Protein AF-0000000083488133 (afdb_homodimer)

Secondary structure (DSSP, 8-state):
-HHHHH-HHHHHHHHHHHT-S--HHHHHHHHHHHHHHHHHHHHHHHHHHHHHHHHHHHHHHHHHS-HHHHTT-HHHHHHHHHHHHHHHHHHHHHHHHHHHHHHHHHHHTTPPPP--TTSPPSSGGGPEEEEEES-----SS----HHHHHHHTT-EE-TT-TTTT-TT--EEETHHHHHHHHHHHHHHHHHHHTT-EEEE--SEEEHHHHHHTT--TTSSS-SSPBB-TTTSTTEEE-SSHHHHHHHHHTTEEEEGGGPSEEEEEEEEEE------SS---SSSS-SEEEEEEEEEEE--SSS-HHHHHHHHHHHHHHHHHHHTT--EEEEE--GGGSTTT-SEEEEEEEEETTTTEEEEEEEEEE-TTHHHHHHTEEEE-TTS-EEEPEEEEEEEEEHHHHHHHHHHHTB-TTS-EEPPGGGHHHHS-SEE---SSPPPEE-SSS-----/-HHHHH-HHHHHHHHHHHT-S--HHHHHHHHHHHHHHHHHHHHHHHHHHHHHHHHHHHHHHHHHS-HHHHTT-HHHHHHHHHHHHHHHHHHHHHHHHHHHHHHHHHHHTTPPPP--TTSPPSSGGGPEEEEEES-----SS----HHHHHHHTT-EE-TT-TTTT-TT--EEETHHHHHHHHHHHHHHHHHHHTT-EEEE--SEEEHHHHHHTT--TTSSS-SSPBB-TTTSTTEEE-SSHHHHHHHHHTTEEEEGGGPSEEEEEEEEEE------SS---SSSS-SEEEEEEEEEEE--SSS-HHHHHHHHHHHHHHHHHHHTT--EEEEE--GGGSTTT-SEEEEEEEEETTTTEEEEEEEEEE-TTHHHHHHTEEEE-TTS-EEEPEEEEEEEEEHHHHHHHHHHHTB-TTS-EEPPGGGHHHHS-SEE---SSPPPEE-SSS-----

Foldseek 3Di:
DVVCVVPVPLLQVLCVQQVFPDHSVLVVVLVVLVVVLVVLVVVLVVLVVVLVVLVVVLVVLCVPDDPVCSVVDPVNVVSVVVNVVSVVVNVVSVVVNVVSCVVNVVSVLRAFDAADPVFATDAQVRWDFPDWDADFFDDPDDFAFLVVLCVQQVQKDQPPCCVPPRFLDMDGDDLNVLLLVLLVCLLVVVVVVVPAAEDEFDQKDAQLLCSLVQAHCPDVVGFWDDDDCVVPNRITGAQDCQSRVLLVLFQHADEQVCPWHKYKYKDKGATPQPPPDDDSDANQGGGIFIFIKIKIWGACPVPCRLVVVQVVQVVLLVVSCVLQNWTKTKIWGHSNPQRRQFNTKIWIWTDQVNVPDTDTFKMKGWRQQSSCVSRVRWYQDPVRDTDGITMMMMTSGGDRVVSRRQSRSQADPVSKGAGRPSSCVSSVDGIRHRDPDDDDDDDDPPDPDDD/DVVCVVPVPLLQVLCVQQVFPDHSVLVVVLVVLVVVLVVLVVVLVVLVVVLVVLVVVLVVLVVPDDPVCSVVDPVNVVSVVSNVVSVVVNVVSVVVNVVSCVVNVVSVLRAFDAADPVFATDAQVRWDFPDWDADFFDDPDDFAFLVVLCVQQVQKDQPPCCVPPRFLDMDGDDLNVLLLVLLVCLLVVVVVVVPAAEDEFDQKDAQLLCSLVQAHCPDVVGFWDDDDCVVPNRITGAQDCQSRVLLVLFQHADEQVCPWHKYKYKDKGATPQPPPDDDSDANQGGGIFIFIKIKIWGACPVPCRLVVVQVVQVVLLVVSCVLQNWTKTKIWGHSNPQRRQFNTKIWIWTDQVNVPDTDTFKMKGWRAQSSCVSRVRWYQDPVRDTDGITMMMMTSGGDRNVSRRQLRSQADPVSKGAGRPSSCVSSVDGIRHRDPDDDDDDDDPPDPPPD

Sequence (902 aa):
MAALNARPEQAERELETRKGPLGPRDLREILSTWKRLVNVQEEIGKLETEKEEVSIQVKYLVETQDQSTLQALPDYQMLRNRGREIRHQLNSLYQKELELDEKYYLKALKLPNWTHPDVPVGDESQARVVEVVGEKPAFDFKVKGHLEIGEDLDIVRQRRLSHISGHRSYYLRGAGAMLQHALVQFTVSKLVKQGFIPMAVPDLLRGAVFEGCGMQPNAVPSPVYNIDPSRFEDLCLAGTSEVGIAGYFMDHAVNLEDMPVRTVCSSTCYRTETDTGKEPWGLYRVHQFTKVEMFGVTAAESGEESTALLEEFLALQKEIFSELGLHYKVLDMPTQELGLPAYRKYDIEAWMPGRGKYGEISSTSNCTDYQSRRLNIMYYDRTGQLRYAHTVNGTACAIPRVLIALLESNQLQDGSVRVPAILQPFLGVETIVKPSYAPLKYIGPNQPKRRMAALNARPEQAERELETRKGPLGPRDLREILSTWKRLVNVQEEIGKLETEKEEVSIQVKYLVETQDQSTLQALPDYQMLRNRGREIRHQLNSLYQKELELDEKYYLKALKLPNWTHPDVPVGDESQARVVEVVGEKPAFDFKVKGHLEIGEDLDIVRQRRLSHISGHRSYYLRGAGAMLQHALVQFTVSKLVKQGFIPMAVPDLLRGAVFEGCGMQPNAVPSPVYNIDPSRFEDLCLAGTSEVGIAGYFMDHAVNLEDMPVRTVCSSTCYRTETDTGKEPWGLYRVHQFTKVEMFGVTAAESGEESTALLEEFLALQKEIFSELGLHYKVLDMPTQELGLPAYRKYDIEAWMPGRGKYGEISSTSNCTDYQSRRLNIMYYDRTGQLRYAHTVNGTACAIPRVLIALLESNQLQDGSVRVPAILQPFLGVETIVKPSYAPLKYIGPNQPKRR

Organism: NCBI:txid38772

Nearest PDB structures (foldseek):
  1wle-assembly1_A  TM=9.478E-01  e=4.848E-69  Bos taurus
  7tzb-assembly1_A  TM=9.470E-01  e=1.635E-64  Homo sapiens
  1ses-assembly1_A  TM=9.142E-01  e=2.016E-39  Thermus thermophilus
  3err-assembly1_A  TM=8.331E-01  e=5.695E-38  Mus musculus
  1ser-assembly1_A  TM=9.151E-01  e=4.543E-35  Thermus thermophilus

pLDDT: mean 94.2, std 8.42, range [34.88, 98.94]

Structure (mmCIF, N/CA/C/O backbone):
data_AF-0000000083488133-model_v1
#
loop_
_entity.id
_entity.type
_entity.pdbx_description
1 polymer 'Serine--tRNA ligase, mitochondrial'
#
loop_
_atom_site.group_PDB
_atom_site.id
_atom_site.type_symbol
_atom_site.label_atom_id
_atom_site.label_alt_id
_atom_site.label_comp_id
_atom_site.label_asym_id
_atom_site.label_entity_id
_atom_site.label_seq_id
_atom_site.pdbx_PDB_ins_code
_atom_site.Cartn_x
_atom_site.Cartn_y
_atom_site.Cartn_z
_atom_site.occupancy
_atom_site.B_iso_or_equiv
_atom_site.auth_seq_id
_atom_site.auth_comp_id
_atom_site.auth_asym_id
_atom_site.auth_atom_id
_atom_site.pdbx_PDB_model_num
ATOM 1 N N . MET A 1 1 ? -6.871 24.156 25.734 1 87.31 1 MET A N 1
ATOM 2 C CA . MET A 1 1 ? -7.066 23.938 27.156 1 87.31 1 MET A CA 1
ATOM 3 C C . MET A 1 1 ? -7.602 25.188 27.844 1 87.31 1 MET A C 1
ATOM 5 O O . MET A 1 1 ? -8.469 25.109 28.703 1 87.31 1 MET A O 1
ATOM 9 N N . ALA A 1 2 ? -7.07 26.297 27.359 1 85.12 2 ALA A N 1
ATOM 10 C CA . ALA A 1 2 ? -7.59 27.547 27.891 1 85.12 2 ALA A CA 1
ATOM 11 C C . ALA A 1 2 ? -9.078 27.688 27.594 1 85.12 2 ALA A C 1
ATOM 13 O O . ALA A 1 2 ? -9.844 28.141 28.453 1 85.12 2 ALA A O 1
ATOM 14 N N . ALA A 1 3 ? -9.391 27.328 26.438 1 84.88 3 ALA A N 1
ATOM 15 C CA . ALA A 1 3 ? -10.797 27.406 26.047 1 84.88 3 ALA A CA 1
ATOM 16 C C . ALA A 1 3 ? -11.656 26.453 26.891 1 84.88 3 ALA A C 1
ATOM 18 O O . ALA A 1 3 ? -12.781 26.797 27.266 1 84.88 3 ALA A O 1
ATOM 19 N N . LEU A 1 4 ? -11.164 25.297 27.172 1 87.69 4 LEU A N 1
ATOM 20 C CA . LEU A 1 4 ? -11.891 24.312 27.969 1 87.69 4 LEU A CA 1
ATOM 21 C C . LEU A 1 4 ? -12.031 24.797 29.406 1 87.69 4 LEU A C 1
ATOM 23 O O . LEU A 1 4 ? -13.078 24.594 30.031 1 87.69 4 LEU A O 1
ATOM 27 N N . ASN A 1 5 ? -11.016 25.391 29.797 1 87.88 5 ASN A N 1
ATOM 28 C CA . ASN A 1 5 ? -11.023 25.922 31.156 1 87.88 5 ASN A CA 1
ATOM 29 C C . ASN A 1 5 ? -12 27.078 31.297 1 87.88 5 ASN A C 1
ATOM 31 O O . ASN A 1 5 ? -12.594 27.281 32.375 1 87.88 5 ASN A O 1
ATOM 35 N N . ALA A 1 6 ? -12.164 27.812 30.234 1 87.06 6 ALA A N 1
ATOM 36 C CA . ALA A 1 6 ? -13.055 28.969 30.234 1 87.06 6 ALA A CA 1
ATOM 37 C C . ALA A 1 6 ? -14.516 28.547 30.203 1 87.06 6 ALA A C 1
ATOM 39 O O . ALA A 1 6 ? -15.398 29.281 30.656 1 87.06 6 ALA A O 1
ATOM 40 N N . ARG A 1 7 ? -14.82 27.359 29.672 1 90.31 7 ARG A N 1
ATOM 41 C CA . ARG A 1 7 ? -16.188 26.844 29.562 1 90.31 7 ARG A CA 1
ATOM 42 C C . ARG A 1 7 ? -16.281 25.406 30.047 1 90.31 7 ARG A C 1
ATOM 44 O O . ARG A 1 7 ? -16.703 24.516 29.312 1 90.31 7 ARG A O 1
ATOM 51 N N . PRO A 1 8 ? -16.016 25.234 31.281 1 89.12 8 PRO A N 1
ATOM 52 C CA . PRO A 1 8 ? -15.93 23.875 31.812 1 89.12 8 PRO A CA 1
ATOM 53 C C . PRO A 1 8 ? -17.266 23.125 31.703 1 89.12 8 PRO A C 1
ATOM 55 O O . PRO A 1 8 ? -17.281 21.922 31.422 1 89.12 8 PRO A O 1
ATOM 58 N N . GLU A 1 9 ? -18.312 23.828 31.906 1 90.69 9 GLU A N 1
ATOM 59 C CA . GLU A 1 9 ? -19.625 23.172 31.844 1 90.69 9 GLU A CA 1
ATOM 60 C C . GLU A 1 9 ? -19.938 22.672 30.438 1 90.69 9 GLU A C 1
ATOM 62 O O . GLU A 1 9 ? -20.438 21.578 30.266 1 90.69 9 GLU A O 1
ATOM 67 N N . GLN A 1 10 ? -19.688 23.531 29.578 1 91 10 GLN A N 1
ATOM 68 C CA . GLN A 1 10 ? -19.891 23.125 28.188 1 91 10 GLN A CA 1
ATOM 69 C C . GLN A 1 10 ? -18.984 21.953 27.812 1 91 10 GLN A C 1
ATOM 71 O O . GLN A 1 10 ? -19.422 21.047 27.094 1 91 10 GLN A O 1
ATOM 76 N N . ALA A 1 11 ? -17.781 21.969 28.281 1 92.5 11 ALA A N 1
ATOM 77 C CA . ALA A 1 11 ? -16.828 20.891 28.016 1 92.5 11 ALA A CA 1
ATOM 78 C C . ALA A 1 11 ? -17.312 19.578 28.594 1 92.5 11 ALA A C 1
ATOM 80 O O . ALA A 1 11 ? -17.172 18.516 27.984 1 92.5 11 ALA A O 1
ATOM 81 N N . GLU A 1 12 ? -17.828 19.656 29.75 1 93.62 12 GLU A N 1
ATOM 82 C CA . GLU A 1 12 ? -18.344 18.453 30.391 1 93.62 12 GLU A CA 1
ATOM 83 C C . GLU A 1 12 ? -19.547 17.891 29.625 1 93.62 12 GLU A C 1
ATOM 85 O O . GLU A 1 12 ? -19.672 16.688 29.453 1 93.62 12 GLU A O 1
ATOM 90 N N . ARG A 1 13 ? -20.391 18.766 29.188 1 91.19 13 ARG A N 1
ATOM 91 C CA . ARG A 1 13 ? -21.547 18.344 28.406 1 91.19 13 ARG A CA 1
ATOM 92 C C . ARG A 1 13 ? -21.125 17.672 27.109 1 91.19 13 ARG A C 1
ATOM 94 O O . ARG A 1 13 ? -21.766 16.719 26.656 1 91.19 13 ARG A O 1
ATOM 101 N N . GLU A 1 14 ? -20.094 18.234 26.5 1 91.56 14 GLU A N 1
ATOM 102 C CA . GLU A 1 14 ? -19.562 17.641 25.281 1 91.56 14 GLU A CA 1
ATOM 103 C C . GLU A 1 14 ? -19.141 16.188 25.516 1 91.56 14 GLU A C 1
ATOM 105 O O . GLU A 1 14 ? -19.438 15.32 24.688 1 91.56 14 GLU A O 1
ATOM 110 N N . LEU A 1 15 ? -18.438 15.914 26.594 1 94.19 15 LEU A N 1
ATOM 111 C CA . LEU A 1 15 ? -17.953 14.578 26.906 1 94.19 15 LEU A CA 1
ATOM 112 C C . LEU A 1 15 ? -19.109 13.625 27.172 1 94.19 15 LEU A C 1
ATOM 114 O O . LEU A 1 15 ? -19.062 12.453 26.781 1 94.19 15 LEU A O 1
ATOM 118 N N . GLU A 1 16 ? -20.125 14.148 27.703 1 93.62 16 GLU A N 1
ATOM 119 C CA . GLU A 1 16 ? -21.281 13.328 28.031 1 93.62 16 GLU A CA 1
ATOM 120 C C . GLU A 1 16 ? -22.078 12.969 26.766 1 93.62 16 GLU A C 1
ATOM 122 O O . GLU A 1 16 ? -22.547 11.836 26.641 1 93.62 16 GLU A O 1
ATOM 127 N N . THR A 1 17 ? -22.219 13.906 25.953 1 93.62 17 THR A N 1
ATOM 128 C CA . THR A 1 17 ? -23.031 13.695 24.75 1 93.62 17 THR A CA 1
ATOM 129 C C . THR A 1 17 ? -22.281 12.828 23.734 1 93.62 17 THR A C 1
ATOM 131 O O . THR A 1 17 ? -22.891 12.055 23.016 1 93.62 17 THR A O 1
ATOM 134 N N . ARG A 1 18 ? -21.016 12.914 23.656 1 95.12 18 ARG A N 1
ATOM 135 C CA . ARG A 1 18 ? -20.219 12.164 22.688 1 95.12 18 ARG A CA 1
ATOM 136 C C . ARG A 1 18 ? -19.938 10.75 23.172 1 95.12 18 ARG A C 1
ATOM 138 O O . ARG A 1 18 ? -19.641 9.852 22.391 1 95.12 18 ARG A O 1
ATOM 145 N N . LYS A 1 19 ? -20 10.594 24.516 1 91.94 19 LYS A N 1
ATOM 146 C CA . LYS A 1 19 ? -19.781 9.297 25.141 1 91.94 19 LYS A CA 1
ATOM 147 C C . LYS A 1 19 ? -18.469 8.688 24.703 1 91.94 19 LYS A C 1
ATOM 149 O O . LYS A 1 19 ? -18.422 7.52 24.297 1 91.94 19 LYS A O 1
ATOM 154 N N . GLY A 1 20 ? -17.453 9.438 24.75 1 86.75 20 GLY A N 1
ATOM 155 C CA . GLY A 1 20 ? -16.109 8.961 24.438 1 86.75 20 GLY A CA 1
ATOM 156 C C . GLY A 1 20 ? -15.422 8.305 25.609 1 86.75 20 GLY A C 1
ATOM 157 O O . GLY A 1 20 ? -16.078 7.902 26.578 1 86.75 20 GLY A O 1
ATOM 158 N N . PRO A 1 21 ? -14.164 8.172 25.484 1 85.75 21 PRO A N 1
ATOM 159 C CA . PRO A 1 21 ? -13.422 7.449 26.516 1 85.75 21 PRO A CA 1
ATOM 160 C C . PRO A 1 21 ? -13.289 8.234 27.828 1 85.75 21 PRO A C 1
ATOM 162 O O . PRO A 1 21 ? -13.023 7.656 28.875 1 85.75 21 PRO A O 1
ATOM 165 N N . LEU A 1 22 ? -13.523 9.539 27.75 1 91.06 22 LEU A N 1
ATOM 166 C CA . LEU A 1 22 ? -13.344 10.391 28.922 1 91.06 22 LEU A CA 1
ATOM 167 C C . LEU A 1 22 ? -14.688 10.906 29.422 1 91.06 22 LEU A C 1
ATOM 169 O O . LEU A 1 22 ? -15.617 11.102 28.641 1 91.06 22 LEU A O 1
ATOM 173 N N . GLY A 1 23 ? -14.711 11.07 30.75 1 91.94 23 GLY A N 1
ATOM 174 C CA . GLY A 1 23 ? -15.859 11.695 31.375 1 91.94 23 GLY A CA 1
ATOM 175 C C . GLY A 1 23 ? -15.523 13.008 32.062 1 91.94 23 GLY A C 1
ATOM 176 O O . GLY A 1 23 ? -14.391 13.484 31.969 1 91.94 23 GLY A O 1
ATOM 177 N N . PRO A 1 24 ? -16.5 13.578 32.688 1 91.81 24 PRO A N 1
ATOM 178 C CA . PRO A 1 24 ? -16.297 14.867 33.344 1 91.81 24 PRO A CA 1
ATOM 179 C C . PRO A 1 24 ? -15.203 14.82 34.406 1 91.81 24 PRO A C 1
ATOM 181 O O . PRO A 1 24 ? -14.453 15.789 34.562 1 91.81 24 PRO A O 1
ATOM 184 N N . ARG A 1 25 ? -15.117 13.766 35.094 1 92.5 25 ARG A N 1
ATOM 185 C CA . ARG A 1 25 ? -14.078 13.641 36.125 1 92.5 25 ARG A CA 1
ATOM 186 C C . ARG A 1 25 ? -12.688 13.68 35.5 1 92.5 25 ARG A C 1
ATOM 188 O O . ARG A 1 25 ? -11.773 14.297 36.031 1 92.5 25 ARG A O 1
ATOM 195 N N . ASP A 1 26 ? -12.57 12.984 34.438 1 94 26 ASP A N 1
ATOM 196 C CA . ASP A 1 26 ? -11.297 12.984 33.719 1 94 26 ASP A CA 1
ATOM 197 C C . ASP A 1 26 ? -10.93 14.398 33.25 1 94 26 ASP A C 1
ATOM 199 O O . ASP A 1 26 ? -9.766 14.789 33.344 1 94 26 ASP A O 1
ATOM 203 N N . LEU A 1 27 ? -11.914 15.125 32.781 1 94.44 27 LEU A N 1
ATOM 204 C CA . LEU A 1 27 ? -11.688 16.484 32.312 1 94.44 27 LEU A CA 1
ATOM 205 C C . LEU A 1 27 ? -11.148 17.375 33.438 1 94.44 27 LEU A C 1
ATOM 207 O O . LEU A 1 27 ? -10.203 18.141 33.25 1 94.44 27 LEU A O 1
ATOM 211 N N . ARG A 1 28 ? -11.719 17.25 34.562 1 93.44 28 ARG A N 1
ATOM 212 C CA . ARG A 1 28 ? -11.289 18.047 35.719 1 93.44 28 ARG A CA 1
ATOM 213 C C . ARG A 1 28 ? -9.844 17.719 36.094 1 93.44 28 ARG A C 1
ATOM 215 O O . ARG A 1 28 ? -9.07 18.609 36.438 1 93.44 28 ARG A O 1
ATOM 222 N N . GLU A 1 29 ? -9.602 16.484 36.031 1 94.19 29 GLU A N 1
ATOM 223 C CA . GLU A 1 29 ? -8.234 16.062 36.312 1 94.19 29 GLU A CA 1
ATOM 224 C C . GLU A 1 29 ? -7.25 16.625 35.312 1 94.19 29 GLU A C 1
ATOM 226 O O . GLU A 1 29 ? -6.156 17.062 35.656 1 94.19 29 GLU A O 1
ATOM 231 N N . ILE A 1 30 ? -7.598 16.547 34.062 1 94.94 30 ILE A N 1
ATOM 232 C CA . ILE A 1 30 ? -6.746 17.047 32.969 1 94.94 30 ILE A CA 1
ATOM 233 C C . ILE A 1 30 ? -6.52 18.547 33.156 1 94.94 30 ILE A C 1
ATOM 235 O O . ILE A 1 30 ? -5.387 19.031 33.062 1 94.94 30 ILE A O 1
ATOM 239 N N . LEU A 1 31 ? -7.555 19.281 33.469 1 94 31 LEU A N 1
ATOM 240 C CA . LEU A 1 31 ? -7.473 20.719 33.656 1 94 31 LEU A CA 1
ATOM 241 C C . LEU A 1 31 ? -6.621 21.078 34.875 1 94 31 LEU A C 1
ATOM 243 O O . LEU A 1 31 ? -5.848 22.047 34.812 1 94 31 LEU A O 1
ATOM 247 N N . SER A 1 32 ? -6.824 20.281 35.875 1 94.44 32 SER A N 1
ATOM 248 C CA . SER A 1 32 ? -6.023 20.5 37.062 1 94.44 32 SER A CA 1
ATOM 249 C C . SER A 1 32 ? -4.539 20.297 36.781 1 94.44 32 SER A C 1
ATOM 251 O O . SER A 1 32 ? -3.709 21.109 37.188 1 94.44 32 SER A O 1
ATOM 253 N N . THR A 1 33 ? -4.262 19.219 36.125 1 95.56 33 THR A N 1
ATOM 254 C CA . THR A 1 33 ? -2.877 18.922 35.781 1 95.56 33 THR A CA 1
ATOM 255 C C . THR A 1 33 ? -2.316 20.016 34.844 1 95.56 33 THR A C 1
ATOM 257 O O . THR A 1 33 ? -1.157 20.406 35 1 95.56 33 THR A O 1
ATOM 260 N N . TRP A 1 34 ? -3.088 20.438 33.969 1 94.69 34 TRP A N 1
ATOM 261 C CA . TRP A 1 34 ? -2.686 21.5 33.031 1 94.69 34 TRP A CA 1
ATOM 262 C C . TRP A 1 34 ? -2.381 22.781 33.781 1 94.69 34 TRP A C 1
ATOM 264 O O . TRP A 1 34 ? -1.385 23.453 33.5 1 94.69 34 TRP A O 1
ATOM 274 N N . LYS A 1 35 ? -3.152 23.141 34.75 1 94.88 35 LYS A N 1
ATOM 275 C CA . LYS A 1 35 ? -2.932 24.344 35.531 1 94.88 35 LYS A CA 1
ATOM 276 C C . LYS A 1 35 ? -1.621 24.266 36.312 1 94.88 35 LYS A C 1
ATOM 278 O O . LYS A 1 35 ? -0.88 25.234 36.406 1 94.88 35 LYS A O 1
ATOM 283 N N . ARG A 1 36 ? -1.424 23.078 36.844 1 95.69 36 ARG A N 1
ATOM 284 C CA . ARG A 1 36 ? -0.165 22.859 37.531 1 95.69 36 ARG A CA 1
ATOM 285 C C . ARG A 1 36 ? 1.023 23.016 36.594 1 95.69 36 ARG A C 1
ATOM 287 O O . ARG A 1 36 ? 2.043 23.609 36.969 1 95.69 36 ARG A O 1
ATOM 294 N N . LEU A 1 37 ? 0.876 22.422 35.406 1 95.88 37 LEU A N 1
ATOM 295 C CA . LEU A 1 37 ? 1.926 22.5 34.406 1 95.88 37 LEU A CA 1
ATOM 296 C C . LEU A 1 37 ? 2.205 23.953 34.031 1 95.88 37 LEU A C 1
ATOM 298 O O . LEU A 1 37 ? 3.365 24.375 33.938 1 95.88 37 LEU A O 1
ATOM 302 N N . VAL A 1 38 ? 1.186 24.719 33.875 1 94.75 38 VAL A N 1
ATOM 303 C CA . VAL A 1 38 ? 1.311 26.125 33.5 1 94.75 38 VAL A CA 1
ATOM 304 C C . VAL A 1 38 ? 2.027 26.891 34.594 1 94.75 38 VAL A C 1
ATOM 306 O O . VAL A 1 38 ? 2.885 27.734 34.344 1 94.75 38 VAL A O 1
ATOM 309 N N . ASN A 1 39 ? 1.691 26.578 35.781 1 96.06 39 ASN A N 1
ATOM 310 C CA . ASN A 1 39 ? 2.326 27.219 36.938 1 96.06 39 ASN A CA 1
ATOM 311 C C . ASN A 1 39 ? 3.82 26.922 36.969 1 96.06 39 ASN A C 1
ATOM 313 O O . ASN A 1 39 ? 4.629 27.812 37.25 1 96.06 39 ASN A O 1
ATOM 317 N N . VAL A 1 40 ? 4.059 25.672 36.75 1 97.19 40 VAL A N 1
ATOM 318 C CA . VAL A 1 40 ? 5.457 25.25 36.781 1 97.19 40 VAL A CA 1
ATOM 319 C C . VAL A 1 40 ? 6.215 25.938 35.656 1 97.19 40 VAL A C 1
ATOM 321 O O . VAL A 1 40 ? 7.34 26.406 35.844 1 97.19 40 VAL A O 1
ATOM 324 N N . GLN A 1 41 ? 5.629 26.031 34.5 1 96.19 41 GLN A N 1
ATOM 325 C CA . GLN A 1 41 ? 6.254 26.672 33.344 1 96.19 41 GLN A CA 1
ATOM 326 C C . GLN A 1 41 ? 6.461 28.172 33.594 1 96.19 41 GLN A C 1
ATOM 328 O O . GLN A 1 41 ? 7.473 28.734 33.188 1 96.19 41 GLN A O 1
ATOM 333 N N . GLU A 1 42 ? 5.551 28.781 34.281 1 96.06 42 GLU A N 1
ATOM 334 C CA . GLU A 1 42 ? 5.691 30.188 34.656 1 96.06 42 GLU A CA 1
ATOM 335 C C . GLU A 1 42 ? 6.848 30.391 35.625 1 96.06 42 GLU A C 1
ATOM 337 O O . GLU A 1 42 ? 7.609 31.344 35.5 1 96.06 42 GLU A O 1
ATOM 342 N N . GLU A 1 43 ? 6.902 29.547 36.562 1 97 43 GLU A N 1
ATOM 343 C CA . GLU A 1 43 ? 8 29.609 37.531 1 97 43 GLU A CA 1
ATOM 344 C C . GLU A 1 43 ? 9.344 29.422 36.844 1 97 43 GLU A C 1
ATOM 346 O O . GLU A 1 43 ? 10.32 30.109 37.156 1 97 43 GLU A O 1
ATOM 351 N N . ILE A 1 44 ? 9.414 28.469 35.969 1 97.25 44 ILE A N 1
ATOM 352 C CA . ILE A 1 44 ? 10.633 28.234 35.188 1 97.25 44 ILE A CA 1
ATOM 353 C C . ILE A 1 44 ? 11 29.484 34.406 1 97.25 44 ILE A C 1
ATOM 355 O O . ILE A 1 44 ? 12.156 29.891 34.375 1 97.25 44 ILE A O 1
ATOM 359 N N . GLY A 1 45 ? 10.008 30.094 33.812 1 96.31 45 GLY A N 1
ATOM 360 C CA . GLY A 1 45 ? 10.242 31.312 33.062 1 96.31 45 GLY A CA 1
ATOM 361 C C . GLY A 1 45 ? 10.836 32.438 33.906 1 96.31 45 GLY A C 1
ATOM 362 O O . GLY A 1 45 ? 11.766 33.125 33.5 1 96.31 45 GLY A O 1
ATOM 363 N N . LYS A 1 46 ? 10.367 32.625 35.062 1 96.75 46 LYS A N 1
ATOM 364 C CA . LYS A 1 46 ? 10.859 33.625 35.969 1 96.75 46 LYS A CA 1
ATOM 365 C C . LYS A 1 46 ? 12.297 33.344 36.406 1 96.75 46 LYS A C 1
ATOM 367 O O . LYS A 1 46 ? 13.133 34.25 36.406 1 96.75 46 LYS A O 1
ATOM 372 N N . LEU A 1 47 ? 12.492 32.094 36.688 1 97.19 47 LEU A N 1
ATOM 373 C CA . LEU A 1 47 ? 13.82 31.703 37.156 1 97.19 47 LEU A CA 1
ATOM 374 C C . LEU A 1 47 ? 14.844 31.781 36.031 1 97.19 47 LEU A C 1
ATOM 376 O O . LEU A 1 47 ? 16 32.125 36.25 1 97.19 47 LEU A O 1
ATOM 380 N N . GLU A 1 48 ? 14.469 31.438 34.812 1 96.94 48 GLU A N 1
ATOM 381 C CA . GLU A 1 48 ? 15.375 31.547 33.688 1 96.94 48 GLU A CA 1
ATOM 382 C C . GLU A 1 48 ? 15.742 33 33.406 1 96.94 48 GLU A C 1
ATOM 384 O O . GLU A 1 48 ? 16.891 33.312 33.094 1 96.94 48 GLU A O 1
ATOM 389 N N . THR A 1 49 ? 14.789 33.906 33.594 1 96.62 49 THR A N 1
ATOM 390 C CA . THR A 1 49 ? 15.047 35.344 33.438 1 96.62 49 THR A CA 1
ATOM 391 C C . THR A 1 49 ? 16.016 35.812 34.531 1 96.62 49 THR A C 1
ATOM 393 O O . THR A 1 49 ? 16.953 36.562 34.25 1 96.62 49 THR A O 1
ATOM 396 N N . GLU A 1 50 ? 15.766 35.406 35.75 1 96.62 50 GLU A N 1
ATOM 397 C CA . GLU A 1 50 ? 16.656 35.75 36.844 1 96.62 50 GLU A CA 1
ATOM 398 C C . GLU A 1 50 ? 18.062 35.188 36.625 1 96.62 50 GLU A C 1
ATOM 400 O O . GLU A 1 50 ? 19.047 35.844 36.938 1 96.62 50 GLU A O 1
ATOM 405 N N . LYS A 1 51 ? 18.156 33.969 36.156 1 96.44 51 LYS A N 1
ATOM 406 C CA . LYS A 1 51 ? 19.438 33.344 35.844 1 96.44 51 LYS A CA 1
ATOM 407 C C . LYS A 1 51 ? 20.25 34.156 34.844 1 96.44 51 LYS A C 1
ATOM 409 O O . LYS A 1 51 ? 21.453 34.344 35.031 1 96.44 51 LYS A O 1
ATOM 414 N N . GLU A 1 52 ? 19.547 34.625 33.875 1 95.88 52 GLU A N 1
ATOM 415 C CA . GLU A 1 52 ? 20.219 35.469 32.875 1 95.88 52 GLU A CA 1
ATOM 416 C C . GLU A 1 52 ? 20.703 36.781 33.469 1 95.88 52 GLU A C 1
ATOM 418 O O . GLU A 1 52 ? 21.781 37.25 33.156 1 95.88 52 GLU A O 1
ATOM 423 N N . GLU A 1 53 ? 19.875 37.344 34.344 1 96.12 53 GLU A N 1
ATOM 424 C CA . GLU A 1 53 ? 20.25 38.594 35 1 96.12 53 GLU A CA 1
ATOM 425 C C . GLU A 1 53 ? 21.469 38.375 35.906 1 96.12 53 GLU A C 1
ATOM 427 O O . GLU A 1 53 ? 22.391 39.219 35.906 1 96.12 53 GLU A O 1
ATOM 432 N N . VAL A 1 54 ? 21.406 37.281 36.656 1 96.31 54 VAL A N 1
ATOM 433 C CA . VAL A 1 54 ? 22.516 36.969 37.531 1 96.31 54 VAL A CA 1
ATOM 434 C C . VAL A 1 54 ? 23.797 36.719 36.719 1 96.31 54 VAL A C 1
ATOM 436 O O . VAL A 1 54 ? 24.875 37.156 37.094 1 96.31 54 VAL A O 1
ATOM 439 N N . SER A 1 55 ? 23.688 36.062 35.625 1 95.31 55 SER A N 1
ATOM 440 C CA . SER A 1 55 ? 24.828 35.781 34.75 1 95.31 55 SER A CA 1
ATOM 441 C C . SER A 1 55 ? 25.422 37.094 34.188 1 95.31 55 SER A C 1
ATOM 443 O O . SER A 1 55 ? 26.641 37.188 34.062 1 95.31 55 SER A O 1
ATOM 445 N N . ILE A 1 56 ? 24.609 38.062 33.875 1 95.19 56 ILE A N 1
ATOM 446 C CA . ILE A 1 56 ? 25.062 39.344 33.375 1 95.19 56 ILE A CA 1
ATOM 447 C C . ILE A 1 56 ? 25.812 40.094 34.469 1 95.19 56 ILE A C 1
ATOM 449 O O . ILE A 1 56 ? 26.859 40.719 34.219 1 95.19 56 ILE A O 1
ATOM 453 N N . GLN A 1 57 ? 25.297 40.062 35.688 1 94.5 57 GLN A N 1
ATOM 454 C CA . GLN A 1 57 ? 25.891 40.781 36.812 1 94.5 57 GLN A CA 1
ATOM 455 C C . GLN A 1 57 ? 27.234 40.156 37.219 1 94.5 57 GLN A C 1
ATOM 457 O O . GLN A 1 57 ? 28.188 40.875 37.531 1 94.5 57 GLN A O 1
ATOM 462 N N . VAL A 1 58 ? 27.25 38.875 37.156 1 93.38 58 VAL A N 1
ATOM 463 C CA . VAL A 1 58 ? 28.5 38.156 37.469 1 93.38 58 VAL A CA 1
ATOM 464 C C . VAL A 1 58 ? 29.562 38.5 36.438 1 93.38 58 VAL A C 1
ATOM 466 O O . VAL A 1 58 ? 30.719 38.75 36.75 1 93.38 58 VAL A O 1
ATOM 469 N N . LYS A 1 59 ? 29.172 38.469 35.188 1 93.31 59 LYS A N 1
ATOM 470 C CA . LYS A 1 59 ? 30.094 38.781 34.125 1 93.31 59 LYS A CA 1
ATOM 471 C C . LYS A 1 59 ? 30.609 40.219 34.25 1 93.31 59 LYS A C 1
ATOM 473 O O . LYS A 1 59 ? 31.781 40.5 34 1 93.31 59 LYS A O 1
ATOM 478 N N . TYR A 1 60 ? 29.703 41.156 34.594 1 92.5 60 TYR A N 1
ATOM 479 C CA . TYR A 1 60 ? 30.062 42.562 34.781 1 92.5 60 TYR A CA 1
ATOM 480 C C . TYR A 1 60 ? 31.109 42.688 35.875 1 92.5 60 TYR A C 1
ATOM 482 O O . TYR A 1 60 ? 32.094 43.438 35.719 1 92.5 60 TYR A O 1
ATOM 490 N N . LEU A 1 61 ? 30.984 41.938 37.031 1 91.81 61 LEU A N 1
ATOM 491 C CA . LEU A 1 61 ? 31.922 42 38.156 1 91.81 61 LEU A CA 1
ATOM 492 C C . LEU A 1 61 ? 33.281 41.375 37.781 1 91.81 61 LEU A C 1
ATOM 494 O O . LEU A 1 61 ? 34.312 41.875 38.156 1 91.81 61 LEU A O 1
ATOM 498 N N . VAL A 1 62 ? 33.188 40.375 36.938 1 90.75 62 VAL A N 1
ATOM 499 C CA . VAL A 1 62 ? 34.406 39.688 36.531 1 90.75 62 VAL A CA 1
ATOM 500 C C . VAL A 1 62 ? 35.219 40.594 35.594 1 90.75 62 VAL A C 1
ATOM 502 O O . VAL A 1 62 ? 36.438 40.625 35.625 1 90.75 62 VAL A O 1
ATOM 505 N N . GLU A 1 63 ? 34.531 41.375 34.844 1 90.75 63 GLU A N 1
ATOM 506 C CA . GLU A 1 63 ? 35.188 42.25 33.875 1 90.75 63 GLU A CA 1
ATOM 507 C C . GLU A 1 63 ? 35.688 43.531 34.5 1 90.75 63 GLU A C 1
ATOM 509 O O . GLU A 1 63 ? 36.656 44.125 34.031 1 90.75 63 GLU A O 1
ATOM 514 N N . THR A 1 64 ? 35.031 44.031 35.562 1 88.88 64 THR A N 1
ATOM 515 C CA . THR A 1 64 ? 35.344 45.344 36.094 1 88.88 64 THR A CA 1
ATOM 516 C C . THR A 1 64 ? 36.25 45.25 37.312 1 88.88 64 THR A C 1
ATOM 518 O O . THR A 1 64 ? 36.844 46.25 37.719 1 88.88 64 THR A O 1
ATOM 521 N N . GLN A 1 65 ? 36.188 44.094 37.969 1 84.25 65 GLN A N 1
ATOM 522 C CA . GLN A 1 65 ? 36.938 44 39.25 1 84.25 65 GLN A CA 1
ATOM 523 C C . GLN A 1 65 ? 38.219 43.188 39.062 1 84.25 65 GLN A C 1
ATOM 525 O O . GLN A 1 65 ? 38.312 42.406 38.094 1 84.25 65 GLN A O 1
ATOM 530 N N . ASP A 1 66 ? 39.188 43.438 39.875 1 83 66 ASP A N 1
ATOM 531 C CA . ASP A 1 66 ? 40.469 42.719 39.844 1 83 66 ASP A CA 1
ATOM 532 C C . ASP A 1 66 ? 40.281 41.25 40.219 1 83 66 ASP A C 1
ATOM 534 O O . ASP A 1 66 ? 39.625 40.938 41.188 1 83 66 ASP A O 1
ATOM 538 N N . GLN A 1 67 ? 40.812 40.375 39.438 1 78.62 67 GLN A N 1
ATOM 539 C CA . GLN A 1 67 ? 40.656 38.906 39.562 1 78.62 67 GLN A CA 1
ATOM 540 C C . GLN A 1 67 ? 41.125 38.469 40.969 1 78.62 67 GLN A C 1
ATOM 542 O O . GLN A 1 67 ? 40.562 37.531 41.531 1 78.62 67 GLN A O 1
ATOM 547 N N . SER A 1 68 ? 42.125 39.219 41.531 1 82.25 68 SER A N 1
ATOM 548 C CA . SER A 1 68 ? 42.719 38.812 42.812 1 82.25 68 SER A CA 1
ATOM 549 C C . SER A 1 68 ? 41.781 39.094 43.969 1 82.25 68 SER A C 1
ATOM 551 O O . SER A 1 68 ? 41.812 38.438 45 1 82.25 68 SER A O 1
ATOM 553 N N . THR A 1 69 ? 40.75 40.094 43.781 1 85.19 69 THR A N 1
ATOM 554 C CA . THR A 1 69 ? 39.875 40.5 44.875 1 85.19 69 THR A CA 1
ATOM 555 C C . THR A 1 69 ? 38.438 40.062 44.625 1 85.19 69 THR A C 1
ATOM 557 O O . THR A 1 69 ? 37.562 40.188 45.469 1 85.19 69 THR A O 1
ATOM 560 N N . LEU A 1 70 ? 38.219 39.531 43.469 1 85.88 70 LEU A N 1
ATOM 561 C CA . LEU A 1 70 ? 36.875 39.219 43 1 85.88 70 LEU A CA 1
ATOM 562 C C . LEU A 1 70 ? 36.188 38.25 43.969 1 85.88 70 LEU A C 1
ATOM 564 O O . LEU A 1 70 ? 35.031 38.438 44.344 1 85.88 70 LEU A O 1
ATOM 568 N N . GLN A 1 71 ? 36.969 37.25 44.375 1 84 71 GLN A N 1
ATOM 569 C CA . GLN A 1 71 ? 36.406 36.219 45.188 1 84 71 GLN A CA 1
ATOM 570 C C . GLN A 1 71 ? 36.062 36.719 46.594 1 84 71 GLN A C 1
ATOM 572 O O . GLN A 1 71 ? 35.219 36.156 47.281 1 84 71 GLN A O 1
ATOM 577 N N . ALA A 1 72 ? 36.75 37.844 46.875 1 85.69 72 ALA A N 1
ATOM 578 C CA . ALA A 1 72 ? 36.531 38.406 48.219 1 85.69 72 ALA A CA 1
ATOM 579 C C . ALA A 1 72 ? 35.375 39.406 48.219 1 85.69 72 ALA A C 1
ATOM 581 O O . ALA A 1 72 ? 34.906 39.812 49.281 1 85.69 72 ALA A O 1
ATOM 582 N N . LEU A 1 73 ? 34.844 39.75 47.031 1 88.31 73 LEU A N 1
ATOM 583 C CA . LEU A 1 73 ? 33.75 40.688 46.906 1 88.31 73 LEU A CA 1
ATOM 584 C C . LEU A 1 73 ? 32.406 40.031 47.344 1 88.31 73 LEU A C 1
ATOM 586 O O . LEU A 1 73 ? 32.031 39 46.781 1 88.31 73 LEU A O 1
ATOM 590 N N . PRO A 1 74 ? 31.734 40.625 48.312 1 90.5 74 PRO A N 1
ATOM 591 C CA . PRO A 1 74 ? 30.484 40.062 48.812 1 90.5 74 PRO A CA 1
ATOM 592 C C . PRO A 1 74 ? 29.406 39.969 47.75 1 90.5 74 PRO A C 1
ATOM 594 O O . PRO A 1 74 ? 28.656 38.969 47.719 1 90.5 74 PRO A O 1
ATOM 597 N N . ASP A 1 75 ? 29.391 40.969 46.844 1 90.62 75 ASP A N 1
ATOM 598 C CA . ASP A 1 75 ? 28.391 41 45.781 1 90.62 75 ASP A CA 1
ATOM 599 C C . ASP A 1 75 ? 28.609 39.844 44.812 1 90.62 75 ASP A C 1
ATOM 601 O O . ASP A 1 75 ? 27.641 39.219 44.344 1 90.62 75 ASP A O 1
ATOM 605 N N . TYR A 1 76 ? 29.797 39.5 44.562 1 92.56 76 TYR A N 1
ATOM 606 C CA . TYR A 1 76 ? 30.156 38.406 43.688 1 92.56 76 TYR A CA 1
ATOM 607 C C . TYR A 1 76 ? 29.75 37.062 44.281 1 92.56 76 TYR A C 1
ATOM 609 O O . TYR A 1 76 ? 29.172 36.219 43.594 1 92.56 76 TYR A O 1
ATOM 617 N N . GLN A 1 77 ? 30.031 36.938 45.594 1 91.75 77 GLN A N 1
ATOM 618 C CA . GLN A 1 77 ? 29.688 35.688 46.281 1 91.75 77 GLN A CA 1
ATOM 619 C C . GLN A 1 77 ? 28.172 35.5 46.375 1 91.75 77 GLN A C 1
ATOM 621 O O . GLN A 1 77 ? 27.672 34.406 46.188 1 91.75 77 GLN A O 1
ATOM 626 N N . MET A 1 78 ? 27.469 36.594 46.562 1 94.5 78 MET A N 1
ATOM 627 C CA . MET A 1 78 ? 26.016 36.562 46.656 1 94.5 78 MET A CA 1
ATOM 628 C C . MET A 1 78 ? 25.406 36.156 45.312 1 94.5 78 MET A C 1
ATOM 630 O O . MET A 1 78 ? 24.5 35.312 45.281 1 94.5 78 MET A O 1
ATOM 634 N N . LEU A 1 79 ? 25.906 36.688 44.219 1 95.5 79 LEU A N 1
ATOM 635 C CA . LEU A 1 79 ? 25.406 36.375 42.875 1 95.5 79 LEU A CA 1
ATOM 636 C C . LEU A 1 79 ? 25.719 34.938 42.469 1 95.5 79 LEU A C 1
ATOM 638 O O . LEU A 1 79 ? 24.875 34.281 41.875 1 95.5 79 LEU A O 1
ATOM 642 N N . ARG A 1 80 ? 26.812 34.469 42.875 1 93.69 80 ARG A N 1
ATOM 643 C CA . ARG A 1 80 ? 27.203 33.094 42.562 1 93.69 80 ARG A CA 1
ATOM 644 C C . ARG A 1 80 ? 26.328 32.094 43.312 1 93.69 80 ARG A C 1
ATOM 646 O O . ARG A 1 80 ? 25.938 31.062 42.75 1 93.69 80 ARG A O 1
ATOM 653 N N . ASN A 1 81 ? 26.172 32.469 44.562 1 94.81 81 ASN A N 1
ATOM 654 C CA . ASN A 1 81 ? 25.328 31.594 45.375 1 94.81 81 ASN A CA 1
ATOM 655 C C . ASN A 1 81 ? 23.891 31.578 44.875 1 94.81 81 ASN A C 1
ATOM 657 O O . ASN A 1 81 ? 23.25 30.516 44.812 1 94.81 81 ASN A O 1
ATOM 661 N N . ARG A 1 82 ? 23.438 32.719 44.438 1 95.88 82 ARG A N 1
ATOM 662 C CA . ARG A 1 82 ? 22.078 32.781 43.906 1 95.88 82 ARG A CA 1
ATOM 663 C C . ARG A 1 82 ? 21.984 32.031 42.594 1 95.88 82 ARG A C 1
ATOM 665 O O . ARG A 1 82 ? 20.984 31.344 42.312 1 95.88 82 ARG A O 1
ATOM 672 N N . GLY A 1 83 ? 23 32.156 41.781 1 95.81 83 GLY A N 1
ATOM 673 C CA . GLY A 1 83 ? 23.047 31.375 40.531 1 95.81 83 GLY A CA 1
ATOM 674 C C . GLY A 1 83 ? 22.969 29.875 40.75 1 95.81 83 GLY A C 1
ATOM 675 O O . GLY A 1 83 ? 22.266 29.172 40.031 1 95.81 83 GLY A O 1
ATOM 676 N N . ARG A 1 84 ? 23.703 29.453 41.781 1 95.44 84 ARG A N 1
ATOM 677 C CA . ARG A 1 84 ? 23.672 28.031 42.125 1 95.44 84 ARG A CA 1
ATOM 678 C C . ARG A 1 84 ? 22.297 27.609 42.594 1 95.44 84 ARG A C 1
ATOM 680 O O . ARG A 1 84 ? 21.828 26.516 42.25 1 95.44 84 ARG A O 1
ATOM 687 N N . GLU A 1 85 ? 21.672 28.422 43.344 1 96.31 85 GLU A N 1
ATOM 688 C CA . GLU A 1 85 ? 20.328 28.141 43.875 1 96.31 85 GLU A CA 1
ATOM 689 C C . GLU A 1 85 ? 19.312 28.062 42.719 1 96.31 85 GLU A C 1
ATOM 691 O O . GLU A 1 85 ? 18.453 27.172 42.719 1 96.31 85 GLU A O 1
ATOM 696 N N . ILE A 1 86 ? 19.406 28.953 41.75 1 97.44 86 ILE A N 1
ATOM 697 C CA . ILE A 1 86 ? 18.5 28.984 40.625 1 97.44 86 ILE A CA 1
ATOM 698 C C . ILE A 1 86 ? 18.656 27.703 39.781 1 97.44 86 ILE A C 1
ATOM 700 O O . ILE A 1 86 ? 17.656 27.109 39.375 1 97.44 86 ILE A O 1
ATOM 704 N N . ARG A 1 87 ? 19.922 27.281 39.625 1 96.31 87 ARG A N 1
ATOM 705 C CA . ARG A 1 87 ? 20.172 26.062 38.875 1 96.31 87 ARG A CA 1
ATOM 706 C C . ARG A 1 87 ? 19.547 24.844 39.531 1 96.31 87 ARG A C 1
ATOM 708 O O . ARG A 1 87 ? 18.984 23.984 38.844 1 96.31 87 ARG A O 1
ATOM 715 N N . HIS A 1 88 ? 19.656 24.891 40.812 1 96.44 88 HIS A N 1
ATOM 716 C CA . HIS A 1 88 ? 19.062 23.781 41.562 1 96.44 88 HIS A CA 1
ATOM 717 C C . HIS A 1 88 ? 17.547 23.797 41.469 1 96.44 88 HIS A C 1
ATOM 719 O O . HIS A 1 88 ? 16.922 22.734 41.281 1 96.44 88 HIS A O 1
ATOM 725 N N . GLN A 1 89 ? 16.969 24.922 41.594 1 97 89 GLN A N 1
ATOM 726 C CA . GLN A 1 89 ? 15.523 25.062 41.5 1 97 89 GLN A CA 1
ATOM 727 C C . GLN A 1 89 ? 15.023 24.703 40.094 1 97 89 GLN A C 1
ATOM 729 O O . GLN A 1 89 ? 14.016 24.016 39.938 1 97 89 GLN A O 1
ATOM 734 N N . LEU A 1 90 ? 15.758 25.141 39.094 1 97.38 90 LEU A N 1
ATOM 735 C CA . LEU A 1 90 ? 15.383 24.875 37.719 1 97.38 90 LEU A CA 1
ATOM 736 C C . LEU A 1 90 ? 15.438 23.375 37.406 1 97.38 90 LEU A C 1
ATOM 738 O O . LEU A 1 90 ? 14.562 22.844 36.719 1 97.38 90 LEU A O 1
ATOM 742 N N . ASN A 1 91 ? 16.453 22.719 37.906 1 96.75 91 ASN A N 1
ATOM 743 C CA . ASN A 1 91 ? 16.578 21.281 37.688 1 96.75 91 ASN A CA 1
ATOM 744 C C . ASN A 1 91 ? 15.367 20.531 38.25 1 96.75 91 ASN A C 1
ATOM 746 O O . ASN A 1 91 ? 14.844 19.625 37.594 1 96.75 91 ASN A O 1
ATOM 750 N N . SER A 1 92 ? 14.984 21 39.375 1 96.75 92 SER A N 1
ATOM 751 C CA . SER A 1 92 ? 13.82 20.375 40 1 96.75 92 SER A CA 1
ATOM 752 C C . SER A 1 92 ? 12.547 20.703 39.25 1 96.75 92 SER A C 1
ATOM 754 O O . SER A 1 92 ? 11.688 19.828 39.062 1 96.75 92 SER A O 1
ATOM 756 N N . LEU A 1 93 ? 12.453 21.891 38.75 1 97.44 93 LEU A N 1
ATOM 757 C CA . LEU A 1 93 ? 11.258 22.328 38.031 1 97.44 93 LEU A CA 1
ATOM 758 C C . LEU A 1 93 ? 11.195 21.672 36.656 1 97.44 93 LEU A C 1
ATOM 760 O O . LEU A 1 93 ? 10.109 21.344 36.188 1 97.44 93 LEU A O 1
ATOM 764 N N . TYR A 1 94 ? 12.328 21.453 36.062 1 96.5 94 TYR A N 1
ATOM 765 C CA . TYR A 1 94 ? 12.359 20.766 34.781 1 96.5 94 TYR A CA 1
ATOM 766 C C . TYR A 1 94 ? 11.852 19.328 34.906 1 96.5 94 TYR A C 1
ATOM 768 O O . TYR A 1 94 ? 11.109 18.844 34.062 1 96.5 94 TYR A O 1
ATOM 776 N N . GLN A 1 95 ? 12.258 18.703 35.906 1 96.12 95 GLN A N 1
ATOM 777 C CA . GLN A 1 95 ? 11.797 17.344 36.156 1 96.12 95 GLN A CA 1
ATOM 778 C C . GLN A 1 95 ? 10.289 17.297 36.406 1 96.12 95 GLN A C 1
ATOM 780 O O . GLN A 1 95 ? 9.594 16.422 35.875 1 96.12 95 GLN A O 1
ATOM 785 N N . LYS A 1 96 ? 9.875 18.234 37.156 1 96.19 96 LYS A N 1
ATOM 786 C CA . LYS A 1 96 ? 8.445 18.328 37.438 1 96.19 96 LYS A CA 1
ATOM 787 C C . LYS A 1 96 ? 7.66 18.625 36.188 1 96.19 96 LYS A C 1
ATOM 789 O O . LYS A 1 96 ? 6.574 18.078 35.969 1 96.19 96 LYS A O 1
ATOM 794 N N . GLU A 1 97 ? 8.141 19.516 35.375 1 96.19 97 GLU A N 1
ATOM 795 C CA . GLU A 1 97 ? 7.508 19.859 34.094 1 96.19 97 GLU A CA 1
ATOM 796 C C . GLU A 1 97 ? 7.371 18.625 33.188 1 96.19 97 GLU A C 1
ATOM 798 O O . GLU A 1 97 ? 6.316 18.391 32.594 1 96.19 97 GLU A O 1
ATOM 803 N N . LEU A 1 98 ? 8.422 17.875 33.188 1 94.5 98 LEU A N 1
ATOM 804 C CA . LEU A 1 98 ? 8.43 16.672 32.344 1 94.5 98 LEU A CA 1
ATOM 805 C C . LEU A 1 98 ? 7.383 15.672 32.844 1 94.5 98 LEU A C 1
ATOM 807 O O . LEU A 1 98 ? 6.66 15.086 32.031 1 94.5 98 LEU A O 1
ATOM 811 N N . GLU A 1 99 ? 7.328 15.445 34.031 1 94.75 99 GLU A N 1
ATOM 812 C CA . GLU A 1 99 ? 6.375 14.508 34.625 1 94.75 99 GLU A CA 1
ATOM 813 C C . GLU A 1 99 ? 4.938 14.961 34.406 1 94.75 99 GLU A C 1
ATOM 815 O O . GLU A 1 99 ? 4.078 14.156 34.031 1 94.75 99 GLU A O 1
ATOM 820 N N . LEU A 1 100 ? 4.734 16.266 34.688 1 94.56 100 LEU A N 1
ATOM 821 C CA . LEU A 1 100 ? 3.396 16.812 34.5 1 94.56 100 LEU A CA 1
ATOM 822 C C . LEU A 1 100 ? 2.996 16.797 33.031 1 94.56 100 LEU A C 1
ATOM 824 O O . LEU A 1 100 ? 1.842 16.516 32.688 1 94.56 100 LEU A O 1
ATOM 828 N N . ASP A 1 101 ? 3.914 17.078 32.219 1 93 101 ASP A N 1
ATOM 829 C CA . ASP A 1 101 ? 3.654 17.109 30.797 1 93 101 ASP A CA 1
ATOM 830 C C . ASP A 1 101 ? 3.248 15.719 30.281 1 93 101 ASP A C 1
ATOM 832 O O . ASP A 1 101 ? 2.314 15.594 29.5 1 93 101 ASP A O 1
ATOM 836 N N . GLU A 1 102 ? 3.934 14.758 30.703 1 91.12 102 GLU A N 1
ATOM 837 C CA . GLU A 1 102 ? 3.631 13.383 30.312 1 91.12 102 GLU A CA 1
ATOM 838 C C . GLU A 1 102 ? 2.238 12.969 30.781 1 91.12 102 GLU A C 1
ATOM 840 O O . GLU A 1 102 ? 1.473 12.383 30.016 1 91.12 102 GLU A O 1
ATOM 845 N N . LYS A 1 103 ? 1.97 13.266 31.984 1 90.38 103 LYS A N 1
ATOM 846 C CA . LYS A 1 103 ? 0.664 12.93 32.531 1 90.38 103 LYS A CA 1
ATOM 847 C C . LYS A 1 103 ? -0.453 13.688 31.828 1 90.38 103 LYS A C 1
ATOM 849 O O . LYS A 1 103 ? -1.514 13.125 31.547 1 90.38 103 LYS A O 1
ATOM 854 N N . TYR A 1 104 ? -0.216 14.922 31.578 1 91 104 TYR A N 1
ATOM 855 C CA . TYR A 1 104 ? -1.184 15.797 30.922 1 91 104 TYR A CA 1
ATOM 856 C C . TYR A 1 104 ? -1.401 15.375 29.469 1 91 104 TYR A C 1
ATOM 858 O O . TYR A 1 104 ? -2.539 15.18 29.047 1 91 104 TYR A O 1
ATOM 866 N N . TYR A 1 105 ? -0.358 15.156 28.812 1 87.88 105 TYR A N 1
ATOM 867 C CA . TYR A 1 105 ? -0.414 14.961 27.375 1 87.88 105 TYR A CA 1
ATOM 868 C C . TYR A 1 105 ? -1.142 13.672 27.031 1 87.88 105 TYR A C 1
ATOM 870 O O . TYR A 1 105 ? -1.968 13.641 26.109 1 87.88 105 TYR A O 1
ATOM 878 N N . LEU A 1 106 ? -0.88 12.594 27.672 1 84.25 106 LEU A N 1
ATOM 879 C CA . LEU A 1 106 ? -1.456 11.289 27.391 1 84.25 106 LEU A CA 1
ATOM 880 C C . LEU A 1 106 ? -2.973 11.312 27.547 1 84.25 106 LEU A C 1
ATOM 882 O O . LEU A 1 106 ? -3.691 10.688 26.766 1 84.25 106 LEU A O 1
ATOM 886 N N . LYS A 1 107 ? -3.404 12.094 28.469 1 88.56 107 LYS A N 1
ATOM 887 C CA . LYS A 1 107 ? -4.844 12.195 28.688 1 88.56 107 LYS A CA 1
ATOM 888 C C . LYS A 1 107 ? -5.477 13.211 27.75 1 88.56 107 LYS A C 1
ATOM 890 O O . LYS A 1 107 ? -6.586 13.008 27.266 1 88.56 107 LYS A O 1
ATOM 895 N N . ALA A 1 108 ? -4.773 14.289 27.516 1 90.94 108 ALA A N 1
ATOM 896 C CA . ALA A 1 108 ? -5.277 15.383 26.688 1 90.94 108 ALA A CA 1
ATOM 897 C C . ALA A 1 108 ? -5.516 14.906 25.25 1 90.94 108 ALA A C 1
ATOM 899 O O . ALA A 1 108 ? -6.41 15.406 24.578 1 90.94 108 ALA A O 1
ATOM 900 N N . LEU A 1 109 ? -4.773 13.898 24.844 1 88.88 109 LEU A N 1
ATOM 901 C CA . LEU A 1 109 ? -4.891 13.359 23.484 1 88.88 109 LEU A CA 1
ATOM 902 C C . LEU A 1 109 ? -6.254 12.703 23.281 1 88.88 109 LEU A C 1
ATOM 904 O O . LEU A 1 109 ? -6.711 12.562 22.141 1 88.88 109 LEU A O 1
ATOM 908 N N . LYS A 1 110 ? -6.914 12.391 24.344 1 90.69 110 LYS A N 1
ATOM 909 C CA . LYS A 1 110 ? -8.18 11.672 24.281 1 90.69 110 LYS A CA 1
ATOM 910 C C . LYS A 1 110 ? -9.367 12.633 24.312 1 90.69 110 LYS A C 1
ATOM 912 O O . LYS A 1 110 ? -10.516 12.211 24.219 1 90.69 110 LYS A O 1
ATOM 917 N N . LEU A 1 111 ? -9.055 13.906 24.453 1 93 111 LEU A N 1
ATOM 918 C CA . LEU A 1 111 ? -10.109 14.906 24.438 1 93 111 LEU A CA 1
ATOM 919 C C . LEU A 1 111 ? -10.633 15.109 23.016 1 93 111 LEU A C 1
ATOM 921 O O . LEU A 1 111 ? -9.852 15.25 22.078 1 93 111 LEU A O 1
ATOM 925 N N . PRO A 1 112 ? -11.898 15.102 22.891 1 95 112 PRO A N 1
ATOM 926 C CA . PRO A 1 112 ? -12.477 15.289 21.547 1 95 112 PRO A CA 1
ATOM 927 C C . PRO A 1 112 ? -12.562 16.766 21.156 1 95 112 PRO A C 1
ATOM 929 O O . PRO A 1 112 ? -12.344 17.641 21.984 1 95 112 PRO A O 1
ATOM 932 N N . ASN A 1 113 ? -12.82 17 19.906 1 95.62 113 ASN A N 1
ATOM 933 C CA . ASN A 1 113 ? -13.188 18.297 19.359 1 95.62 113 ASN A CA 1
ATOM 934 C C . ASN A 1 113 ? -14.531 18.766 19.906 1 95.62 113 ASN A C 1
ATOM 936 O O . ASN A 1 113 ? -15.25 18 20.547 1 95.62 113 ASN A O 1
ATOM 940 N N . TRP A 1 114 ? -14.844 20.047 19.688 1 95.31 114 TRP A N 1
ATOM 941 C CA . TRP A 1 114 ? -16.188 20.562 19.922 1 95.31 114 TRP A CA 1
ATOM 942 C C . TRP A 1 114 ? -17.172 19.953 18.938 1 95.31 114 TRP A C 1
ATOM 944 O O . TRP A 1 114 ? -16.781 19.406 17.906 1 95.31 114 TRP A O 1
ATOM 954 N N . THR A 1 115 ? -18.469 20.031 19.266 1 97 115 THR A N 1
ATOM 955 C CA . THR A 1 115 ? -19.516 19.547 18.406 1 97 115 THR A CA 1
ATOM 956 C C . THR A 1 115 ? -20.344 20.703 17.828 1 97 115 THR A C 1
ATOM 958 O O . THR A 1 115 ? -20.734 21.594 18.562 1 97 115 THR A O 1
ATOM 961 N N . HIS A 1 116 ? -20.516 20.703 16.547 1 97 116 HIS A N 1
ATOM 962 C CA . HIS A 1 116 ? -21.375 21.688 15.914 1 97 116 HIS A CA 1
ATOM 963 C C . HIS A 1 116 ? -22.766 21.672 16.531 1 97 116 HIS A C 1
ATOM 965 O O . HIS A 1 116 ? -23.312 20.609 16.828 1 97 116 HIS A O 1
ATOM 971 N N . PRO A 1 117 ? -23.375 22.797 16.656 1 95.44 117 PRO A N 1
ATOM 972 C CA . PRO A 1 117 ? -24.641 22.891 17.359 1 95.44 117 PRO A CA 1
ATOM 973 C C . PRO A 1 117 ? -25.766 22.141 16.656 1 95.44 117 PRO A C 1
ATOM 975 O O . PRO A 1 117 ? -26.719 21.672 17.297 1 95.44 117 PRO A O 1
ATOM 978 N N . ASP A 1 118 ? -25.672 21.938 15.359 1 96.75 118 ASP A N 1
ATOM 979 C CA . ASP A 1 118 ? -26.75 21.328 14.586 1 96.75 118 ASP A CA 1
ATOM 980 C C . ASP A 1 118 ? -26.641 19.812 14.586 1 96.75 118 ASP A C 1
ATOM 982 O O . ASP A 1 118 ? -27.547 19.125 14.109 1 96.75 118 ASP A O 1
ATOM 986 N N . VAL A 1 119 ? -25.625 19.266 15.109 1 98 119 VAL A N 1
ATOM 987 C CA . VAL A 1 119 ? -25.375 17.828 15.078 1 98 119 VAL A CA 1
ATOM 988 C C . VAL A 1 119 ? -26.422 17.109 15.938 1 98 119 VAL A C 1
ATOM 990 O O . VAL A 1 119 ? -26.656 17.484 17.078 1 98 119 VAL A O 1
ATOM 993 N N . PRO A 1 120 ? -27.047 16.094 15.359 1 98.19 120 PRO A N 1
ATOM 994 C CA . PRO A 1 120 ? -27.953 15.312 16.203 1 98.19 120 PRO A CA 1
ATOM 995 C C . PRO A 1 120 ? -27.25 14.68 17.406 1 98.19 120 PRO A C 1
ATOM 997 O O . PRO A 1 120 ? -26.078 14.281 17.312 1 98.19 120 PRO A O 1
ATOM 1000 N N . VAL A 1 121 ? -27.984 14.539 18.484 1 97.62 121 VAL A N 1
ATOM 1001 C CA . VAL A 1 121 ? -27.422 13.969 19.688 1 97.62 121 VAL A CA 1
ATOM 1002 C C . VAL A 1 121 ? -27.781 12.484 19.781 1 97.62 121 VAL A C 1
ATOM 1004 O O . VAL A 1 121 ? -28.953 12.117 19.641 1 97.62 121 VAL A O 1
ATOM 1007 N N . GLY A 1 122 ? -26.812 11.633 19.969 1 97.38 122 GLY A N 1
ATOM 1008 C CA . GLY A 1 122 ? -27.094 10.219 20.172 1 97.38 122 GLY A CA 1
ATOM 1009 C C . GLY A 1 122 ? -26.188 9.305 19.375 1 97.38 122 GLY A C 1
ATOM 1010 O O . GLY A 1 122 ? -25.062 9.68 19.031 1 97.38 122 GLY A O 1
ATOM 1011 N N . ASP A 1 123 ? -26.672 8.109 19.219 1 96.88 123 ASP A N 1
ATOM 1012 C CA . ASP A 1 123 ? -25.906 7.09 18.5 1 96.88 123 ASP A CA 1
ATOM 1013 C C . ASP A 1 123 ? -26.266 7.062 17.016 1 96.88 123 ASP A C 1
ATOM 1015 O O . ASP A 1 123 ? -26.938 7.973 16.516 1 96.88 123 ASP A O 1
ATOM 1019 N N . GLU A 1 124 ? -25.781 6.113 16.359 1 96.56 124 GLU A N 1
ATOM 1020 C CA . GLU A 1 124 ? -25.922 6.023 14.906 1 96.56 124 GLU A CA 1
ATOM 1021 C C . GLU A 1 124 ? -27.391 6.051 14.492 1 96.56 124 GLU A C 1
ATOM 1023 O O . GLU A 1 124 ? -27.734 6.574 13.43 1 96.56 124 GLU A O 1
ATOM 1028 N N . SER A 1 125 ? -28.281 5.555 15.312 1 96.94 125 SER A N 1
ATOM 1029 C CA . SER A 1 125 ? -29.719 5.512 15.008 1 96.94 125 SER A CA 1
ATOM 1030 C C . SER A 1 125 ? -30.312 6.918 14.953 1 96.94 125 SER A C 1
ATOM 1032 O O . SER A 1 125 ? -31.406 7.113 14.422 1 96.94 125 SER A O 1
ATOM 1034 N N . GLN A 1 126 ? -29.594 7.891 15.438 1 97.75 126 GLN A N 1
ATOM 1035 C CA . GLN A 1 126 ? -30.078 9.266 15.477 1 97.75 126 GLN A CA 1
ATOM 1036 C C . GLN A 1 126 ? -29.578 10.062 14.281 1 97.75 126 GLN A C 1
ATOM 1038 O O . GLN A 1 126 ? -29.812 11.273 14.188 1 97.75 126 GLN A O 1
ATOM 1043 N N . ALA A 1 127 ? -28.875 9.359 13.383 1 98.44 127 ALA A N 1
ATOM 1044 C CA . ALA A 1 127 ? -28.391 10.055 12.188 1 98.44 127 ALA A CA 1
ATOM 1045 C C . ALA A 1 127 ? -29.547 10.688 11.414 1 98.44 127 ALA A C 1
ATOM 1047 O O . ALA A 1 127 ? -30.578 10.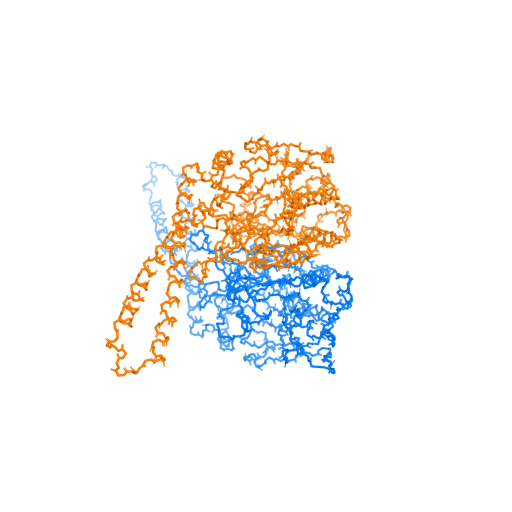055 11.211 1 98.44 127 ALA A O 1
ATOM 1048 N N . ARG A 1 128 ? -29.438 11.922 10.984 1 98.5 128 ARG A N 1
ATOM 1049 C CA . ARG A 1 128 ? -30.5 12.641 10.273 1 98.5 128 ARG A CA 1
ATOM 1050 C C . ARG A 1 128 ? -30.266 12.594 8.766 1 98.5 128 ARG A C 1
ATOM 1052 O O . ARG A 1 128 ? -29.203 12.984 8.281 1 98.5 128 ARG A O 1
ATOM 1059 N N . VAL A 1 129 ? -31.234 12.156 8.055 1 98.44 129 VAL A N 1
ATOM 1060 C CA . VAL A 1 129 ? -31.156 12.164 6.594 1 98.44 129 VAL A CA 1
ATOM 1061 C C . VAL A 1 129 ? -31.312 13.594 6.078 1 98.44 129 VAL A C 1
ATOM 1063 O O . VAL A 1 129 ? -32.344 14.234 6.285 1 98.44 129 VAL A O 1
ATOM 1066 N N . VAL A 1 130 ? -30.297 14.047 5.457 1 98 130 VAL A N 1
ATOM 1067 C CA . VAL A 1 130 ? -30.266 15.422 4.965 1 98 130 VAL A CA 1
ATOM 1068 C C . VAL A 1 130 ? -30.781 15.469 3.527 1 98 130 VAL A C 1
ATOM 1070 O O . VAL A 1 130 ? -31.344 16.469 3.094 1 98 130 VAL A O 1
ATOM 1073 N N . GLU A 1 131 ? -30.453 14.43 2.785 1 98.25 131 GLU A N 1
ATOM 1074 C CA . GLU A 1 131 ? -30.797 14.391 1.365 1 98.25 131 GLU A CA 1
ATOM 1075 C C . GLU A 1 131 ? -30.859 12.953 0.858 1 98.25 131 GLU A C 1
ATOM 1077 O O . GLU A 1 131 ? -30.125 12.086 1.344 1 98.25 131 GLU A O 1
ATOM 1082 N N . VAL A 1 132 ? -31.812 12.664 -0.009 1 98.56 132 VAL A N 1
ATOM 1083 C CA . VAL A 1 132 ? -31.891 11.414 -0.761 1 98.56 132 VAL A CA 1
ATOM 1084 C C . VAL A 1 132 ? -31.766 11.703 -2.256 1 98.56 132 VAL A C 1
ATOM 1086 O O . VAL A 1 132 ? -32.5 12.547 -2.791 1 98.56 132 VAL A O 1
ATOM 1089 N N . VAL A 1 133 ? -30.859 11.078 -2.895 1 98.5 133 VAL A N 1
ATOM 1090 C CA . VAL A 1 133 ? -30.562 11.422 -4.281 1 98.5 133 VAL A CA 1
ATOM 1091 C C . VAL A 1 133 ? -30.672 10.18 -5.16 1 98.5 133 VAL A C 1
ATOM 1093 O O . VAL A 1 133 ? -30.281 9.078 -4.75 1 98.5 133 VAL A O 1
ATOM 1096 N N . GLY A 1 134 ? -31.219 10.32 -6.34 1 97.19 134 GLY A N 1
ATOM 1097 C CA . GLY A 1 134 ? -31.328 9.227 -7.289 1 97.19 134 GLY A CA 1
ATOM 1098 C C . GLY A 1 134 ? -32.5 8.312 -7.023 1 97.19 134 GLY A C 1
ATOM 1099 O O . GLY A 1 134 ? -33.344 8.609 -6.168 1 97.19 134 GLY A O 1
ATOM 1100 N N . GLU A 1 135 ? -32.594 7.289 -7.848 1 95.88 135 GLU A N 1
ATOM 1101 C CA . GLU A 1 135 ? -33.656 6.305 -7.727 1 95.88 135 GLU A CA 1
ATOM 1102 C C . GLU A 1 135 ? -33.125 4.91 -7.469 1 95.88 135 GLU A C 1
ATOM 1104 O O . GLU A 1 135 ? -32.062 4.539 -8.016 1 95.88 135 GLU A O 1
ATOM 1109 N N . LYS A 1 136 ? -33.812 4.254 -6.598 1 96 136 LYS A N 1
ATOM 1110 C CA . LYS A 1 136 ? -33.438 2.857 -6.387 1 96 136 LYS A CA 1
ATOM 1111 C C . LYS A 1 136 ? -33.594 2.055 -7.68 1 96 136 LYS A C 1
ATOM 1113 O O . LYS A 1 136 ? -34.594 2.158 -8.375 1 96 136 LYS A O 1
ATOM 1118 N N . PRO A 1 137 ? -32.531 1.291 -7.941 1 96.06 137 PRO A N 1
ATOM 1119 C CA . PRO A 1 137 ? -32.656 0.459 -9.141 1 96.06 137 PRO A CA 1
ATOM 1120 C C . PRO A 1 137 ? -33.75 -0.602 -9 1 96.06 137 PRO A C 1
ATOM 1122 O O . PRO A 1 137 ? -33.938 -1.165 -7.918 1 96.06 137 PRO A O 1
ATOM 1125 N N . ALA A 1 138 ? -34.469 -0.849 -10.141 1 94.81 138 ALA A N 1
ATOM 1126 C CA . ALA A 1 138 ? -35.5 -1.866 -10.203 1 94.81 138 ALA A CA 1
ATOM 1127 C C . ALA A 1 138 ? -35.094 -3.035 -11.086 1 94.81 138 ALA A C 1
ATOM 1129 O O . ALA A 1 138 ? -34.469 -2.838 -12.133 1 94.81 138 ALA A O 1
ATOM 1130 N N . PHE A 1 139 ? -35.438 -4.234 -10.57 1 97 139 PHE A N 1
ATOM 1131 C CA . PHE A 1 139 ? -35.094 -5.434 -11.305 1 97 139 PHE A CA 1
ATOM 1132 C C . PHE A 1 139 ? -36.312 -6.328 -11.531 1 97 139 PHE A C 1
ATOM 1134 O O . PHE A 1 139 ? -37.188 -6.383 -10.688 1 97 139 PHE A O 1
ATOM 1141 N N . ASP A 1 140 ? -36.375 -6.984 -12.664 1 96.44 140 ASP A N 1
ATOM 1142 C CA . ASP A 1 140 ? -37.438 -7.957 -12.953 1 96.44 140 ASP A CA 1
ATOM 1143 C C . ASP A 1 140 ? -36.938 -9.383 -12.758 1 96.44 140 ASP A C 1
ATOM 1145 O O . ASP A 1 140 ? -37.5 -10.328 -13.312 1 96.44 140 ASP A O 1
ATOM 1149 N N . PHE A 1 141 ? -35.75 -9.477 -12.156 1 97.62 141 PHE A N 1
ATOM 1150 C CA . PHE A 1 141 ? -35.125 -10.758 -11.828 1 97.62 141 PHE A CA 1
ATOM 1151 C C . PHE A 1 141 ? -34.562 -10.734 -10.414 1 97.62 141 PHE A C 1
ATOM 1153 O O . PHE A 1 141 ? -34.562 -9.688 -9.758 1 97.62 141 PHE A O 1
ATOM 1160 N N . LYS A 1 142 ? -34.219 -11.898 -9.922 1 96.75 142 LYS A N 1
ATOM 1161 C CA . LYS A 1 142 ? -33.656 -11.977 -8.586 1 96.75 142 LYS A CA 1
ATOM 1162 C C . LYS A 1 142 ? -32.25 -11.359 -8.539 1 96.75 142 LYS A C 1
ATOM 1164 O O . LYS A 1 142 ? -31.359 -11.797 -9.25 1 96.75 142 LYS A O 1
ATOM 1169 N N . VAL A 1 143 ? -32.094 -10.43 -7.711 1 96.88 143 VAL A N 1
ATOM 1170 C CA . VAL A 1 143 ? -30.859 -9.672 -7.617 1 96.88 143 VAL A CA 1
ATOM 1171 C C . VAL A 1 143 ? -29.797 -10.508 -6.891 1 96.88 143 VAL A C 1
ATOM 1173 O O . VAL A 1 143 ? -30.109 -11.219 -5.941 1 96.88 143 VAL A O 1
ATOM 1176 N N . LYS A 1 144 ? -28.594 -10.445 -7.316 1 98 144 LYS A N 1
ATOM 1177 C CA . LYS A 1 144 ? -27.469 -11.156 -6.715 1 98 144 LYS A CA 1
ATOM 1178 C C . LYS A 1 144 ? -26.578 -10.203 -5.922 1 98 144 LYS A C 1
ATOM 1180 O O . LYS A 1 144 ? -26.594 -8.992 -6.168 1 98 144 LYS A O 1
ATOM 1185 N N . GLY A 1 145 ? -25.875 -10.75 -4.945 1 97.69 145 GLY A N 1
ATOM 1186 C CA . GLY A 1 145 ? -24.859 -9.992 -4.227 1 97.69 145 GLY A CA 1
ATOM 1187 C C . GLY A 1 145 ? -23.594 -9.805 -5.02 1 97.69 145 GLY A C 1
ATOM 1188 O O . GLY A 1 145 ? -23.328 -10.531 -5.98 1 97.69 145 GLY A O 1
ATOM 1189 N N . HIS A 1 146 ? -22.812 -8.852 -4.562 1 98.12 146 HIS A N 1
ATOM 1190 C CA . HIS A 1 146 ? -21.609 -8.477 -5.305 1 98.12 146 HIS A CA 1
ATOM 1191 C C . HIS A 1 146 ? -20.641 -9.648 -5.414 1 98.12 146 HIS A C 1
ATOM 1193 O O . HIS A 1 146 ? -19.953 -9.797 -6.426 1 98.12 146 HIS A O 1
ATOM 1199 N N . LEU A 1 147 ? -20.516 -10.5 -4.402 1 96.69 147 LEU A N 1
ATOM 1200 C CA . LEU A 1 147 ? -19.578 -11.609 -4.43 1 96.69 147 LEU A CA 1
ATOM 1201 C C . LEU A 1 147 ? -19.984 -12.641 -5.48 1 96.69 147 LEU A C 1
ATOM 1203 O O . LEU A 1 147 ? -19.141 -13.148 -6.215 1 96.69 147 LEU A O 1
ATOM 1207 N N . GLU A 1 148 ? -21.25 -12.945 -5.465 1 97.12 148 GLU A N 1
ATOM 1208 C CA . GLU A 1 148 ? -21.766 -13.867 -6.473 1 97.12 148 GLU A CA 1
ATOM 1209 C C . GLU A 1 148 ? -21.547 -13.328 -7.883 1 97.12 148 GLU A C 1
ATOM 1211 O O . GLU A 1 148 ? -21.094 -14.055 -8.773 1 97.12 148 GLU A O 1
ATOM 1216 N N . ILE A 1 149 ? -21.859 -12.055 -8.086 1 98.31 149 ILE A N 1
ATOM 1217 C CA . ILE A 1 149 ? -21.656 -11.398 -9.375 1 98.31 149 ILE A CA 1
ATOM 1218 C C . ILE A 1 149 ? -20.188 -11.453 -9.766 1 98.31 149 ILE A C 1
ATOM 1220 O O . ILE A 1 149 ? -19.844 -11.859 -10.875 1 98.31 149 ILE A O 1
ATOM 1224 N N . GLY A 1 150 ? -19.328 -11.008 -8.812 1 97.94 150 GLY A N 1
ATOM 1225 C CA . GLY A 1 150 ? -17.906 -10.938 -9.062 1 97.94 150 GLY A CA 1
ATOM 1226 C C . GLY A 1 150 ? -17.281 -12.281 -9.367 1 97.94 150 GLY A C 1
ATOM 1227 O O . GLY A 1 150 ? -16.422 -12.391 -10.242 1 97.94 150 GLY A O 1
ATOM 1228 N N . GLU A 1 151 ? -17.672 -13.344 -8.648 1 96.31 151 GLU A N 1
ATOM 1229 C CA . GLU A 1 151 ? -17.141 -14.688 -8.875 1 96.31 151 GLU A CA 1
ATOM 1230 C C . GLU A 1 151 ? -17.594 -15.234 -10.227 1 96.31 151 GLU A C 1
ATOM 1232 O O . GLU A 1 151 ? -16.812 -15.852 -10.945 1 96.31 151 GLU A O 1
ATOM 1237 N N . ASP A 1 152 ? -18.891 -14.984 -10.531 1 96.75 152 ASP A N 1
ATOM 1238 C CA . ASP A 1 152 ? -19.438 -15.453 -11.797 1 96.75 152 ASP A CA 1
ATOM 1239 C C . ASP A 1 152 ? -18.719 -14.82 -12.977 1 96.75 152 ASP A C 1
ATOM 1241 O O . ASP A 1 152 ? -18.531 -15.461 -14.016 1 96.75 152 ASP A O 1
ATOM 1245 N N . LEU A 1 153 ? -18.344 -13.57 -12.82 1 97.94 153 LEU A N 1
ATOM 1246 C CA . LEU A 1 153 ? -17.656 -12.828 -13.875 1 97.94 153 LEU A CA 1
ATOM 1247 C C . LEU A 1 153 ? -16.156 -13.039 -13.805 1 97.94 153 LEU A C 1
ATOM 1249 O O . LEU A 1 153 ? -15.406 -12.539 -14.648 1 97.94 153 LEU A O 1
ATOM 1253 N N . ASP A 1 154 ? -15.625 -13.75 -12.773 1 97 154 ASP A N 1
ATOM 1254 C CA . ASP A 1 154 ? -14.203 -14 -12.523 1 97 154 ASP A CA 1
ATOM 1255 C C . ASP A 1 154 ? -13.453 -12.688 -12.305 1 97 154 ASP A C 1
ATOM 1257 O O . ASP A 1 154 ? -12.336 -12.516 -12.805 1 97 154 ASP A O 1
ATOM 1261 N N . ILE A 1 155 ? -14.094 -11.734 -11.586 1 98.06 155 ILE A N 1
ATOM 1262 C CA . ILE A 1 155 ? -13.438 -10.445 -11.414 1 98.06 155 ILE A CA 1
ATOM 1263 C C . ILE A 1 155 ? -13.078 -10.234 -9.945 1 98.06 155 ILE A C 1
ATOM 1265 O O . ILE A 1 155 ? -12.328 -9.32 -9.609 1 98.06 155 ILE A O 1
ATOM 1269 N N . VAL A 1 156 ? -13.633 -11.086 -9.031 1 97.94 156 VAL A N 1
ATOM 1270 C CA . VAL A 1 156 ? -13.328 -11.031 -7.609 1 97.94 156 VAL A CA 1
ATOM 1271 C C . VAL A 1 156 ? -13.023 -12.43 -7.086 1 97.94 156 VAL A C 1
ATOM 1273 O O . VAL A 1 156 ? -13.727 -13.391 -7.418 1 97.94 156 VAL A O 1
ATOM 1276 N N . ARG A 1 157 ? -11.984 -12.531 -6.293 1 96.69 157 ARG A N 1
ATOM 1277 C CA . ARG A 1 157 ? -11.719 -13.789 -5.609 1 96.69 157 ARG A CA 1
ATOM 1278 C C . ARG A 1 157 ? -11.43 -13.562 -4.129 1 96.69 157 ARG A C 1
ATOM 1280 O O . ARG A 1 157 ? -10.539 -12.789 -3.775 1 96.69 157 ARG A O 1
ATOM 1287 N N . GLN A 1 158 ? -12.148 -14.289 -3.277 1 94.62 158 GLN A N 1
ATOM 1288 C CA . GLN A 1 158 ? -11.898 -14.305 -1.841 1 94.62 158 GLN A CA 1
ATOM 1289 C C . GLN A 1 158 ? -11.727 -15.734 -1.332 1 94.62 158 GLN A C 1
ATOM 1291 O O . GLN A 1 158 ? -11.273 -15.945 -0.203 1 94.62 158 GLN A O 1
ATOM 1296 N N . ARG A 1 159 ? -12.031 -16.656 -2.189 1 91.31 159 ARG A N 1
ATOM 1297 C CA . ARG A 1 159 ? -11.953 -18.062 -1.785 1 91.31 159 ARG A CA 1
ATOM 1298 C C . ARG A 1 159 ? -10.508 -18.547 -1.778 1 91.31 159 ARG A C 1
ATOM 1300 O O . ARG A 1 159 ? -9.695 -18.125 -2.605 1 91.31 159 ARG A O 1
ATOM 1307 N N . ARG A 1 160 ? -10.234 -19.453 -0.877 1 91.31 160 ARG A N 1
ATOM 1308 C CA . ARG A 1 160 ? -8.961 -20.172 -0.809 1 91.31 160 ARG A CA 1
ATOM 1309 C C . ARG A 1 160 ? -7.801 -19.203 -0.601 1 91.31 160 ARG A C 1
ATOM 1311 O O . ARG A 1 160 ? -6.77 -19.312 -1.268 1 91.31 160 ARG A O 1
ATOM 1318 N N . LEU A 1 161 ? -8.016 -18.188 0.231 1 93 161 LEU A N 1
ATOM 1319 C CA . LEU A 1 161 ? -6.965 -17.203 0.459 1 93 161 LEU A CA 1
ATOM 1320 C C . LEU A 1 161 ? -6.383 -17.344 1.862 1 93 161 LEU A C 1
ATOM 1322 O O . LEU A 1 161 ? -5.438 -16.641 2.221 1 93 161 LEU A O 1
ATOM 1326 N N . SER A 1 162 ? -6.887 -18.281 2.654 1 89.38 162 SER A N 1
ATOM 1327 C CA . SER A 1 162 ? -6.465 -18.422 4.047 1 89.38 162 SER A CA 1
ATOM 1328 C C . SER A 1 162 ? -4.957 -18.609 4.152 1 89.38 162 SER A C 1
ATOM 1330 O O . SER A 1 162 ? -4.312 -18 5.016 1 89.38 162 SER A O 1
ATOM 1332 N N . HIS A 1 163 ? -4.406 -19.391 3.266 1 91.12 163 HIS A N 1
ATOM 1333 C CA . HIS A 1 163 ? -2.986 -19.719 3.34 1 91.12 163 HIS A CA 1
ATOM 1334 C C . HIS A 1 163 ? -2.164 -18.766 2.463 1 91.12 163 HIS A C 1
ATOM 1336 O O . HIS A 1 163 ? -0.941 -18.906 2.373 1 91.12 163 HIS A O 1
ATOM 1342 N N . ILE A 1 164 ? -2.805 -17.875 1.798 1 95 164 ILE A N 1
ATOM 1343 C CA . ILE A 1 164 ? -2.121 -16.906 0.943 1 95 164 ILE A CA 1
ATOM 1344 C C . ILE A 1 164 ? -2.031 -15.562 1.654 1 95 164 ILE A C 1
ATOM 1346 O O . ILE A 1 164 ? -0.937 -15.094 1.976 1 95 164 ILE A O 1
ATOM 1350 N N . SER A 1 165 ? -3.197 -14.969 1.988 1 94.75 165 SER A N 1
ATOM 1351 C CA . SER A 1 165 ? -3.268 -13.641 2.576 1 94.75 165 SER A CA 1
ATOM 1352 C C . SER A 1 165 ? -4.195 -13.617 3.787 1 94.75 165 SER A C 1
ATOM 1354 O O . SER A 1 165 ? -4.211 -12.648 4.547 1 94.75 165 SER A O 1
ATOM 1356 N N . GLY A 1 166 ? -4.914 -14.688 4.027 1 90.12 166 GLY A N 1
ATOM 1357 C CA . GLY A 1 166 ? -5.855 -14.734 5.133 1 90.12 166 GLY A CA 1
ATOM 1358 C C . GLY A 1 166 ? -7.258 -14.305 4.742 1 90.12 166 GLY A C 1
ATOM 1359 O O . GLY A 1 166 ? -7.516 -14 3.574 1 90.12 166 GLY A O 1
ATOM 1360 N N . HIS A 1 167 ? -8.133 -14.258 5.695 1 88.25 167 HIS A N 1
ATOM 1361 C CA . HIS A 1 167 ? -9.516 -13.852 5.477 1 88.25 167 HIS A CA 1
ATOM 1362 C C . HIS A 1 167 ? -9.633 -12.344 5.305 1 88.25 167 HIS A C 1
ATOM 1364 O O . HIS A 1 167 ? -8.695 -11.609 5.602 1 88.25 167 HIS A O 1
ATOM 1370 N N . ARG A 1 168 ? -10.773 -11.883 4.715 1 92.56 168 ARG A N 1
ATOM 1371 C CA . ARG A 1 168 ? -11.062 -10.469 4.484 1 92.56 168 ARG A CA 1
ATOM 1372 C C . ARG A 1 168 ? -10.031 -9.844 3.553 1 92.56 168 ARG A C 1
ATOM 1374 O O . ARG A 1 168 ? -9.672 -8.672 3.721 1 92.56 168 ARG A O 1
ATOM 1381 N N . SER A 1 169 ? -9.414 -10.68 2.85 1 94.56 169 SER A N 1
ATOM 1382 C CA . SER A 1 169 ? -8.578 -10.273 1.728 1 94.56 169 SER A CA 1
ATOM 1383 C C . SER A 1 169 ? -9.227 -10.625 0.394 1 94.56 169 SER A C 1
ATOM 1385 O O . SER A 1 169 ? -10.164 -11.422 0.345 1 94.56 169 SER A O 1
ATOM 1387 N N . TYR A 1 170 ? -8.789 -9.984 -0.656 1 97.31 170 TYR A N 1
ATOM 1388 C CA . TYR A 1 170 ? -9.414 -10.258 -1.944 1 97.31 170 TYR A CA 1
ATOM 1389 C C . TYR A 1 170 ? -8.453 -9.953 -3.09 1 97.31 170 TYR A C 1
ATOM 1391 O O . TYR A 1 170 ? -7.48 -9.219 -2.912 1 97.31 170 TYR A O 1
ATOM 1399 N N . TYR A 1 171 ? -8.703 -10.609 -4.219 1 98.31 171 TYR A N 1
ATOM 1400 C CA . TYR A 1 171 ? -8.102 -10.289 -5.512 1 98.31 171 TYR A CA 1
ATOM 1401 C C . TYR A 1 171 ? -9.133 -9.672 -6.449 1 98.31 171 TYR A C 1
ATOM 1403 O O . TYR A 1 171 ? -10.312 -10.031 -6.41 1 98.31 171 TYR A O 1
ATOM 1411 N N . LEU A 1 172 ? -8.742 -8.703 -7.203 1 98.75 172 LEU A N 1
ATOM 1412 C CA . LEU A 1 172 ? -9.484 -8.305 -8.391 1 98.75 172 LEU A CA 1
ATOM 1413 C C . LEU A 1 172 ? -8.758 -8.742 -9.656 1 98.75 172 LEU A C 1
ATOM 1415 O O . LEU A 1 172 ? -7.523 -8.695 -9.719 1 98.75 172 LEU A O 1
ATOM 1419 N N . ARG A 1 173 ? -9.492 -9.148 -10.633 1 98.44 173 ARG A N 1
ATOM 1420 C CA . ARG A 1 173 ? -8.906 -9.672 -11.859 1 98.44 173 ARG A CA 1
ATOM 1421 C C . ARG A 1 173 ? -9.672 -9.188 -13.086 1 98.44 173 ARG A C 1
ATOM 1423 O O . ARG A 1 173 ? -10.891 -8.984 -13.016 1 98.44 173 ARG A O 1
ATOM 1430 N N . GLY A 1 174 ? -8.953 -8.953 -14.211 1 97.88 174 GLY A N 1
ATOM 1431 C CA . GLY A 1 174 ? -9.609 -8.555 -15.445 1 97.88 174 GLY A CA 1
ATOM 1432 C C . GLY A 1 174 ? -10.414 -7.273 -15.312 1 97.88 174 GLY A C 1
ATOM 1433 O O . GLY A 1 174 ? -9.883 -6.25 -14.875 1 97.88 174 GLY A O 1
ATOM 1434 N N . ALA A 1 175 ? -11.664 -7.375 -15.539 1 97.88 175 ALA A N 1
ATOM 1435 C CA . ALA A 1 175 ? -12.539 -6.203 -15.516 1 97.88 175 ALA A CA 1
ATOM 1436 C C . ALA A 1 175 ? -12.648 -5.625 -14.109 1 97.88 175 ALA A C 1
ATOM 1438 O O . ALA A 1 175 ? -12.836 -4.418 -13.938 1 97.88 175 ALA A O 1
ATOM 1439 N N . GLY A 1 176 ? -12.539 -6.527 -13.086 1 98.31 176 GLY A N 1
ATOM 1440 C CA . GLY A 1 176 ? -12.555 -6.031 -11.719 1 98.31 176 GLY A CA 1
ATOM 1441 C C . GLY A 1 176 ? -11.398 -5.102 -11.414 1 98.31 176 GLY A C 1
ATOM 1442 O O . GLY A 1 176 ? -11.594 -4.035 -10.82 1 98.31 176 GLY A O 1
ATOM 1443 N N . ALA A 1 177 ? -10.211 -5.523 -11.812 1 98.5 177 ALA A N 1
ATOM 1444 C CA . ALA A 1 177 ? -9.031 -4.684 -11.641 1 98.5 177 ALA A CA 1
ATOM 1445 C C . ALA A 1 177 ? -9.133 -3.406 -12.469 1 98.5 177 ALA A C 1
ATOM 1447 O O . ALA A 1 177 ? -8.75 -2.328 -12.008 1 98.5 177 ALA A O 1
ATOM 1448 N N . MET A 1 178 ? -9.656 -3.492 -13.633 1 98 178 MET A N 1
ATOM 1449 C CA . MET A 1 178 ? -9.812 -2.33 -14.508 1 98 178 MET A CA 1
ATOM 1450 C C . MET A 1 178 ? -10.812 -1.34 -13.922 1 98 178 MET A C 1
ATOM 1452 O O . MET A 1 178 ? -10.656 -0.128 -14.078 1 98 178 MET A O 1
ATOM 1456 N N . LEU A 1 179 ? -11.852 -1.871 -13.297 1 98.31 179 LEU A N 1
ATOM 1457 C CA . LEU A 1 179 ? -12.828 -1.013 -12.633 1 98.31 179 LEU A CA 1
ATOM 1458 C C . LEU A 1 179 ? -12.164 -0.199 -11.523 1 98.31 179 LEU A C 1
ATOM 1460 O O . LEU A 1 179 ? -12.469 0.983 -11.352 1 98.31 179 LEU A O 1
ATOM 1464 N N . GLN A 1 180 ? -11.336 -0.863 -10.773 1 98.38 180 GLN A N 1
ATOM 1465 C CA . GLN A 1 180 ? -10.609 -0.143 -9.734 1 98.38 180 GLN A CA 1
ATOM 1466 C C . GLN A 1 180 ? -9.773 0.985 -10.336 1 98.38 180 GLN A C 1
ATOM 1468 O O . GLN A 1 180 ? -9.805 2.115 -9.844 1 98.38 180 GLN A O 1
ATOM 1473 N N . HIS A 1 181 ? -9.023 0.705 -11.398 1 98 181 HIS A N 1
ATOM 1474 C CA . HIS A 1 181 ? -8.219 1.724 -12.055 1 98 181 HIS A CA 1
ATOM 1475 C C . HIS A 1 181 ? -9.086 2.867 -12.57 1 98 181 HIS A C 1
ATOM 1477 O O . HIS A 1 181 ? -8.727 4.039 -12.438 1 98 181 HIS A O 1
ATOM 1483 N N . ALA A 1 182 ? -10.188 2.518 -13.133 1 98.19 182 ALA A N 1
ATOM 1484 C CA . ALA A 1 182 ? -11.094 3.508 -13.719 1 98.19 182 ALA A CA 1
ATOM 1485 C C . ALA A 1 182 ? -11.656 4.438 -12.648 1 98.19 182 ALA A C 1
ATOM 1487 O O . ALA A 1 182 ? -11.711 5.656 -12.844 1 98.19 182 ALA A O 1
ATOM 1488 N N . LEU A 1 183 ? -12.086 3.838 -11.562 1 98.69 183 LEU A N 1
ATOM 1489 C CA . LEU A 1 183 ? -12.641 4.625 -10.469 1 98.69 183 LEU A CA 1
ATOM 1490 C C . LEU A 1 183 ? -11.602 5.598 -9.914 1 98.69 183 LEU A C 1
ATOM 1492 O O . LEU A 1 183 ? -11.914 6.758 -9.641 1 98.69 183 LEU A O 1
ATOM 1496 N N . VAL A 1 184 ? -10.391 5.129 -9.75 1 98.56 184 VAL A N 1
ATOM 1497 C CA . VAL A 1 184 ? -9.32 5.98 -9.25 1 98.56 184 VAL A CA 1
ATOM 1498 C C . VAL A 1 184 ? -9.055 7.113 -10.234 1 98.56 184 VAL A C 1
ATOM 1500 O O . VAL A 1 184 ? -9 8.281 -9.852 1 98.56 184 VAL A O 1
ATOM 1503 N N . GLN A 1 185 ? -8.922 6.793 -11.5 1 97.31 185 GLN A N 1
ATOM 1504 C CA . GLN A 1 185 ? -8.602 7.781 -12.523 1 97.31 185 GLN A CA 1
ATOM 1505 C C . GLN A 1 185 ? -9.711 8.82 -12.648 1 97.31 185 GLN A C 1
ATOM 1507 O O . GLN A 1 185 ? -9.445 10.016 -12.734 1 97.31 185 GLN A O 1
ATOM 1512 N N . PHE A 1 186 ? -10.906 8.336 -12.688 1 98.19 186 PHE A N 1
ATOM 1513 C CA . PHE A 1 186 ? -12.062 9.219 -12.781 1 98.19 186 PHE A CA 1
ATOM 1514 C C . PHE A 1 186 ? -12.078 10.211 -11.625 1 98.19 186 PHE A C 1
ATOM 1516 O O . PHE A 1 186 ? -12.188 11.422 -11.844 1 98.19 186 PHE A O 1
ATOM 1523 N N . THR A 1 187 ? -11.938 9.703 -10.414 1 98.75 187 THR A N 1
ATOM 1524 C CA . THR A 1 187 ? -12.07 10.516 -9.203 1 98.75 187 THR A CA 1
ATOM 1525 C C . THR A 1 187 ? -10.914 11.5 -9.086 1 98.75 187 THR A C 1
ATOM 1527 O O . THR A 1 187 ? -11.133 12.688 -8.844 1 98.75 187 THR A O 1
ATOM 1530 N N . VAL A 1 188 ? -9.688 11.062 -9.289 1 98.5 188 VAL A N 1
ATOM 1531 C CA . VAL A 1 188 ? -8.508 11.922 -9.18 1 98.5 188 VAL A CA 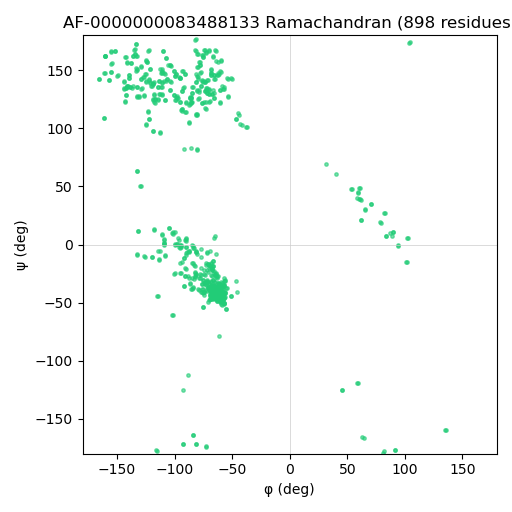1
ATOM 1532 C C . VAL A 1 188 ? -8.562 13.008 -10.242 1 98.5 188 VAL A C 1
ATOM 1534 O O . VAL A 1 188 ? -8.336 14.188 -9.953 1 98.5 188 VAL A O 1
ATOM 1537 N N . SER A 1 189 ? -8.883 12.617 -11.469 1 97.19 189 SER A N 1
ATOM 1538 C CA . SER A 1 189 ? -8.938 13.586 -12.555 1 97.19 189 SER A CA 1
ATOM 1539 C C . SER A 1 189 ? -9.984 14.664 -12.281 1 97.19 189 SER A C 1
ATOM 1541 O O . SER A 1 189 ? -9.742 15.852 -12.539 1 97.19 189 SER A O 1
ATOM 1543 N N . LYS A 1 190 ? -11.125 14.25 -11.797 1 98.12 190 LYS A N 1
ATOM 1544 C CA . LYS A 1 190 ? -12.18 15.203 -11.477 1 98.12 190 LYS A CA 1
ATOM 1545 C C . LYS A 1 190 ? -11.719 16.203 -10.422 1 98.12 190 LYS A C 1
ATOM 1547 O O . LYS A 1 190 ? -11.922 17.406 -10.57 1 98.12 190 LYS A O 1
ATOM 1552 N N . LEU A 1 191 ? -11.117 15.742 -9.398 1 98.81 191 LEU A N 1
ATOM 1553 C CA . LEU A 1 191 ? -10.711 16.594 -8.289 1 98.81 191 LEU A CA 1
ATOM 1554 C C . LEU A 1 191 ? -9.562 17.5 -8.703 1 98.81 191 LEU A C 1
ATOM 1556 O O . LEU A 1 191 ? -9.516 18.672 -8.297 1 98.81 191 LEU A O 1
ATOM 1560 N N . VAL A 1 192 ? -8.656 16.969 -9.5 1 98 192 VAL A N 1
ATOM 1561 C CA . VAL A 1 192 ? -7.559 17.797 -9.984 1 98 192 VAL A CA 1
ATOM 1562 C C . VAL A 1 192 ? -8.109 18.938 -10.828 1 98 192 VAL A C 1
ATOM 1564 O O . VAL A 1 192 ? -7.641 20.078 -10.719 1 98 192 VAL A O 1
ATOM 1567 N N . LYS A 1 193 ? -9.109 18.672 -11.633 1 97.19 193 LYS A N 1
ATOM 1568 C CA . LYS A 1 193 ? -9.75 19.703 -12.453 1 97.19 193 LYS A CA 1
ATOM 1569 C C . LYS A 1 193 ? -10.422 20.766 -11.586 1 97.19 193 LYS A C 1
ATOM 1571 O O . LYS A 1 193 ? -10.57 21.906 -12 1 97.19 193 LYS A O 1
ATOM 1576 N N . GLN A 1 194 ? -10.773 20.359 -10.367 1 97.69 194 GLN A N 1
ATOM 1577 C CA . GLN A 1 194 ? -11.422 21.266 -9.438 1 97.69 194 GLN A CA 1
ATOM 1578 C C . GLN A 1 194 ? -10.391 22 -8.578 1 97.69 194 GLN A C 1
ATOM 1580 O O . GLN A 1 194 ? -10.75 22.672 -7.609 1 97.69 194 GLN A O 1
ATOM 1585 N N . GLY A 1 195 ? -9.172 21.797 -8.867 1 97 195 GLY A N 1
ATOM 1586 C CA . GLY A 1 195 ? -8.148 22.578 -8.211 1 97 195 GLY A CA 1
ATOM 1587 C C . GLY A 1 195 ? -7.434 21.844 -7.098 1 97 195 GLY A C 1
ATOM 1588 O O . GLY A 1 195 ? -6.605 22.422 -6.387 1 97 195 GLY A O 1
ATOM 1589 N N . PHE A 1 196 ? -7.699 20.578 -6.895 1 98.75 196 PHE A N 1
ATOM 1590 C CA . PHE A 1 196 ? -6.996 19.797 -5.879 1 98.75 196 PHE A CA 1
ATOM 1591 C C . PHE A 1 196 ? -5.559 19.531 -6.301 1 98.75 196 PHE A C 1
ATOM 1593 O O . PHE A 1 196 ? -5.293 19.266 -7.473 1 98.75 196 PHE A O 1
ATOM 1600 N N . ILE A 1 197 ? -4.645 19.578 -5.395 1 98.5 197 ILE A N 1
ATOM 1601 C CA . ILE A 1 197 ? -3.246 19.234 -5.617 1 98.5 197 ILE A CA 1
ATOM 1602 C C . ILE A 1 197 ? -3.037 17.75 -5.324 1 98.5 197 ILE A C 1
ATOM 1604 O O . ILE A 1 197 ? -3.227 17.297 -4.191 1 98.5 197 ILE A O 1
ATOM 1608 N N . PRO A 1 198 ? -2.711 16.969 -6.348 1 98.56 198 PRO A N 1
ATOM 1609 C CA . PRO A 1 198 ? -2.488 15.531 -6.109 1 98.56 198 PRO A CA 1
ATOM 1610 C C . PRO A 1 198 ? -1.229 15.266 -5.289 1 98.56 198 PRO A C 1
ATOM 1612 O O . PRO A 1 198 ? -0.248 16 -5.395 1 98.56 198 PRO A O 1
ATOM 1615 N N . MET A 1 199 ? -1.246 14.227 -4.48 1 98.75 199 MET A N 1
ATOM 1616 C CA . MET A 1 199 ? -0.127 13.867 -3.615 1 98.75 199 MET A CA 1
ATOM 1617 C C . MET A 1 199 ? 0.009 12.359 -3.5 1 98.75 199 MET A C 1
ATOM 1619 O O . MET A 1 199 ? -0.989 11.633 -3.549 1 98.75 199 MET A O 1
ATOM 1623 N N . ALA A 1 200 ? 1.193 11.836 -3.498 1 98.69 200 ALA A N 1
ATOM 1624 C CA . ALA A 1 200 ? 1.506 10.484 -3.049 1 98.69 200 ALA A CA 1
ATOM 1625 C C . ALA A 1 200 ? 2.158 10.5 -1.668 1 98.69 200 ALA A C 1
ATOM 1627 O O . ALA A 1 200 ? 3.07 11.289 -1.416 1 98.69 200 ALA A O 1
ATOM 1628 N N . VAL A 1 201 ? 1.695 9.672 -0.798 1 98.62 201 VAL A N 1
ATOM 1629 C CA . VAL A 1 201 ? 2.115 9.75 0.598 1 98.62 201 VAL A CA 1
ATOM 1630 C C . VAL A 1 201 ? 2.688 8.406 1.042 1 98.62 201 VAL A C 1
ATOM 1632 O O . VAL A 1 201 ? 2.412 7.371 0.426 1 98.62 201 VAL A O 1
ATOM 1635 N N . PRO A 1 202 ? 3.52 8.383 2.072 1 97.81 202 PRO A N 1
ATOM 1636 C CA . PRO A 1 202 ? 3.902 7.117 2.701 1 97.81 202 PRO A CA 1
ATOM 1637 C C . PRO A 1 202 ? 2.73 6.422 3.387 1 97.81 202 PRO A C 1
ATOM 1639 O O . PRO A 1 202 ? 1.854 7.086 3.945 1 97.81 202 PRO A O 1
ATOM 1642 N N . ASP A 1 203 ? 2.781 5.113 3.32 1 97.5 203 ASP A N 1
ATOM 1643 C CA . ASP A 1 203 ? 1.788 4.312 4.031 1 97.5 203 ASP A CA 1
ATOM 1644 C C . ASP A 1 203 ? 2.268 3.969 5.441 1 97.5 203 ASP A C 1
ATOM 1646 O O . ASP A 1 203 ? 1.464 3.605 6.305 1 97.5 203 ASP A O 1
ATOM 1650 N N . LEU A 1 204 ? 3.549 3.914 5.629 1 97.31 204 LEU A N 1
ATOM 1651 C CA . LEU A 1 204 ? 4.176 3.646 6.918 1 97.31 204 LEU A CA 1
ATOM 1652 C C . LEU A 1 204 ? 4.516 4.949 7.637 1 97.31 204 LEU A C 1
ATOM 1654 O O . LEU A 1 204 ? 5.355 5.723 7.168 1 97.31 204 LEU A O 1
ATOM 1658 N N . LEU A 1 205 ? 3.91 5.184 8.789 1 97.81 205 LEU A N 1
ATOM 1659 C CA . LEU A 1 205 ? 4.086 6.449 9.492 1 97.81 205 LEU A CA 1
ATOM 1660 C C . LEU A 1 205 ? 4.305 6.215 10.984 1 97.81 205 LEU A C 1
ATOM 1662 O O . LEU A 1 205 ? 3.982 5.145 11.5 1 97.81 205 LEU A O 1
ATOM 1666 N N . ARG A 1 206 ? 4.82 7.227 11.602 1 96.5 206 ARG A N 1
ATOM 1667 C CA . ARG A 1 206 ? 5.047 7.199 13.047 1 96.5 206 ARG A CA 1
ATOM 1668 C C . ARG A 1 206 ? 3.748 7.434 13.805 1 96.5 206 ARG A C 1
ATOM 1670 O O . ARG A 1 206 ? 2.842 8.102 13.305 1 96.5 206 ARG A O 1
ATOM 1677 N N . GLY A 1 207 ? 3.73 6.934 15 1 94.12 207 GLY A N 1
ATOM 1678 C CA . GLY A 1 207 ? 2.541 6.977 15.836 1 94.12 207 GLY A CA 1
ATOM 1679 C C . GLY A 1 207 ? 2.043 8.383 16.094 1 94.12 207 GLY A C 1
ATOM 1680 O O . GLY A 1 207 ? 0.836 8.617 16.188 1 94.12 207 GLY A O 1
ATOM 1681 N N . ALA A 1 208 ? 2.908 9.297 16.172 1 93.38 208 ALA A N 1
ATOM 1682 C CA . ALA A 1 208 ? 2.561 10.68 16.5 1 93.38 208 ALA A CA 1
ATOM 1683 C C . ALA A 1 208 ? 1.622 11.273 15.453 1 93.38 208 ALA A C 1
ATOM 1685 O O . ALA A 1 208 ? 0.753 12.086 15.781 1 93.38 208 ALA A O 1
ATOM 1686 N N . VAL A 1 209 ? 1.792 10.875 14.203 1 97 209 VAL A N 1
ATOM 1687 C CA . VAL A 1 209 ? 0.945 11.406 13.141 1 97 209 VAL A CA 1
ATOM 1688 C C . VAL A 1 209 ? -0.476 10.867 13.289 1 97 209 VAL A C 1
ATOM 1690 O O . VAL A 1 209 ? -1.448 11.609 13.125 1 97 209 VAL A O 1
ATOM 1693 N N . PHE A 1 210 ? -0.562 9.602 13.672 1 96.25 210 PHE A N 1
ATOM 1694 C CA . PHE A 1 210 ? -1.862 8.992 13.922 1 96.25 210 PHE A CA 1
ATOM 1695 C C . PHE A 1 210 ? -2.576 9.688 15.078 1 96.25 210 PHE A C 1
ATOM 1697 O O . PHE A 1 210 ? -3.76 10.016 14.977 1 96.25 210 PHE A O 1
ATOM 1704 N N . GLU A 1 211 ? -1.851 9.898 16.094 1 93.81 211 GLU A N 1
ATOM 1705 C CA . GLU A 1 211 ? -2.408 10.547 17.281 1 93.81 211 GLU A CA 1
ATOM 1706 C C . GLU A 1 211 ? -2.902 11.953 16.953 1 93.81 211 GLU A C 1
ATOM 1708 O O . GLU A 1 211 ? -3.961 12.367 17.438 1 93.81 211 GLU A O 1
ATOM 1713 N N . GLY A 1 212 ? -2.102 12.602 16.125 1 95.56 212 GLY A N 1
ATOM 1714 C CA . GLY A 1 212 ? -2.506 13.93 15.719 1 95.56 212 GLY A CA 1
ATOM 1715 C C . GLY A 1 212 ? -3.799 13.945 14.922 1 95.56 212 GLY A C 1
ATOM 1716 O O . GLY A 1 212 ? -4.543 14.93 14.953 1 95.56 212 GLY A O 1
ATOM 1717 N N . CYS A 1 213 ? -4.062 12.883 14.258 1 96.56 213 CYS A N 1
ATOM 1718 C CA . CYS A 1 213 ? -5.273 12.773 13.453 1 96.56 213 CYS A CA 1
ATOM 1719 C C . CYS A 1 213 ? -6.418 12.172 14.266 1 96.56 213 CYS A C 1
ATOM 1721 O O . CYS A 1 213 ? -7.5 11.922 13.727 1 96.56 213 CYS A O 1
ATOM 1723 N N . GLY A 1 214 ? -6.172 11.945 15.523 1 94.06 214 GLY A N 1
ATOM 1724 C CA . GLY A 1 214 ? -7.219 11.453 16.406 1 94.06 214 GLY A CA 1
ATOM 1725 C C . GLY A 1 214 ? -7.305 9.945 16.453 1 94.06 214 GLY A C 1
ATOM 1726 O O . GLY A 1 214 ? -8.273 9.383 16.969 1 94.06 214 GLY A O 1
ATOM 1727 N N . MET A 1 215 ? -6.316 9.289 15.883 1 91.19 215 MET A N 1
ATOM 1728 C CA . MET A 1 215 ? -6.266 7.832 15.914 1 91.19 215 MET A CA 1
ATOM 1729 C C . MET A 1 215 ? -5.324 7.34 17 1 91.19 215 MET A C 1
ATOM 1731 O O . MET A 1 215 ? -4.352 8.016 17.344 1 91.19 215 MET A O 1
ATOM 1735 N N . GLN A 1 216 ? -5.691 6.246 17.578 1 84.75 216 GLN A N 1
ATOM 1736 C CA . GLN A 1 216 ? -4.879 5.664 18.641 1 84.75 216 GLN A CA 1
ATOM 1737 C C . GLN A 1 216 ? -4.266 4.336 18.203 1 84.75 216 GLN A C 1
ATOM 1739 O O . GLN A 1 216 ? -4.848 3.273 18.438 1 84.75 216 GLN A O 1
ATOM 1744 N N . PRO A 1 217 ? -3.064 4.367 17.766 1 81.38 217 PRO A N 1
ATOM 1745 C CA . PRO A 1 217 ? -2.463 3.137 17.25 1 81.38 217 PRO A CA 1
ATOM 1746 C C . PRO A 1 217 ? -2.225 2.096 18.344 1 81.38 217 PRO A C 1
ATOM 1748 O O . PRO A 1 217 ? -2.137 0.9 18.062 1 81.38 217 PRO A O 1
ATOM 1751 N N . ASN A 1 218 ? -2.189 2.562 19.562 1 79.25 218 ASN A N 1
ATOM 1752 C CA . ASN A 1 218 ? -1.881 1.641 20.656 1 79.25 218 ASN A CA 1
ATOM 1753 C C . ASN A 1 218 ? -3.141 1.222 21.406 1 79.25 218 ASN A C 1
ATOM 1755 O O . ASN A 1 218 ? -3.055 0.651 22.5 1 79.25 218 ASN A O 1
ATOM 1759 N N . ALA A 1 219 ? -4.215 1.591 20.844 1 79.25 219 ALA A N 1
ATOM 1760 C CA . ALA A 1 219 ? -5.461 1.115 21.438 1 79.25 219 ALA A CA 1
ATOM 1761 C C . ALA A 1 219 ? -5.52 -0.41 21.438 1 79.25 219 ALA A C 1
ATOM 1763 O O . ALA A 1 219 ? -4.781 -1.068 20.703 1 79.25 219 ALA A O 1
ATOM 1764 N N . VAL A 1 220 ? -6.387 -1.003 22.344 1 74.25 220 VAL A N 1
ATOM 1765 C CA . VAL A 1 220 ? -6.566 -2.449 22.438 1 74.25 220 VAL A CA 1
ATOM 1766 C C . VAL A 1 220 ? -8.031 -2.803 22.219 1 74.25 220 VAL A C 1
ATOM 1768 O O . VAL A 1 220 ? -8.891 -2.498 23.062 1 74.25 220 VAL A O 1
ATOM 1771 N N . PRO A 1 221 ? -8.406 -3.41 21.062 1 79.31 221 PRO A N 1
ATOM 1772 C CA . PRO A 1 221 ? -7.488 -3.791 19.984 1 79.31 221 PRO A CA 1
ATOM 1773 C C . PRO A 1 221 ? -7.117 -2.615 19.094 1 79.31 221 PRO A C 1
ATOM 1775 O O . PRO A 1 221 ? -7.914 -1.69 18.906 1 79.31 221 PRO A O 1
ATOM 1778 N N . SER A 1 222 ? -5.996 -2.725 18.531 1 81.25 222 SER A N 1
ATOM 1779 C CA . SER A 1 222 ? -5.52 -1.643 17.672 1 81.25 222 SER A CA 1
ATOM 1780 C C . SER A 1 222 ? -6.215 -1.67 16.312 1 81.25 222 SER A C 1
ATOM 1782 O O . SER A 1 222 ? -6.316 -2.725 15.688 1 81.25 222 SER A O 1
ATOM 1784 N N . PRO A 1 223 ? -6.609 -0.541 15.836 1 86.5 223 PRO A N 1
ATOM 1785 C CA . PRO A 1 223 ? -7.227 -0.475 14.516 1 86.5 223 PRO A CA 1
ATOM 1786 C C . PRO A 1 223 ? -6.203 -0.394 13.383 1 86.5 223 PRO A C 1
ATOM 1788 O O . PRO A 1 223 ? -6.57 -0.385 12.211 1 86.5 223 PRO A O 1
ATOM 1791 N N . VAL A 1 224 ? -4.934 -0.342 13.758 1 92.31 224 VAL A N 1
ATOM 1792 C CA . VAL A 1 224 ? -3.895 -0.191 12.742 1 92.31 224 VAL A CA 1
ATOM 1793 C C . VAL A 1 224 ? -2.92 -1.364 12.828 1 92.31 224 VAL A C 1
ATOM 1795 O O . VAL A 1 224 ? -2.795 -2.004 13.875 1 92.31 224 VAL A O 1
ATOM 1798 N N . TYR A 1 225 ? -2.309 -1.735 11.711 1 94.75 225 TYR A N 1
ATOM 1799 C CA . TYR A 1 225 ? -1.23 -2.717 11.672 1 94.75 225 TYR A CA 1
ATOM 1800 C C . TYR A 1 225 ? 0.079 -2.107 12.164 1 94.75 225 TYR A C 1
ATOM 1802 O O . TYR A 1 225 ? 0.551 -1.112 11.609 1 94.75 225 TYR A O 1
ATOM 1810 N N . ASN A 1 226 ? 0.633 -2.707 13.195 1 94.38 226 ASN A N 1
ATOM 1811 C CA . ASN A 1 226 ? 1.963 -2.314 13.648 1 94.38 226 ASN A CA 1
ATOM 1812 C C . ASN A 1 226 ? 3.049 -3.184 13.023 1 94.38 226 ASN A C 1
ATOM 1814 O O . ASN A 1 226 ? 2.902 -4.406 12.945 1 94.38 226 ASN A O 1
ATOM 1818 N N . ILE A 1 227 ? 4.043 -2.58 12.523 1 95.38 227 ILE A N 1
ATOM 1819 C CA . ILE A 1 227 ? 5.211 -3.33 12.07 1 95.38 227 ILE A CA 1
ATOM 1820 C C . ILE A 1 227 ? 5.934 -3.926 13.281 1 95.38 227 ILE A C 1
ATOM 1822 O O . ILE A 1 227 ? 5.84 -3.398 14.391 1 95.38 227 ILE A O 1
ATOM 1826 N N . ASP A 1 228 ? 6.598 -5.035 13.125 1 93.81 228 ASP A N 1
ATOM 1827 C CA . ASP A 1 228 ? 7.328 -5.695 14.211 1 93.81 228 ASP A CA 1
ATOM 1828 C C . ASP A 1 228 ? 8.172 -4.695 14.992 1 93.81 228 ASP A C 1
ATOM 1830 O O . ASP A 1 228 ? 9.195 -4.219 14.5 1 93.81 228 ASP A O 1
ATOM 1834 N N . PRO A 1 229 ? 7.75 -4.395 16.203 1 92.25 229 PRO A N 1
ATOM 1835 C CA . PRO A 1 229 ? 8.43 -3.354 16.969 1 92.25 229 PRO A CA 1
ATOM 1836 C C . PRO A 1 229 ? 9.844 -3.762 17.391 1 92.25 229 PRO A C 1
ATOM 1838 O O . PRO A 1 229 ? 10.641 -2.91 17.797 1 92.25 229 PRO A O 1
ATOM 1841 N N . SER A 1 230 ? 10.125 -4.996 17.328 1 90.56 230 SER A N 1
ATOM 1842 C CA . SER A 1 230 ? 11.469 -5.449 17.688 1 90.56 230 SER A CA 1
ATOM 1843 C C . SER A 1 230 ? 12.492 -4.996 16.641 1 90.56 230 SER A C 1
ATOM 1845 O O . SER A 1 230 ? 13.68 -4.891 16.938 1 90.56 230 SER A O 1
ATOM 1847 N N . ARG A 1 231 ? 12.023 -4.629 15.484 1 88.56 231 ARG A N 1
ATOM 1848 C CA . ARG A 1 231 ? 12.914 -4.227 14.406 1 88.56 231 ARG A CA 1
ATOM 1849 C C . ARG A 1 231 ? 12.719 -2.754 14.055 1 88.56 231 ARG A C 1
ATOM 1851 O O . ARG A 1 231 ? 13.688 -2.039 13.789 1 88.56 231 ARG A O 1
ATOM 1858 N N . PHE A 1 232 ? 11.453 -2.391 13.977 1 89.94 232 PHE A N 1
ATOM 1859 C CA . PHE A 1 232 ? 11.102 -1.013 13.648 1 89.94 232 PHE A CA 1
ATOM 1860 C C . PHE A 1 232 ? 10.219 -0.407 14.727 1 89.94 232 PHE A C 1
ATOM 1862 O O . PHE A 1 232 ? 9.039 -0.759 14.844 1 89.94 232 PHE A O 1
ATOM 1869 N N . GLU A 1 233 ? 10.797 0.563 15.359 1 89.81 233 GLU A N 1
ATOM 1870 C CA . GLU A 1 233 ? 10.055 1.168 16.453 1 89.81 233 GLU A CA 1
ATOM 1871 C C . GLU A 1 233 ? 9.023 2.168 15.945 1 89.81 233 GLU A C 1
ATOM 1873 O O . GLU A 1 233 ? 9.32 2.979 15.062 1 89.81 233 GLU A O 1
ATOM 1878 N N . ASP A 1 234 ? 7.801 2.096 16.438 1 92.69 234 ASP A N 1
ATOM 1879 C CA . ASP A 1 234 ? 6.738 3.086 16.266 1 92.69 234 ASP A CA 1
ATOM 1880 C C . ASP A 1 234 ? 6.414 3.303 14.797 1 92.69 234 ASP A C 1
ATOM 1882 O O . ASP A 1 234 ? 6.41 4.438 14.312 1 92.69 234 ASP A O 1
ATOM 1886 N N . LEU A 1 235 ? 6.301 2.248 14.055 1 95.25 235 LEU A N 1
ATOM 1887 C CA . LEU A 1 235 ? 5.941 2.305 12.641 1 95.25 235 LEU A CA 1
ATOM 1888 C C . LEU A 1 235 ? 4.637 1.558 12.383 1 95.25 235 LEU A C 1
ATOM 1890 O O . LEU A 1 235 ? 4.496 0.393 12.766 1 95.25 235 LEU A O 1
ATOM 1894 N N . CYS A 1 236 ? 3.658 2.271 11.773 1 96.19 236 CYS A N 1
ATOM 1895 C CA . CYS A 1 236 ? 2.33 1.702 11.57 1 96.19 236 CYS A CA 1
ATOM 1896 C C . CYS A 1 236 ? 1.847 1.939 10.141 1 96.19 236 CYS A C 1
ATOM 1898 O O . CYS A 1 236 ? 2.26 2.902 9.5 1 96.19 236 CYS A O 1
ATOM 1900 N N . LEU A 1 237 ? 1.004 1.007 9.688 1 97.5 237 LEU A N 1
ATOM 1901 C CA . LEU A 1 237 ? 0.367 1.165 8.383 1 97.5 237 LEU A CA 1
ATOM 1902 C C . LEU A 1 237 ? -0.886 2.029 8.492 1 97.5 237 LEU A C 1
ATOM 1904 O O . LEU A 1 237 ? -1.687 1.854 9.414 1 97.5 237 LEU A O 1
ATOM 1908 N N . ALA A 1 238 ? -1.036 2.936 7.582 1 97.62 238 ALA A N 1
ATOM 1909 C CA . ALA A 1 238 ? -2.15 3.879 7.645 1 97.62 238 ALA A CA 1
ATOM 1910 C C . ALA A 1 238 ? -3.428 3.256 7.09 1 97.62 238 ALA A C 1
ATOM 1912 O O . ALA A 1 238 ? -3.391 2.531 6.09 1 97.62 238 ALA A O 1
ATOM 1913 N N . GLY A 1 239 ? -4.555 3.516 7.742 1 96.81 239 GLY A N 1
ATOM 1914 C CA . GLY A 1 239 ? -5.859 3.078 7.273 1 96.81 239 GLY A CA 1
ATOM 1915 C C . GLY A 1 239 ? -6.539 4.086 6.367 1 96.81 239 GLY A C 1
ATOM 1916 O O . GLY A 1 239 ? -7.676 3.877 5.938 1 96.81 239 GLY A O 1
ATOM 1917 N N . THR A 1 240 ? -5.949 5.215 6.137 1 97.44 240 THR A N 1
ATOM 1918 C CA . THR A 1 240 ? -6.379 6.297 5.258 1 97.44 240 THR A CA 1
ATOM 1919 C C . THR A 1 240 ? -5.207 7.211 4.914 1 97.44 240 THR A C 1
ATOM 1921 O O . THR A 1 240 ? -4.305 7.406 5.727 1 97.44 240 THR A O 1
ATOM 1924 N N . SER A 1 241 ? -5.246 7.773 3.688 1 98.25 241 SER A N 1
ATOM 1925 C CA . SER A 1 241 ? -4.184 8.703 3.312 1 98.25 241 SER A CA 1
ATOM 1926 C C . SER A 1 241 ? -4.312 10.023 4.059 1 98.25 241 SER A C 1
ATOM 1928 O O . SER A 1 241 ? -3.404 10.859 4.02 1 98.25 241 SER A O 1
ATOM 1930 N N . GLU A 1 242 ? -5.398 10.258 4.82 1 98.5 242 GLU A N 1
ATOM 1931 C CA . GLU A 1 242 ? -5.543 11.414 5.695 1 98.5 242 GLU A CA 1
ATOM 1932 C C . GLU A 1 242 ? -4.328 11.578 6.602 1 98.5 242 GLU A C 1
ATOM 1934 O O . GLU A 1 242 ? -3.814 12.688 6.77 1 98.5 242 GLU A O 1
ATOM 1939 N N . VAL A 1 243 ? -3.867 10.492 7.16 1 98.38 243 VAL A N 1
ATOM 1940 C CA . VAL A 1 243 ? -2.742 10.508 8.086 1 98.38 243 VAL A CA 1
ATOM 1941 C C . VAL A 1 243 ? -1.476 10.953 7.359 1 98.38 243 VAL A C 1
ATOM 1943 O O . VAL A 1 243 ? -0.724 11.789 7.863 1 98.38 243 VAL A O 1
ATOM 1946 N N . GLY A 1 244 ? -1.273 10.352 6.172 1 98.56 244 GLY A N 1
ATOM 1947 C CA . GLY A 1 244 ? -0.116 10.734 5.379 1 98.56 244 GLY A CA 1
ATOM 1948 C C . GLY A 1 244 ? -0.137 12.188 4.949 1 98.56 244 GLY A C 1
ATOM 1949 O O . GLY A 1 244 ? 0.881 12.875 5.031 1 98.56 244 GLY A O 1
ATOM 1950 N N . ILE A 1 245 ? -1.261 12.672 4.492 1 98.81 245 ILE A N 1
ATOM 1951 C CA . ILE A 1 245 ? -1.383 14.055 4.039 1 98.81 245 ILE A CA 1
ATOM 1952 C C . ILE A 1 245 ? -1.188 15.008 5.219 1 98.81 245 ILE A C 1
ATOM 1954 O O . ILE A 1 245 ? -0.477 16 5.109 1 98.81 245 ILE A O 1
ATOM 1958 N N . ALA A 1 246 ? -1.847 14.688 6.336 1 98.69 246 ALA A N 1
ATOM 1959 C CA . ALA A 1 246 ? -1.661 15.5 7.531 1 98.69 246 ALA A CA 1
ATOM 1960 C C . ALA A 1 246 ? -0.189 15.57 7.926 1 98.69 246 ALA A C 1
ATOM 1962 O O . ALA A 1 246 ? 0.304 16.625 8.328 1 98.69 246 ALA A O 1
ATOM 1963 N N . GLY A 1 247 ? 0.48 14.438 7.832 1 98.38 247 GLY A N 1
ATOM 1964 C CA . GLY A 1 247 ? 1.908 14.398 8.102 1 98.38 247 GLY A CA 1
ATOM 1965 C C . GLY A 1 247 ? 2.709 15.344 7.223 1 98.38 247 GLY A C 1
ATOM 1966 O O . GLY A 1 247 ? 3.701 15.922 7.668 1 98.38 247 GLY A O 1
ATOM 1967 N N . TYR A 1 248 ? 2.309 15.531 5.988 1 98.44 248 TYR A N 1
ATOM 1968 C CA . TYR A 1 248 ? 2.98 16.453 5.07 1 98.44 248 TYR A CA 1
ATOM 1969 C C . TYR A 1 248 ? 2.951 17.875 5.605 1 98.44 248 TYR A C 1
ATOM 1971 O O . TYR A 1 248 ? 3.916 18.625 5.441 1 98.44 248 TYR A O 1
ATOM 1979 N N . PHE A 1 249 ? 1.881 18.281 6.27 1 98.31 249 PHE A N 1
ATOM 1980 C CA . PHE A 1 249 ? 1.684 19.641 6.742 1 98.31 249 PHE A CA 1
ATOM 1981 C C . PHE A 1 249 ? 2.203 19.812 8.164 1 98.31 249 PHE A C 1
ATOM 1983 O O . PHE A 1 249 ? 2.26 20.922 8.688 1 98.31 249 PHE A O 1
ATOM 1990 N N . MET A 1 250 ? 2.52 18.672 8.82 1 97.94 250 MET A N 1
ATOM 1991 C CA . MET A 1 250 ? 2.996 18.703 10.203 1 97.94 250 MET A CA 1
ATOM 1992 C C . MET A 1 250 ? 4.184 19.641 10.344 1 97.94 250 MET A C 1
ATOM 1994 O O . MET A 1 250 ? 5.113 19.609 9.539 1 97.94 250 MET A O 1
ATOM 1998 N N . ASP A 1 251 ? 4.102 20.547 11.258 1 97.12 251 ASP A N 1
ATOM 1999 C CA . ASP A 1 251 ? 5.141 21.516 11.602 1 97.12 251 ASP A CA 1
ATOM 2000 C C . ASP A 1 251 ? 5.391 22.484 10.445 1 97.12 251 ASP A C 1
ATOM 2002 O O . ASP A 1 251 ? 6.523 22.922 10.219 1 97.12 251 ASP A O 1
ATOM 2006 N N . HIS A 1 252 ? 4.387 22.766 9.656 1 97.56 252 HIS A N 1
ATOM 2007 C CA . HIS A 1 252 ? 4.512 23.734 8.562 1 97.56 252 HIS A CA 1
ATOM 2008 C C . HIS A 1 252 ? 3.402 24.766 8.609 1 97.56 252 HIS A C 1
ATOM 2010 O O . HIS A 1 252 ? 2.33 24.516 9.172 1 97.56 252 HIS A O 1
ATOM 2016 N N . ALA A 1 253 ? 3.693 25.906 8.078 1 97.75 253 ALA A N 1
ATOM 2017 C CA . ALA A 1 253 ? 2.719 26.984 7.91 1 97.75 253 ALA A CA 1
ATOM 2018 C C . ALA A 1 253 ? 2.395 27.219 6.434 1 97.75 253 ALA A C 1
ATOM 2020 O O . ALA A 1 253 ? 3.289 27.188 5.586 1 97.75 253 ALA A O 1
ATOM 2021 N N . VAL A 1 254 ? 1.158 27.375 6.129 1 97.25 254 VAL A N 1
ATOM 2022 C CA . VAL A 1 254 ? 0.679 27.625 4.773 1 97.25 254 VAL A CA 1
ATOM 2023 C C . VAL A 1 254 ? 0.497 29.125 4.566 1 97.25 254 VAL A C 1
ATOM 2025 O O . VAL A 1 254 ? 0.109 29.844 5.492 1 97.25 254 VAL A O 1
ATOM 2028 N N . ASN A 1 255 ? 0.801 29.547 3.357 1 95.5 255 ASN A N 1
ATOM 2029 C CA . ASN A 1 255 ? 0.546 30.953 3.004 1 95.5 255 ASN A CA 1
ATOM 2030 C C . ASN A 1 255 ? -0.949 31.234 2.887 1 95.5 255 ASN A C 1
ATOM 2032 O O . ASN A 1 255 ? -1.669 30.5 2.195 1 95.5 255 ASN A O 1
ATOM 2036 N N . LEU A 1 256 ? -1.358 32.344 3.51 1 96.81 256 LEU A N 1
ATOM 2037 C CA . LEU A 1 256 ? -2.773 32.688 3.557 1 96.81 256 LEU A CA 1
ATOM 2038 C C . LEU A 1 256 ? -3.352 32.812 2.15 1 96.81 256 LEU A C 1
ATOM 2040 O O . LEU A 1 256 ? -4.48 32.375 1.899 1 96.81 256 LEU A O 1
ATOM 2044 N N . GLU A 1 257 ? -2.627 33.281 1.164 1 95.5 257 GLU A N 1
ATOM 2045 C CA . GLU A 1 257 ? -3.08 33.531 -0.198 1 95.5 257 GLU A CA 1
ATOM 2046 C C . GLU A 1 257 ? -3.33 32.25 -0.957 1 95.5 257 GLU A C 1
ATOM 2048 O O . GLU A 1 257 ? -4.047 32.219 -1.959 1 95.5 257 GLU A O 1
ATOM 2053 N N . ASP A 1 258 ? -2.791 31.188 -0.434 1 96.31 258 ASP A N 1
ATOM 2054 C CA . ASP A 1 258 ? -2.898 29.906 -1.115 1 96.31 258 ASP A CA 1
ATOM 2055 C C . ASP A 1 258 ? -4.008 29.047 -0.504 1 96.31 258 ASP A C 1
ATOM 2057 O O . ASP A 1 258 ? -4.266 27.938 -0.968 1 96.31 258 ASP A O 1
ATOM 2061 N N . MET A 1 259 ? -4.676 29.578 0.502 1 97.19 259 MET A N 1
ATOM 2062 C CA . MET A 1 259 ? -5.699 28.812 1.207 1 97.19 259 MET A CA 1
ATOM 2063 C C . MET A 1 259 ? -7.078 29.062 0.609 1 97.19 259 MET A C 1
ATOM 2065 O O . MET A 1 259 ? -7.352 30.156 0.107 1 97.19 259 MET A O 1
ATOM 2069 N N . PRO A 1 260 ? -7.914 28.078 0.683 1 98.25 260 PRO A N 1
ATOM 2070 C CA . PRO A 1 260 ? -7.695 26.719 1.21 1 98.25 260 PRO A CA 1
ATOM 2071 C C . PRO A 1 260 ? -6.859 25.859 0.275 1 98.25 260 PRO A C 1
ATOM 2073 O O . PRO A 1 260 ? -6.988 25.953 -0.948 1 98.25 260 PRO A O 1
ATOM 2076 N N . VAL A 1 261 ? -5.992 25.094 0.84 1 98.56 261 VAL A N 1
ATOM 2077 C CA . VAL A 1 261 ? -5.262 24.078 0.089 1 98.56 261 VAL A CA 1
ATOM 2078 C C . VAL A 1 261 ? -6.082 22.781 0.031 1 98.56 261 VAL A C 1
ATOM 2080 O O . VAL A 1 261 ? -6.48 22.25 1.067 1 98.56 261 VAL A O 1
ATOM 2083 N N . ARG A 1 262 ? -6.371 22.328 -1.126 1 98.75 262 ARG A N 1
ATOM 2084 C CA . ARG A 1 262 ? -7.086 21.062 -1.351 1 98.75 262 ARG A CA 1
ATOM 2085 C C . ARG A 1 262 ? -6.152 20 -1.909 1 98.75 262 ARG A C 1
ATOM 2087 O O . ARG A 1 262 ? -5.523 20.203 -2.949 1 98.75 262 ARG A O 1
ATOM 2094 N N . THR A 1 263 ? -6.094 18.891 -1.234 1 98.88 263 THR A N 1
ATOM 2095 C CA . THR A 1 263 ? -5.203 17.797 -1.63 1 98.88 263 THR A CA 1
ATOM 2096 C C . THR A 1 263 ? -6 16.531 -1.922 1 98.88 263 THR A C 1
ATOM 2098 O O . THR A 1 263 ? -6.969 16.219 -1.229 1 98.88 263 THR A O 1
ATOM 2101 N N . VAL A 1 264 ? -5.652 15.844 -3.008 1 98.94 264 VAL A N 1
ATOM 2102 C CA . VAL A 1 264 ? -6.23 14.539 -3.32 1 98.94 264 VAL A CA 1
ATOM 2103 C C . VAL A 1 264 ? -5.133 13.477 -3.348 1 98.94 264 VAL A C 1
ATOM 2105 O O . VAL A 1 264 ? -4.02 13.742 -3.805 1 98.94 264 VAL A O 1
ATOM 2108 N N . CYS A 1 265 ? -5.398 12.312 -2.799 1 98.88 265 CYS A N 1
ATOM 2109 C CA . CYS A 1 265 ? -4.434 11.227 -2.748 1 98.88 265 CYS A CA 1
ATOM 2110 C C . CYS A 1 265 ? -5.121 9.875 -2.93 1 98.88 265 CYS A C 1
ATOM 2112 O O . CYS A 1 265 ? -6.105 9.578 -2.248 1 98.88 265 CYS A O 1
ATOM 2114 N N . SER A 1 266 ? -4.688 9.109 -3.939 1 98.62 266 SER A N 1
ATOM 2115 C CA . SER A 1 266 ? -5.035 7.699 -4.031 1 98.62 266 SER A CA 1
ATOM 2116 C C . SER A 1 266 ? -4.008 6.828 -3.311 1 98.62 266 SER A C 1
ATOM 2118 O O . SER A 1 266 ? -2.812 6.902 -3.598 1 98.62 266 SER A O 1
ATOM 2120 N N . SER A 1 267 ? -4.449 6.059 -2.367 1 98.25 267 SER A N 1
ATOM 2121 C CA . SER A 1 267 ? -3.508 5.246 -1.604 1 98.25 267 SER A CA 1
ATOM 2122 C C . SER A 1 267 ? -4.102 3.881 -1.268 1 98.25 267 SER A C 1
ATOM 2124 O O . SER A 1 267 ? -5.297 3.658 -1.451 1 98.25 267 SER A O 1
ATOM 2126 N N . THR A 1 268 ? -3.248 2.955 -0.932 1 97.88 268 THR A N 1
ATOM 2127 C CA . THR A 1 268 ? -3.682 1.703 -0.324 1 97.88 268 THR A CA 1
ATOM 2128 C C . THR A 1 268 ? -3.842 1.861 1.186 1 97.88 268 THR A C 1
ATOM 2130 O O . THR A 1 268 ? -2.957 2.396 1.856 1 97.88 268 THR A O 1
ATOM 2133 N N . CYS A 1 269 ? -4.941 1.45 1.675 1 98.12 269 CYS A N 1
ATOM 2134 C CA . CYS A 1 269 ? -5.277 1.594 3.086 1 98.12 269 CYS A CA 1
ATOM 2135 C C . CYS A 1 269 ? -5.305 0.237 3.781 1 98.12 269 CYS A C 1
ATOM 2137 O O . CYS A 1 269 ? -5.691 -0.766 3.18 1 98.12 269 CYS A O 1
ATOM 2139 N N . TYR A 1 270 ? -4.969 0.191 5.082 1 97.19 270 TYR A N 1
ATOM 2140 C CA . TYR A 1 270 ? -4.875 -1.042 5.855 1 97.19 270 TYR A CA 1
ATOM 2141 C C . TYR A 1 270 ? -5.637 -0.922 7.172 1 97.19 270 TYR A C 1
ATOM 2143 O O . TYR A 1 270 ? -5.41 0.013 7.941 1 97.19 270 TYR A O 1
ATOM 2151 N N . ARG A 1 271 ? -6.473 -1.816 7.445 1 94.69 271 ARG A N 1
ATOM 2152 C CA . ARG A 1 271 ? -7.242 -1.832 8.688 1 94.69 271 ARG A CA 1
ATOM 2153 C C . ARG A 1 271 ? -7.305 -3.238 9.273 1 94.69 271 ARG A C 1
ATOM 2155 O O . ARG A 1 271 ? -7.508 -4.211 8.547 1 94.69 271 ARG A O 1
ATOM 2162 N N . THR A 1 272 ? -7.109 -3.504 10.57 1 90.56 272 THR A N 1
ATOM 2163 C CA . THR A 1 272 ? -7.102 -4.82 11.195 1 90.56 272 THR A CA 1
ATOM 2164 C C . THR A 1 272 ? -8.523 -5.352 11.367 1 90.56 272 THR A C 1
ATOM 2166 O O . THR A 1 272 ? -8.719 -6.551 11.555 1 90.56 272 THR A O 1
ATOM 2169 N N . GLU A 1 273 ? -9.531 -4.734 11.094 1 77.81 273 GLU A N 1
ATOM 2170 C CA . GLU A 1 273 ? -10.938 -5.105 11.25 1 77.81 273 GLU A CA 1
ATOM 2171 C C . GLU A 1 273 ? -11.125 -6.023 12.453 1 77.81 273 GLU A C 1
ATOM 2173 O O . GLU A 1 273 ? -11.195 -7.246 12.305 1 77.81 273 GLU A O 1
ATOM 2178 N N . THR A 1 274 ? -11.031 -5.836 13.688 1 61.5 274 THR A N 1
ATOM 2179 C CA . THR A 1 274 ? -11.023 -6.598 14.938 1 61.5 274 THR A CA 1
ATOM 2180 C C . THR A 1 274 ? -12.398 -7.191 15.211 1 61.5 274 THR A C 1
ATOM 2182 O O . THR A 1 274 ? -12.562 -7.984 16.141 1 61.5 274 THR A O 1
ATOM 2185 N N . ASP A 1 275 ? -13.383 -6.945 14.516 1 56.22 275 ASP A N 1
ATOM 2186 C CA . ASP A 1 275 ? -14.695 -7.488 14.852 1 56.22 275 ASP A CA 1
ATOM 2187 C C . ASP A 1 275 ? -14.82 -8.938 14.383 1 56.22 275 ASP A C 1
ATOM 2189 O O . ASP A 1 275 ? -14.812 -9.211 13.18 1 56.22 275 ASP A O 1
ATOM 2193 N N . THR A 1 276 ? -14.25 -10.062 15.219 1 51.62 276 THR A N 1
ATOM 2194 C CA . THR A 1 276 ? -14.203 -11.508 15.039 1 51.62 276 THR A CA 1
ATOM 2195 C C . THR A 1 276 ? -15.562 -12.047 14.602 1 51.62 276 THR A C 1
ATOM 2197 O O . THR A 1 276 ? -15.672 -13.188 14.148 1 51.62 276 THR A O 1
ATOM 2200 N N . GLY A 1 277 ? -16.625 -11.625 15.094 1 46.28 277 GLY A N 1
ATOM 2201 C CA . GLY A 1 277 ? -17.844 -12.43 15.062 1 46.28 277 GLY A CA 1
ATOM 2202 C C . GLY A 1 277 ? -18.438 -12.547 13.672 1 46.28 277 GLY A C 1
ATOM 2203 O O . GLY A 1 277 ? -19.188 -13.484 13.391 1 46.28 277 GLY A O 1
ATOM 2204 N N . LYS A 1 278 ? -18.688 -11.508 12.789 1 53.62 278 LYS A N 1
ATOM 2205 C CA . LYS A 1 278 ? -19.781 -11.688 11.836 1 53.62 278 LYS A CA 1
ATOM 2206 C C . LYS A 1 278 ? -19.266 -12.266 10.516 1 53.62 278 LYS A C 1
ATOM 2208 O O . LYS A 1 278 ? -18.812 -13.414 10.469 1 53.62 278 LYS A O 1
ATOM 2213 N N . GLU A 1 279 ? -19.625 -11.453 9.273 1 54.59 279 GLU A N 1
ATOM 2214 C CA . GLU A 1 279 ? -19.656 -11.797 7.855 1 54.59 279 GLU A CA 1
ATOM 2215 C C . GLU A 1 279 ? -18.281 -11.617 7.211 1 54.59 279 GLU A C 1
ATOM 2217 O O . GLU A 1 279 ? -17.953 -10.531 6.742 1 54.59 279 GLU A O 1
ATOM 2222 N N . PRO A 1 280 ? -17.297 -12.695 7.328 1 66.19 280 PRO A N 1
ATOM 2223 C CA . PRO A 1 280 ? -15.945 -12.57 6.797 1 66.19 280 PRO A CA 1
ATOM 2224 C C . PRO A 1 280 ? -15.914 -12.469 5.273 1 66.19 280 PRO A C 1
ATOM 2226 O O . PRO A 1 280 ? -14.844 -12.281 4.684 1 66.19 280 PRO A O 1
ATOM 2229 N N . TRP A 1 281 ? -17.094 -12.391 4.754 1 83.31 281 TRP A N 1
ATOM 2230 C CA . TRP A 1 281 ? -17.094 -12.414 3.293 1 83.31 281 TRP A CA 1
ATOM 2231 C C . TRP A 1 281 ? -17.547 -11.07 2.73 1 83.31 281 TRP A C 1
ATOM 2233 O O . TRP A 1 281 ? -18.297 -10.336 3.381 1 83.31 281 TRP A O 1
ATOM 2243 N N . GLY A 1 282 ? -17.031 -10.812 1.588 1 91.81 282 GLY A N 1
ATOM 2244 C CA . GLY A 1 282 ? -17.422 -9.617 0.87 1 91.81 282 GLY A CA 1
ATOM 2245 C C . GLY A 1 282 ? -16.375 -8.523 0.918 1 91.81 282 GLY A C 1
ATOM 2246 O O . GLY A 1 282 ? -15.391 -8.625 1.657 1 91.81 282 GLY A O 1
ATOM 2247 N N . LEU A 1 283 ? -16.641 -7.52 0.208 1 95.94 283 LEU A N 1
ATOM 2248 C CA . LEU A 1 283 ? -15.664 -6.449 0.026 1 95.94 283 LEU A CA 1
ATOM 2249 C C . LEU A 1 283 ? -15.945 -5.289 0.974 1 95.94 283 LEU A C 1
ATOM 2251 O O . LEU A 1 283 ? -15.195 -4.309 1.004 1 95.94 283 LEU A O 1
ATOM 2255 N N . TYR A 1 284 ? -16.984 -5.363 1.834 1 95.06 284 TYR A N 1
ATOM 2256 C CA . TYR A 1 284 ? -17.422 -4.223 2.629 1 95.06 284 TYR A CA 1
ATOM 2257 C C . TYR A 1 284 ? -16.453 -3.947 3.77 1 95.06 284 TYR A C 1
ATOM 2259 O O . TYR A 1 284 ? -16.188 -2.789 4.105 1 95.06 284 TYR A O 1
ATOM 2267 N N . ARG A 1 285 ? -15.977 -5.004 4.402 1 93.31 285 ARG A N 1
ATOM 2268 C CA . ARG A 1 285 ? -14.984 -4.918 5.465 1 93.31 285 ARG A CA 1
ATOM 2269 C C . ARG A 1 285 ? -13.773 -5.789 5.145 1 93.31 285 ARG A C 1
ATOM 2271 O O . ARG A 1 285 ? -13.812 -7.008 5.316 1 93.31 285 ARG A O 1
ATOM 2278 N N . VAL A 1 286 ? -12.711 -5.148 4.719 1 95.25 286 VAL A N 1
ATOM 2279 C CA . VAL A 1 286 ? -11.523 -5.879 4.297 1 95.25 286 VAL A CA 1
ATOM 2280 C C . VAL A 1 286 ? -10.281 -5.246 4.926 1 95.25 286 VAL A C 1
ATOM 2282 O O . VAL A 1 286 ? -10.328 -4.105 5.391 1 95.25 286 VAL A O 1
ATOM 2285 N N . HIS A 1 287 ? -9.188 -5.938 4.961 1 94.88 287 HIS A N 1
ATOM 2286 C CA . HIS A 1 287 ? -7.965 -5.516 5.629 1 94.88 287 HIS A CA 1
ATOM 2287 C C . HIS A 1 287 ? -7.199 -4.5 4.793 1 94.88 287 HIS A C 1
ATOM 2289 O O . HIS A 1 287 ? -6.457 -3.676 5.332 1 94.88 287 HIS A O 1
ATOM 2295 N N . GLN A 1 288 ? -7.371 -4.613 3.529 1 96.88 288 GLN A N 1
ATOM 2296 C CA . GLN A 1 288 ? -6.641 -3.77 2.588 1 96.88 288 GLN A CA 1
ATOM 2297 C C . GLN A 1 288 ? -7.543 -3.307 1.449 1 96.88 288 GLN A C 1
ATOM 2299 O O . GLN A 1 288 ? -8.336 -4.09 0.916 1 96.88 288 GLN A O 1
ATOM 2304 N N . PHE A 1 289 ? -7.461 -2.041 1.104 1 97.94 289 PHE A N 1
ATOM 2305 C CA . PHE A 1 289 ? -8.25 -1.55 -0.018 1 97.94 289 PHE A CA 1
ATOM 2306 C C . PHE A 1 289 ? -7.68 -0.244 -0.554 1 97.94 289 PHE A C 1
ATOM 2308 O O . PHE A 1 289 ? -6.902 0.426 0.129 1 97.94 289 PHE A O 1
ATOM 2315 N N . THR A 1 290 ? -8.062 0.123 -1.762 1 98.5 290 THR A N 1
ATOM 2316 C CA . THR A 1 290 ? -7.684 1.386 -2.383 1 98.5 290 THR A CA 1
ATOM 2317 C C . THR A 1 290 ? -8.734 2.461 -2.107 1 98.5 290 THR A C 1
ATOM 2319 O O . THR A 1 290 ? -9.93 2.189 -2.148 1 98.5 290 THR A O 1
ATOM 2322 N N . LYS A 1 291 ? -8.25 3.631 -1.748 1 98.69 291 LYS A N 1
ATOM 2323 C CA . LYS A 1 291 ? -9.148 4.742 -1.441 1 98.69 291 LYS A CA 1
ATOM 2324 C C . LYS A 1 291 ? -8.586 6.059 -1.976 1 98.69 291 LYS A C 1
ATOM 2326 O O . LYS A 1 291 ? -7.383 6.305 -1.907 1 98.69 291 LYS A O 1
ATOM 2331 N N . VAL A 1 292 ? -9.461 6.879 -2.596 1 98.88 292 VAL A N 1
ATOM 2332 C CA . VAL A 1 292 ? -9.125 8.258 -2.939 1 98.88 292 VAL A CA 1
ATOM 2333 C C . VAL A 1 292 ? -9.625 9.203 -1.849 1 98.88 292 VAL A C 1
ATOM 2335 O O . VAL A 1 292 ? -10.828 9.25 -1.562 1 98.88 292 VAL A O 1
ATOM 2338 N N . GLU A 1 293 ? -8.703 9.945 -1.297 1 98.88 293 GLU A N 1
ATOM 2339 C CA . GLU A 1 293 ? -8.992 10.812 -0.154 1 98.88 293 GLU A CA 1
ATOM 2340 C C . GLU A 1 293 ? -8.859 12.281 -0.523 1 98.88 293 GLU A C 1
ATOM 2342 O O . GLU A 1 293 ? -8 12.648 -1.333 1 98.88 293 GLU A O 1
ATOM 2347 N N . MET A 1 294 ? -9.742 13.086 -0.005 1 98.94 294 MET A N 1
ATOM 2348 C CA . MET A 1 294 ? -9.617 14.539 -0.038 1 98.94 294 MET A CA 1
ATOM 2349 C C . MET A 1 294 ? -9.195 15.078 1.322 1 98.94 294 MET A C 1
ATOM 2351 O O . MET A 1 294 ? -9.633 14.586 2.359 1 98.94 294 MET A O 1
ATOM 2355 N N . PHE A 1 295 ? -8.359 16.031 1.355 1 98.94 295 PHE A N 1
ATOM 2356 C CA . PHE A 1 295 ? -7.906 16.688 2.57 1 98.94 295 PHE A CA 1
ATOM 2357 C C . PHE A 1 295 ? -7.727 18.188 2.334 1 98.94 295 PHE A C 1
ATOM 2359 O O . PHE A 1 295 ? -7.074 18.594 1.369 1 98.94 295 PHE A O 1
ATOM 2366 N N . GLY A 1 296 ? -8.312 18.969 3.193 1 98.88 296 GLY A N 1
ATOM 2367 C CA . GLY A 1 296 ? -8.227 20.406 3.068 1 98.88 296 GLY A CA 1
ATOM 2368 C C . GLY A 1 296 ? -7.617 21.078 4.285 1 98.88 296 GLY A C 1
ATOM 2369 O O . GLY A 1 296 ? -7.859 20.656 5.418 1 98.88 296 GLY A O 1
ATOM 2370 N N . VAL A 1 297 ? -6.797 22.062 4.066 1 98.88 297 VAL A N 1
ATOM 2371 C CA . VAL A 1 297 ? -6.277 22.969 5.086 1 98.88 297 VAL A CA 1
ATOM 2372 C C . VAL A 1 297 ? -6.734 24.391 4.789 1 98.88 297 VAL A C 1
ATOM 2374 O O . VAL A 1 297 ? -6.48 24.922 3.705 1 98.88 297 VAL A O 1
ATOM 2377 N N . THR A 1 298 ? -7.395 24.984 5.684 1 98.75 298 THR A N 1
ATOM 2378 C CA . THR A 1 298 ? -7.938 26.312 5.426 1 98.75 298 THR A CA 1
ATOM 2379 C C . THR A 1 298 ? -7.668 27.25 6.602 1 98.75 298 THR A C 1
ATOM 2381 O O . THR A 1 298 ? -7.277 26.797 7.684 1 98.75 298 THR A O 1
ATOM 2384 N N . ALA A 1 299 ? -7.828 28.531 6.316 1 98.25 299 ALA A N 1
ATOM 2385 C CA . ALA A 1 299 ? -7.703 29.547 7.363 1 98.25 299 ALA A CA 1
ATOM 2386 C C . ALA A 1 299 ? -8.922 29.531 8.281 1 98.25 299 ALA A C 1
ATOM 2388 O O . ALA A 1 299 ? -9.891 28.812 8.031 1 98.25 299 ALA A O 1
ATOM 2389 N N . ALA A 1 300 ? -8.773 30.203 9.352 1 97.25 300 ALA A N 1
ATOM 2390 C CA . ALA A 1 300 ? -9.867 30.422 10.281 1 97.25 300 ALA A CA 1
ATOM 2391 C C . ALA A 1 300 ? -10 31.906 10.641 1 97.25 300 ALA A C 1
ATOM 2393 O O . ALA A 1 300 ? -10.023 32.281 11.82 1 97.25 300 ALA A O 1
ATOM 2394 N N . GLU A 1 301 ? -10.039 32.719 9.617 1 95.81 301 GLU A N 1
ATOM 2395 C CA . GLU A 1 301 ? -10.078 34.156 9.82 1 95.81 301 GLU A CA 1
ATOM 2396 C C . GLU A 1 301 ? -11.469 34.594 10.273 1 95.81 301 GLU A C 1
ATOM 2398 O O . GLU A 1 301 ? -11.609 35.25 11.305 1 95.81 301 GLU A O 1
ATOM 2403 N N . SER A 1 302 ? -12.461 34.219 9.516 1 94.12 302 SER A N 1
ATOM 2404 C CA . SER A 1 302 ? -13.836 34.562 9.852 1 94.12 302 SER A CA 1
ATOM 2405 C C . SER A 1 302 ? -14.477 33.469 10.711 1 94.12 302 SER A C 1
ATOM 2407 O O . SER A 1 302 ? -15.508 33.688 11.359 1 94.12 302 SER A O 1
ATOM 2409 N N . GLY A 1 303 ? -13.922 32.312 10.664 1 92.88 303 GLY A N 1
ATOM 2410 C CA . GLY A 1 303 ? -14.484 31.188 11.391 1 92.88 303 GLY A CA 1
ATOM 2411 C C . GLY A 1 303 ? -15.422 30.344 10.547 1 92.88 303 GLY A C 1
ATOM 2412 O O . GLY A 1 303 ? -15.852 29.266 10.977 1 92.88 303 GLY A O 1
ATOM 2413 N N . GLU A 1 304 ? -15.648 30.672 9.344 1 96.75 304 GLU A N 1
ATOM 2414 C CA . GLU A 1 304 ? -16.609 29.969 8.5 1 96.75 304 GLU A CA 1
ATOM 2415 C C . GLU A 1 304 ? -15.906 29.141 7.43 1 96.75 304 GLU A C 1
ATOM 2417 O O . GLU A 1 304 ? -16.531 28.312 6.762 1 96.75 304 GLU A O 1
ATOM 2422 N N . GLU A 1 305 ? -14.602 29.328 7.281 1 98.19 305 GLU A N 1
ATOM 2423 C CA . GLU A 1 305 ? -13.852 28.766 6.164 1 98.19 305 GLU A CA 1
ATOM 2424 C C . GLU A 1 305 ? -13.93 27.25 6.164 1 98.19 305 GLU A C 1
ATOM 2426 O O . GLU A 1 305 ? -14.133 26.625 5.113 1 98.19 305 GLU A O 1
ATOM 2431 N N . SER A 1 306 ? -13.766 26.594 7.312 1 98.5 306 SER A N 1
ATOM 2432 C CA . SER A 1 306 ? -13.766 25.125 7.336 1 98.5 306 SER A CA 1
ATOM 2433 C C . SER A 1 306 ? -15.164 24.562 7.109 1 98.5 306 SER A C 1
ATOM 2435 O O . SER A 1 306 ? -15.32 23.484 6.539 1 98.5 306 SER A O 1
ATOM 2437 N N . THR A 1 307 ? -16.219 25.328 7.562 1 98.44 307 THR A N 1
ATOM 2438 C CA . THR A 1 307 ? -17.578 24.922 7.27 1 98.44 307 THR A CA 1
ATOM 2439 C C . THR A 1 307 ? -17.859 24.984 5.77 1 98.44 307 THR A C 1
ATOM 2441 O O . THR A 1 307 ? -18.469 24.078 5.211 1 98.44 307 THR A O 1
ATOM 2444 N N . ALA A 1 308 ? -17.406 26.047 5.129 1 98.62 308 ALA A N 1
ATOM 2445 C CA . ALA A 1 308 ? -17.562 26.188 3.686 1 98.62 308 ALA A CA 1
ATOM 2446 C C . ALA A 1 308 ? -16.828 25.078 2.945 1 98.62 308 ALA A C 1
ATOM 2448 O O . ALA A 1 308 ? -17.328 24.547 1.951 1 98.62 308 ALA A O 1
ATOM 2449 N N . LEU A 1 309 ? -15.648 24.75 3.398 1 98.81 309 LEU A N 1
ATOM 2450 C CA . LEU A 1 309 ? -14.859 23.688 2.775 1 98.81 309 LEU A CA 1
ATOM 2451 C C . LEU A 1 309 ? -15.539 22.344 2.939 1 98.81 309 LEU A C 1
ATOM 2453 O O . LEU A 1 309 ? -15.508 21.5 2.029 1 98.81 309 LEU A O 1
ATOM 2457 N N . LEU A 1 310 ? -16.125 22.078 4.109 1 98.88 310 LEU A N 1
ATOM 2458 C CA . LEU A 1 310 ? -16.891 20.859 4.328 1 98.88 310 LEU A CA 1
ATOM 2459 C C . LEU A 1 310 ? -18.031 20.75 3.318 1 98.88 310 LEU A C 1
ATOM 2461 O O . LEU A 1 310 ? -18.234 19.672 2.744 1 98.88 310 LEU A O 1
ATOM 2465 N N . GLU A 1 311 ? -18.719 21.828 3.154 1 98.69 311 GLU A N 1
ATOM 2466 C CA . GLU A 1 311 ? -19.812 21.828 2.199 1 98.69 311 GLU A CA 1
ATOM 2467 C C . GLU A 1 311 ? -19.312 21.578 0.778 1 98.69 311 GLU A C 1
ATOM 2469 O O . GLU A 1 311 ? -19.984 20.891 -0.005 1 98.69 311 GLU A O 1
ATOM 2474 N N . GLU A 1 312 ? -18.219 22.125 0.452 1 98.81 312 GLU A N 1
ATOM 2475 C CA . GLU A 1 312 ? -17.609 21.906 -0.856 1 98.81 312 GLU A CA 1
ATOM 2476 C C . GLU A 1 312 ? -17.281 20.422 -1.061 1 98.81 312 GLU A C 1
ATOM 2478 O O . GLU A 1 312 ? -17.562 19.859 -2.117 1 98.81 312 GLU A O 1
ATOM 2483 N N . PHE A 1 313 ? -16.625 19.797 -0.06 1 98.94 313 PHE A N 1
ATOM 2484 C CA . PHE A 1 313 ? -16.266 18.391 -0.149 1 98.94 313 PHE A CA 1
ATOM 2485 C C . PHE A 1 313 ? -17.516 17.516 -0.292 1 98.94 313 PHE A C 1
ATOM 2487 O O . PHE A 1 313 ? -17.562 16.609 -1.113 1 98.94 313 PHE A O 1
ATOM 2494 N N . LEU A 1 314 ? -18.516 17.859 0.498 1 98.88 314 LEU A N 1
ATOM 2495 C CA . LEU A 1 314 ? -19.766 17.109 0.42 1 98.88 314 LEU A CA 1
ATOM 2496 C C . LEU A 1 314 ? -20.375 17.234 -0.972 1 98.88 314 LEU A C 1
ATOM 2498 O O . LEU A 1 314 ? -20.859 16.234 -1.525 1 98.88 314 LEU A O 1
ATOM 2502 N N . ALA A 1 315 ? -20.391 18.406 -1.518 1 98.88 315 ALA A N 1
ATOM 2503 C CA . ALA A 1 315 ? -20.922 18.641 -2.854 1 98.88 315 ALA A CA 1
ATOM 2504 C C . ALA A 1 315 ? -20.188 17.812 -3.896 1 98.88 315 ALA A C 1
ATOM 2506 O O . ALA A 1 315 ? -20.797 17.25 -4.812 1 98.88 315 ALA A O 1
ATOM 2507 N N . LEU A 1 316 ? -18.891 17.75 -3.773 1 98.88 316 LEU A N 1
ATOM 2508 C CA . LEU A 1 316 ? -18.078 16.969 -4.699 1 98.88 316 LEU A CA 1
ATOM 2509 C C . LEU A 1 316 ? -18.375 15.484 -4.578 1 98.88 316 LEU A C 1
ATOM 2511 O O . LEU A 1 316 ? -18.438 14.773 -5.582 1 98.88 316 LEU A O 1
ATOM 2515 N N . GLN A 1 317 ? -18.531 15 -3.301 1 98.88 317 GLN A N 1
ATOM 2516 C CA . GLN A 1 317 ? -18.906 13.602 -3.094 1 98.88 317 GLN A CA 1
ATOM 2517 C C . GLN A 1 317 ? -20.234 13.273 -3.785 1 98.88 317 GLN A C 1
ATOM 2519 O O . GLN A 1 317 ? -20.344 12.266 -4.48 1 98.88 317 GLN A O 1
ATOM 2524 N N . LYS A 1 318 ? -21.188 14.156 -3.578 1 98.81 318 LYS A N 1
ATOM 2525 C CA . LYS A 1 318 ? -22.5 13.961 -4.195 1 98.81 318 LYS A CA 1
ATOM 2526 C C . LYS A 1 318 ? -22.391 13.938 -5.715 1 98.81 318 LYS A C 1
ATOM 2528 O O . LYS A 1 318 ? -23.031 13.117 -6.375 1 98.81 318 LYS A O 1
ATOM 2533 N N . GLU A 1 319 ? -21.594 14.828 -6.254 1 98.75 319 GLU A N 1
ATOM 2534 C CA . GLU A 1 319 ? -21.406 14.883 -7.699 1 98.75 319 GLU A CA 1
ATOM 2535 C C . GLU A 1 319 ? -20.797 13.586 -8.219 1 98.75 319 GLU A C 1
ATOM 2537 O O . GLU A 1 319 ? -21.234 13.039 -9.234 1 98.75 319 GLU A O 1
ATOM 2542 N N . ILE A 1 320 ? -19.797 13.078 -7.566 1 98.88 320 ILE A N 1
ATOM 2543 C CA . ILE A 1 320 ? -19.094 11.867 -7.969 1 98.88 320 ILE A CA 1
ATOM 2544 C C . ILE A 1 320 ? -20.062 10.688 -7.98 1 98.88 320 ILE A C 1
ATOM 2546 O O . ILE A 1 320 ? -20.156 9.961 -8.977 1 98.88 320 ILE A O 1
ATOM 2550 N N . PHE A 1 321 ? -20.844 10.523 -6.93 1 98.81 321 PHE A N 1
ATOM 2551 C CA . PHE A 1 321 ? -21.703 9.352 -6.812 1 98.81 321 PHE A CA 1
ATOM 2552 C C . PHE A 1 321 ? -22.906 9.469 -7.734 1 98.81 321 PHE A C 1
ATOM 2554 O O . PHE A 1 321 ? -23.406 8.469 -8.258 1 98.81 321 PHE A O 1
ATOM 2561 N N . SER A 1 322 ? -23.359 10.75 -7.977 1 98.75 322 SER A N 1
ATOM 2562 C CA . SER A 1 322 ? -24.422 10.961 -8.945 1 98.75 322 SER A CA 1
ATOM 2563 C C . SER A 1 322 ? -23.969 10.648 -10.359 1 98.75 322 SER A C 1
ATOM 2565 O O . SER A 1 322 ? -24.703 10.047 -11.141 1 98.75 322 SER A O 1
ATOM 2567 N N . GLU A 1 323 ? -22.734 11.023 -10.672 1 98.5 323 GLU A N 1
ATOM 2568 C CA . GLU A 1 323 ? -22.188 10.742 -11.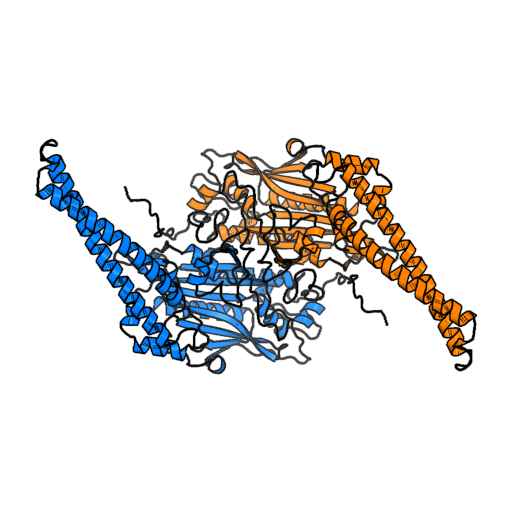992 1 98.5 323 GLU A CA 1
ATOM 2569 C C . GLU A 1 323 ? -21.984 9.242 -12.195 1 98.5 323 GLU A C 1
ATOM 2571 O O . GLU A 1 323 ? -22.062 8.742 -13.32 1 98.5 323 GLU A O 1
ATOM 2576 N N . LEU A 1 324 ? -21.781 8.508 -11.109 1 98.62 324 LEU A N 1
ATOM 2577 C CA . LEU A 1 324 ? -21.641 7.055 -11.188 1 98.62 324 LEU A CA 1
ATOM 2578 C C . LEU A 1 324 ? -23 6.379 -11.273 1 98.62 324 LEU A C 1
ATOM 2580 O O . LEU A 1 324 ? -23.078 5.156 -11.422 1 98.62 324 LEU A O 1
ATOM 2584 N N . GLY A 1 325 ? -24.078 7.16 -11.125 1 98.19 325 GLY A N 1
ATOM 2585 C CA . GLY A 1 325 ? -25.422 6.656 -11.273 1 98.19 325 GLY A CA 1
ATOM 2586 C C . GLY A 1 325 ? -25.953 5.965 -10.023 1 98.19 325 GLY A C 1
ATOM 2587 O O . GLY A 1 325 ? -26.844 5.117 -10.109 1 98.19 325 GLY A O 1
ATOM 2588 N N . LEU A 1 326 ? -25.484 6.324 -8.883 1 98.62 326 LEU A N 1
ATOM 2589 C CA . LEU A 1 326 ? -25.859 5.613 -7.66 1 98.62 326 LEU A CA 1
ATOM 2590 C C . LEU A 1 326 ? -27.016 6.312 -6.961 1 98.62 326 LEU A C 1
ATOM 2592 O O . LEU A 1 326 ? -27.125 7.543 -7.008 1 98.62 326 LEU A O 1
ATOM 2596 N N . HIS A 1 327 ? -27.922 5.574 -6.375 1 98.75 327 HIS A N 1
ATOM 2597 C CA . HIS A 1 327 ? -28.906 6.059 -5.41 1 98.75 327 HIS A CA 1
ATOM 2598 C C . HIS A 1 327 ? -28.328 6.062 -3.996 1 98.75 327 HIS A C 1
ATOM 2600 O O . HIS A 1 327 ? -27.844 5.031 -3.514 1 98.75 327 HIS A O 1
ATOM 2606 N N . TYR A 1 328 ? -28.438 7.242 -3.373 1 98.81 328 TYR A N 1
ATOM 2607 C CA . TYR A 1 328 ? -27.781 7.32 -2.068 1 98.81 328 TYR A CA 1
ATOM 2608 C C . TYR A 1 328 ? -28.484 8.336 -1.173 1 98.81 328 TYR A C 1
ATOM 2610 O O . TYR A 1 328 ? -29.328 9.102 -1.639 1 98.81 328 TYR A O 1
ATOM 2618 N N . LYS A 1 329 ? -28.172 8.297 0.092 1 98.69 329 LYS A N 1
ATOM 2619 C CA . LYS A 1 329 ? -28.625 9.289 1.06 1 98.69 329 LYS A CA 1
ATOM 2620 C C . LYS A 1 329 ? -27.453 9.914 1.804 1 98.69 329 LYS A C 1
ATOM 2622 O O . LYS A 1 329 ? -26.406 9.281 1.976 1 98.69 329 LYS A O 1
ATOM 2627 N N . VAL A 1 330 ? -27.609 11.133 2.133 1 98.88 330 VAL A N 1
ATOM 2628 C CA . VAL A 1 330 ? -26.641 11.891 2.924 1 98.88 330 VAL A CA 1
ATOM 2629 C C . VAL A 1 330 ? -27.109 11.977 4.371 1 98.88 330 VAL A C 1
ATOM 2631 O O . VAL A 1 330 ? -28.25 12.359 4.637 1 98.88 330 VAL A O 1
ATOM 2634 N N . LEU A 1 331 ? -26.234 11.625 5.285 1 98.88 331 LEU A N 1
ATOM 2635 C CA . LEU A 1 331 ? -26.594 11.594 6.699 1 98.88 331 LEU A CA 1
ATOM 2636 C C . LEU A 1 331 ? -25.75 12.57 7.5 1 98.88 331 LEU A C 1
ATOM 2638 O O . LEU A 1 331 ? -24.531 12.625 7.324 1 98.88 331 LEU A O 1
ATOM 2642 N N . ASP A 1 332 ? -26.391 13.367 8.266 1 98.81 332 ASP A N 1
ATOM 2643 C CA . ASP A 1 332 ? -25.719 14.117 9.312 1 98.81 332 ASP A CA 1
ATOM 2644 C C . ASP A 1 332 ? -25.484 13.25 10.547 1 98.81 332 ASP A C 1
ATOM 2646 O O . ASP A 1 332 ? -26.438 12.875 11.234 1 98.81 332 ASP A O 1
ATOM 2650 N N . MET A 1 333 ? -24.266 12.945 10.836 1 98.75 333 MET A N 1
ATOM 2651 C CA . MET A 1 333 ? -23.938 11.922 11.836 1 98.75 333 MET A CA 1
ATOM 2652 C C . MET A 1 333 ? -24.047 12.484 13.242 1 98.75 333 MET A C 1
ATOM 2654 O O . MET A 1 333 ? -23.672 13.633 13.492 1 98.75 333 MET A O 1
ATOM 2658 N N . PRO A 1 334 ? -24.516 11.719 14.188 1 98.5 334 PRO A N 1
ATOM 2659 C CA . PRO A 1 334 ? -24.75 12.195 15.555 1 98.5 334 PRO A CA 1
ATOM 2660 C C . PRO A 1 334 ? -23.484 12.227 16.406 1 98.5 334 PRO A C 1
ATOM 2662 O O . PRO A 1 334 ? -22.438 11.742 15.969 1 98.5 334 PRO A O 1
ATOM 2665 N N . THR A 1 335 ? -23.625 12.695 17.594 1 98.06 335 THR A N 1
ATOM 2666 C CA . THR A 1 335 ? -22.516 13.039 18.484 1 98.06 335 THR A CA 1
ATOM 2667 C C . THR A 1 335 ? -21.656 11.812 18.781 1 98.06 335 THR A C 1
ATOM 2669 O O . THR A 1 335 ? -20.438 11.914 18.828 1 98.06 335 THR A O 1
ATOM 2672 N N . GLN A 1 336 ? -22.25 10.664 18.875 1 97.56 336 GLN A N 1
ATOM 2673 C CA . GLN A 1 336 ? -21.516 9.469 19.281 1 97.56 336 GLN A CA 1
ATOM 2674 C C . GLN A 1 336 ? -20.75 8.859 18.125 1 97.56 336 GLN A C 1
ATOM 2676 O O . GLN A 1 336 ? -19.938 7.957 18.312 1 97.56 336 GLN A O 1
ATOM 2681 N N . GLU A 1 337 ? -20.969 9.43 16.891 1 97.12 337 GLU A N 1
ATOM 2682 C CA . GLU A 1 337 ? -20.328 8.898 15.695 1 97.12 337 GLU A CA 1
ATOM 2683 C C . GLU A 1 337 ? -19.281 9.859 15.148 1 97.12 337 GLU A C 1
ATOM 2685 O O . GLU A 1 337 ? -18.719 9.641 14.07 1 97.12 337 GLU A O 1
ATOM 2690 N N . LEU A 1 338 ? -18.984 10.859 15.859 1 97.62 338 LEU A N 1
ATOM 2691 C CA . LEU A 1 338 ? -18.078 11.891 15.359 1 97.62 338 LEU A CA 1
ATOM 2692 C C . LEU A 1 338 ? -16.625 11.5 15.586 1 97.62 338 LEU A C 1
ATOM 2694 O O . LEU A 1 338 ? -15.719 12.055 14.953 1 97.62 338 LEU A O 1
ATOM 2698 N N . GLY A 1 339 ? -16.375 10.539 16.422 1 94.19 339 GLY A N 1
ATOM 2699 C CA . GLY A 1 339 ? -15.008 10.305 16.844 1 94.19 339 GLY A CA 1
ATOM 2700 C C . GLY A 1 339 ? -14.398 11.469 17.594 1 94.19 339 GLY A C 1
ATOM 2701 O O . GLY A 1 339 ? -15.109 12.391 18 1 94.19 339 GLY A O 1
ATOM 2702 N N . LEU A 1 340 ? -13.133 11.469 17.75 1 94.88 340 LEU A N 1
ATOM 2703 C CA . LEU A 1 340 ? -12.469 12.516 18.516 1 94.88 340 LEU A CA 1
ATOM 2704 C C . LEU A 1 340 ? -12.305 13.781 17.688 1 94.88 340 LEU A C 1
ATOM 2706 O O . LEU A 1 340 ? -12.594 14.883 18.172 1 94.88 340 LEU A O 1
ATOM 2710 N N . PRO A 1 341 ? -12.008 13.617 16.406 1 97.5 341 PRO A N 1
ATOM 2711 C CA . PRO A 1 341 ? -11.57 14.828 15.703 1 97.5 341 PRO A CA 1
ATOM 2712 C C . PRO A 1 341 ? -12.742 15.617 15.109 1 97.5 341 PRO A C 1
ATOM 2714 O O . PRO A 1 341 ? -12.648 16.828 14.945 1 97.5 341 PRO A O 1
ATOM 2717 N N . ALA A 1 342 ? -13.867 15.023 14.758 1 98.38 342 ALA A N 1
ATOM 2718 C CA . ALA A 1 342 ? -14.867 15.656 13.906 1 98.38 342 ALA A CA 1
ATOM 2719 C C . ALA A 1 342 ? -15.727 16.641 14.695 1 98.38 342 ALA A C 1
ATOM 2721 O O . ALA A 1 342 ? -16.328 16.266 15.703 1 98.38 342 ALA A O 1
ATOM 2722 N N . TYR A 1 343 ? -15.781 17.875 14.203 1 98.44 343 TYR A N 1
ATOM 2723 C CA . TYR A 1 343 ? -16.719 18.906 14.648 1 98.44 343 TYR A CA 1
ATOM 2724 C C . TYR A 1 343 ? -18.109 18.656 14.078 1 98.44 343 TYR A C 1
ATOM 2726 O O . TYR A 1 343 ? -19.109 18.766 14.789 1 98.44 343 TYR A O 1
ATOM 2734 N N . ARG A 1 344 ? -18.125 18.281 12.891 1 98.75 344 ARG A N 1
ATOM 2735 C CA . ARG A 1 344 ? -19.297 17.844 12.148 1 98.75 344 ARG A CA 1
ATOM 2736 C C . ARG A 1 344 ? -18.906 16.828 11.078 1 98.75 344 ARG A C 1
ATOM 2738 O O . ARG A 1 344 ? -17.828 16.922 10.484 1 98.75 344 ARG A O 1
ATOM 2745 N N . LYS A 1 345 ? -19.812 15.852 10.836 1 98.81 345 LYS A N 1
ATOM 2746 C CA . LYS A 1 345 ? -19.516 14.758 9.922 1 98.81 345 LYS A CA 1
ATOM 2747 C C . LYS A 1 345 ? -20.75 14.344 9.133 1 98.81 345 LYS A C 1
ATOM 2749 O O . LYS A 1 345 ? -21.844 14.242 9.695 1 98.81 345 LYS A O 1
ATOM 2754 N N . TYR A 1 346 ? -20.578 14.172 7.859 1 98.94 346 TYR A N 1
ATOM 2755 C CA . TYR A 1 346 ? -21.609 13.609 6.992 1 98.94 346 TYR A CA 1
ATOM 2756 C C . TYR A 1 346 ? -21.172 12.258 6.43 1 98.94 346 TYR A C 1
ATOM 2758 O O . TYR A 1 346 ? -20.016 12.086 6.047 1 98.94 346 TYR A O 1
ATOM 2766 N N . ASP A 1 347 ? -22.047 11.32 6.449 1 98.81 347 ASP A N 1
ATOM 2767 C CA . ASP A 1 347 ? -21.859 10.055 5.758 1 98.81 347 ASP A CA 1
ATOM 2768 C C . ASP A 1 347 ? -22.766 9.945 4.539 1 98.81 347 ASP A C 1
ATOM 2770 O O . ASP A 1 347 ? -23.844 10.547 4.508 1 98.81 347 ASP A O 1
ATOM 2774 N N . ILE A 1 348 ? -22.281 9.297 3.561 1 98.88 348 ILE A N 1
ATOM 2775 C CA . ILE A 1 348 ? -23.109 8.961 2.404 1 98.88 348 ILE A CA 1
ATOM 2776 C C . ILE A 1 348 ? -23.281 7.445 2.324 1 98.88 348 ILE A C 1
ATOM 2778 O O . ILE A 1 348 ? -22.297 6.695 2.369 1 98.88 348 ILE A O 1
ATOM 2782 N N . GLU A 1 349 ? -24.5 7.008 2.289 1 98.75 349 GLU A N 1
ATOM 2783 C CA . GLU A 1 349 ? -24.812 5.594 2.141 1 98.75 349 GLU A CA 1
ATOM 2784 C C . GLU A 1 349 ? -25.5 5.32 0.8 1 98.75 349 GLU A C 1
ATOM 2786 O O . GLU A 1 349 ? -26.422 6.035 0.412 1 98.75 349 GLU A O 1
ATOM 2791 N N . ALA A 1 350 ? -25.016 4.387 0.082 1 98.81 350 ALA A N 1
ATOM 2792 C CA . ALA A 1 350 ? -25.625 3.979 -1.181 1 98.81 350 ALA A CA 1
ATOM 2793 C C . ALA A 1 350 ? -26.5 2.738 -0.993 1 98.81 350 ALA A C 1
ATOM 2795 O O . ALA A 1 350 ? -26.219 1.898 -0.136 1 98.81 350 ALA A O 1
ATOM 2796 N N . TRP A 1 351 ? -27.547 2.707 -1.776 1 98.5 351 TRP A N 1
ATOM 2797 C CA . TRP A 1 351 ? -28.375 1.505 -1.8 1 98.5 351 TRP A CA 1
ATOM 2798 C C . TRP A 1 351 ? -27.625 0.349 -2.467 1 98.5 351 TRP A C 1
ATOM 2800 O O . TRP A 1 351 ? -27.062 0.509 -3.549 1 98.5 351 TRP A O 1
ATOM 2810 N N . MET A 1 352 ? -27.594 -0.777 -1.822 1 98 352 MET A N 1
ATOM 2811 C CA . MET A 1 352 ? -27 -2.006 -2.332 1 98 352 MET A CA 1
ATOM 2812 C C . MET A 1 352 ? -28.047 -3.111 -2.459 1 98 352 MET A C 1
ATOM 2814 O O . MET A 1 352 ? -28.312 -3.834 -1.497 1 98 352 MET A O 1
ATOM 2818 N N . PRO A 1 353 ? -28.531 -3.248 -3.629 1 98.06 353 PRO A N 1
ATOM 2819 C CA . PRO A 1 353 ? -29.688 -4.137 -3.816 1 98.06 353 PRO A CA 1
ATOM 2820 C C . PRO A 1 353 ? -29.406 -5.57 -3.369 1 98.06 353 PRO A C 1
ATOM 2822 O O . PRO A 1 353 ? -30.266 -6.211 -2.762 1 98.06 353 PRO A O 1
ATOM 2825 N N . GLY A 1 354 ? -28.281 -6.074 -3.717 1 96.69 354 GLY A N 1
ATOM 2826 C CA . GLY A 1 354 ? -27.953 -7.434 -3.32 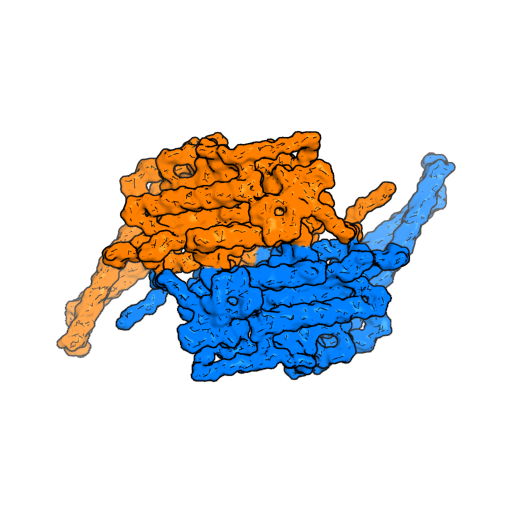1 96.69 354 GLY A CA 1
ATOM 2827 C C . GLY A 1 354 ? -27.891 -7.621 -1.816 1 96.69 354 GLY A C 1
ATOM 2828 O O . GLY A 1 354 ? -28.297 -8.664 -1.302 1 96.69 354 GLY A O 1
ATOM 2829 N N . ARG A 1 355 ? -27.406 -6.664 -1.135 1 94.44 355 ARG A N 1
ATOM 2830 C CA . ARG A 1 355 ? -27.344 -6.68 0.323 1 94.44 355 ARG A CA 1
ATOM 2831 C C . ARG A 1 355 ? -28.703 -6.359 0.933 1 94.44 355 ARG A C 1
ATOM 2833 O O . ARG A 1 355 ? -28.969 -6.711 2.084 1 94.44 355 ARG A O 1
ATOM 2840 N N . GLY A 1 356 ? -29.531 -5.645 0.217 1 95.56 356 GLY A N 1
ATOM 2841 C CA . GLY A 1 356 ? -30.875 -5.309 0.659 1 95.56 356 GLY A CA 1
ATOM 2842 C C . GLY A 1 356 ? -30.906 -4.176 1.666 1 95.56 356 GLY A C 1
ATOM 2843 O O . GLY A 1 356 ? -31.875 -4.039 2.428 1 95.56 356 GLY A O 1
ATOM 2844 N N . LYS A 1 357 ? -29.859 -3.395 1.741 1 96.88 357 LYS A N 1
ATOM 2845 C CA . LYS A 1 357 ? -29.797 -2.273 2.674 1 96.88 357 LYS A CA 1
ATOM 2846 C C . LYS A 1 357 ? -28.828 -1.202 2.176 1 96.88 357 LYS A C 1
ATOM 2848 O O . LYS A 1 357 ? -28.109 -1.416 1.202 1 96.88 357 LYS A O 1
ATOM 2853 N N . TYR A 1 358 ? -28.922 -0.035 2.783 1 97.81 358 TYR A N 1
ATOM 2854 C CA . TYR A 1 358 ? -27.953 1.025 2.535 1 97.81 358 TYR A CA 1
ATOM 2855 C C . TYR A 1 358 ? -26.625 0.719 3.211 1 97.81 358 TYR A C 1
ATOM 2857 O O . TYR A 1 358 ? -26.594 0.152 4.305 1 97.81 358 TYR A O 1
ATOM 2865 N N . GLY A 1 359 ? -25.547 1.02 2.529 1 97.81 359 GLY A N 1
ATOM 2866 C CA . GLY A 1 359 ? -24.203 0.904 3.086 1 97.81 359 GLY A CA 1
ATOM 2867 C C . GLY A 1 359 ? -23.375 2.162 2.908 1 97.81 359 GLY A C 1
ATOM 2868 O O . GLY A 1 359 ? -23.453 2.824 1.871 1 97.81 359 GLY A O 1
ATOM 2869 N N . GLU A 1 360 ? -22.578 2.471 3.926 1 98.25 360 GLU A N 1
ATOM 2870 C CA . GLU A 1 360 ? -21.719 3.656 3.881 1 98.25 360 GLU A CA 1
ATOM 2871 C C . GLU A 1 360 ? -20.641 3.52 2.809 1 98.25 360 GLU A C 1
ATOM 2873 O O . GLU A 1 360 ? -19.906 2.537 2.791 1 98.25 360 GLU A O 1
ATOM 2878 N N . ILE A 1 361 ? -20.547 4.516 1.892 1 98.5 361 ILE A N 1
ATOM 2879 C CA . ILE A 1 361 ? -19.547 4.457 0.835 1 98.5 361 ILE A CA 1
ATOM 2880 C C . ILE A 1 361 ? -18.609 5.66 0.943 1 98.5 361 ILE A C 1
ATOM 2882 O O . ILE A 1 361 ? -17.578 5.711 0.275 1 98.5 361 ILE A O 1
ATOM 2886 N N . SER A 1 362 ? -18.953 6.609 1.763 1 98.62 362 SER A N 1
ATOM 2887 C CA . SER A 1 362 ? -18.141 7.805 1.898 1 98.62 362 SER A CA 1
ATOM 2888 C C . SER A 1 362 ? -18.438 8.539 3.199 1 98.62 362 SER A C 1
ATOM 2890 O O . SER A 1 362 ? -19.453 8.281 3.844 1 98.62 362 SER A O 1
ATOM 2892 N N . SER A 1 363 ? -17.5 9.414 3.58 1 98.69 363 SER A N 1
ATOM 2893 C CA . SER A 1 363 ? -17.641 10.289 4.734 1 98.69 363 SER A CA 1
ATOM 2894 C C . SER A 1 363 ? -16.781 11.539 4.59 1 98.69 363 SER A C 1
ATOM 2896 O O . SER A 1 363 ? -15.789 11.539 3.869 1 98.69 363 SER A O 1
ATOM 2898 N N . THR A 1 364 ? -17.234 12.625 5.148 1 98.88 364 THR A N 1
ATOM 2899 C CA . THR A 1 364 ? -16.453 13.859 5.215 1 98.88 364 THR A CA 1
ATOM 2900 C C . THR A 1 364 ? -16.641 14.539 6.574 1 98.88 364 THR A C 1
ATOM 2902 O O . THR A 1 364 ? -17.703 14.453 7.18 1 98.88 364 THR A O 1
ATOM 2905 N N . SER A 1 365 ? -15.578 15.141 7.09 1 98.81 365 SER A N 1
ATOM 2906 C CA . SER A 1 365 ? -15.609 15.695 8.438 1 98.81 365 SER A CA 1
ATOM 2907 C C . SER A 1 365 ? -14.852 17.016 8.5 1 98.81 365 SER A C 1
ATOM 2909 O O . SER A 1 365 ? -13.805 17.172 7.871 1 98.81 365 SER A O 1
ATOM 2911 N N . ASN A 1 366 ? -15.469 17.953 9.172 1 98.88 366 ASN A N 1
ATOM 2912 C CA . ASN A 1 366 ? -14.789 19.172 9.602 1 98.88 366 ASN A CA 1
ATOM 2913 C C . ASN A 1 366 ? -14.102 18.984 10.953 1 98.88 366 ASN A C 1
ATOM 2915 O O . ASN A 1 366 ? -14.758 18.75 11.961 1 98.88 366 ASN A O 1
ATOM 2919 N N . CYS A 1 367 ? -12.781 19.172 11.016 1 98.75 367 CYS A N 1
ATOM 2920 C CA . CYS A 1 367 ? -12.047 18.906 12.25 1 98.75 367 CYS A CA 1
ATOM 2921 C C . CYS A 1 367 ? -11.57 20.203 12.891 1 98.75 367 CYS A C 1
ATOM 2923 O O . CYS A 1 367 ? -10.805 20.172 13.859 1 98.75 367 CYS A O 1
ATOM 2925 N N . THR A 1 368 ? -11.945 21.328 12.312 1 98.38 368 THR A N 1
ATOM 2926 C CA . THR A 1 368 ? -11.508 22.625 12.82 1 98.38 368 THR A CA 1
ATOM 2927 C C . THR A 1 368 ? -10.016 22.609 13.133 1 98.38 368 THR A C 1
ATOM 2929 O O . THR A 1 368 ? -9.195 22.375 12.242 1 98.38 368 THR A O 1
ATOM 2932 N N . ASP A 1 369 ? -9.656 22.953 14.344 1 97.94 369 ASP A N 1
ATOM 2933 C CA . ASP A 1 369 ? -8.227 23.031 14.625 1 97.94 369 ASP A CA 1
ATOM 2934 C C . ASP A 1 369 ? -7.758 21.828 15.445 1 97.94 369 ASP A C 1
ATOM 2936 O O . ASP A 1 369 ? -6.68 21.859 16.047 1 97.94 369 ASP A O 1
ATOM 2940 N N . TYR A 1 370 ? -8.57 20.75 15.562 1 97.5 370 TYR A N 1
ATOM 2941 C CA . TYR A 1 370 ? -8.227 19.562 16.344 1 97.5 370 TYR A CA 1
ATOM 2942 C C . TYR A 1 370 ? -6.891 18.984 15.883 1 97.5 370 TYR A C 1
ATOM 2944 O O . TYR A 1 370 ? -5.977 18.812 16.703 1 97.5 370 TYR A O 1
ATOM 2952 N N . GLN A 1 371 ? -6.77 18.672 14.555 1 98.31 371 GLN A N 1
ATOM 2953 C CA . GLN A 1 371 ? -5.551 18.078 14.023 1 98.31 371 GLN A CA 1
ATOM 2954 C C . GLN A 1 371 ? -4.41 19.094 13.977 1 98.31 371 GLN A C 1
ATOM 2956 O O . GLN A 1 371 ? -3.262 18.75 14.281 1 98.31 371 GLN A O 1
ATOM 2961 N N . SER A 1 372 ? -4.754 20.297 13.609 1 98.06 372 SER A N 1
ATOM 2962 C CA . SER A 1 372 ? -3.719 21.297 13.406 1 98.06 372 SER A CA 1
ATOM 2963 C C . SER A 1 372 ? -3.02 21.641 14.719 1 98.06 372 SER A C 1
ATOM 2965 O O . SER A 1 372 ? -1.81 21.875 14.734 1 98.06 372 SER A O 1
ATOM 2967 N N . ARG A 1 373 ? -3.695 21.672 15.82 1 95.62 373 ARG A N 1
ATOM 2968 C CA . ARG A 1 373 ? -3.092 21.938 17.125 1 95.62 373 ARG A CA 1
ATOM 2969 C C . ARG A 1 373 ? -2.164 20.812 17.531 1 95.62 373 ARG A C 1
ATOM 2971 O O . ARG A 1 373 ? -1.147 21.047 18.203 1 95.62 373 ARG A O 1
ATOM 2978 N N . ARG A 1 374 ? -2.521 19.672 17.203 1 95.31 374 ARG A N 1
ATOM 2979 C CA . ARG A 1 374 ? -1.76 18.5 17.625 1 95.31 374 ARG A CA 1
ATOM 2980 C C . ARG A 1 374 ? -0.573 18.266 16.703 1 95.31 374 ARG A C 1
ATOM 2982 O O . ARG A 1 374 ? 0.442 17.688 17.109 1 95.31 374 ARG A O 1
ATOM 2989 N N . LEU A 1 375 ? -0.683 18.703 15.414 1 97.12 375 LEU A N 1
ATOM 2990 C CA . LEU A 1 375 ? 0.364 18.453 14.43 1 97.12 375 LEU A CA 1
ATOM 2991 C C . LEU A 1 375 ? 1.096 19.734 14.07 1 97.12 375 LEU A C 1
ATOM 2993 O O . LEU A 1 375 ? 1.996 19.734 13.227 1 97.12 375 LEU A O 1
ATOM 2997 N N . ASN A 1 376 ? 0.705 20.828 14.688 1 97 376 ASN A N 1
ATOM 2998 C CA . ASN A 1 376 ? 1.345 22.125 14.453 1 97 376 ASN A CA 1
ATOM 2999 C C . ASN A 1 376 ? 1.223 22.547 12.992 1 97 376 ASN A C 1
ATOM 3001 O O . ASN A 1 376 ? 2.227 22.859 12.352 1 97 376 ASN A O 1
ATOM 3005 N N . ILE A 1 377 ? 0.043 22.453 12.477 1 98.5 377 ILE A N 1
ATOM 3006 C CA . ILE A 1 377 ? -0.284 22.953 11.141 1 98.5 377 ILE A CA 1
ATOM 3007 C C . ILE A 1 377 ? -0.833 24.375 11.234 1 98.5 377 ILE A C 1
ATOM 3009 O O . ILE A 1 377 ? -1.89 24.594 11.828 1 98.5 377 ILE A O 1
ATOM 3013 N N . MET A 1 378 ? -0.135 25.312 10.688 1 98.5 378 MET A N 1
ATOM 3014 C CA . MET A 1 378 ? -0.478 26.719 10.922 1 98.5 378 MET A CA 1
ATOM 3015 C C . MET A 1 378 ? -0.481 27.484 9.609 1 98.5 378 MET A C 1
ATOM 3017 O O . MET A 1 378 ? -0.344 26.906 8.531 1 98.5 378 MET A O 1
ATOM 3021 N N . TYR A 1 379 ? -0.922 28.75 9.633 1 98.06 379 TYR A N 1
ATOM 3022 C CA . TYR A 1 379 ? -0.811 29.719 8.555 1 98.06 379 TYR A CA 1
ATOM 3023 C C . TYR A 1 379 ? -0.496 31.109 9.094 1 98.06 379 TYR A C 1
ATOM 3025 O O . TYR A 1 379 ? -0.678 31.375 10.289 1 98.06 379 TYR A O 1
ATOM 3033 N N . TYR A 1 380 ? 0.079 31.906 8.219 1 94.38 380 TYR A N 1
ATOM 3034 C CA . TYR A 1 380 ? 0.279 33.312 8.578 1 94.38 380 TYR A CA 1
ATOM 3035 C C . TYR A 1 380 ? -0.952 34.125 8.242 1 94.38 380 TYR A C 1
ATOM 3037 O O . TYR A 1 380 ? -1.384 34.156 7.082 1 94.38 380 TYR A O 1
ATOM 3045 N N . ASP A 1 381 ? -1.419 34.812 9.219 1 94.06 381 ASP A N 1
ATOM 3046 C CA . ASP A 1 381 ? -2.588 35.625 8.953 1 94.06 381 ASP A CA 1
ATOM 3047 C C . ASP A 1 381 ? -2.188 36.969 8.289 1 94.06 381 ASP A C 1
ATOM 3049 O O . ASP A 1 381 ? -1.037 37.125 7.875 1 94.06 381 ASP A O 1
ATOM 3053 N N . ARG A 1 382 ? -3.131 37.844 8.164 1 92.69 382 ARG A N 1
ATOM 3054 C CA . ARG A 1 382 ? -2.9 39.094 7.426 1 92.69 382 ARG A CA 1
ATOM 3055 C C . ARG A 1 382 ? -1.907 39.969 8.164 1 92.69 382 ARG A C 1
ATOM 3057 O O . ARG A 1 382 ? -1.232 40.812 7.543 1 92.69 382 ARG A O 1
ATOM 3064 N N . THR A 1 383 ? -1.72 39.781 9.469 1 93.25 383 THR A N 1
ATOM 3065 C CA . THR A 1 383 ? -0.81 40.562 10.273 1 93.25 383 THR A CA 1
ATOM 3066 C C . THR A 1 383 ? 0.552 39.906 10.398 1 93.25 383 THR A C 1
ATOM 3068 O O . THR A 1 383 ? 1.442 40.406 11.086 1 93.25 383 THR A O 1
ATOM 3071 N N . GLY A 1 384 ? 0.65 38.75 9.805 1 90.75 384 GLY A N 1
ATOM 3072 C CA . GLY A 1 384 ? 1.918 38.062 9.852 1 90.75 384 GLY A CA 1
ATOM 3073 C C . GLY A 1 384 ? 2.061 37.156 11.07 1 90.75 384 GLY A C 1
ATOM 3074 O O . GLY A 1 384 ? 3.139 36.625 11.328 1 90.75 384 GLY A O 1
ATOM 3075 N N . GLN A 1 385 ? 1.024 37 11.789 1 94.31 385 GLN A N 1
ATOM 3076 C CA . GLN A 1 385 ? 1.043 36.156 12.977 1 94.31 385 GLN A CA 1
ATOM 3077 C C . GLN A 1 385 ? 0.641 34.719 12.625 1 94.31 385 GLN A C 1
ATOM 3079 O O . GLN A 1 385 ? -0.254 34.5 11.805 1 94.31 385 GLN A O 1
ATOM 3084 N N . LEU A 1 386 ? 1.196 33.781 13.305 1 96.5 386 LEU A N 1
ATOM 3085 C CA . LEU A 1 386 ? 0.883 32.375 13.109 1 96.5 386 LEU A CA 1
ATOM 3086 C C . LEU A 1 386 ? -0.424 32.031 13.805 1 96.5 386 LEU A C 1
ATOM 3088 O O . LEU A 1 386 ? -0.639 32.375 14.961 1 96.5 386 LEU A O 1
ATOM 3092 N N . ARG A 1 387 ? -1.252 31.344 13.07 1 97.25 387 ARG A N 1
ATOM 3093 C CA . ARG A 1 387 ? -2.518 30.828 13.578 1 97.25 387 ARG A CA 1
ATOM 3094 C C . ARG A 1 387 ? -2.711 29.359 13.172 1 97.25 387 ARG A C 1
ATOM 3096 O O . ARG A 1 387 ? -2.205 28.922 12.141 1 97.25 387 ARG A O 1
ATOM 3103 N N . TYR A 1 388 ? -3.406 28.672 14.039 1 97.75 388 TYR A N 1
ATOM 3104 C CA . TYR A 1 388 ? -3.688 27.281 13.695 1 97.75 388 TYR A CA 1
ATOM 3105 C C . TYR A 1 388 ? -4.711 27.188 12.57 1 97.75 388 TYR A C 1
ATOM 3107 O O . TYR A 1 388 ? -5.715 27.906 12.578 1 97.75 388 TYR A O 1
ATOM 3115 N N . ALA A 1 389 ? -4.426 26.344 11.609 1 98.75 389 ALA A N 1
ATOM 3116 C CA . ALA A 1 389 ? -5.336 26.125 10.484 1 98.75 389 ALA A CA 1
ATOM 3117 C C . ALA A 1 389 ? -6.469 25.188 10.875 1 98.75 389 ALA A C 1
ATOM 3119 O O . ALA A 1 389 ? -6.449 24.594 11.961 1 98.75 389 ALA A O 1
ATOM 3120 N N . HIS A 1 390 ? -7.488 25.172 10.086 1 98.81 390 HIS A N 1
ATOM 3121 C CA . HIS A 1 390 ? -8.516 24.141 10.18 1 98.81 390 HIS A CA 1
ATOM 3122 C C . HIS A 1 390 ? -8.312 23.062 9.102 1 98.81 390 HIS A C 1
ATOM 3124 O O . HIS A 1 390 ? -7.754 23.344 8.039 1 98.81 390 HIS A O 1
ATOM 3130 N N . THR A 1 391 ? -8.695 21.859 9.414 1 98.88 391 THR A N 1
ATOM 3131 C CA . THR A 1 391 ? -8.562 20.766 8.453 1 98.88 391 THR A CA 1
ATOM 3132 C C . THR A 1 391 ? -9.922 20.125 8.188 1 98.88 391 THR A C 1
ATOM 3134 O O . THR A 1 391 ? -10.781 20.078 9.07 1 98.88 391 THR A O 1
ATOM 3137 N N . VAL A 1 392 ? -10.141 19.75 6.977 1 98.94 392 VAL A N 1
ATOM 3138 C CA . VAL A 1 392 ? -11.32 19.016 6.516 1 98.94 392 VAL A CA 1
ATOM 3139 C C . VAL A 1 392 ? -10.883 17.797 5.711 1 98.94 392 VAL A C 1
ATOM 3141 O O . VAL A 1 392 ? -9.93 17.859 4.938 1 98.94 392 VAL A O 1
ATOM 3144 N N . ASN A 1 393 ? -11.461 16.672 5.973 1 98.81 393 ASN A N 1
ATOM 3145 C CA . ASN A 1 393 ? -11.172 15.469 5.207 1 98.81 393 ASN A CA 1
ATOM 3146 C C . ASN A 1 393 ? -12.438 14.852 4.621 1 98.81 393 ASN A C 1
ATOM 3148 O O . ASN A 1 393 ? -13.547 15.164 5.062 1 98.81 393 ASN A O 1
ATOM 3152 N N . GLY A 1 394 ? -12.25 14.07 3.596 1 98.88 394 GLY A N 1
ATOM 3153 C CA . GLY A 1 394 ? -13.375 13.383 2.967 1 98.88 394 GLY A CA 1
ATOM 3154 C C . GLY A 1 394 ? -12.945 12.266 2.039 1 98.88 394 GLY A C 1
ATOM 3155 O O . GLY A 1 394 ? -11.953 12.391 1.318 1 98.88 394 GLY A O 1
ATOM 3156 N N . THR A 1 395 ? -13.719 11.203 2.061 1 98.88 395 THR A N 1
ATOM 3157 C CA . THR A 1 395 ? -13.523 10.094 1.13 1 98.88 395 THR A CA 1
ATOM 3158 C C . THR A 1 395 ? -14.156 10.406 -0.225 1 98.88 395 THR A C 1
ATOM 3160 O O . THR A 1 395 ? -15.375 10.523 -0.335 1 98.88 395 THR A O 1
ATOM 3163 N N . ALA A 1 396 ? -13.305 10.578 -1.198 1 98.88 396 ALA A N 1
ATOM 3164 C CA . ALA A 1 396 ? -13.836 10.789 -2.539 1 98.88 396 ALA A CA 1
ATOM 3165 C C . ALA A 1 396 ? -14.352 9.484 -3.143 1 98.88 396 ALA A C 1
ATOM 3167 O O . ALA A 1 396 ? -15.383 9.469 -3.82 1 98.88 396 ALA A O 1
ATOM 3168 N N . CYS A 1 397 ? -13.594 8.406 -2.846 1 98.81 397 CYS A N 1
ATOM 3169 C CA . CYS A 1 397 ? -13.992 7.113 -3.393 1 98.81 397 CYS A CA 1
ATOM 3170 C C . CYS A 1 397 ? -13.336 5.973 -2.623 1 98.81 397 CYS A C 1
ATOM 3172 O O . CYS A 1 397 ? -12.117 5.785 -2.691 1 98.81 397 CYS A O 1
ATOM 3174 N N . ALA A 1 398 ? -14.086 5.258 -1.871 1 98.62 398 ALA A N 1
ATOM 3175 C CA . ALA A 1 398 ? -13.633 3.988 -1.304 1 98.62 398 ALA A CA 1
ATOM 3176 C C . ALA A 1 398 ? -13.906 2.834 -2.264 1 98.62 398 ALA A C 1
ATOM 3178 O O . ALA A 1 398 ? -15.023 2.32 -2.33 1 98.62 398 ALA A O 1
ATOM 3179 N N . ILE A 1 399 ? -12.945 2.328 -2.9 1 98.69 399 ILE A N 1
ATOM 3180 C CA . ILE A 1 399 ? -13.078 1.522 -4.109 1 98.69 399 ILE A CA 1
ATOM 3181 C C . ILE A 1 399 ? -13.906 0.278 -3.812 1 98.69 399 ILE A C 1
ATOM 3183 O O . ILE A 1 399 ? -14.883 -0.007 -4.516 1 98.69 399 ILE A O 1
ATOM 3187 N N . PRO A 1 400 ? -13.625 -0.507 -2.75 1 98.06 400 PRO A N 1
ATOM 3188 C CA . PRO A 1 400 ? -14.375 -1.758 -2.592 1 98.06 400 PRO A CA 1
ATOM 3189 C C . PRO A 1 400 ? -15.859 -1.529 -2.33 1 98.06 400 PRO A C 1
ATOM 3191 O O . PRO A 1 400 ? -16.703 -2.246 -2.875 1 98.06 400 PRO A O 1
ATOM 3194 N N . ARG A 1 401 ? -16.203 -0.552 -1.537 1 98.38 401 ARG A N 1
ATOM 3195 C CA . ARG A 1 401 ? -17.594 -0.305 -1.223 1 98.38 401 ARG A CA 1
ATOM 3196 C C . ARG A 1 401 ? -18.344 0.251 -2.432 1 98.38 401 ARG A C 1
ATOM 3198 O O . ARG A 1 401 ? -19.516 -0.074 -2.654 1 98.38 401 ARG A O 1
ATOM 3205 N N . VAL A 1 402 ? -17.672 1.087 -3.189 1 98.81 402 VAL A N 1
ATOM 3206 C CA . VAL A 1 402 ? -18.266 1.608 -4.41 1 98.81 402 VAL A CA 1
ATOM 3207 C C . VAL A 1 402 ? -18.438 0.48 -5.426 1 98.81 402 VAL A C 1
ATOM 3209 O O . VAL A 1 402 ? -19.422 0.444 -6.168 1 98.81 402 VAL A O 1
ATOM 3212 N N . LEU A 1 403 ? -17.5 -0.465 -5.465 1 98.69 403 LEU A N 1
ATOM 3213 C CA . LEU A 1 403 ? -17.625 -1.628 -6.34 1 98.69 403 LEU A CA 1
ATOM 3214 C C . LEU A 1 403 ? -18.875 -2.43 -6.008 1 98.69 403 LEU A C 1
ATOM 3216 O O . LEU A 1 403 ? -19.578 -2.885 -6.91 1 98.69 403 LEU A O 1
ATOM 3220 N N . ILE A 1 404 ? -19.125 -2.617 -4.699 1 98.5 404 ILE A N 1
ATOM 3221 C CA . ILE A 1 404 ? -20.328 -3.332 -4.281 1 98.5 404 ILE A CA 1
ATOM 3222 C C . ILE A 1 404 ? -21.562 -2.645 -4.852 1 98.5 404 ILE A C 1
ATOM 3224 O O . ILE A 1 404 ? -22.391 -3.287 -5.5 1 98.5 404 ILE A O 1
ATOM 3228 N N . ALA A 1 405 ? -21.625 -1.328 -4.625 1 98.69 405 ALA A N 1
ATOM 3229 C CA . ALA A 1 405 ? -22.781 -0.56 -5.062 1 98.69 405 ALA A CA 1
ATOM 3230 C C . ALA A 1 405 ? -22.953 -0.622 -6.578 1 98.69 405 ALA A C 1
ATOM 3232 O O . ALA A 1 405 ? -24.062 -0.811 -7.082 1 98.69 405 ALA A O 1
ATOM 3233 N N . LEU A 1 406 ? -21.891 -0.514 -7.34 1 98.69 406 LEU A N 1
ATOM 3234 C CA . LEU A 1 406 ? -21.938 -0.5 -8.797 1 98.69 406 LEU A CA 1
ATOM 3235 C C . LEU A 1 406 ? -22.328 -1.867 -9.344 1 98.69 406 LEU A C 1
ATOM 3237 O O . LEU A 1 406 ? -23.203 -1.964 -10.211 1 98.69 406 LEU A O 1
ATOM 3241 N N . LEU A 1 407 ? -21.688 -2.947 -8.836 1 98.75 407 LEU A N 1
ATOM 3242 C CA . LEU A 1 407 ? -21.938 -4.293 -9.336 1 98.75 407 LEU A CA 1
ATOM 3243 C C . LEU A 1 407 ? -23.391 -4.695 -9.086 1 98.75 407 LEU A C 1
ATOM 3245 O O . LEU A 1 407 ? -24.062 -5.238 -9.969 1 98.75 407 LEU A O 1
ATOM 3249 N N . GLU A 1 408 ? -23.891 -4.375 -7.902 1 98.62 408 GLU A N 1
ATOM 3250 C CA . GLU A 1 408 ? -25.234 -4.809 -7.539 1 98.62 408 GLU A CA 1
ATOM 3251 C C . GLU A 1 408 ? -26.297 -3.957 -8.227 1 98.62 408 GLU A C 1
ATOM 3253 O O . GLU A 1 408 ? -27.344 -4.465 -8.625 1 98.62 408 GLU A O 1
ATOM 3258 N N . SER A 1 409 ? -26.016 -2.658 -8.422 1 98.56 409 SER A N 1
ATOM 3259 C CA . SER A 1 409 ? -27.031 -1.741 -8.953 1 98.56 409 SER A CA 1
ATOM 3260 C C . SER A 1 409 ? -27.094 -1.823 -10.477 1 98.56 409 SER A C 1
ATOM 3262 O O . SER A 1 409 ? -28.078 -1.39 -11.078 1 98.56 409 SER A O 1
ATOM 3264 N N . ASN A 1 410 ? -26.047 -2.373 -11.133 1 98.56 410 ASN A N 1
ATOM 3265 C CA . ASN A 1 410 ? -25.984 -2.344 -12.594 1 98.56 410 ASN A CA 1
ATOM 3266 C C . ASN A 1 410 ? -25.984 -3.75 -13.18 1 98.56 410 ASN A C 1
ATOM 3268 O O . ASN A 1 410 ? -25.641 -3.936 -14.352 1 98.56 410 ASN A O 1
ATOM 3272 N N . GLN A 1 411 ? -26.312 -4.754 -12.32 1 98.56 411 GLN A N 1
ATOM 3273 C CA . GLN A 1 411 ? -26.328 -6.133 -12.805 1 98.56 411 GLN A CA 1
ATOM 3274 C C . GLN A 1 411 ? -27.469 -6.348 -13.805 1 98.56 411 GLN A C 1
ATOM 3276 O O . GLN A 1 411 ? -28.531 -5.738 -13.68 1 98.56 411 GLN A O 1
ATOM 3281 N N . LEU A 1 412 ? -27.25 -7.18 -14.773 1 98.06 412 LEU A N 1
ATOM 3282 C CA . LEU A 1 412 ? -28.25 -7.555 -15.766 1 98.06 412 LEU A CA 1
ATOM 3283 C C . LEU A 1 412 ? -28.688 -9 -15.57 1 98.06 412 LEU A C 1
ATOM 3285 O O . LEU A 1 412 ? -28.031 -9.766 -14.867 1 98.06 412 LEU A O 1
ATOM 3289 N N . GLN A 1 413 ? -29.734 -9.344 -16.203 1 97.25 413 GLN A N 1
ATOM 3290 C CA . GLN A 1 413 ? -30.344 -10.664 -16.031 1 97.25 413 GLN A CA 1
ATOM 3291 C C . GLN A 1 413 ? -29.391 -11.773 -16.453 1 97.25 413 GLN A C 1
ATOM 3293 O O . GLN A 1 413 ? -29.375 -12.852 -15.852 1 97.25 413 GLN A O 1
ATOM 3298 N N . ASP A 1 414 ? -28.594 -11.477 -17.438 1 97.31 414 ASP A N 1
ATOM 3299 C CA . ASP A 1 414 ? -27.719 -12.516 -17.984 1 97.31 414 ASP A CA 1
ATOM 3300 C C . ASP A 1 414 ? -26.422 -12.625 -17.172 1 97.31 414 ASP A C 1
ATOM 3302 O O . ASP A 1 414 ? -25.531 -13.398 -17.516 1 97.31 414 ASP A O 1
ATOM 3306 N N . GLY A 1 415 ? -26.281 -11.82 -16.172 1 96.88 415 GLY A N 1
ATOM 3307 C CA . GLY A 1 415 ? -25.125 -11.906 -15.289 1 96.88 415 GLY A CA 1
ATOM 3308 C C . GLY A 1 415 ? -24.078 -10.852 -15.586 1 96.88 415 GLY A C 1
ATOM 3309 O O . GLY A 1 415 ? -23.172 -10.617 -14.773 1 96.88 415 GLY A O 1
ATOM 3310 N N . SER A 1 416 ? -24.156 -10.227 -16.719 1 98.31 416 SER A N 1
ATOM 3311 C CA . SER A 1 416 ? -23.25 -9.133 -17.047 1 98.31 416 SER A CA 1
ATOM 3312 C C . SER A 1 416 ? -23.594 -7.879 -16.25 1 98.31 416 SER A C 1
ATOM 3314 O O . SER A 1 416 ? -24.594 -7.84 -15.547 1 98.31 416 SER A O 1
ATOM 3316 N N . VAL A 1 417 ? -22.672 -6.938 -16.234 1 98.75 417 VAL A N 1
ATOM 3317 C CA . VAL A 1 417 ? -22.875 -5.707 -15.477 1 98.75 417 VAL A CA 1
ATOM 3318 C C . VAL A 1 417 ? -22.656 -4.5 -16.391 1 98.75 417 VAL A C 1
ATOM 3320 O O . VAL A 1 417 ? -21.625 -4.387 -17.047 1 98.75 417 VAL A O 1
ATOM 3323 N N . ARG A 1 418 ? -23.594 -3.605 -16.406 1 98.5 418 ARG A N 1
ATOM 3324 C CA . ARG A 1 418 ? -23.469 -2.375 -17.188 1 98.5 418 ARG A CA 1
ATOM 3325 C C . ARG A 1 418 ? -22.453 -1.428 -16.531 1 98.5 418 ARG A C 1
ATOM 3327 O O . ARG A 1 418 ? -22.484 -1.228 -15.32 1 98.5 418 ARG A O 1
ATOM 3334 N N . VAL A 1 419 ? -21.578 -0.905 -17.312 1 98.56 419 VAL A N 1
ATOM 3335 C CA . VAL A 1 419 ? -20.609 0.073 -16.844 1 98.56 419 VAL A CA 1
ATOM 3336 C C . VAL A 1 419 ? -21.219 1.474 -16.891 1 98.56 419 VAL A C 1
ATOM 3338 O O . VAL A 1 419 ? -21.75 1.888 -17.922 1 98.56 419 VAL A O 1
ATOM 3341 N N . PRO A 1 420 ? -21.188 2.221 -15.742 1 98.19 420 PRO A N 1
ATOM 3342 C CA . PRO A 1 420 ? -21.656 3.605 -15.805 1 98.19 420 PRO A CA 1
ATOM 3343 C C . PRO A 1 420 ? -21.016 4.402 -16.938 1 98.19 420 PRO A C 1
ATOM 3345 O O . PRO A 1 420 ? -19.828 4.246 -17.203 1 98.19 420 PRO A O 1
ATOM 3348 N N . ALA A 1 421 ? -21.797 5.293 -17.578 1 97.94 421 ALA A N 1
ATOM 3349 C CA . ALA A 1 421 ? -21.359 6.043 -18.766 1 97.94 421 ALA A CA 1
ATOM 3350 C C . ALA A 1 421 ? -20.062 6.793 -18.484 1 97.94 421 ALA A C 1
ATOM 3352 O O . ALA A 1 421 ? -19.156 6.836 -19.328 1 97.94 421 ALA A O 1
ATOM 3353 N N . ILE A 1 422 ? -19.922 7.312 -17.328 1 98.25 422 ILE A N 1
ATOM 3354 C CA . ILE A 1 422 ? -18.797 8.18 -16.984 1 98.25 422 ILE A CA 1
ATOM 3355 C C . ILE A 1 422 ? -17.516 7.352 -16.891 1 98.25 422 ILE A C 1
ATOM 3357 O O . ILE A 1 422 ? -16.422 7.887 -17.016 1 98.25 422 ILE A O 1
ATOM 3361 N N . LEU A 1 423 ? -17.625 5.996 -16.625 1 98.25 423 LEU A N 1
ATOM 3362 C CA . LEU A 1 423 ? -16.453 5.145 -16.469 1 98.25 423 LEU A CA 1
ATOM 3363 C C . LEU A 1 423 ? -16.078 4.477 -17.797 1 98.25 423 LEU A C 1
ATOM 3365 O O . LEU A 1 423 ? -14.984 3.924 -17.922 1 98.25 423 LEU A O 1
ATOM 3369 N N . GLN A 1 424 ? -16.938 4.469 -18.766 1 97.88 424 GLN A N 1
ATOM 3370 C CA . GLN A 1 424 ? -16.766 3.729 -20.016 1 97.88 424 GLN A CA 1
ATOM 3371 C C . GLN A 1 424 ? -15.516 4.18 -20.75 1 97.88 424 GLN A C 1
ATOM 3373 O O . GLN A 1 424 ? -14.781 3.354 -21.297 1 97.88 424 GLN A O 1
ATOM 3378 N N . PRO A 1 425 ? -15.18 5.516 -20.75 1 94.88 425 PRO A N 1
ATOM 3379 C CA . PRO A 1 425 ? -13.938 5.914 -21.422 1 94.88 425 PRO A CA 1
ATOM 3380 C C . PRO A 1 425 ? -12.695 5.34 -20.75 1 94.88 425 PRO A C 1
ATOM 3382 O O . PRO A 1 425 ? -11.672 5.148 -21.406 1 94.88 425 PRO A O 1
ATOM 3385 N N . PHE A 1 426 ? -12.789 5.074 -19.5 1 93 426 PHE A N 1
ATOM 3386 C CA . PHE A 1 426 ? -11.641 4.566 -18.75 1 93 426 PHE A CA 1
ATOM 3387 C C . PHE A 1 426 ? -11.523 3.055 -18.906 1 93 426 PHE A C 1
ATOM 3389 O O . PHE A 1 426 ? -10.414 2.523 -18.984 1 93 426 PHE A O 1
ATOM 3396 N N . LEU A 1 427 ? -12.664 2.359 -18.953 1 94.31 427 LEU A N 1
ATOM 3397 C CA . LEU A 1 427 ? -12.68 0.902 -19.031 1 94.31 427 LEU A CA 1
ATOM 3398 C C . LEU A 1 427 ? -12.594 0.436 -20.484 1 94.31 427 LEU A C 1
ATOM 3400 O O . LEU A 1 427 ? -12.109 -0.662 -20.75 1 94.31 427 LEU A O 1
ATOM 3404 N N . GLY A 1 428 ? -13.164 1.174 -21.391 1 92.94 428 GLY A N 1
ATOM 3405 C CA . GLY A 1 428 ? -13.172 0.832 -22.797 1 92.94 428 GLY A CA 1
ATOM 3406 C C . GLY A 1 428 ? -14.281 -0.133 -23.172 1 92.94 428 GLY A C 1
ATOM 3407 O O . GLY A 1 428 ? -14.258 -0.723 -24.266 1 92.94 428 GLY A O 1
ATOM 3408 N N . VAL A 1 429 ? -15.219 -0.441 -22.203 1 95.44 429 VAL A N 1
ATOM 3409 C CA . VAL A 1 429 ? -16.328 -1.345 -22.484 1 95.44 429 VAL A CA 1
ATOM 3410 C C . VAL A 1 429 ? -17.609 -0.788 -21.875 1 95.44 429 VAL A C 1
ATOM 3412 O O . VAL A 1 429 ? -17.578 -0.023 -20.906 1 95.44 429 VAL A O 1
ATOM 3415 N N . GLU A 1 430 ? -18.719 -1.201 -22.422 1 97.62 430 GLU A N 1
ATOM 3416 C CA . GLU A 1 430 ? -20.016 -0.756 -21.953 1 97.62 430 GLU A CA 1
ATOM 3417 C C . GLU A 1 430 ? -20.609 -1.747 -20.953 1 97.62 430 GLU A C 1
ATOM 3419 O O . GLU A 1 430 ? -21.484 -1.392 -20.156 1 97.62 430 GLU A O 1
ATOM 3424 N N . THR A 1 431 ? -20.109 -2.98 -21.125 1 98.38 431 THR A N 1
ATOM 3425 C CA . THR A 1 431 ? -20.641 -4.051 -20.281 1 98.38 431 THR A CA 1
ATOM 3426 C C . THR A 1 431 ? -19.516 -5.016 -19.891 1 98.38 431 THR A C 1
ATOM 3428 O O . THR A 1 431 ? -18.672 -5.363 -20.719 1 98.38 431 THR A O 1
ATOM 3431 N N . ILE A 1 432 ? -19.5 -5.344 -18.641 1 98.44 432 ILE A N 1
ATOM 3432 C CA . ILE A 1 432 ? -18.562 -6.363 -18.156 1 98.44 432 ILE A CA 1
ATOM 3433 C C . ILE A 1 432 ? -19.188 -7.75 -18.359 1 98.44 432 ILE A C 1
ATOM 3435 O O . ILE A 1 432 ? -20.281 -8.023 -17.859 1 98.44 432 ILE A O 1
ATOM 3439 N N . VAL A 1 433 ? -18.516 -8.586 -19.078 1 97.88 433 VAL A N 1
ATOM 3440 C CA . VAL A 1 433 ? -19 -9.938 -19.359 1 97.88 433 VAL A CA 1
ATOM 3441 C C . VAL A 1 433 ? -17.969 -10.961 -18.875 1 97.88 433 VAL A C 1
ATOM 3443 O O . VAL A 1 433 ? -16.844 -10.594 -18.516 1 97.88 433 VAL A O 1
ATOM 3446 N N . LYS A 1 434 ? -18.406 -12.172 -18.844 1 96.12 434 LYS A N 1
ATOM 3447 C CA . LYS A 1 434 ? -17.484 -13.25 -18.5 1 96.12 434 LYS A CA 1
ATOM 3448 C C . LYS A 1 434 ? -16.312 -13.289 -19.484 1 96.12 434 LYS A C 1
ATOM 3450 O O . LYS A 1 434 ? -16.5 -13.125 -20.688 1 96.12 434 LYS A O 1
ATOM 3455 N N . PRO A 1 435 ? -15.133 -13.461 -18.938 1 94.81 435 PRO A N 1
ATOM 3456 C CA . PRO A 1 435 ? -13.984 -13.492 -19.844 1 94.81 435 PRO A CA 1
ATOM 3457 C C . PRO A 1 435 ? -13.945 -14.75 -20.703 1 94.81 435 PRO A C 1
ATOM 3459 O O . PRO A 1 435 ? -14.656 -15.719 -20.422 1 94.81 435 PRO A O 1
ATOM 3462 N N . SER A 1 436 ? -13.094 -14.672 -21.703 1 92.88 436 SER A N 1
ATOM 3463 C CA . SER A 1 436 ? -13.008 -15.773 -22.656 1 92.88 436 SER A CA 1
ATOM 3464 C C . SER A 1 436 ? -12.141 -16.906 -22.109 1 92.88 436 SER A C 1
ATOM 3466 O O . SER A 1 436 ? -12.266 -18.047 -22.562 1 92.88 436 SER A O 1
ATOM 3468 N N . TYR A 1 437 ? -11.234 -16.609 -21.234 1 92.75 437 TYR A N 1
ATOM 3469 C CA . TYR A 1 437 ? -10.383 -17.656 -20.688 1 92.75 437 TYR A CA 1
ATOM 3470 C C . TYR A 1 437 ? -11.117 -18.453 -19.609 1 92.75 437 TYR A C 1
ATOM 3472 O O . TYR A 1 437 ? -12.047 -17.953 -18.984 1 92.75 437 TYR A O 1
ATOM 3480 N N . ALA A 1 438 ? -10.688 -19.656 -19.359 1 91.31 438 ALA A N 1
ATOM 3481 C CA . ALA A 1 438 ? -11.305 -20.547 -18.375 1 91.31 438 ALA A CA 1
ATOM 3482 C C . ALA A 1 438 ? -10.844 -20.203 -16.953 1 91.31 438 ALA A C 1
ATOM 3484 O O . ALA A 1 438 ? -9.688 -19.828 -16.75 1 91.31 438 ALA A O 1
ATOM 3485 N N . PRO A 1 439 ? -11.742 -20.359 -16 1 90.06 439 PRO A N 1
ATOM 3486 C CA . PRO A 1 439 ? -11.32 -20.188 -14.609 1 90.06 439 PRO A CA 1
ATOM 3487 C C . PRO A 1 439 ? -10.242 -21.188 -14.195 1 90.06 439 PRO A C 1
ATOM 3489 O O . PRO A 1 439 ? -10.219 -22.312 -14.68 1 90.06 439 PRO A O 1
ATOM 3492 N N . LEU A 1 440 ? -9.398 -20.734 -13.344 1 93.69 440 LEU A N 1
ATOM 3493 C CA . LEU A 1 440 ? -8.375 -21.641 -12.812 1 93.69 440 LEU A CA 1
ATOM 3494 C C . LEU A 1 440 ? -9.016 -22.781 -12.039 1 93.69 440 LEU A C 1
ATOM 3496 O O . LEU A 1 440 ? -10.031 -22.594 -11.367 1 93.69 440 LEU A O 1
ATOM 3500 N N . LYS A 1 441 ? -8.406 -23.891 -12.125 1 93.94 441 LYS A N 1
ATOM 3501 C CA . LYS A 1 441 ? -8.898 -25.047 -11.383 1 93.94 441 LYS A CA 1
ATOM 3502 C C . LYS A 1 441 ? -8.109 -25.266 -10.094 1 93.94 441 LYS A C 1
ATOM 3504 O O . LYS A 1 441 ? -6.883 -25.406 -10.133 1 93.94 441 LYS A O 1
ATOM 3509 N N . TYR A 1 442 ? -8.766 -25.312 -9.023 1 94.19 442 TYR A N 1
ATOM 3510 C CA . TYR A 1 442 ? -8.117 -25.547 -7.738 1 94.19 442 TYR A CA 1
ATOM 3511 C C . TYR A 1 442 ? -7.641 -26.984 -7.621 1 94.19 442 TYR A C 1
ATOM 3513 O O . TYR A 1 442 ? -8.406 -27.922 -7.875 1 94.19 442 TYR A O 1
ATOM 3521 N N . ILE A 1 443 ? -6.438 -27.172 -7.246 1 93.31 443 ILE A N 1
ATOM 3522 C CA . ILE A 1 443 ? -5.871 -28.516 -7.145 1 93.31 443 ILE A CA 1
ATOM 3523 C C . ILE A 1 443 ? -5.156 -28.672 -5.805 1 93.31 443 ILE A C 1
ATOM 3525 O O . ILE A 1 443 ? -4.27 -29.516 -5.66 1 93.31 443 ILE A O 1
ATOM 3529 N N . GLY A 1 444 ? -5.367 -27.719 -4.902 1 87.38 444 GLY A N 1
ATOM 3530 C CA . GLY A 1 444 ? -4.746 -27.766 -3.588 1 87.38 444 GLY A CA 1
ATOM 3531 C C . GLY A 1 444 ? -5.348 -28.828 -2.682 1 87.38 444 GLY A C 1
ATOM 3532 O O . GLY A 1 444 ? -6.078 -29.703 -3.145 1 87.38 444 GLY A O 1
ATOM 3533 N N . PRO A 1 445 ? -4.793 -28.719 -1.408 1 76.19 445 PRO A N 1
ATOM 3534 C CA . PRO A 1 445 ? -5.344 -29.672 -0.455 1 76.19 445 PRO A CA 1
ATOM 3535 C C . PRO A 1 445 ? -6.84 -29.484 -0.214 1 76.19 445 PRO A C 1
ATOM 3537 O O . PRO A 1 445 ? -7.383 -28.422 -0.517 1 76.19 445 PRO A O 1
ATOM 3540 N N . ASN A 1 446 ? -7.609 -30.516 0.249 1 64.56 446 ASN A N 1
ATOM 3541 C CA . ASN A 1 446 ? -9.023 -30.5 0.618 1 64.56 446 ASN A CA 1
ATOM 3542 C C . ASN A 1 446 ? -9.922 -30.359 -0.608 1 64.56 446 ASN A C 1
ATOM 3544 O O . ASN A 1 446 ? -10.898 -29.609 -0.586 1 64.56 446 ASN A O 1
ATOM 3548 N N . GLN A 1 447 ? -9.422 -30.969 -1.573 1 58.62 447 GLN A N 1
ATOM 3549 C CA . GLN A 1 447 ? -10.281 -31.031 -2.746 1 58.62 447 GLN A CA 1
ATOM 3550 C C . GLN A 1 447 ? -11.586 -31.766 -2.426 1 58.62 447 GLN A C 1
ATOM 3552 O O . GLN A 1 447 ? -11.594 -32.688 -1.605 1 58.62 447 GLN A O 1
ATOM 3557 N N . PRO A 1 448 ? -12.719 -31 -2.672 1 46.91 448 PRO A N 1
ATOM 3558 C CA . PRO A 1 448 ? -13.945 -31.75 -2.406 1 46.91 448 PRO A CA 1
ATOM 3559 C C . PRO A 1 448 ? -13.906 -33.156 -2.963 1 46.91 448 PRO A C 1
ATOM 3561 O O . PRO A 1 448 ? -13.305 -33.406 -4.012 1 46.91 448 PRO A O 1
ATOM 3564 N N . LYS A 1 449 ? -13.867 -34.219 -2.076 1 46.62 449 LYS A N 1
ATOM 3565 C CA . LYS A 1 449 ? -14.055 -35.594 -2.48 1 46.62 449 LYS A CA 1
ATOM 3566 C C . LYS A 1 449 ? -15.102 -35.719 -3.584 1 46.62 449 LYS A C 1
ATOM 3568 O O . LYS A 1 449 ? -16.203 -35.156 -3.469 1 46.62 449 LYS A O 1
ATOM 3573 N N . ARG A 1 450 ? -14.695 -35.875 -4.859 1 43.34 450 ARG A N 1
ATOM 3574 C CA . ARG A 1 450 ? -15.695 -36.25 -5.855 1 43.34 450 ARG A CA 1
ATOM 3575 C C . ARG A 1 450 ? -16.625 -37.344 -5.312 1 43.34 450 ARG A C 1
ATOM 3577 O O . ARG A 1 450 ? -16.172 -38.375 -4.816 1 43.34 450 ARG A O 1
ATOM 3584 N N . ARG A 1 451 ? -17.844 -36.906 -4.945 1 35.62 451 ARG A N 1
ATOM 3585 C CA . ARG A 1 451 ? -18.844 -37.969 -4.828 1 35.62 451 ARG A CA 1
ATOM 3586 C C . ARG A 1 451 ? -18.969 -38.75 -6.129 1 35.62 451 ARG A C 1
ATOM 3588 O O . ARG A 1 451 ? -18.984 -38.156 -7.215 1 35.62 451 ARG A O 1
ATOM 3595 N N . MET B 1 1 ? 14.273 -32.812 -7.039 1 87.25 1 MET B N 1
ATOM 3596 C CA . MET B 1 1 ? 15.273 -33.562 -6.273 1 87.25 1 MET B CA 1
ATOM 3597 C C . MET B 1 1 ? 15.781 -34.781 -7.051 1 87.25 1 MET B C 1
ATOM 3599 O O . MET B 1 1 ? 16.969 -35.062 -7.039 1 87.25 1 MET B O 1
ATOM 3603 N N . ALA B 1 2 ? 14.82 -35.375 -7.723 1 84.94 2 ALA B N 1
ATOM 3604 C CA . ALA B 1 2 ? 15.219 -36.5 -8.578 1 84.94 2 ALA B CA 1
ATOM 3605 C C . ALA B 1 2 ? 16.219 -36.031 -9.641 1 84.94 2 ALA B C 1
ATOM 3607 O O . ALA B 1 2 ? 17.188 -36.719 -9.922 1 84.94 2 ALA B O 1
ATOM 3608 N N . ALA B 1 3 ? 15.922 -34.938 -10.156 1 84.69 3 ALA B N 1
ATOM 3609 C CA . ALA B 1 3 ? 16.797 -34.406 -11.195 1 84.69 3 ALA B CA 1
ATOM 3610 C C . ALA B 1 3 ? 18.172 -34.062 -10.617 1 84.69 3 ALA B C 1
ATOM 3612 O O . ALA B 1 3 ? 19.203 -34.281 -11.281 1 84.69 3 ALA B O 1
ATOM 3613 N N . LEU B 1 4 ? 18.234 -33.531 -9.43 1 87.5 4 LEU B N 1
ATOM 3614 C CA . LEU B 1 4 ? 19.484 -33.188 -8.781 1 87.5 4 LEU B CA 1
ATOM 3615 C C . LEU B 1 4 ? 20.281 -34.438 -8.445 1 87.5 4 LEU B C 1
ATOM 3617 O O . LEU B 1 4 ? 21.516 -34.469 -8.57 1 87.5 4 LEU B O 1
ATOM 3621 N N . ASN B 1 5 ? 19.547 -35.375 -8.07 1 87.69 5 ASN B N 1
ATOM 3622 C CA . ASN B 1 5 ? 20.172 -36.656 -7.738 1 87.69 5 ASN B CA 1
ATOM 3623 C C . ASN B 1 5 ? 20.75 -37.344 -8.977 1 87.69 5 ASN B C 1
ATOM 3625 O O . ASN B 1 5 ? 21.766 -38.031 -8.891 1 87.69 5 ASN B O 1
ATOM 3629 N N . ALA B 1 6 ? 20.094 -37.125 -10.094 1 86.81 6 ALA B N 1
ATOM 3630 C CA . ALA B 1 6 ? 20.531 -37.719 -11.352 1 86.81 6 ALA B CA 1
ATOM 3631 C C . ALA B 1 6 ? 21.781 -37.031 -11.891 1 86.81 6 ALA B C 1
ATOM 3633 O O . ALA B 1 6 ? 22.547 -37.656 -12.641 1 86.81 6 ALA B O 1
ATOM 3634 N N . ARG B 1 7 ? 22.016 -35.781 -11.555 1 90.06 7 ARG B N 1
ATOM 3635 C CA . ARG B 1 7 ? 23.172 -35 -12.031 1 90.06 7 ARG B CA 1
ATOM 3636 C C . ARG B 1 7 ? 23.859 -34.281 -10.883 1 90.06 7 ARG B C 1
ATOM 3638 O O . ARG B 1 7 ? 24 -33.062 -10.914 1 90.06 7 ARG B O 1
ATOM 3645 N N . PRO B 1 8 ? 24.375 -35.031 -9.984 1 88.69 8 PRO B N 1
ATOM 3646 C CA . PRO B 1 8 ? 24.938 -34.438 -8.773 1 88.69 8 PRO B CA 1
ATOM 3647 C C . PRO B 1 8 ? 26.109 -33.5 -9.07 1 88.69 8 PRO B C 1
ATOM 3649 O O . PRO B 1 8 ? 26.266 -32.469 -8.43 1 88.69 8 PRO B O 1
ATOM 3652 N N . GLU B 1 9 ? 26.891 -33.875 -10.016 1 90.44 9 GLU B N 1
ATOM 3653 C CA . GLU B 1 9 ? 28.062 -33.062 -10.336 1 90.44 9 GLU B CA 1
ATOM 3654 C C . GLU B 1 9 ? 27.641 -31.703 -10.898 1 90.44 9 GLU B C 1
ATOM 3656 O O . GLU B 1 9 ? 28.234 -30.688 -10.539 1 90.44 9 GLU B O 1
ATOM 3661 N N . GLN B 1 10 ? 26.766 -31.797 -11.766 1 90.75 10 GLN B N 1
ATOM 3662 C CA . GLN B 1 10 ? 26.25 -30.562 -12.32 1 90.75 10 GLN B CA 1
ATOM 3663 C C . GLN B 1 10 ? 25.609 -29.688 -11.227 1 90.75 10 GLN B C 1
ATOM 3665 O O . GLN B 1 10 ? 25.781 -28.469 -11.234 1 90.75 10 GLN B O 1
ATOM 3670 N N . ALA B 1 11 ? 24.891 -30.312 -10.344 1 92.25 11 ALA B N 1
ATOM 3671 C CA . ALA B 1 11 ? 24.25 -29.594 -9.25 1 92.25 11 ALA B CA 1
ATOM 3672 C C . ALA B 1 11 ? 25.281 -28.922 -8.344 1 92.25 11 ALA B C 1
ATOM 3674 O O . ALA B 1 11 ? 25.078 -27.797 -7.887 1 92.25 11 ALA B O 1
ATOM 3675 N N . GLU B 1 12 ? 26.312 -29.609 -8.102 1 93.31 12 GLU B N 1
ATOM 3676 C CA . GLU B 1 12 ? 27.375 -29.047 -7.273 1 93.31 12 GLU B CA 1
ATOM 3677 C C . GLU B 1 12 ? 28.031 -27.844 -7.961 1 93.31 12 GLU B C 1
ATOM 3679 O O . GLU B 1 12 ? 28.328 -26.844 -7.312 1 93.31 12 GLU B O 1
ATOM 3684 N N . ARG B 1 13 ? 28.266 -27.969 -9.219 1 90.81 13 ARG B N 1
ATOM 3685 C CA . ARG B 1 13 ? 28.859 -26.891 -9.984 1 90.81 13 ARG B CA 1
ATOM 3686 C C . ARG B 1 13 ? 27.953 -25.656 -9.961 1 90.81 13 ARG B C 1
ATOM 3688 O O . ARG B 1 13 ? 28.453 -24.516 -9.922 1 90.81 13 ARG B O 1
ATOM 3695 N N . GLU B 1 14 ? 26.656 -25.906 -10.078 1 91.38 14 GLU B N 1
ATOM 3696 C CA . GLU B 1 14 ? 25.703 -24.797 -10.008 1 91.38 14 GLU B CA 1
ATOM 3697 C C . GLU B 1 14 ? 25.844 -24.016 -8.703 1 91.38 14 GLU B C 1
ATOM 3699 O O . GLU B 1 14 ? 25.828 -22.797 -8.711 1 91.38 14 GLU B O 1
ATOM 3704 N N . LEU B 1 15 ? 25.953 -24.719 -7.582 1 94 15 LEU B N 1
ATOM 3705 C CA . LEU B 1 15 ? 26.062 -24.094 -6.27 1 94 15 LEU B CA 1
ATOM 3706 C C . LEU B 1 15 ? 27.375 -23.312 -6.148 1 94 15 LEU B C 1
ATOM 3708 O O . LEU B 1 15 ? 27.406 -22.234 -5.547 1 94 15 LEU B O 1
ATOM 3712 N N . GLU B 1 16 ? 28.344 -23.781 -6.777 1 93.5 16 GLU B N 1
ATOM 3713 C CA . GLU B 1 16 ? 29.656 -23.125 -6.723 1 93.5 16 GLU B CA 1
ATOM 3714 C C . GLU B 1 16 ? 29.656 -21.844 -7.555 1 93.5 16 GLU B C 1
ATOM 3716 O O . GLU B 1 16 ? 30.25 -20.844 -7.148 1 93.5 16 GLU B O 1
ATOM 3721 N N . THR B 1 17 ? 29.094 -21.938 -8.68 1 93.5 17 THR B N 1
ATOM 3722 C CA . THR B 1 17 ? 29.109 -20.812 -9.594 1 93.5 17 THR B CA 1
ATOM 3723 C C . THR B 1 17 ? 28.172 -19.703 -9.109 1 93.5 17 THR B C 1
ATOM 3725 O O . THR B 1 17 ? 28.438 -18.516 -9.312 1 93.5 17 THR B O 1
ATOM 3728 N N . ARG B 1 18 ? 27.094 -20.016 -8.508 1 95.12 18 ARG B N 1
ATOM 3729 C CA . ARG B 1 18 ? 26.094 -19.047 -8.062 1 95.12 18 ARG B CA 1
ATOM 3730 C C . ARG B 1 18 ? 26.5 -18.438 -6.723 1 95.12 18 ARG B C 1
ATOM 3732 O O . ARG B 1 18 ? 26.031 -17.344 -6.371 1 95.12 18 ARG B O 1
ATOM 3739 N N . LYS B 1 19 ? 27.312 -19.188 -5.984 1 91.88 19 LYS B N 1
ATOM 3740 C CA . LYS B 1 19 ? 27.812 -18.734 -4.691 1 91.88 19 LYS B CA 1
ATOM 3741 C C . LYS B 1 19 ? 26.672 -18.328 -3.768 1 91.88 19 LYS B C 1
ATOM 3743 O O . LYS B 1 19 ? 26.688 -17.25 -3.176 1 91.88 19 LYS B O 1
ATOM 3748 N N . GLY B 1 20 ? 25.703 -19.141 -3.686 1 86.75 20 GLY B N 1
ATOM 3749 C CA . GLY B 1 20 ? 24.578 -18.922 -2.789 1 86.75 20 GLY B CA 1
ATOM 3750 C C . GLY B 1 20 ? 24.844 -19.406 -1.374 1 86.75 20 GLY B C 1
ATOM 3751 O O . GLY B 1 20 ? 26 -19.594 -0.985 1 86.75 20 GLY B O 1
ATOM 3752 N N . PRO B 1 21 ? 23.797 -19.531 -0.66 1 85.69 21 PRO B N 1
ATOM 3753 C CA . PRO B 1 21 ? 23.953 -19.875 0.756 1 85.69 21 PRO B CA 1
ATOM 3754 C C . PRO B 1 21 ? 24.375 -21.328 0.968 1 85.69 21 PRO B C 1
ATOM 3756 O O . PRO B 1 21 ? 24.906 -21.672 2.033 1 85.69 21 PRO B O 1
ATOM 3759 N N . LEU B 1 22 ? 24.219 -22.141 -0.06 1 91.06 22 LEU B N 1
ATOM 3760 C CA . LEU B 1 22 ? 24.531 -23.562 0.08 1 91.06 22 LEU B CA 1
ATOM 3761 C C . LEU B 1 22 ? 25.75 -23.938 -0.752 1 91.06 22 LEU B C 1
ATOM 3763 O O . LEU B 1 22 ? 26 -23.328 -1.795 1 91.06 22 LEU B O 1
ATOM 3767 N N . GLY B 1 23 ? 26.469 -24.906 -0.2 1 91.88 23 GLY B N 1
ATOM 3768 C CA . GLY B 1 23 ? 27.578 -25.5 -0.936 1 91.88 23 GLY B CA 1
ATOM 3769 C C . GLY B 1 23 ? 27.375 -26.969 -1.262 1 91.88 23 GLY B C 1
ATOM 3770 O O . GLY B 1 23 ? 26.312 -27.516 -0.993 1 91.88 23 GLY B O 1
ATOM 3771 N N . PRO B 1 24 ? 28.359 -27.547 -1.868 1 91.69 24 PRO B N 1
ATOM 3772 C CA . PRO B 1 24 ? 28.266 -28.938 -2.27 1 91.69 24 PRO B CA 1
ATOM 3773 C C . PRO B 1 24 ? 27.984 -29.875 -1.092 1 91.69 24 PRO B C 1
ATOM 3775 O O . PRO B 1 24 ? 27.234 -30.844 -1.235 1 91.69 24 PRO B O 1
ATOM 3778 N N . ARG B 1 25 ? 28.562 -29.609 0.014 1 92.38 25 ARG B N 1
ATOM 3779 C CA . ARG B 1 25 ? 28.328 -30.438 1.188 1 92.38 25 ARG B CA 1
ATOM 3780 C C . ARG B 1 25 ? 26.859 -30.391 1.61 1 92.38 25 ARG B C 1
ATOM 3782 O O . ARG B 1 25 ? 26.281 -31.406 1.993 1 92.38 25 ARG B O 1
ATOM 3789 N N . ASP B 1 26 ? 26.344 -29.219 1.588 1 93.94 26 ASP B N 1
ATOM 3790 C CA . ASP B 1 26 ? 24.938 -29.062 1.926 1 93.94 26 ASP B CA 1
ATOM 3791 C C . ASP B 1 26 ? 24.047 -29.859 0.975 1 93.94 26 ASP B C 1
ATOM 3793 O O . ASP B 1 26 ? 23.062 -30.469 1.4 1 93.94 26 ASP B O 1
ATOM 3797 N N . LEU B 1 27 ? 24.391 -29.828 -0.281 1 94.38 27 LEU B N 1
ATOM 3798 C CA . LEU B 1 27 ? 23.625 -30.531 -1.288 1 94.38 27 LEU B CA 1
ATOM 3799 C C . LEU B 1 27 ? 23.609 -32.031 -0.999 1 94.38 27 LEU B C 1
ATOM 3801 O O . LEU B 1 27 ? 22.547 -32.688 -1.088 1 94.38 27 LEU B O 1
ATOM 3805 N N . ARG B 1 28 ? 24.719 -32.562 -0.679 1 93.31 28 ARG B N 1
ATOM 3806 C CA . ARG B 1 28 ? 24.812 -33.969 -0.382 1 93.31 28 ARG B CA 1
ATOM 3807 C C . ARG B 1 28 ? 23.953 -34.344 0.824 1 93.31 28 ARG B C 1
ATOM 3809 O O . ARG B 1 28 ? 23.312 -35.406 0.836 1 93.31 28 ARG B O 1
ATOM 3816 N N . GLU B 1 29 ? 24.016 -33.469 1.745 1 94.12 29 GLU B N 1
ATOM 3817 C CA . GLU B 1 29 ? 23.203 -33.719 2.932 1 94.12 29 GLU B CA 1
ATOM 3818 C C . GLU B 1 29 ? 21.719 -33.688 2.592 1 94.12 29 GLU B C 1
ATOM 3820 O O . GLU B 1 29 ? 20.938 -34.5 3.09 1 94.12 29 GLU B O 1
ATOM 3825 N N . ILE B 1 30 ? 21.312 -32.719 1.814 1 94.88 30 ILE B N 1
ATOM 3826 C CA . ILE B 1 30 ? 19.922 -32.562 1.407 1 94.88 30 ILE B CA 1
ATOM 3827 C C . ILE B 1 30 ? 19.469 -33.812 0.639 1 94.88 30 ILE B C 1
ATOM 3829 O O . ILE B 1 30 ? 18.406 -34.344 0.897 1 94.88 30 ILE B O 1
ATOM 3833 N N . LEU B 1 31 ? 20.297 -34.281 -0.256 1 93.88 31 LEU B N 1
ATOM 3834 C CA . LEU B 1 31 ? 19.984 -35.438 -1.078 1 93.88 31 LEU B CA 1
ATOM 3835 C C . LEU B 1 31 ? 19.891 -36.719 -0.227 1 93.88 31 LEU B C 1
ATOM 3837 O O . LEU B 1 31 ? 19.031 -37.562 -0.451 1 93.88 31 LEU B O 1
ATOM 3841 N N . SER B 1 32 ? 20.812 -36.75 0.704 1 94.38 32 SER B N 1
ATOM 3842 C CA . SER B 1 32 ? 20.781 -37.906 1.608 1 94.38 32 SER B CA 1
ATOM 3843 C C . SER B 1 32 ? 19.5 -37.938 2.424 1 94.38 32 SER B C 1
ATOM 3845 O O . SER B 1 32 ? 18.875 -39 2.553 1 94.38 32 SER B O 1
ATOM 3847 N N . THR B 1 33 ? 19.156 -36.781 2.949 1 95.56 33 THR B N 1
ATOM 3848 C CA . THR B 1 33 ? 17.938 -36.688 3.729 1 95.56 33 THR B CA 1
ATOM 3849 C C . THR B 1 33 ? 16.719 -37 2.857 1 95.56 33 THR B C 1
ATOM 3851 O O . THR B 1 33 ? 15.773 -37.656 3.303 1 95.56 33 THR B O 1
ATOM 3854 N N . TRP B 1 34 ? 16.734 -36.531 1.698 1 94.62 34 TRP B N 1
ATOM 3855 C CA . TRP B 1 34 ? 15.648 -36.75 0.755 1 94.62 34 TRP B CA 1
ATOM 3856 C C . TRP B 1 34 ? 15.516 -38.25 0.446 1 94.62 34 TRP B C 1
ATOM 3858 O O . TRP B 1 34 ? 14.398 -38.781 0.41 1 94.62 34 TRP B O 1
ATOM 3868 N N . LYS B 1 35 ? 16.578 -38.938 0.266 1 94.81 35 LYS B N 1
ATOM 3869 C CA . LYS B 1 35 ? 16.547 -40.375 -0.004 1 94.81 35 LYS B CA 1
ATOM 3870 C C . LYS B 1 35 ? 15.953 -41.156 1.173 1 94.81 35 LYS B C 1
ATOM 3872 O O . LYS B 1 35 ? 15.18 -42.094 0.98 1 94.81 35 LYS B O 1
ATOM 3877 N N . ARG B 1 36 ? 16.375 -40.719 2.324 1 95.69 36 ARG B N 1
ATOM 3878 C CA . ARG B 1 36 ? 15.812 -41.312 3.521 1 95.69 36 ARG B CA 1
ATOM 3879 C C . ARG B 1 36 ? 14.305 -41.094 3.605 1 95.69 36 ARG B C 1
ATOM 3881 O O . ARG B 1 36 ? 13.547 -42 3.959 1 95.69 36 ARG B O 1
ATOM 3888 N N . LEU B 1 37 ? 13.906 -39.875 3.312 1 95.88 37 LEU B N 1
ATOM 3889 C CA . LEU B 1 37 ? 12.492 -39.5 3.328 1 95.88 37 LEU B CA 1
ATOM 3890 C C . LEU B 1 37 ? 11.711 -40.375 2.334 1 95.88 37 LEU B C 1
ATOM 3892 O O . LE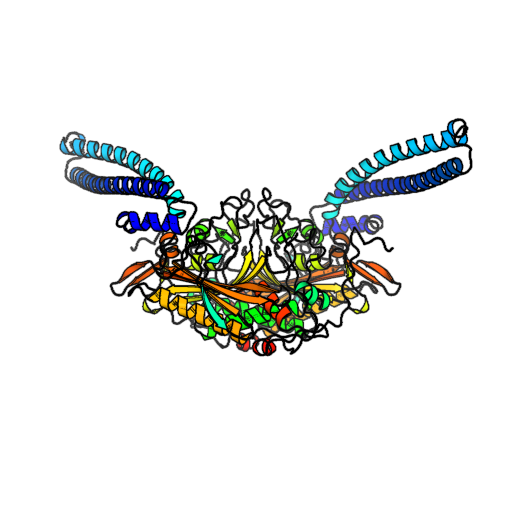U B 1 37 ? 10.641 -40.875 2.662 1 95.88 37 LEU B O 1
ATOM 3896 N N . VAL B 1 38 ? 12.242 -40.562 1.183 1 94.75 38 VAL B N 1
ATOM 3897 C CA . VAL B 1 38 ? 11.594 -41.344 0.136 1 94.75 38 VAL B CA 1
ATOM 3898 C C . VAL B 1 38 ? 11.453 -42.781 0.589 1 94.75 38 VAL B C 1
ATOM 3900 O O . VAL B 1 38 ? 10.414 -43.406 0.369 1 94.75 38 VAL B O 1
ATOM 3903 N N . ASN B 1 39 ? 12.461 -43.25 1.205 1 96.06 39 ASN B N 1
ATOM 3904 C CA . ASN B 1 39 ? 12.43 -44.625 1.715 1 96.06 39 ASN B CA 1
ATOM 3905 C C . ASN B 1 39 ? 11.344 -44.812 2.77 1 96.06 39 ASN B C 1
ATOM 3907 O O . ASN B 1 39 ? 10.633 -45.812 2.762 1 96.06 39 ASN B O 1
ATOM 3911 N N . VAL B 1 40 ? 11.328 -43.844 3.619 1 97.19 40 VAL B N 1
ATOM 3912 C CA . VAL B 1 40 ? 10.32 -43.875 4.676 1 97.19 40 VAL B CA 1
ATOM 3913 C C . VAL B 1 40 ? 8.93 -43.812 4.062 1 97.19 40 VAL B C 1
ATOM 3915 O O . VAL B 1 40 ? 8.023 -44.531 4.477 1 97.19 40 VAL B O 1
ATOM 3918 N N . GLN B 1 41 ? 8.734 -43 3.104 1 96.25 41 GLN B N 1
ATOM 3919 C CA . GLN B 1 41 ? 7.445 -42.844 2.441 1 96.25 41 GLN B CA 1
ATOM 3920 C C . GLN B 1 41 ? 7.055 -44.094 1.694 1 96.25 41 GLN B C 1
ATOM 3922 O O . GLN B 1 41 ? 5.879 -44.469 1.666 1 96.25 41 GLN B O 1
ATOM 3927 N N . GLU B 1 42 ? 8.016 -44.75 1.131 1 96.12 42 GLU B N 1
ATOM 3928 C CA . GLU B 1 42 ? 7.762 -46.031 0.461 1 96.12 42 GLU B CA 1
ATOM 3929 C C . GLU B 1 42 ? 7.332 -47.094 1.457 1 96.12 42 GLU B C 1
ATOM 3931 O O . GLU B 1 42 ? 6.422 -47.875 1.182 1 96.12 42 GLU B O 1
ATOM 3936 N N . GLU B 1 43 ? 8.023 -47.156 2.531 1 96.94 43 GLU B N 1
ATOM 3937 C CA . GLU B 1 43 ? 7.66 -48.094 3.582 1 96.94 43 GLU B CA 1
ATOM 3938 C C . GLU B 1 43 ? 6.254 -47.812 4.105 1 96.94 43 GLU B C 1
ATOM 3940 O O . GLU B 1 43 ? 5.488 -48.75 4.344 1 96.94 43 GLU B O 1
ATOM 3945 N N . ILE B 1 44 ? 5.945 -46.594 4.32 1 97.31 44 ILE B N 1
ATOM 3946 C CA . ILE B 1 44 ? 4.605 -46.219 4.758 1 97.31 44 ILE B CA 1
ATOM 3947 C C . ILE B 1 44 ? 3.574 -46.656 3.734 1 97.31 44 ILE B C 1
ATOM 3949 O O . ILE B 1 44 ? 2.541 -47.25 4.098 1 97.31 44 ILE B O 1
ATOM 3953 N N . GLY B 1 45 ? 3.883 -46.469 2.492 1 96.38 45 GLY B N 1
ATOM 3954 C CA . GLY B 1 45 ? 2.977 -46.906 1.439 1 96.38 45 GLY B CA 1
ATOM 3955 C C . GLY B 1 45 ? 2.711 -48.406 1.455 1 96.38 45 GLY B C 1
ATOM 3956 O O . GLY B 1 45 ? 1.566 -48.844 1.302 1 96.38 45 GLY B O 1
ATOM 3957 N N . LYS B 1 46 ? 3.67 -49.188 1.65 1 96.75 46 LYS B N 1
ATOM 3958 C CA . LYS B 1 46 ? 3.551 -50.625 1.721 1 96.75 46 LYS B CA 1
ATOM 3959 C C . LYS B 1 46 ? 2.707 -51.062 2.918 1 96.75 46 LYS B C 1
ATOM 3961 O O . LYS B 1 46 ? 1.831 -51.906 2.795 1 96.75 46 LYS B O 1
ATOM 3966 N N . LEU B 1 47 ? 3.021 -50.406 4.004 1 97.19 47 LEU B N 1
ATOM 3967 C CA . LEU B 1 47 ? 2.32 -50.75 5.234 1 97.19 47 LEU B CA 1
ATOM 3968 C C . LEU B 1 47 ? 0.859 -50.312 5.168 1 97.19 47 LEU B C 1
ATOM 3970 O O . LEU B 1 47 ? -0.02 -51 5.703 1 97.19 47 LEU B O 1
ATOM 3974 N N . GLU B 1 48 ? 0.573 -49.188 4.586 1 96.94 48 GLU B N 1
ATOM 3975 C CA . GLU B 1 48 ? -0.805 -48.719 4.434 1 96.94 48 GLU B CA 1
ATOM 3976 C C . GLU B 1 48 ? -1.602 -49.688 3.539 1 96.94 48 GLU B C 1
ATOM 3978 O O . GLU B 1 48 ? -2.773 -49.938 3.807 1 96.94 48 GLU B O 1
ATOM 3983 N N . THR B 1 49 ? -0.966 -50.188 2.506 1 96.62 49 THR B N 1
ATOM 3984 C CA . THR B 1 49 ? -1.594 -51.188 1.633 1 96.62 49 THR B CA 1
ATOM 3985 C C . THR B 1 49 ? -1.88 -52.469 2.395 1 96.62 49 THR B C 1
ATOM 3987 O O . THR B 1 49 ? -2.965 -53.031 2.271 1 96.62 49 THR B O 1
ATOM 3990 N N . GLU B 1 50 ? -0.908 -52.906 3.152 1 96.56 50 GLU B N 1
ATOM 3991 C CA . GLU B 1 50 ? -1.086 -54.094 3.965 1 96.56 50 GLU B CA 1
ATOM 3992 C C . GLU B 1 50 ? -2.182 -53.906 5.008 1 96.56 50 GLU B C 1
ATOM 3994 O O . GLU B 1 50 ? -2.949 -54.812 5.293 1 96.56 50 GLU B O 1
ATOM 3999 N N . LYS B 1 51 ? -2.23 -52.75 5.621 1 96.38 51 LYS B N 1
ATOM 4000 C CA . LYS B 1 51 ? -3.26 -52.406 6.602 1 96.38 51 LYS B CA 1
ATOM 4001 C C . LYS B 1 51 ? -4.656 -52.562 6.004 1 96.38 51 LYS B C 1
ATOM 4003 O O . LYS B 1 51 ? -5.562 -53.094 6.641 1 96.38 51 LYS B O 1
ATOM 4008 N N . GLU B 1 52 ? -4.777 -52.062 4.816 1 95.88 52 GLU B N 1
ATOM 4009 C CA . GLU B 1 52 ? -6.059 -52.156 4.125 1 95.88 52 GLU B CA 1
ATOM 4010 C C . GLU B 1 52 ? -6.422 -53.625 3.84 1 95.88 52 GLU B C 1
ATOM 4012 O O . GLU B 1 52 ? -7.586 -54 3.961 1 95.88 52 GLU B O 1
ATOM 4017 N N . GLU B 1 53 ? -5.434 -54.375 3.424 1 96.06 53 GLU B N 1
ATOM 4018 C CA . GLU B 1 53 ? -5.656 -55.812 3.156 1 96.06 53 GLU B CA 1
ATOM 4019 C C . GLU B 1 53 ? -6.07 -56.531 4.422 1 96.06 53 GLU B C 1
ATOM 4021 O O . GLU B 1 53 ? -6.992 -57.375 4.395 1 96.06 53 GLU B O 1
ATOM 4026 N N . VAL B 1 54 ? -5.344 -56.25 5.492 1 96.25 54 VAL B N 1
ATOM 4027 C CA . VAL B 1 54 ? -5.652 -56.875 6.777 1 96.25 54 VAL B CA 1
ATOM 4028 C C . VAL B 1 54 ? -7.059 -56.469 7.215 1 96.25 54 VAL B C 1
ATOM 4030 O O . VAL B 1 54 ? -7.812 -57.312 7.723 1 96.25 54 VAL B O 1
ATOM 4033 N N . SER B 1 55 ? -7.438 -55.25 7.043 1 95.25 55 SER B N 1
ATOM 4034 C CA . SER B 1 55 ? -8.766 -54.75 7.406 1 95.25 55 SER B CA 1
ATOM 4035 C C . SER B 1 55 ? -9.859 -55.469 6.617 1 95.25 55 SER B C 1
ATOM 4037 O O . SER B 1 55 ? -10.922 -55.75 7.156 1 95.25 55 SER B O 1
ATOM 4039 N N . ILE B 1 56 ? -9.633 -55.75 5.363 1 95.06 56 ILE B N 1
ATOM 4040 C CA . ILE B 1 56 ? -10.594 -56.438 4.504 1 95.06 56 ILE B CA 1
ATOM 4041 C C . ILE B 1 56 ? -10.75 -57.875 4.961 1 95.06 56 ILE B C 1
ATOM 4043 O O . ILE B 1 56 ? -11.867 -58.406 5.02 1 95.06 56 ILE B O 1
ATOM 4047 N N . GLN B 1 57 ? -9.648 -58.531 5.328 1 94.44 57 GLN B N 1
ATOM 4048 C CA . GLN B 1 57 ? -9.664 -59.938 5.754 1 94.44 57 GLN B CA 1
ATOM 4049 C C . GLN B 1 57 ? -10.359 -60.094 7.105 1 94.44 57 GLN B C 1
ATOM 4051 O O . GLN B 1 57 ? -11.117 -61.031 7.316 1 94.44 57 GLN B O 1
ATOM 4056 N N . VAL B 1 58 ? -10.086 -59.156 7.957 1 93.25 58 VAL B N 1
ATOM 4057 C CA . VAL B 1 58 ? -10.727 -59.156 9.266 1 93.25 58 VAL B CA 1
ATOM 4058 C C . VAL B 1 58 ? -12.234 -58.969 9.102 1 93.25 58 VAL B C 1
ATOM 4060 O O . VAL B 1 58 ? -13.031 -59.656 9.734 1 93.25 58 VAL B O 1
ATOM 4063 N N . LYS B 1 59 ? -12.625 -58.031 8.297 1 93.31 59 LYS B N 1
ATOM 4064 C CA . LYS B 1 59 ? -14.039 -57.781 8.047 1 93.31 59 LYS B CA 1
ATOM 4065 C C . LYS B 1 59 ? -14.719 -59 7.438 1 93.31 59 LYS B C 1
ATOM 4067 O O . LYS B 1 59 ? -15.859 -59.312 7.793 1 93.31 59 LYS B O 1
ATOM 4072 N N . TYR B 1 60 ? -14.016 -59.688 6.496 1 92.44 60 TYR B N 1
ATOM 4073 C CA . TYR B 1 60 ? -14.531 -60.875 5.875 1 92.44 60 TYR B CA 1
ATOM 4074 C C . TYR B 1 60 ? -14.781 -61.969 6.914 1 92.44 60 TYR B C 1
ATOM 4076 O O . TYR B 1 60 ? -15.82 -62.625 6.891 1 92.44 60 TYR B O 1
ATOM 4084 N N . LEU B 1 61 ? -13.875 -62.156 7.945 1 91.88 61 LEU B N 1
ATOM 4085 C CA . LEU B 1 61 ? -14.008 -63.188 8.984 1 91.88 61 LEU B CA 1
ATOM 4086 C C . LEU B 1 61 ? -15.133 -62.812 9.953 1 91.88 61 LEU B C 1
ATOM 4088 O O . LEU B 1 61 ? -15.875 -63.688 10.398 1 91.88 61 LEU B O 1
ATOM 4092 N N . VAL B 1 62 ? -15.289 -61.531 10.156 1 90.75 62 VAL B N 1
ATOM 4093 C CA . VAL B 1 62 ? -16.328 -61.062 11.062 1 90.75 62 VAL B CA 1
ATOM 4094 C C . VAL B 1 62 ? -17.703 -61.281 10.438 1 90.75 62 VAL B C 1
ATOM 4096 O O . VAL B 1 62 ? -18.656 -61.656 11.133 1 90.75 62 VAL B O 1
ATOM 4099 N N . GLU B 1 63 ? -17.75 -61.188 9.156 1 90.69 63 GLU B N 1
ATOM 4100 C CA . GLU B 1 63 ? -19.031 -61.312 8.461 1 90.69 63 GLU B CA 1
ATOM 4101 C C . GLU B 1 63 ? -19.375 -62.781 8.203 1 90.69 63 GLU B C 1
ATOM 4103 O O . GLU B 1 63 ? -20.547 -63.125 8.117 1 90.69 63 GLU B O 1
ATOM 4108 N N . THR B 1 64 ? -18.438 -63.656 8.055 1 88.94 64 THR B N 1
ATOM 4109 C CA . THR B 1 64 ? -18.688 -65 7.605 1 88.94 64 THR B CA 1
ATOM 4110 C C . THR B 1 64 ? -18.703 -66 8.781 1 88.94 64 THR B C 1
ATOM 4112 O O . THR B 1 64 ? -19.219 -67.125 8.672 1 88.94 64 THR B O 1
ATOM 4115 N N . GLN B 1 65 ? -17.984 -65.625 9.875 1 84.19 65 GLN B N 1
ATOM 4116 C CA . GLN B 1 65 ? -17.859 -66.562 10.984 1 84.19 65 GLN B CA 1
ATOM 4117 C C . GLN B 1 65 ? -18.781 -66.188 12.141 1 84.19 65 GLN B C 1
ATOM 4119 O O . GLN B 1 65 ? -19.203 -65 12.242 1 84.19 65 GLN B O 1
ATOM 4124 N N . ASP B 1 66 ? -19.188 -67.125 12.938 1 82.75 66 ASP B N 1
ATOM 4125 C CA . ASP B 1 66 ? -20.047 -66.875 14.102 1 82.75 66 ASP B CA 1
ATOM 4126 C C . ASP B 1 66 ? -19.328 -66.062 15.164 1 82.75 66 ASP B C 1
ATOM 4128 O O . ASP B 1 66 ? -18.172 -66.312 15.492 1 82.75 66 ASP B O 1
ATOM 4132 N N . GLN B 1 67 ? -19.969 -65.062 15.656 1 78.94 67 GLN B N 1
ATOM 4133 C CA . GLN B 1 67 ? -19.422 -64.062 16.609 1 78.94 67 GLN B CA 1
ATOM 4134 C C . GLN B 1 67 ? -18.906 -64.75 17.859 1 78.94 67 GLN B C 1
ATOM 4136 O O . GLN B 1 67 ? -17.906 -64.375 18.453 1 78.94 67 GLN B O 1
ATOM 4141 N N . SER B 1 68 ? -19.547 -65.938 18.188 1 82.44 68 SER B N 1
ATOM 4142 C CA . SER B 1 68 ? -19.203 -66.625 19.422 1 82.44 68 SER B CA 1
ATOM 4143 C C . SER B 1 68 ? -17.891 -67.375 19.297 1 82.44 68 SER B C 1
ATOM 4145 O O . SER B 1 68 ? -17.188 -67.562 20.297 1 82.44 68 SER B O 1
ATOM 4147 N N . THR B 1 69 ? -17.406 -67.688 17.984 1 85.19 69 THR B N 1
ATOM 4148 C CA . THR B 1 69 ? -16.203 -68.5 17.766 1 85.19 69 THR B CA 1
ATOM 4149 C C . THR B 1 69 ? -15.109 -67.688 17.125 1 85.19 69 THR B C 1
ATOM 4151 O O . THR B 1 69 ? -13.969 -68.125 16.984 1 85.19 69 THR B O 1
ATOM 4154 N N . LEU B 1 70 ? -15.445 -66.5 16.781 1 85.75 70 LEU B N 1
ATOM 4155 C CA . LEU B 1 70 ? -14.555 -65.625 16.031 1 85.75 70 LEU B CA 1
ATOM 4156 C C . LEU B 1 70 ? -13.25 -65.375 16.766 1 85.75 70 LEU B C 1
ATOM 4158 O O . LEU B 1 70 ? -12.164 -65.5 16.188 1 85.75 70 LEU B O 1
ATOM 4162 N N . GLN B 1 71 ? -13.383 -65.125 18.047 1 84.12 71 GLN B N 1
ATOM 4163 C CA . GLN B 1 71 ? -12.219 -64.812 18.859 1 84.12 71 GLN B CA 1
ATOM 4164 C C . GLN B 1 71 ? -11.297 -66 19.016 1 84.12 71 GLN B C 1
ATOM 4166 O O . GLN B 1 71 ? -10.102 -65.875 19.297 1 84.12 71 GLN B O 1
ATOM 4171 N N . ALA B 1 72 ? -11.961 -67.188 18.797 1 85.62 72 ALA B N 1
ATOM 4172 C CA . ALA B 1 72 ? -11.188 -68.375 18.969 1 85.62 72 ALA B CA 1
ATOM 4173 C C . ALA B 1 72 ? -10.5 -68.812 17.672 1 85.62 72 ALA B C 1
ATOM 4175 O O . ALA B 1 72 ? -9.641 -69.688 17.672 1 85.62 72 ALA B O 1
ATOM 4176 N N . LEU B 1 73 ? -10.828 -68.188 16.562 1 88.19 73 LEU B N 1
ATOM 4177 C CA . LEU B 1 73 ? -10.242 -68.5 15.258 1 88.19 73 LEU B CA 1
ATOM 4178 C C . LEU B 1 73 ? -8.805 -68 15.164 1 88.19 73 LEU B C 1
ATOM 4180 O O . LEU B 1 73 ? -8.547 -66.812 15.359 1 88.19 73 LEU B O 1
ATOM 4184 N N . PRO B 1 74 ? -7.859 -68.875 14.898 1 90.5 74 PRO B N 1
ATOM 4185 C CA . PRO B 1 74 ? -6.445 -68.5 14.828 1 90.5 74 PRO B CA 1
ATOM 4186 C C . PRO B 1 74 ? -6.164 -67.438 13.758 1 90.5 74 PRO B C 1
ATOM 4188 O O . PRO B 1 74 ? -5.359 -66.5 13.977 1 90.5 74 PRO B O 1
ATOM 4191 N N . ASP B 1 75 ? -6.898 -67.562 12.625 1 90.56 75 ASP B N 1
ATOM 4192 C CA . ASP B 1 75 ? -6.691 -66.625 11.523 1 90.56 75 ASP B CA 1
ATOM 4193 C C . ASP B 1 75 ? -7.129 -65.188 11.922 1 90.56 75 ASP B C 1
ATOM 4195 O O . ASP B 1 75 ? -6.484 -64.25 11.547 1 90.56 75 ASP B O 1
ATOM 4199 N N . TYR B 1 76 ? -8.133 -65.125 12.688 1 92.5 76 TYR B N 1
ATOM 4200 C CA . TYR B 1 76 ? -8.648 -63.844 13.148 1 92.5 76 TYR B CA 1
ATOM 4201 C C . TYR B 1 76 ? -7.672 -63.188 14.125 1 92.5 76 TYR B C 1
ATOM 4203 O O . TYR B 1 76 ? -7.379 -62 14.008 1 92.5 76 TYR B O 1
ATOM 4211 N N . GLN B 1 77 ? -7.121 -64 15.023 1 91.75 77 GLN B N 1
ATOM 4212 C CA . GLN B 1 77 ? -6.172 -63.5 16 1 91.75 77 GLN B CA 1
ATOM 4213 C C . GLN B 1 77 ? -4.875 -63.062 15.336 1 91.75 77 GLN B C 1
ATOM 4215 O O . GLN B 1 77 ? -4.297 -62.031 15.703 1 91.75 77 GLN B O 1
ATOM 4220 N N . MET B 1 78 ? -4.48 -63.812 14.32 1 94.44 78 MET B N 1
ATOM 4221 C CA . MET B 1 78 ? -3.264 -63.469 13.586 1 94.44 78 MET B CA 1
ATOM 4222 C C . MET B 1 78 ? -3.424 -62.156 12.844 1 94.44 78 MET B C 1
ATOM 4224 O O . MET B 1 78 ? -2.525 -61.312 12.867 1 94.44 78 MET B O 1
ATOM 4228 N N . LEU B 1 79 ? -4.555 -61.906 12.227 1 95.56 79 LEU B N 1
ATOM 4229 C CA . LEU B 1 79 ? -4.828 -60.719 11.461 1 95.56 79 LEU B CA 1
ATOM 4230 C C . LEU B 1 79 ? -4.953 -59.5 12.383 1 95.56 79 LEU B C 1
ATOM 4232 O O . LEU B 1 79 ? -4.453 -58.406 12.07 1 95.56 79 LEU B O 1
ATOM 4236 N N . ARG B 1 80 ? -5.504 -59.688 13.508 1 93.62 80 ARG B N 1
ATOM 4237 C CA . ARG B 1 80 ? -5.656 -58.594 14.469 1 93.62 80 ARG B CA 1
ATOM 4238 C C . ARG B 1 80 ? -4.305 -58.188 15.031 1 93.62 80 ARG B C 1
ATOM 4240 O O . ARG B 1 80 ? -4.047 -56.969 15.203 1 93.62 80 ARG B O 1
ATOM 4247 N N . ASN B 1 81 ? -3.564 -59.219 15.336 1 94.75 81 ASN B N 1
ATOM 4248 C CA . ASN B 1 81 ? -2.229 -58.938 15.852 1 94.75 81 ASN B CA 1
ATOM 4249 C C . ASN B 1 81 ? -1.371 -58.219 14.805 1 94.75 81 ASN B C 1
ATOM 4251 O O . ASN B 1 81 ? -0.633 -57.281 15.125 1 94.75 81 ASN B O 1
ATOM 4255 N N . ARG B 1 82 ? -1.511 -58.656 13.578 1 95.81 82 ARG B N 1
ATOM 4256 C CA . ARG B 1 82 ? -0.759 -58 12.508 1 95.81 82 ARG B CA 1
ATOM 4257 C C . ARG B 1 82 ? -1.227 -56.562 12.297 1 95.81 82 ARG B C 1
ATOM 4259 O O . ARG B 1 82 ? -0.413 -55.688 12.055 1 95.81 82 ARG B O 1
ATOM 4266 N N . GLY B 1 83 ? -2.514 -56.344 12.375 1 95.81 83 GLY B N 1
ATOM 4267 C CA . GLY B 1 83 ? -3.053 -55 12.281 1 95.81 83 GLY B CA 1
ATOM 4268 C C . GLY B 1 83 ? -2.508 -54.062 13.344 1 95.81 83 GLY B C 1
ATOM 4269 O O . GLY B 1 83 ? -2.189 -52.906 13.055 1 95.81 83 GLY B O 1
ATOM 4270 N N . ARG B 1 84 ? -2.428 -54.625 14.547 1 95.38 84 ARG B N 1
ATOM 4271 C CA . ARG B 1 84 ? -1.879 -53.844 15.641 1 95.38 84 ARG B CA 1
ATOM 4272 C C . ARG B 1 84 ? -0.41 -53.5 15.398 1 95.38 84 ARG B C 1
ATOM 4274 O O . ARG B 1 84 ? 0.039 -52.375 15.688 1 95.38 84 ARG B O 1
ATOM 4281 N N . GLU B 1 85 ? 0.302 -54.438 14.906 1 96.25 85 GLU B N 1
ATOM 4282 C CA . GLU B 1 85 ? 1.72 -54.219 14.609 1 96.25 85 GLU B CA 1
ATOM 4283 C C . GLU B 1 85 ? 1.92 -53.188 13.523 1 96.25 85 GLU B C 1
ATOM 4285 O O . GLU B 1 85 ? 2.811 -52.344 13.625 1 96.25 85 GLU B O 1
ATOM 4290 N N . ILE B 1 86 ? 1.093 -53.188 12.484 1 97.44 86 ILE B N 1
ATOM 4291 C CA . ILE B 1 86 ? 1.169 -52.25 11.383 1 97.44 86 ILE B CA 1
ATOM 4292 C C . ILE B 1 86 ? 0.9 -50.844 11.898 1 97.44 86 ILE B C 1
ATOM 4294 O O . ILE B 1 86 ? 1.592 -49.875 11.516 1 97.44 86 ILE B O 1
ATOM 4298 N N . ARG B 1 87 ? -0.091 -50.75 12.797 1 96.31 87 ARG B N 1
ATOM 4299 C CA . ARG B 1 87 ? -0.435 -49.438 13.352 1 96.31 87 ARG B CA 1
ATOM 4300 C C . ARG B 1 87 ? 0.728 -48.844 14.148 1 96.31 87 ARG B C 1
ATOM 4302 O O . ARG B 1 87 ? 1.01 -47.656 14.062 1 96.31 87 ARG B O 1
ATOM 4309 N N . HIS B 1 88 ? 1.35 -49.75 14.82 1 96.44 88 HIS B N 1
ATOM 4310 C CA . HIS B 1 88 ? 2.494 -49.312 15.609 1 96.44 88 HIS B CA 1
ATOM 4311 C C . HIS B 1 88 ? 3.65 -48.875 14.711 1 96.44 88 HIS B C 1
ATOM 4313 O O . HIS B 1 88 ? 4.301 -47.844 14.969 1 96.44 88 HIS B O 1
ATOM 4319 N N . GLN B 1 89 ? 3.906 -49.625 13.703 1 96.94 89 GLN B N 1
ATOM 4320 C CA . GLN B 1 89 ? 4.977 -49.312 12.766 1 96.94 89 GLN B CA 1
ATOM 4321 C C . GLN B 1 89 ? 4.676 -48 12.023 1 96.94 89 GLN B C 1
ATOM 4323 O O . GLN B 1 89 ? 5.566 -47.156 11.836 1 96.94 89 GLN B O 1
ATOM 4328 N N . LEU B 1 90 ? 3.426 -47.844 11.633 1 97.38 90 LEU B N 1
ATOM 4329 C CA . LEU B 1 90 ? 3.016 -46.656 10.891 1 97.38 90 LEU B CA 1
ATOM 4330 C C . LEU B 1 90 ? 3.164 -45.406 11.758 1 97.38 90 LEU B C 1
ATOM 4332 O O . LEU B 1 90 ? 3.604 -44.344 11.273 1 97.38 90 LEU B O 1
ATOM 4336 N N . ASN B 1 91 ? 2.791 -45.531 13.016 1 96.75 91 ASN B N 1
ATOM 4337 C CA . ASN B 1 91 ? 2.924 -44.375 13.922 1 96.75 91 ASN B CA 1
ATOM 4338 C C . ASN B 1 91 ? 4.375 -43.906 14.031 1 96.75 91 ASN B C 1
ATOM 4340 O O . ASN B 1 91 ? 4.648 -42.719 14.016 1 96.75 91 ASN B O 1
ATOM 4344 N N . SER B 1 92 ? 5.199 -44.906 14.086 1 96.69 92 SER B N 1
ATOM 4345 C CA . SER B 1 92 ? 6.621 -44.594 14.164 1 96.69 92 SER B CA 1
ATOM 4346 C C . SER B 1 92 ? 7.133 -44 12.859 1 96.69 92 SER B C 1
ATOM 4348 O O . SER B 1 92 ? 7.926 -43.062 12.867 1 96.69 92 SER B O 1
ATOM 4350 N N . LEU B 1 93 ? 6.645 -44.531 11.766 1 97.38 93 LEU B N 1
ATOM 4351 C CA . LEU B 1 93 ? 7.094 -44.062 10.461 1 97.38 93 LEU B CA 1
ATOM 4352 C C . LEU B 1 93 ? 6.539 -42.688 10.148 1 97.38 93 LEU B C 1
ATOM 4354 O O . LEU B 1 93 ? 7.211 -41.875 9.523 1 97.38 93 LEU B O 1
ATOM 4358 N N . TYR B 1 94 ? 5.363 -42.406 10.633 1 96.56 94 TYR B N 1
ATOM 4359 C CA . TYR B 1 94 ? 4.785 -41.062 10.445 1 96.56 94 TYR B CA 1
ATOM 4360 C C . TYR B 1 94 ? 5.609 -40 11.172 1 96.56 94 TYR B C 1
ATOM 4362 O O . TYR B 1 94 ? 5.836 -38.906 10.641 1 96.56 94 TYR B O 1
ATOM 4370 N N . GLN B 1 95 ? 5.988 -40.312 12.32 1 96.12 95 GLN B N 1
ATOM 4371 C CA . GLN B 1 95 ? 6.816 -39.406 13.086 1 96.12 95 GLN B CA 1
ATOM 4372 C C . GLN B 1 95 ? 8.164 -39.156 12.406 1 96.12 95 GLN B C 1
ATOM 4374 O O . GLN B 1 95 ? 8.648 -38.031 12.344 1 96.12 95 GLN B O 1
ATOM 4379 N N . LYS B 1 96 ? 8.703 -40.25 11.945 1 96.19 96 LYS B N 1
ATOM 4380 C CA . LYS B 1 96 ? 9.977 -40.156 11.242 1 96.19 96 LYS B CA 1
ATOM 4381 C C . LYS B 1 96 ? 9.828 -39.312 9.961 1 96.19 96 LYS B C 1
ATOM 4383 O O . LYS B 1 96 ? 10.703 -38.531 9.617 1 96.19 96 LYS B O 1
ATOM 4388 N N . GLU B 1 97 ? 8.781 -39.531 9.227 1 96.19 97 GLU B N 1
ATOM 4389 C CA . GLU B 1 97 ? 8.5 -38.781 8.008 1 96.19 97 GLU B CA 1
ATOM 4390 C C . GLU B 1 97 ? 8.414 -37.281 8.297 1 96.19 97 GLU B C 1
ATOM 4392 O O . GLU B 1 97 ? 8.977 -36.469 7.555 1 96.19 97 GLU B O 1
ATOM 4397 N N . LEU B 1 98 ? 7.738 -37 9.367 1 94.5 98 LEU B N 1
ATOM 4398 C CA . LEU B 1 98 ? 7.566 -35.594 9.75 1 94.5 98 LEU B CA 1
ATOM 4399 C C . LEU B 1 98 ? 8.914 -34.938 10.07 1 94.5 98 LEU B C 1
ATOM 4401 O O . LEU B 1 98 ? 9.18 -33.812 9.648 1 94.5 98 LEU B O 1
ATOM 4405 N N . GLU B 1 99 ? 9.68 -35.594 10.805 1 94.75 99 GLU B N 1
ATOM 4406 C CA . GLU B 1 99 ? 10.992 -35.062 11.195 1 94.75 99 GLU B CA 1
ATOM 4407 C C . GLU B 1 99 ? 11.906 -34.906 9.984 1 94.75 99 GLU B C 1
ATOM 4409 O O . GLU B 1 99 ? 12.578 -33.875 9.852 1 94.75 99 GLU B O 1
ATOM 4414 N N . LEU B 1 100 ? 11.906 -35.938 9.156 1 94.56 100 LEU B N 1
ATOM 4415 C CA . LEU B 1 100 ? 12.742 -35.906 7.961 1 94.56 100 LEU B CA 1
ATOM 4416 C C . LEU B 1 100 ? 12.25 -34.812 7.004 1 94.56 100 LEU B C 1
ATOM 4418 O O . LEU B 1 100 ? 13.055 -34.125 6.379 1 94.56 100 LEU B O 1
ATOM 4422 N N . ASP B 1 101 ? 10.992 -34.719 6.91 1 93 101 ASP B N 1
ATOM 4423 C CA . ASP B 1 101 ? 10.398 -33.719 6.023 1 93 101 ASP B CA 1
ATOM 4424 C C . ASP B 1 101 ? 10.781 -32.312 6.457 1 93 101 ASP B C 1
ATOM 4426 O O . ASP B 1 101 ? 11.117 -31.453 5.621 1 93 101 ASP B O 1
ATOM 4430 N N . GLU B 1 102 ? 10.703 -32.062 7.688 1 91.12 102 GLU B N 1
ATOM 4431 C CA . GLU B 1 102 ? 11.062 -30.75 8.227 1 91.12 102 GLU B CA 1
ATOM 4432 C C . GLU B 1 102 ? 12.523 -30.422 7.961 1 91.12 102 GLU B C 1
ATOM 4434 O O . GLU B 1 102 ? 12.852 -29.312 7.543 1 91.12 102 GLU B O 1
ATOM 4439 N N . LYS B 1 103 ? 13.336 -31.359 8.227 1 90.38 103 LYS B N 1
ATOM 4440 C CA . LYS B 1 103 ? 14.766 -31.172 8.016 1 90.38 103 LYS B CA 1
ATOM 4441 C C . LYS B 1 103 ? 15.078 -30.969 6.535 1 90.38 103 LYS B C 1
ATOM 4443 O O . LYS B 1 103 ? 15.906 -30.125 6.18 1 90.38 103 LYS B O 1
ATOM 4448 N N . TYR B 1 104 ? 14.445 -31.734 5.723 1 90.94 104 TYR B N 1
ATOM 4449 C CA . TYR B 1 104 ? 14.641 -31.688 4.277 1 90.94 104 TYR B CA 1
ATOM 4450 C C . TYR B 1 104 ? 14.117 -30.391 3.699 1 90.94 104 TYR B C 1
ATOM 4452 O O . TYR B 1 104 ? 14.828 -29.688 2.973 1 90.94 104 TYR B O 1
ATOM 4460 N N . TYR B 1 105 ? 12.977 -30.047 4.09 1 87.88 105 TYR B N 1
ATOM 4461 C CA . TYR B 1 105 ? 12.273 -28.953 3.455 1 87.88 105 TYR B CA 1
ATOM 4462 C C . TYR B 1 105 ? 12.969 -27.625 3.734 1 87.88 105 TYR B C 1
ATOM 4464 O O . TYR B 1 105 ? 13.133 -26.797 2.832 1 87.88 105 TYR B O 1
ATOM 4472 N N . LEU B 1 106 ? 13.383 -27.344 4.914 1 84.31 106 LEU B N 1
ATOM 4473 C CA . LEU B 1 106 ? 14.008 -26.094 5.328 1 84.31 106 LEU B CA 1
ATOM 4474 C C . LEU B 1 106 ? 15.297 -25.844 4.543 1 84.31 106 LEU B C 1
ATOM 4476 O O . LEU B 1 106 ? 15.586 -24.703 4.176 1 84.31 106 LEU B O 1
ATOM 4480 N N . LYS B 1 107 ? 15.961 -26.906 4.25 1 88.56 107 LYS B N 1
ATOM 4481 C CA . LYS B 1 107 ? 17.203 -26.766 3.502 1 88.56 107 LYS B CA 1
ATOM 4482 C C . LYS B 1 107 ? 16.953 -26.719 2 1 88.56 107 LYS B C 1
ATOM 4484 O O . LYS B 1 107 ? 17.609 -25.969 1.272 1 88.56 107 LYS B O 1
ATOM 4489 N N . ALA B 1 108 ? 16 -27.516 1.567 1 91 108 ALA B N 1
ATOM 4490 C CA . ALA B 1 108 ? 15.672 -27.609 0.146 1 91 108 ALA B CA 1
ATOM 4491 C C . ALA B 1 108 ? 15.18 -26.266 -0.398 1 91 108 ALA B C 1
ATOM 4493 O O . ALA B 1 108 ? 15.383 -25.953 -1.572 1 91 108 ALA B O 1
ATOM 4494 N N . LEU B 1 109 ? 14.602 -25.453 0.469 1 88.94 109 LEU B N 1
ATOM 4495 C CA . LEU B 1 109 ? 14.07 -24.156 0.074 1 88.94 109 LEU B CA 1
ATOM 4496 C C . LEU B 1 109 ? 15.203 -23.219 -0.357 1 88.94 109 LEU B C 1
ATOM 4498 O O . LEU B 1 109 ? 14.969 -22.25 -1.09 1 88.94 109 LEU B O 1
ATOM 4502 N N . LYS B 1 110 ? 16.406 -23.547 0.028 1 90.81 110 LYS B N 1
ATOM 4503 C CA . LYS B 1 110 ? 17.531 -22.672 -0.24 1 90.81 110 LYS B CA 1
ATOM 4504 C C . LYS B 1 110 ? 18.266 -23.094 -1.512 1 90.81 110 LYS B C 1
ATOM 4506 O O . LYS B 1 110 ? 19.234 -22.453 -1.925 1 90.81 110 LYS B O 1
ATOM 4511 N N . LEU B 1 111 ? 17.797 -24.172 -2.107 1 93 111 LEU B N 1
ATOM 4512 C CA . LEU B 1 111 ? 18.375 -24.594 -3.371 1 93 111 LEU B CA 1
ATOM 4513 C C . LEU B 1 111 ? 17.953 -23.688 -4.512 1 93 111 LEU B C 1
ATOM 4515 O O . LEU B 1 111 ? 16.766 -23.359 -4.648 1 93 111 LEU B O 1
ATOM 4519 N N . PRO B 1 112 ? 18.891 -23.281 -5.27 1 94.88 112 PRO B N 1
ATOM 4520 C CA . PRO B 1 112 ? 18.562 -22.406 -6.391 1 94.88 112 PRO B CA 1
ATOM 4521 C C . PRO B 1 112 ? 18.047 -23.156 -7.609 1 94.88 112 PRO B C 1
ATOM 4523 O O . PRO B 1 112 ? 18.125 -24.391 -7.648 1 94.88 112 PRO B O 1
ATOM 4526 N N . ASN B 1 113 ? 17.484 -22.453 -8.539 1 95.56 113 ASN B N 1
ATOM 4527 C CA . ASN B 1 113 ? 17.172 -22.938 -9.875 1 95.56 113 ASN B CA 1
ATOM 4528 C C . ASN B 1 113 ? 18.422 -23.297 -10.656 1 95.56 113 ASN B C 1
ATOM 4530 O O . ASN B 1 113 ? 19.531 -23.016 -10.219 1 95.56 113 ASN B O 1
ATOM 4534 N N . TRP B 1 114 ? 18.25 -24 -11.781 1 95.31 114 TRP B N 1
ATOM 4535 C CA . TRP B 1 114 ? 19.328 -24.188 -12.75 1 95.31 114 TRP B CA 1
ATOM 4536 C C . TRP B 1 114 ? 19.703 -22.859 -13.398 1 95.31 114 TRP B C 1
ATOM 4538 O O . TRP B 1 114 ? 18.953 -21.891 -13.328 1 95.31 114 TRP B O 1
ATOM 4548 N N . THR B 1 115 ? 20.891 -22.828 -14.008 1 97 115 THR B N 1
ATOM 4549 C CA . THR B 1 115 ? 21.375 -21.641 -14.703 1 97 115 THR B CA 1
ATOM 4550 C C . THR B 1 115 ? 21.422 -21.891 -16.219 1 97 115 THR B C 1
ATOM 4552 O O . THR B 1 115 ? 21.938 -22.922 -16.656 1 97 115 THR B O 1
ATOM 4555 N N . HIS B 1 116 ? 20.844 -21.016 -16.969 1 96.94 116 HIS B N 1
ATOM 4556 C CA . HIS B 1 116 ? 20.953 -21.078 -18.422 1 96.94 116 HIS B CA 1
ATOM 4557 C C . HIS B 1 116 ? 22.406 -21.141 -18.875 1 96.94 116 HIS B C 1
ATOM 4559 O O . HIS B 1 116 ? 23.25 -20.453 -18.312 1 96.94 116 HIS B O 1
ATOM 4565 N N . PRO B 1 117 ? 22.672 -21.875 -19.875 1 95.38 117 PRO B N 1
ATOM 4566 C CA . PRO B 1 117 ? 24.062 -22.094 -20.281 1 95.38 117 PRO B CA 1
ATOM 4567 C C . PRO B 1 117 ? 24.734 -20.812 -20.781 1 95.38 117 PRO B C 1
ATOM 4569 O O . PRO B 1 117 ? 25.953 -20.672 -20.672 1 95.38 117 PRO B O 1
ATOM 4572 N N . ASP B 1 118 ? 23.984 -19.828 -21.234 1 96.75 118 ASP B N 1
ATOM 4573 C CA . ASP B 1 118 ? 24.562 -18.625 -21.844 1 96.75 118 ASP B CA 1
ATOM 4574 C C . ASP B 1 118 ? 24.844 -17.578 -20.781 1 96.75 118 ASP B C 1
ATOM 4576 O O . ASP B 1 118 ? 25.453 -16.547 -21.062 1 96.75 118 ASP B O 1
ATOM 4580 N N . VAL B 1 119 ? 24.453 -17.781 -19.562 1 98.06 119 VAL B N 1
ATOM 4581 C CA . VAL B 1 119 ? 24.594 -16.797 -18.5 1 98.06 119 VAL B CA 1
ATOM 4582 C C . VAL B 1 119 ? 26.078 -16.594 -18.172 1 98.06 119 VAL B C 1
ATOM 4584 O O . VAL B 1 119 ? 26.812 -17.562 -17.984 1 98.06 119 VAL B O 1
ATOM 4587 N N . PRO B 1 120 ? 26.5 -15.344 -18.141 1 98.19 120 PRO B N 1
ATOM 4588 C CA . PRO B 1 120 ? 27.891 -15.125 -17.719 1 98.19 120 PRO B CA 1
ATOM 4589 C C . PRO B 1 120 ? 28.141 -15.633 -16.297 1 98.19 120 PRO B C 1
ATOM 4591 O O . PRO B 1 120 ? 27.266 -15.57 -15.445 1 98.19 120 PRO B O 1
ATOM 4594 N N . VAL B 1 121 ? 29.359 -16.062 -16.062 1 97.56 121 VAL B N 1
ATOM 4595 C CA . VAL B 1 121 ? 29.719 -16.594 -14.758 1 97.56 121 VAL B CA 1
ATOM 4596 C C . VAL B 1 121 ? 30.422 -15.516 -13.938 1 97.56 121 VAL B C 1
ATOM 4598 O O . VAL B 1 121 ? 31.359 -14.867 -14.414 1 97.56 121 VAL B O 1
ATOM 4601 N N . GLY B 1 122 ? 29.953 -15.258 -12.742 1 97.31 122 GLY B N 1
ATOM 4602 C CA . GLY B 1 122 ? 30.641 -14.328 -11.859 1 97.31 122 GLY B CA 1
ATOM 4603 C C . GLY B 1 122 ? 29.703 -13.367 -11.156 1 97.31 122 GLY B C 1
ATOM 4604 O O . GLY B 1 122 ? 28.531 -13.68 -10.953 1 97.31 122 GLY B O 1
ATOM 4605 N N . ASP B 1 123 ? 30.297 -12.297 -10.719 1 96.88 123 ASP B N 1
ATOM 4606 C CA . ASP B 1 123 ? 29.531 -11.289 -9.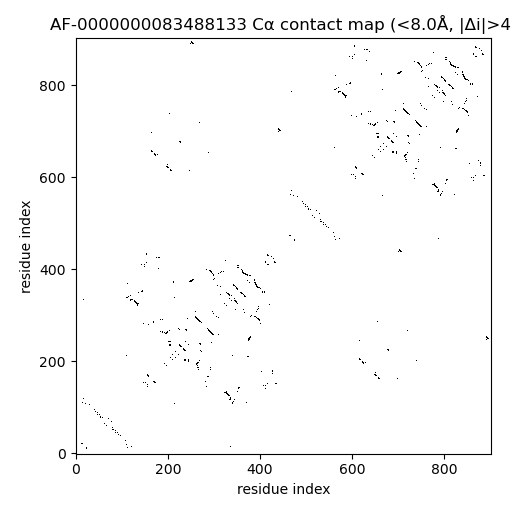977 1 96.88 123 ASP B CA 1
ATOM 4607 C C . ASP B 1 123 ? 29 -10.211 -10.914 1 96.88 123 ASP B C 1
ATOM 4609 O O . ASP B 1 123 ? 29.047 -10.359 -12.141 1 96.88 123 ASP B O 1
ATOM 4613 N N . GLU B 1 124 ? 28.469 -9.219 -10.352 1 96.56 124 GLU B N 1
ATOM 4614 C CA . GLU B 1 124 ? 27.797 -8.164 -11.102 1 96.56 124 GLU B CA 1
ATOM 4615 C C . GLU B 1 124 ? 28.734 -7.551 -12.148 1 96.56 124 GLU B C 1
ATOM 4617 O O . GLU B 1 124 ? 28.281 -7.145 -13.219 1 96.56 124 GLU B O 1
ATOM 4622 N N . SER B 1 125 ? 30.031 -7.504 -11.906 1 96.88 125 SER B N 1
ATOM 4623 C CA . SER B 1 125 ? 31 -6.93 -12.828 1 96.88 125 SER B CA 1
ATOM 4624 C C . SER B 1 125 ? 31.094 -7.746 -14.109 1 96.88 125 SER B C 1
ATOM 4626 O O . SER B 1 125 ? 31.625 -7.27 -15.117 1 96.88 125 SER B O 1
ATOM 4628 N N . GLN B 1 126 ? 30.562 -8.938 -14.109 1 97.75 126 GLN B N 1
ATOM 4629 C CA . GLN B 1 126 ? 30.641 -9.812 -15.273 1 97.75 126 GLN B CA 1
ATOM 4630 C C . GLN B 1 126 ? 29.375 -9.727 -16.125 1 97.75 126 GLN B C 1
ATOM 4632 O O . GLN B 1 126 ? 29.219 -10.469 -17.094 1 97.75 126 GLN B O 1
ATOM 4637 N N . ALA B 1 127 ? 28.484 -8.797 -15.719 1 98.44 127 ALA B N 1
ATOM 4638 C CA . ALA B 1 127 ? 27.266 -8.625 -16.516 1 98.44 127 ALA B CA 1
ATOM 4639 C C . ALA B 1 127 ? 27.609 -8.281 -17.953 1 98.44 127 ALA B C 1
ATOM 4641 O O . ALA B 1 127 ? 28.469 -7.441 -18.219 1 98.44 127 ALA B O 1
ATOM 4642 N N . ARG B 1 128 ? 26.984 -8.906 -18.938 1 98.5 128 ARG B N 1
ATOM 4643 C CA . ARG B 1 128 ? 27.25 -8.688 -20.359 1 98.5 128 ARG B CA 1
ATOM 4644 C C . ARG B 1 128 ? 26.25 -7.715 -20.969 1 98.5 128 ARG B C 1
ATOM 4646 O O . ARG B 1 128 ? 25.031 -7.93 -20.875 1 98.5 128 ARG B O 1
ATOM 4653 N N . VAL B 1 129 ? 26.719 -6.703 -21.578 1 98.5 129 VAL B N 1
ATOM 4654 C CA . VAL B 1 129 ? 25.859 -5.766 -22.281 1 98.5 129 VAL B CA 1
ATOM 4655 C C . VAL B 1 129 ? 25.344 -6.406 -23.562 1 98.5 129 VAL B C 1
ATOM 4657 O O . VAL B 1 129 ? 26.125 -6.734 -24.453 1 98.5 129 VAL B O 1
ATOM 4660 N N . VAL B 1 130 ? 24.078 -6.57 -23.609 1 98 130 VAL B N 1
ATOM 4661 C CA . VAL B 1 130 ? 23.453 -7.23 -24.75 1 98 130 VAL B CA 1
ATOM 4662 C C . VAL B 1 130 ? 23.047 -6.191 -25.797 1 98 130 VAL B C 1
ATOM 4664 O O . VAL B 1 130 ? 23.031 -6.48 -26.984 1 98 130 VAL B O 1
ATOM 4667 N N . GLU B 1 131 ? 22.625 -5.039 -25.312 1 98.25 131 GLU B N 1
ATOM 4668 C CA . GLU B 1 131 ? 22.125 -3.99 -26.188 1 98.25 131 GLU B CA 1
ATOM 4669 C C . GLU B 1 131 ? 22.234 -2.617 -25.531 1 98.25 131 GLU B C 1
ATOM 4671 O O . GLU B 1 131 ? 22.141 -2.5 -24.312 1 98.25 131 GLU B O 1
ATOM 4676 N N . VAL B 1 132 ? 22.578 -1.606 -26.312 1 98.62 132 VAL B N 1
ATOM 4677 C CA . VAL B 1 132 ? 22.531 -0.205 -25.922 1 98.62 132 VAL B CA 1
ATOM 4678 C C . VAL B 1 132 ? 21.531 0.547 -26.797 1 98.62 132 VAL B C 1
ATOM 4680 O O . VAL B 1 132 ? 21.609 0.48 -28.031 1 98.62 132 VAL B O 1
ATOM 4683 N N . VAL B 1 133 ? 20.609 1.188 -26.203 1 98.5 133 VAL B N 1
ATOM 4684 C CA . VAL B 1 133 ? 19.516 1.785 -26.969 1 98.5 133 VAL B CA 1
ATOM 4685 C C . VAL B 1 133 ? 19.422 3.277 -26.641 1 98.5 133 VAL B C 1
ATOM 4687 O O . VAL B 1 133 ? 19.594 3.688 -25.5 1 98.5 133 VAL B O 1
ATOM 4690 N N . GLY B 1 134 ? 19.156 4.09 -27.641 1 97.25 134 GLY B N 1
ATOM 4691 C CA . GLY B 1 134 ? 18.984 5.52 -27.453 1 97.25 134 GLY B CA 1
ATOM 4692 C C . GLY B 1 134 ? 20.297 6.277 -27.359 1 97.25 134 GLY B C 1
ATOM 4693 O O . GLY B 1 134 ? 21.359 5.703 -27.578 1 97.25 134 GLY B O 1
ATOM 4694 N N . GLU B 1 135 ? 20.156 7.574 -27.172 1 95.94 135 GLU B N 1
ATOM 4695 C CA . GLU B 1 135 ? 21.312 8.453 -27.062 1 95.94 135 GLU B CA 1
ATOM 4696 C C . GLU B 1 135 ? 21.359 9.141 -25.688 1 95.94 135 GLU B C 1
ATOM 4698 O O . GLU B 1 135 ? 20.312 9.508 -25.141 1 95.94 135 GLU B O 1
ATOM 4703 N N . LYS B 1 136 ? 22.562 9.203 -25.219 1 96 136 LYS B N 1
ATOM 4704 C CA . LYS B 1 136 ? 22.719 9.969 -23.984 1 96 136 LYS B CA 1
ATOM 4705 C C . LYS B 1 136 ? 22.312 11.422 -24.172 1 96 136 LYS B C 1
ATOM 4707 O O . LYS B 1 136 ? 22.688 12.062 -25.156 1 96 136 LYS B O 1
ATOM 4712 N N . PRO B 1 137 ? 21.516 11.883 -23.219 1 96.12 137 PRO B N 1
ATOM 4713 C CA . PRO B 1 137 ? 21.156 13.297 -23.344 1 96.12 137 PRO B CA 1
ATOM 4714 C C . PRO B 1 137 ? 22.359 14.227 -23.188 1 96.12 137 PRO B C 1
ATOM 4716 O O . PRO B 1 137 ? 23.234 13.953 -22.359 1 96.12 137 PRO B O 1
ATOM 4719 N N . ALA B 1 138 ? 22.359 15.328 -24 1 94.81 138 ALA B N 1
ATOM 4720 C CA . ALA B 1 138 ? 23.406 16.344 -23.938 1 94.81 138 ALA B CA 1
ATOM 4721 C C . ALA B 1 138 ? 22.859 17.656 -23.375 1 94.81 138 ALA B C 1
ATOM 4723 O O . ALA B 1 138 ? 21.734 18.047 -23.703 1 94.81 138 ALA B O 1
ATOM 4724 N N . PHE B 1 139 ? 23.719 18.25 -22.531 1 96.94 139 PHE B N 1
ATOM 4725 C CA . PHE B 1 139 ? 23.312 19.516 -21.906 1 96.94 139 PHE B CA 1
ATOM 4726 C C . PHE B 1 139 ? 24.375 20.594 -22.109 1 96.94 139 PHE B C 1
ATOM 4728 O O . PHE B 1 139 ? 25.562 20.281 -22.141 1 96.94 139 PHE B O 1
ATOM 4735 N N . ASP B 1 140 ? 23.969 21.812 -22.297 1 96.5 140 ASP B N 1
ATOM 4736 C CA . ASP B 1 140 ? 24.875 22.953 -22.375 1 96.5 140 ASP B CA 1
ATOM 4737 C C . ASP B 1 140 ? 24.938 23.719 -21.062 1 96.5 140 ASP B C 1
ATOM 4739 O O . ASP B 1 140 ? 25.312 24.891 -21.031 1 96.5 140 ASP B O 1
ATOM 4743 N N . PHE B 1 141 ? 24.359 23.109 -20.047 1 97.62 141 PHE B N 1
ATOM 4744 C CA . PHE B 1 141 ? 24.359 23.641 -18.688 1 97.62 141 PHE B CA 1
ATOM 4745 C C . PHE B 1 141 ? 24.703 22.547 -17.672 1 97.62 141 PHE B C 1
ATOM 4747 O O . PHE B 1 141 ? 24.797 21.375 -18.031 1 97.62 141 PHE B O 1
ATOM 4754 N N . LYS B 1 142 ? 24.969 22.969 -16.469 1 96.75 142 LYS B N 1
ATOM 4755 C CA . LYS B 1 142 ? 25.281 22 -15.422 1 96.75 142 LYS B CA 1
ATOM 4756 C C . LYS B 1 142 ? 24.047 21.188 -15.031 1 96.75 142 LYS B C 1
ATOM 4758 O O . LYS B 1 142 ? 23.031 21.75 -14.594 1 96.75 142 LYS B O 1
ATOM 4763 N N . VAL B 1 143 ? 24.141 19.938 -15.141 1 96.88 143 VAL B N 1
ATOM 4764 C CA . VAL B 1 143 ? 23.016 19.031 -14.898 1 96.88 143 VAL B CA 1
ATOM 4765 C C . VAL B 1 143 ? 22.781 18.891 -13.391 1 96.88 143 VAL B C 1
ATOM 4767 O O . VAL B 1 143 ? 23.734 18.844 -12.609 1 96.88 143 VAL B O 1
ATOM 4770 N N . LYS B 1 144 ? 21.594 18.844 -12.984 1 98 144 LYS B N 1
ATOM 4771 C CA . LYS B 1 144 ? 21.188 18.672 -11.586 1 98 144 LYS B CA 1
ATOM 4772 C C . LYS B 1 144 ? 20.703 17.266 -11.32 1 98 144 LYS B C 1
ATOM 4774 O O . LYS B 1 144 ? 20.266 16.562 -12.242 1 98 144 LYS B O 1
ATOM 4779 N N . GLY B 1 145 ? 20.812 16.828 -10.07 1 97.69 145 GLY B N 1
ATOM 4780 C CA . GLY B 1 145 ? 20.234 15.57 -9.648 1 97.69 145 GLY B CA 1
ATOM 4781 C C . GLY B 1 145 ? 18.719 15.656 -9.461 1 97.69 145 GLY B C 1
ATOM 4782 O O . GLY B 1 145 ? 18.172 16.75 -9.32 1 97.69 145 GLY B O 1
ATOM 4783 N N . HIS B 1 146 ? 18.125 14.477 -9.43 1 98.12 146 HIS B N 1
ATOM 4784 C CA . HIS B 1 146 ? 16.672 14.414 -9.391 1 98.12 146 HIS B CA 1
ATOM 4785 C C . HIS B 1 146 ? 16.125 15.086 -8.133 1 98.12 146 HIS B C 1
ATOM 4787 O O . HIS B 1 146 ? 15.055 15.688 -8.156 1 98.12 146 HIS B O 1
ATOM 4793 N N . LEU B 1 147 ? 16.797 15 -6.992 1 96.69 147 LEU B N 1
ATOM 4794 C CA . LEU B 1 147 ? 16.312 15.578 -5.75 1 96.69 147 LEU B CA 1
ATOM 4795 C C . LEU B 1 147 ? 16.297 17.094 -5.824 1 96.69 147 LEU B C 1
ATOM 4797 O O . LEU B 1 147 ? 15.336 17.734 -5.391 1 96.69 147 LEU B O 1
ATOM 4801 N N . GLU B 1 148 ? 17.391 17.609 -6.316 1 97.19 148 GLU B N 1
ATOM 4802 C CA . GLU B 1 148 ? 17.453 19.062 -6.496 1 97.19 148 GLU B CA 1
ATOM 4803 C C . GLU B 1 148 ? 16.375 19.547 -7.445 1 97.19 148 GLU B C 1
ATOM 4805 O O . GLU B 1 148 ? 15.695 20.547 -7.164 1 97.19 148 GLU B O 1
ATOM 4810 N N . ILE B 1 149 ? 16.188 18.859 -8.57 1 98.31 149 ILE B N 1
ATOM 4811 C CA . ILE B 1 149 ? 15.164 19.203 -9.547 1 98.31 149 ILE B CA 1
ATOM 4812 C C . ILE B 1 149 ? 13.789 19.141 -8.891 1 98.31 149 ILE B C 1
ATOM 4814 O O . ILE B 1 149 ? 12.992 20.062 -8.992 1 98.31 149 ILE B O 1
ATOM 4818 N N . GLY B 1 150 ? 13.531 17.984 -8.219 1 97.94 150 GLY B N 1
ATOM 4819 C CA . GLY B 1 150 ? 12.234 17.75 -7.602 1 97.94 150 GLY B CA 1
ATOM 4820 C C . GLY B 1 150 ? 11.898 18.75 -6.523 1 97.94 150 GLY B C 1
ATOM 4821 O O . GLY B 1 150 ? 10.75 19.203 -6.414 1 97.94 150 GLY B O 1
ATOM 4822 N N . GLU B 1 151 ? 12.867 19.125 -5.676 1 96.38 151 GLU B N 1
ATOM 4823 C CA . GLU B 1 151 ? 12.648 20.109 -4.613 1 96.38 151 GLU B CA 1
ATOM 4824 C C . GLU B 1 151 ? 12.398 21.5 -5.191 1 96.38 151 GLU B C 1
ATOM 4826 O O . GLU B 1 151 ? 11.523 22.219 -4.715 1 96.38 151 GLU B O 1
ATOM 4831 N N . ASP B 1 152 ? 13.188 21.828 -6.219 1 96.75 152 ASP B N 1
ATOM 4832 C CA . ASP B 1 152 ? 13.039 23.141 -6.852 1 96.75 152 ASP B CA 1
ATOM 4833 C C . ASP B 1 152 ? 11.648 23.281 -7.473 1 96.75 152 ASP B C 1
ATOM 4835 O O . ASP B 1 152 ? 11.078 24.375 -7.469 1 96.75 152 ASP B O 1
ATOM 4839 N N . LEU B 1 153 ? 11.141 22.203 -8.008 1 97.94 153 LEU B N 1
ATOM 4840 C CA . LEU B 1 153 ? 9.836 22.203 -8.656 1 97.94 153 LEU B CA 1
ATOM 4841 C C . LEU B 1 153 ? 8.719 21.938 -7.648 1 97.94 153 LEU B C 1
ATOM 4843 O O . LEU B 1 153 ? 7.539 21.969 -7.996 1 97.94 153 LEU B O 1
ATOM 4847 N N . ASP B 1 154 ? 9.047 21.625 -6.363 1 97.06 154 ASP B N 1
ATOM 4848 C CA . ASP B 1 154 ? 8.109 21.297 -5.293 1 97.06 154 ASP B CA 1
ATOM 4849 C C . ASP B 1 154 ? 7.32 20.031 -5.633 1 97.06 154 ASP B C 1
ATOM 4851 O O . ASP B 1 154 ? 6.113 19.969 -5.387 1 97.06 154 ASP B O 1
ATOM 4855 N N . ILE B 1 155 ? 7.996 19.047 -6.246 1 98.06 155 ILE B N 1
ATOM 4856 C CA . ILE B 1 155 ? 7.262 17.859 -6.652 1 98.06 155 ILE B CA 1
ATOM 4857 C C . ILE B 1 155 ? 7.742 16.656 -5.84 1 98.06 155 ILE B C 1
ATOM 4859 O O . ILE B 1 155 ? 7.109 15.594 -5.852 1 98.06 155 ILE B O 1
ATOM 4863 N N . VAL B 1 156 ? 8.898 16.781 -5.117 1 97.94 156 VAL B N 1
ATOM 4864 C CA . VAL B 1 156 ? 9.43 15.734 -4.266 1 97.94 156 VAL B CA 1
ATOM 4865 C C . VAL B 1 156 ? 9.82 16.312 -2.906 1 97.94 156 VAL B C 1
ATOM 4867 O O . VAL B 1 156 ? 10.43 17.375 -2.832 1 97.94 156 VAL B O 1
ATOM 4870 N N . ARG B 1 157 ? 9.461 15.602 -1.865 1 96.75 157 ARG B N 1
ATOM 4871 C CA . ARG B 1 157 ? 9.93 15.984 -0.538 1 96.75 157 ARG B CA 1
ATOM 4872 C C . ARG B 1 157 ? 10.469 14.773 0.219 1 96.75 157 ARG B C 1
ATOM 4874 O O . ARG B 1 157 ? 9.766 13.773 0.384 1 96.75 157 ARG B O 1
ATOM 4881 N N . GLN B 1 158 ? 11.688 14.898 0.721 1 94.69 158 GLN B N 1
ATOM 4882 C CA . GLN B 1 158 ? 12.289 13.906 1.6 1 94.69 158 GLN B CA 1
ATOM 4883 C C . GLN B 1 158 ? 12.781 14.539 2.9 1 94.69 158 GLN B C 1
ATOM 4885 O O . GLN B 1 158 ? 13.094 13.836 3.859 1 94.69 158 GLN B O 1
ATOM 4890 N N . ARG B 1 159 ? 12.781 15.844 2.91 1 91.38 159 ARG B N 1
ATOM 4891 C CA . ARG B 1 159 ? 13.281 16.547 4.082 1 91.38 159 ARG B CA 1
ATOM 4892 C C . ARG B 1 159 ? 12.258 16.531 5.211 1 91.38 159 ARG B C 1
ATOM 4894 O O . ARG B 1 159 ? 11.047 16.578 4.957 1 91.38 159 ARG B O 1
ATOM 4901 N N . ARG B 1 160 ? 12.758 16.531 6.418 1 91.56 160 ARG B N 1
ATOM 4902 C CA . ARG B 1 160 ? 11.961 16.672 7.633 1 91.56 160 ARG B CA 1
ATOM 4903 C C . ARG B 1 160 ? 10.914 15.57 7.738 1 91.56 160 ARG B C 1
ATOM 4905 O O . ARG B 1 160 ? 9.758 15.836 8.047 1 91.56 160 ARG B O 1
ATOM 4912 N N . LEU B 1 161 ? 11.297 14.359 7.371 1 93.19 161 LEU B N 1
ATOM 4913 C CA . LEU B 1 161 ? 10.344 13.25 7.418 1 93.19 161 LEU B CA 1
ATOM 4914 C C . LEU B 1 161 ? 10.703 12.281 8.539 1 93.19 161 LEU B C 1
ATOM 4916 O O . LEU B 1 161 ? 9.977 11.305 8.781 1 93.19 161 LEU B O 1
ATOM 4920 N N . SER B 1 162 ? 11.766 12.555 9.281 1 89.62 162 SER B N 1
ATOM 4921 C CA . SER B 1 162 ? 12.242 11.633 10.312 1 89.62 162 SER B CA 1
ATOM 4922 C C . SER B 1 162 ? 11.141 11.328 11.328 1 89.62 162 SER B C 1
ATOM 4924 O O . SER B 1 162 ? 10.969 10.18 11.734 1 89.62 162 SER B O 1
ATOM 4926 N N . HIS B 1 163 ? 10.406 12.336 11.695 1 91.19 163 HIS B N 1
ATOM 4927 C CA . HIS B 1 163 ? 9.391 12.172 12.734 1 91.19 163 HIS B CA 1
ATOM 4928 C C . HIS B 1 163 ? 8.023 11.883 12.125 1 91.19 163 HIS B C 1
ATOM 4930 O O . HIS B 1 163 ? 7.035 11.742 12.852 1 91.19 163 HIS B O 1
ATOM 4936 N N . ILE B 1 164 ? 7.945 11.836 10.844 1 95.12 164 ILE B N 1
ATOM 4937 C CA . ILE B 1 164 ? 6.691 11.555 10.156 1 95.12 164 ILE B CA 1
ATOM 4938 C C . ILE B 1 164 ? 6.684 10.102 9.672 1 95.12 164 ILE B C 1
ATOM 4940 O O . ILE B 1 164 ? 5.883 9.289 10.141 1 95.12 164 ILE B O 1
ATOM 4944 N N . SER B 1 165 ? 7.656 9.742 8.797 1 94.88 165 SER B N 1
ATOM 4945 C CA . SER B 1 165 ? 7.711 8.422 8.18 1 94.88 165 SER B CA 1
ATOM 4946 C C . SER B 1 165 ? 9.117 7.836 8.258 1 94.88 165 SER B C 1
ATOM 4948 O O . SER B 1 165 ? 9.312 6.648 7.984 1 94.88 165 SER B O 1
ATOM 4950 N N . GLY B 1 166 ? 10.086 8.625 8.688 1 90.38 166 GLY B N 1
ATOM 4951 C CA . GLY B 1 166 ? 11.461 8.156 8.758 1 90.38 166 GLY B CA 1
ATOM 4952 C C . GLY B 1 166 ? 12.258 8.445 7.496 1 90.38 166 GLY B C 1
ATOM 4953 O O . GLY B 1 166 ? 11.742 9.055 6.555 1 90.38 166 GLY B O 1
ATOM 4954 N N . HIS B 1 167 ? 13.469 8 7.461 1 88.5 167 HIS B N 1
ATOM 4955 C CA . HIS B 1 167 ? 14.352 8.188 6.316 1 88.5 167 HIS B CA 1
ATOM 4956 C C . HIS B 1 167 ? 13.977 7.258 5.172 1 88.5 167 HIS B C 1
ATOM 4958 O O . HIS B 1 167 ? 13.219 6.305 5.363 1 88.5 167 HIS B O 1
ATOM 4964 N N . ARG B 1 168 ? 14.438 7.59 3.932 1 92.62 168 ARG B N 1
ATOM 4965 C CA . ARG B 1 168 ? 14.203 6.809 2.723 1 92.62 168 ARG B CA 1
ATOM 4966 C C . ARG B 1 168 ? 12.711 6.727 2.41 1 92.62 168 ARG B C 1
ATOM 4968 O O . ARG B 1 168 ? 12.227 5.703 1.922 1 92.62 168 ARG B O 1
ATOM 4975 N N . SER B 1 169 ? 12.039 7.641 2.961 1 94.69 169 SER B N 1
ATOM 4976 C CA . SER B 1 169 ? 10.648 7.895 2.596 1 94.69 169 SER B CA 1
ATOM 4977 C C . SER B 1 169 ? 10.516 9.18 1.784 1 94.69 169 SER B C 1
ATOM 4979 O O . SER B 1 169 ? 11.422 10.008 1.769 1 94.69 169 SER B O 1
ATOM 4981 N N . TYR B 1 170 ? 9.422 9.312 1.081 1 97.38 170 TYR B N 1
ATOM 4982 C CA . TYR B 1 170 ? 9.273 10.508 0.262 1 97.38 170 TYR B CA 1
ATOM 4983 C C . TYR B 1 170 ? 7.801 10.812 0.008 1 97.38 170 TYR B C 1
ATOM 4985 O O . TYR B 1 170 ? 6.945 9.93 0.152 1 97.38 170 TYR B O 1
ATOM 4993 N N . TYR B 1 171 ? 7.531 12.078 -0.256 1 98.31 171 TYR B N 1
ATOM 4994 C CA . TYR B 1 171 ? 6.262 12.562 -0.792 1 98.31 171 TYR B CA 1
ATOM 4995 C C . TYR B 1 171 ? 6.41 12.984 -2.248 1 98.31 171 TYR B C 1
ATOM 4997 O O . TYR B 1 171 ? 7.453 13.5 -2.646 1 98.31 171 TYR B O 1
ATOM 5005 N N . LEU B 1 172 ? 5.445 12.703 -3.053 1 98.75 172 LEU B N 1
ATOM 5006 C CA . LEU B 1 172 ? 5.273 13.383 -4.332 1 98.75 172 LEU B CA 1
ATOM 5007 C C . LEU B 1 172 ? 4.102 14.352 -4.281 1 98.75 172 LEU B C 1
ATOM 5009 O O . LEU B 1 172 ? 3.074 14.062 -3.662 1 98.75 172 LEU B O 1
ATOM 5013 N N . ARG B 1 173 ? 4.238 15.453 -4.914 1 98.44 173 ARG B N 1
ATOM 5014 C CA . ARG B 1 173 ? 3.217 16.5 -4.867 1 98.44 173 ARG B CA 1
ATOM 5015 C C . ARG B 1 173 ? 3.031 17.141 -6.234 1 98.44 173 ARG B C 1
ATOM 5017 O O . ARG B 1 173 ? 3.98 17.234 -7.016 1 98.44 173 ARG B O 1
ATOM 5024 N N . GLY B 1 174 ? 1.782 17.547 -6.559 1 97.88 174 GLY B N 1
ATOM 5025 C CA . GLY B 1 174 ? 1.519 18.25 -7.809 1 97.88 174 GLY B CA 1
ATOM 5026 C C . GLY B 1 174 ? 1.918 17.438 -9.031 1 97.88 174 GLY B C 1
ATOM 5027 O O . GLY B 1 174 ? 1.493 16.297 -9.195 1 97.88 174 GLY B O 1
ATOM 5028 N N . ALA B 1 175 ? 2.82 17.969 -9.781 1 97.88 175 ALA B N 1
ATOM 5029 C CA . ALA B 1 175 ? 3.24 17.328 -11.023 1 97.88 175 ALA B CA 1
ATOM 5030 C C . ALA B 1 175 ? 3.971 16.016 -10.75 1 97.88 175 ALA B C 1
ATOM 5032 O O . ALA B 1 175 ? 3.926 15.094 -11.562 1 97.88 175 ALA B O 1
ATOM 5033 N N . GLY B 1 176 ? 4.664 15.969 -9.578 1 98.31 176 GLY B N 1
ATOM 5034 C CA . GLY B 1 176 ? 5.316 14.719 -9.227 1 98.31 176 GLY B CA 1
ATOM 5035 C C . GLY B 1 176 ? 4.344 13.57 -9.039 1 98.31 176 GLY B C 1
ATOM 5036 O O . GLY B 1 176 ? 4.562 12.469 -9.547 1 98.31 176 GLY B O 1
ATOM 5037 N N . ALA B 1 177 ? 3.279 13.836 -8.305 1 98.5 177 ALA B N 1
ATOM 5038 C CA . ALA B 1 177 ? 2.232 12.836 -8.109 1 98.5 177 ALA B CA 1
ATOM 5039 C C . ALA B 1 177 ? 1.546 12.5 -9.43 1 98.5 177 ALA B C 1
ATOM 5041 O O . ALA B 1 177 ? 1.231 11.336 -9.695 1 98.5 177 ALA B O 1
ATOM 5042 N N . MET B 1 178 ? 1.33 13.461 -10.258 1 98 178 MET B N 1
ATOM 5043 C CA . MET B 1 178 ? 0.687 13.242 -11.547 1 98 178 MET B CA 1
ATOM 5044 C C . MET B 1 178 ? 1.57 12.398 -12.461 1 98 178 MET B C 1
ATOM 5046 O O . MET B 1 178 ? 1.068 11.602 -13.25 1 98 178 MET B O 1
ATOM 5050 N N . LEU B 1 179 ? 2.875 12.625 -12.375 1 98.31 179 LEU B N 1
ATOM 5051 C CA . LEU B 1 179 ? 3.811 11.812 -13.141 1 98.31 179 LEU B CA 1
ATOM 5052 C C . LEU B 1 179 ? 3.705 10.344 -12.75 1 98.31 179 LEU B C 1
ATOM 5054 O O . LEU B 1 179 ? 3.756 9.461 -13.617 1 98.31 179 LEU B O 1
ATOM 5058 N N . GLN B 1 180 ? 3.625 10.109 -11.477 1 98.44 180 GLN B N 1
ATOM 5059 C CA . GLN B 1 180 ? 3.441 8.742 -11.016 1 98.44 180 GLN B CA 1
ATOM 5060 C C . GLN B 1 180 ? 2.172 8.133 -11.602 1 98.44 180 GLN B C 1
ATOM 5062 O O . GLN B 1 180 ? 2.193 7.008 -12.117 1 98.44 180 GLN B O 1
ATOM 5067 N N . HIS B 1 181 ? 1.063 8.852 -11.547 1 98.06 181 HIS B N 1
ATOM 5068 C CA . HIS B 1 181 ? -0.193 8.367 -12.102 1 98.06 181 HIS B CA 1
ATOM 5069 C C . HIS B 1 181 ? -0.063 8.102 -13.602 1 98.06 181 HIS B C 1
ATOM 5071 O O . HIS B 1 181 ? -0.562 7.094 -14.102 1 98.06 181 HIS B O 1
ATOM 5077 N N . ALA B 1 182 ? 0.58 9.008 -14.266 1 98.19 182 ALA B N 1
ATOM 5078 C CA . ALA B 1 182 ? 0.73 8.906 -15.719 1 98.19 182 ALA B CA 1
ATOM 5079 C C . ALA B 1 182 ? 1.545 7.676 -16.094 1 98.19 182 ALA B C 1
ATOM 5081 O O . ALA B 1 182 ? 1.186 6.949 -17.031 1 98.19 182 ALA B O 1
ATOM 5082 N N . LEU B 1 183 ? 2.637 7.48 -15.398 1 98.69 183 LEU B N 1
ATOM 5083 C CA . LEU B 1 183 ? 3.496 6.332 -15.672 1 98.69 183 LEU B CA 1
ATOM 5084 C C . LEU B 1 183 ? 2.742 5.023 -15.453 1 98.69 183 LEU B C 1
ATOM 5086 O O . LEU B 1 183 ? 2.863 4.094 -16.25 1 98.69 183 LEU B O 1
ATOM 5090 N N . VAL B 1 184 ? 1.983 4.949 -14.391 1 98.56 184 VAL B N 1
ATOM 5091 C CA . VAL B 1 184 ? 1.2 3.752 -14.102 1 98.56 184 VAL B CA 1
ATOM 5092 C C . VAL B 1 184 ? 0.166 3.533 -15.203 1 98.56 184 VAL B C 1
ATOM 5094 O O . VAL B 1 184 ? 0.055 2.436 -15.75 1 98.56 184 VAL B O 1
ATOM 5097 N N . GLN B 1 185 ? -0.566 4.566 -15.555 1 97.31 185 GLN B N 1
ATOM 5098 C CA . GLN B 1 185 ? -1.627 4.465 -16.547 1 97.31 185 GLN B CA 1
ATOM 5099 C C . GLN B 1 185 ? -1.065 4.078 -17.922 1 97.31 185 GLN B C 1
ATOM 5101 O O . GLN B 1 185 ? -1.615 3.213 -18.594 1 97.31 185 GLN B O 1
ATOM 5106 N N . PHE B 1 186 ? -0.013 4.742 -18.281 1 98.19 186 PHE B N 1
ATOM 5107 C CA . PHE B 1 186 ? 0.641 4.461 -19.547 1 98.19 186 PHE B CA 1
ATOM 5108 C C . PHE B 1 186 ? 1.056 2.996 -19.625 1 98.19 186 PHE B C 1
ATOM 5110 O O . PHE B 1 186 ? 0.724 2.307 -20.594 1 98.19 186 PHE B O 1
ATOM 5117 N N . THR B 1 187 ? 1.731 2.518 -18.594 1 98.75 187 THR B N 1
ATOM 5118 C CA . THR B 1 187 ? 2.311 1.178 -18.594 1 98.75 187 THR B CA 1
ATOM 5119 C C . THR B 1 187 ? 1.216 0.116 -18.547 1 98.75 187 THR B C 1
ATOM 5121 O O . THR B 1 187 ? 1.237 -0.842 -19.328 1 98.75 187 THR B O 1
ATOM 5124 N N . VAL B 1 188 ? 0.237 0.258 -17.672 1 98.5 188 VAL B N 1
ATOM 5125 C CA . VAL B 1 188 ? -0.845 -0.711 -17.531 1 98.5 188 VAL B CA 1
ATOM 5126 C C . VAL B 1 188 ? -1.658 -0.77 -18.828 1 98.5 188 VAL B C 1
ATOM 5128 O O . VAL B 1 188 ? -1.965 -1.854 -19.328 1 98.5 188 VAL B O 1
ATOM 5131 N N . SER B 1 189 ? -1.989 0.4 -19.359 1 97.19 189 SER B N 1
ATOM 5132 C CA . SER B 1 189 ? -2.787 0.44 -20.578 1 97.19 189 SER B CA 1
ATOM 5133 C C . SER B 1 189 ? -2.068 -0.254 -21.734 1 97.19 189 SER B C 1
ATOM 5135 O O . SER B 1 189 ? -2.688 -0.985 -22.516 1 97.19 189 SER B O 1
ATOM 5137 N N . LYS B 1 190 ? -0.786 0 -21.844 1 98.12 190 LYS B N 1
ATOM 5138 C CA . LYS B 1 190 ? 0.001 -0.633 -22.906 1 98.12 190 LYS B CA 1
ATOM 5139 C C . LYS B 1 190 ? -0.024 -2.152 -22.766 1 98.12 190 LYS B C 1
ATOM 5141 O O . LYS B 1 190 ? -0.241 -2.863 -23.75 1 98.12 190 LYS B O 1
ATOM 5146 N N . LEU B 1 191 ? 0.185 -2.646 -21.609 1 98.81 191 LEU B N 1
ATOM 5147 C CA . LEU B 1 191 ? 0.267 -4.086 -21.375 1 98.81 191 LEU B CA 1
ATOM 5148 C C . LEU B 1 191 ? -1.098 -4.742 -21.562 1 98.81 191 LEU B C 1
ATOM 5150 O O . LEU B 1 191 ? -1.193 -5.848 -22.094 1 98.81 191 LEU B O 1
ATOM 5154 N N . VAL B 1 192 ? -2.139 -4.047 -21.094 1 98.06 192 VAL B N 1
ATOM 5155 C CA . VAL B 1 192 ? -3.484 -4.582 -21.281 1 98.06 192 VAL B CA 1
ATOM 5156 C C . VAL B 1 192 ? -3.795 -4.707 -22.766 1 98.06 192 VAL B C 1
ATOM 5158 O O . VAL B 1 192 ? -4.379 -5.703 -23.203 1 98.06 192 VAL B O 1
ATOM 5161 N N . LYS B 1 193 ? -3.375 -3.744 -23.562 1 97.19 193 LYS B N 1
ATOM 5162 C CA . LYS B 1 193 ? -3.57 -3.777 -25.016 1 97.19 193 LYS B CA 1
ATOM 5163 C C . LYS B 1 193 ? -2.811 -4.941 -25.641 1 97.19 193 LYS B C 1
ATOM 5165 O O . LYS B 1 193 ? -3.205 -5.449 -26.688 1 97.19 193 LYS B O 1
ATOM 5170 N N . GLN B 1 194 ? -1.764 -5.367 -24.953 1 97.69 194 GLN B N 1
ATOM 5171 C CA . GLN B 1 194 ? -0.947 -6.473 -25.438 1 97.69 194 GLN B CA 1
ATOM 5172 C C . GLN B 1 194 ? -1.462 -7.809 -24.922 1 97.69 194 GLN B C 1
ATOM 5174 O O . GLN B 1 194 ? -0.799 -8.836 -25.062 1 97.69 194 GLN B O 1
ATOM 5179 N N . GLY B 1 195 ? -2.547 -7.77 -24.25 1 97 195 GLY B N 1
ATOM 5180 C CA . GLY B 1 195 ? -3.189 -9.016 -23.875 1 97 195 GLY B CA 1
ATOM 5181 C C . GLY B 1 195 ? -2.955 -9.398 -22.422 1 97 195 GLY B C 1
ATOM 5182 O O . GLY B 1 195 ? -3.357 -10.477 -21.984 1 97 195 GLY B O 1
ATOM 5183 N N . PHE B 1 196 ? -2.328 -8.578 -21.641 1 98.75 196 PHE B N 1
ATOM 5184 C CA . PHE B 1 196 ? -2.135 -8.859 -20.219 1 98.75 196 PHE B CA 1
ATOM 5185 C C . PHE B 1 196 ? -3.449 -8.742 -19.469 1 98.75 196 PHE B C 1
ATOM 5187 O O . PHE B 1 196 ? -4.246 -7.84 -19.734 1 98.75 196 PHE B O 1
ATOM 5194 N N . ILE B 1 197 ? -3.686 -9.594 -18.531 1 98.5 197 ILE B N 1
ATOM 5195 C CA . ILE B 1 197 ? -4.836 -9.531 -17.625 1 98.5 197 ILE B CA 1
ATOM 5196 C C . ILE B 1 197 ? -4.48 -8.719 -16.391 1 98.5 197 ILE B C 1
ATOM 5198 O O . ILE B 1 197 ? -3.592 -9.102 -15.617 1 98.5 197 ILE B O 1
ATOM 5202 N N . PRO B 1 198 ? -5.117 -7.57 -16.219 1 98.56 198 PRO B N 1
ATOM 5203 C CA . PRO B 1 198 ? -4.816 -6.77 -15.023 1 98.56 198 PRO B CA 1
ATOM 5204 C C . PRO B 1 198 ? -5.297 -7.422 -13.734 1 98.56 198 PRO B C 1
ATOM 5206 O O . PRO B 1 198 ? -6.316 -8.117 -13.727 1 98.56 198 PRO B O 1
ATOM 5209 N N . MET B 1 199 ? -4.586 -7.219 -12.648 1 98.75 199 MET B N 1
ATOM 5210 C CA . MET B 1 199 ? -4.906 -7.812 -11.352 1 98.75 199 MET B CA 1
ATOM 5211 C C . MET B 1 199 ? -4.582 -6.844 -10.219 1 98.75 199 MET B C 1
ATOM 5213 O O . MET B 1 199 ? -3.639 -6.059 -10.32 1 98.75 199 MET B O 1
ATOM 5217 N N . ALA B 1 200 ? -5.398 -6.762 -9.219 1 98.69 200 ALA B N 1
ATOM 5218 C CA . ALA B 1 200 ? -5.07 -6.176 -7.926 1 98.69 200 ALA B CA 1
ATOM 5219 C C . ALA B 1 200 ? -4.832 -7.254 -6.875 1 98.69 200 ALA B C 1
ATOM 5221 O O . ALA B 1 200 ? -5.613 -8.203 -6.762 1 98.69 200 ALA B O 1
ATOM 5222 N N . VAL B 1 201 ? -3.777 -7.129 -6.145 1 98.62 201 VAL B N 1
ATOM 5223 C CA . VAL B 1 201 ? -3.357 -8.211 -5.254 1 98.62 201 VAL B CA 1
ATOM 5224 C C . VAL B 1 201 ? -3.238 -7.684 -3.826 1 98.62 201 VAL B C 1
ATOM 5226 O O . VAL B 1 201 ? -3.107 -6.477 -3.609 1 98.62 201 VAL B O 1
ATOM 5229 N N . PRO B 1 202 ? -3.324 -8.555 -2.832 1 97.81 202 PRO B N 1
ATOM 5230 C CA . PRO B 1 202 ? -2.971 -8.156 -1.465 1 97.81 202 PRO B CA 1
ATOM 5231 C C . PRO B 1 202 ? -1.486 -7.832 -1.311 1 97.81 202 PRO B C 1
ATOM 5233 O O . PRO B 1 202 ? -0.643 -8.461 -1.957 1 97.81 202 PRO B O 1
ATOM 5236 N N . ASP B 1 203 ? -1.241 -6.871 -0.445 1 97.56 203 ASP B N 1
ATOM 5237 C CA . ASP B 1 203 ? 0.139 -6.535 -0.111 1 97.56 203 ASP B CA 1
ATOM 5238 C C . ASP B 1 203 ? 0.624 -7.336 1.095 1 97.56 203 ASP B C 1
ATOM 5240 O O . ASP B 1 203 ? 1.829 -7.457 1.322 1 97.56 203 ASP B O 1
ATOM 5244 N N . LEU B 1 204 ? -0.284 -7.723 1.937 1 97.25 204 LEU B N 1
ATOM 5245 C CA . LEU B 1 204 ? -0.004 -8.539 3.115 1 97.25 204 LEU B CA 1
ATOM 5246 C C . LEU B 1 204 ? -0.19 -10.016 2.811 1 97.25 204 LEU B C 1
ATOM 5248 O O . LEU B 1 204 ? -1.305 -10.461 2.525 1 97.25 204 LEU B O 1
ATOM 5252 N N . LEU B 1 205 ? 0.876 -10.805 2.902 1 97.81 205 LEU B N 1
ATOM 5253 C CA . LEU B 1 205 ? 0.822 -12.211 2.523 1 97.81 205 LEU B CA 1
ATOM 5254 C C . LEU B 1 205 ? 1.535 -13.078 3.557 1 97.81 205 LEU B C 1
ATOM 5256 O O . LEU B 1 205 ? 2.336 -12.578 4.348 1 97.81 205 LEU B O 1
ATOM 5260 N N . ARG B 1 206 ? 1.228 -14.328 3.486 1 96.44 206 ARG B N 1
ATOM 5261 C CA . ARG B 1 206 ? 1.856 -15.312 4.359 1 96.44 206 ARG B CA 1
ATOM 5262 C C . ARG B 1 206 ? 3.258 -15.664 3.871 1 96.44 206 ARG B C 1
ATOM 5264 O O . ARG B 1 206 ? 3.541 -15.586 2.674 1 96.44 206 ARG B O 1
ATOM 5271 N N . GLY B 1 207 ? 4.051 -16.094 4.797 1 94.06 207 GLY B N 1
ATOM 5272 C CA . GLY B 1 207 ? 5.453 -16.375 4.531 1 94.06 207 GLY B CA 1
ATOM 5273 C C . GLY B 1 207 ? 5.652 -17.438 3.459 1 94.06 207 GLY B C 1
ATOM 5274 O O . GLY B 1 207 ? 6.609 -17.359 2.684 1 94.06 207 GLY B O 1
ATOM 5275 N N . ALA B 1 208 ? 4.789 -18.344 3.381 1 93.38 208 ALA B N 1
ATOM 5276 C CA . ALA B 1 208 ? 4.918 -19.469 2.443 1 93.38 208 ALA B CA 1
ATOM 5277 C C . ALA B 1 208 ? 4.938 -18.969 1.001 1 93.38 208 ALA B C 1
ATOM 5279 O O . ALA B 1 208 ? 5.617 -19.547 0.148 1 93.38 208 ALA B O 1
ATOM 5280 N N . VAL B 1 209 ? 4.199 -17.906 0.715 1 97 209 VAL B N 1
ATOM 5281 C CA . VAL B 1 209 ? 4.152 -17.375 -0.643 1 97 209 VAL B CA 1
ATOM 5282 C C . VAL B 1 209 ? 5.496 -16.75 -0.999 1 97 209 VAL B C 1
ATOM 5284 O O . VAL B 1 209 ? 6 -16.922 -2.109 1 97 209 VAL B O 1
ATOM 5287 N N . PHE B 1 210 ? 6.074 -16.078 -0.022 1 96.31 210 PHE B N 1
ATOM 5288 C CA . PHE B 1 210 ? 7.395 -15.484 -0.215 1 96.31 210 PHE B CA 1
ATOM 5289 C C . PHE B 1 210 ? 8.438 -16.562 -0.487 1 96.31 210 PHE B C 1
ATOM 5291 O O . PHE B 1 210 ? 9.234 -16.438 -1.413 1 96.31 210 PHE B O 1
ATOM 5298 N N . GLU B 1 211 ? 8.383 -17.547 0.295 1 93.94 211 GLU B N 1
ATOM 5299 C CA . GLU B 1 211 ? 9.328 -18.656 0.158 1 93.94 211 GLU B CA 1
ATOM 5300 C C . GLU B 1 211 ? 9.203 -19.328 -1.207 1 93.94 211 GLU B C 1
ATOM 5302 O O . GLU B 1 211 ? 10.211 -19.672 -1.828 1 93.94 211 GLU B O 1
ATOM 5307 N N . GLY B 1 212 ? 7.949 -19.438 -1.604 1 95.69 212 GLY B N 1
ATOM 5308 C CA . GLY B 1 212 ? 7.719 -20.016 -2.918 1 95.69 212 GLY B CA 1
ATOM 5309 C C . GLY B 1 212 ? 8.305 -19.188 -4.047 1 95.69 212 GLY B C 1
ATOM 5310 O O . GLY B 1 212 ? 8.672 -19.734 -5.09 1 95.69 212 GLY B O 1
ATOM 5311 N N . CYS B 1 213 ? 8.391 -17.922 -3.832 1 96.62 213 CYS B N 1
ATOM 5312 C CA . CYS B 1 213 ? 8.93 -17.016 -4.84 1 96.62 213 CYS B CA 1
ATOM 5313 C C . CYS B 1 213 ? 10.438 -16.859 -4.672 1 96.62 213 CYS B C 1
ATOM 5315 O O . CYS B 1 213 ? 11.062 -16.062 -5.379 1 96.62 213 CYS B O 1
ATOM 5317 N N . GLY B 1 214 ? 10.992 -17.578 -3.746 1 94.12 214 GLY B N 1
ATOM 5318 C CA . GLY B 1 214 ? 12.438 -17.562 -3.559 1 94.12 214 GLY B CA 1
ATOM 5319 C C . GLY B 1 214 ? 12.898 -16.484 -2.586 1 94.12 214 GLY B C 1
ATOM 5320 O O . GLY B 1 214 ? 14.094 -16.203 -2.5 1 94.12 214 GLY B O 1
ATOM 5321 N N . MET B 1 215 ? 11.953 -15.891 -1.899 1 91.12 215 MET B N 1
ATOM 5322 C CA . MET B 1 215 ? 12.289 -14.883 -0.898 1 91.12 215 MET B CA 1
ATOM 5323 C C . MET B 1 215 ? 12.266 -15.484 0.504 1 91.12 215 MET B C 1
ATOM 5325 O O . MET B 1 215 ? 11.523 -16.422 0.773 1 91.12 215 MET B O 1
ATOM 5329 N N . GLN B 1 216 ? 13.156 -14.992 1.313 1 84.62 216 GLN B N 1
ATOM 5330 C CA . GLN B 1 216 ? 13.25 -15.477 2.686 1 84.62 216 GLN B CA 1
ATOM 5331 C C . GLN B 1 216 ? 12.836 -14.398 3.682 1 84.62 216 GLN B C 1
ATOM 5333 O O . GLN B 1 216 ? 13.68 -13.648 4.176 1 84.62 216 GLN B O 1
ATOM 5338 N N . PRO B 1 217 ? 11.617 -14.43 4.098 1 81.25 217 PRO B N 1
ATOM 5339 C CA . PRO B 1 217 ? 11.148 -13.359 4.984 1 81.25 217 PRO B CA 1
ATOM 5340 C C . PRO B 1 217 ? 11.82 -13.398 6.359 1 81.25 217 PRO B C 1
ATOM 5342 O O . PRO B 1 217 ? 11.875 -12.375 7.047 1 81.25 217 PRO B O 1
ATOM 5345 N N . ASN B 1 218 ? 12.367 -14.539 6.691 1 79.19 218 ASN B N 1
ATOM 5346 C CA . ASN B 1 218 ? 12.945 -14.672 8.023 1 79.19 218 ASN B CA 1
ATOM 5347 C C . ASN B 1 218 ? 14.469 -14.562 7.984 1 79.19 218 ASN B C 1
ATOM 5349 O O . ASN B 1 218 ? 15.141 -14.891 8.961 1 79.19 218 ASN B O 1
ATOM 5353 N N . ALA B 1 219 ? 14.914 -14.18 6.852 1 79.19 219 ALA B N 1
ATOM 5354 C CA . ALA B 1 219 ? 16.344 -13.922 6.781 1 79.19 219 ALA B CA 1
ATOM 5355 C C . ALA B 1 219 ? 16.766 -12.828 7.758 1 79.19 219 ALA B C 1
ATOM 5357 O O . ALA B 1 219 ? 15.922 -12.07 8.242 1 79.19 219 ALA B O 1
ATOM 5358 N N . VAL B 1 220 ? 18.109 -12.789 8.141 1 74.25 220 VAL B N 1
ATOM 5359 C CA . VAL B 1 220 ? 18.641 -11.773 9.047 1 74.25 220 VAL B CA 1
ATOM 5360 C C . VAL B 1 220 ? 19.781 -11.023 8.352 1 74.25 220 VAL B C 1
ATOM 5362 O O . VAL B 1 220 ? 20.844 -11.578 8.117 1 74.25 220 VAL B O 1
ATOM 5365 N N . PRO B 1 221 ? 19.578 -9.742 7.949 1 79.31 221 PRO B N 1
ATOM 5366 C CA . PRO B 1 221 ? 18.344 -8.984 8.156 1 79.31 221 PRO B CA 1
ATOM 5367 C C . PRO B 1 221 ? 17.266 -9.32 7.133 1 79.31 221 PRO B C 1
ATOM 5369 O O . PRO B 1 221 ? 17.578 -9.664 5.992 1 79.31 221 PRO B O 1
ATOM 5372 N N . SER B 1 222 ? 16.094 -9.148 7.543 1 81.88 222 SER B N 1
ATOM 5373 C CA . SER B 1 222 ? 14.977 -9.477 6.66 1 81.88 222 SER B CA 1
ATOM 5374 C C . SER B 1 222 ? 14.773 -8.398 5.605 1 81.88 222 SER B C 1
ATOM 5376 O O . SER B 1 222 ? 14.742 -7.203 5.926 1 81.88 222 SER B O 1
ATOM 5378 N N . PRO B 1 223 ? 14.555 -8.789 4.398 1 87.06 223 PRO B N 1
ATOM 5379 C CA . PRO B 1 223 ? 14.289 -7.812 3.338 1 87.06 223 PRO B CA 1
ATOM 5380 C C . PRO B 1 223 ? 12.828 -7.379 3.287 1 87.06 223 PRO B C 1
ATOM 5382 O O . PRO B 1 223 ? 12.469 -6.508 2.49 1 87.06 223 PRO B O 1
ATOM 5385 N N . VAL B 1 224 ? 12.008 -7.973 4.148 1 92.5 224 VAL B N 1
ATOM 5386 C CA . VAL B 1 224 ? 10.578 -7.668 4.117 1 92.5 224 VAL B CA 1
ATOM 5387 C C . VAL B 1 224 ? 10.141 -7.129 5.477 1 92.5 224 VAL B C 1
ATOM 5389 O O . VAL B 1 224 ? 10.773 -7.402 6.496 1 92.5 224 VAL B O 1
ATOM 5392 N N . TYR B 1 225 ? 9.125 -6.277 5.504 1 94.94 225 TYR B N 1
ATOM 5393 C CA . TYR B 1 225 ? 8.484 -5.824 6.734 1 94.94 225 TYR B CA 1
ATOM 5394 C C . TYR B 1 225 ? 7.566 -6.898 7.301 1 94.94 225 TYR B C 1
ATOM 5396 O O . TYR B 1 225 ? 6.641 -7.352 6.625 1 94.94 225 TYR B O 1
ATOM 5404 N N . ASN B 1 226 ? 7.848 -7.289 8.531 1 94.44 226 ASN B N 1
ATOM 5405 C CA . ASN B 1 226 ? 6.941 -8.195 9.242 1 94.44 226 ASN B CA 1
ATOM 5406 C C . ASN B 1 226 ? 5.938 -7.422 10.094 1 94.44 226 ASN B C 1
ATOM 5408 O O . ASN B 1 226 ? 6.301 -6.461 10.773 1 94.44 226 ASN B O 1
ATOM 5412 N N . ILE B 1 227 ? 4.719 -7.773 9.992 1 95.31 227 ILE B N 1
ATOM 5413 C CA . ILE B 1 227 ? 3.721 -7.234 10.906 1 95.31 227 ILE B CA 1
ATOM 5414 C C . ILE B 1 227 ? 3.961 -7.781 12.312 1 95.31 227 ILE B C 1
ATOM 5416 O O . ILE B 1 227 ? 4.523 -8.867 12.477 1 95.31 227 ILE B O 1
ATOM 5420 N N . ASP B 1 228 ? 3.617 -7.047 13.344 1 93.75 228 ASP B N 1
ATOM 5421 C CA . ASP B 1 228 ? 3.797 -7.469 14.727 1 93.75 228 ASP B CA 1
ATOM 5422 C C . ASP B 1 228 ? 3.318 -8.906 14.93 1 93.75 228 ASP B C 1
ATOM 5424 O O . ASP B 1 228 ? 2.113 -9.164 14.938 1 93.75 228 ASP B O 1
ATOM 5428 N N . PRO B 1 229 ? 4.254 -9.82 15.109 1 92.25 229 PRO B N 1
ATOM 5429 C CA . PRO B 1 229 ? 3.889 -11.234 15.188 1 92.25 229 PRO B CA 1
ATOM 5430 C C . PRO B 1 229 ? 3.104 -11.57 16.453 1 92.25 229 PRO B C 1
ATOM 5432 O O . PRO B 1 229 ? 2.484 -12.633 16.547 1 92.25 229 PRO B O 1
ATOM 5435 N N . SER B 1 230 ? 3.133 -10.719 17.406 1 90.5 230 SER B N 1
ATOM 5436 C CA . SER B 1 230 ? 2.365 -10.953 18.625 1 90.5 230 SER B CA 1
ATOM 5437 C C . SER B 1 230 ? 0.867 -10.844 18.359 1 90.5 230 SER B C 1
ATOM 5439 O O . SER B 1 230 ? 0.059 -11.414 19.094 1 90.5 230 SER B O 1
ATOM 5441 N N . ARG B 1 231 ? 0.519 -10.227 17.281 1 88.5 231 ARG B N 1
ATOM 5442 C CA . ARG B 1 231 ? -0.89 -10.023 16.969 1 88.5 231 ARG B CA 1
ATOM 5443 C C . ARG B 1 231 ? -1.281 -10.797 15.711 1 88.5 231 ARG B C 1
ATOM 5445 O O . ARG B 1 231 ? -2.367 -11.375 15.641 1 88.5 231 ARG B O 1
ATOM 5452 N N . PHE B 1 232 ? -0.404 -10.688 14.719 1 89.94 232 PHE B N 1
ATOM 5453 C CA . PHE B 1 232 ? -0.642 -11.367 13.453 1 89.94 232 PHE B CA 1
ATOM 5454 C C . PHE B 1 232 ? 0.517 -12.297 13.109 1 89.94 232 PHE B C 1
ATOM 5456 O O . PHE B 1 232 ? 1.605 -11.836 12.766 1 89.94 232 PHE B O 1
ATOM 5463 N N . GLU B 1 233 ? 0.158 -13.539 13.102 1 89.62 233 GLU B N 1
ATOM 5464 C CA . GLU B 1 233 ? 1.212 -14.523 12.844 1 89.62 233 GLU B CA 1
ATOM 5465 C C . GLU B 1 233 ? 1.512 -14.633 11.352 1 89.62 233 GLU B C 1
ATOM 5467 O O . GLU B 1 233 ? 0.594 -14.703 10.531 1 89.62 233 GLU B O 1
ATOM 5472 N N . ASP B 1 234 ? 2.775 -14.602 10.969 1 92.62 234 ASP B N 1
ATOM 5473 C CA . ASP B 1 234 ? 3.293 -14.938 9.648 1 92.62 234 ASP B CA 1
ATOM 5474 C C . ASP B 1 234 ? 2.68 -14.039 8.578 1 92.62 234 ASP B C 1
ATOM 5476 O O . ASP B 1 234 ? 2.145 -14.531 7.582 1 92.62 234 ASP B O 1
ATOM 5480 N N . LEU B 1 235 ? 2.607 -12.773 8.836 1 95.19 235 LEU B N 1
ATOM 5481 C CA . LEU B 1 235 ? 2.098 -11.797 7.887 1 95.19 235 LEU B CA 1
ATOM 5482 C C . LEU B 1 235 ? 3.174 -10.773 7.527 1 95.19 235 LEU B C 1
ATOM 5484 O O . LEU B 1 235 ? 3.777 -10.164 8.414 1 95.19 235 LEU B O 1
ATOM 5488 N N . CYS B 1 236 ? 3.436 -10.641 6.191 1 96.19 236 CYS B N 1
ATOM 5489 C CA . CYS B 1 236 ? 4.516 -9.773 5.73 1 96.19 236 CYS B CA 1
ATOM 5490 C C . CYS B 1 236 ? 4.051 -8.883 4.586 1 96.19 236 CYS B C 1
ATOM 5492 O O . CYS B 1 236 ? 3.131 -9.242 3.85 1 96.19 236 CYS B O 1
ATOM 5494 N N . LEU B 1 237 ? 4.699 -7.723 4.504 1 97.5 237 LEU B N 1
ATOM 5495 C CA . LEU B 1 237 ? 4.441 -6.82 3.387 1 97.5 237 LEU B CA 1
ATOM 5496 C C . LEU B 1 237 ? 5.293 -7.199 2.178 1 97.5 237 LEU B C 1
ATOM 5498 O O . LEU B 1 237 ? 6.484 -7.48 2.314 1 97.5 237 LEU B O 1
ATOM 5502 N N . ALA B 1 238 ? 4.684 -7.203 1.031 1 97.69 238 ALA B N 1
ATOM 5503 C CA . ALA B 1 238 ? 5.375 -7.645 -0.178 1 97.69 238 ALA B CA 1
ATOM 5504 C C . ALA B 1 238 ? 6.238 -6.527 -0.756 1 97.69 238 ALA B C 1
ATOM 5506 O O . ALA B 1 238 ? 5.832 -5.359 -0.76 1 97.69 238 ALA B O 1
ATOM 5507 N N . GLY B 1 239 ? 7.434 -6.871 -1.224 1 96.94 239 GLY B N 1
ATOM 5508 C CA . GLY B 1 239 ? 8.32 -5.934 -1.896 1 96.94 239 GLY B CA 1
ATOM 5509 C C . GLY B 1 239 ? 8.109 -5.891 -3.396 1 96.94 239 GLY B C 1
ATOM 5510 O O . GLY B 1 239 ? 8.828 -5.18 -4.105 1 96.94 239 GLY B O 1
ATOM 5511 N N . THR B 1 240 ? 7.238 -6.676 -3.928 1 97.44 240 THR B N 1
ATOM 5512 C CA . THR B 1 240 ? 6.832 -6.762 -5.324 1 97.44 240 THR B CA 1
ATOM 5513 C C . THR B 1 240 ? 5.488 -7.469 -5.457 1 97.44 240 THR B C 1
ATOM 5515 O O . THR B 1 240 ? 5.172 -8.367 -4.676 1 97.44 240 THR B O 1
ATOM 5518 N N . SER B 1 241 ? 4.703 -7.047 -6.469 1 98.25 241 SER B N 1
ATOM 5519 C CA . SER B 1 241 ? 3.424 -7.719 -6.684 1 98.25 241 SER B CA 1
ATOM 5520 C C . SER B 1 241 ? 3.623 -9.117 -7.25 1 98.25 241 SER B C 1
ATOM 5522 O O . SER B 1 241 ? 2.678 -9.906 -7.316 1 98.25 241 SER B O 1
ATOM 5524 N N . GLU B 1 242 ? 4.852 -9.523 -7.613 1 98.5 242 GLU B N 1
ATOM 5525 C CA . GLU B 1 242 ? 5.172 -10.891 -8.016 1 98.5 242 GLU B CA 1
ATOM 5526 C C . GLU B 1 242 ? 4.668 -11.898 -6.988 1 98.5 242 GLU B C 1
ATOM 5528 O O . GLU B 1 242 ? 4.086 -12.922 -7.348 1 98.5 242 GLU B O 1
ATOM 5533 N N . VAL B 1 243 ? 4.875 -11.609 -5.738 1 98.38 243 VAL B N 1
ATOM 5534 C CA . VAL B 1 243 ? 4.492 -12.508 -4.652 1 98.38 243 VAL B CA 1
ATOM 5535 C C . VAL B 1 243 ? 2.971 -12.648 -4.609 1 98.38 243 VAL B C 1
ATOM 5537 O O . VAL B 1 243 ? 2.449 -13.766 -4.496 1 98.38 243 VAL B O 1
ATOM 5540 N N . GLY B 1 244 ? 2.297 -11.492 -4.703 1 98.56 244 GLY B N 1
ATOM 5541 C CA . GLY B 1 244 ? 0.842 -11.516 -4.715 1 98.56 244 GLY B CA 1
ATOM 5542 C C . GLY B 1 244 ? 0.27 -12.266 -5.906 1 98.56 244 GLY B C 1
ATOM 5543 O O . GLY B 1 244 ? -0.663 -13.055 -5.762 1 98.56 244 GLY B O 1
ATOM 5544 N N . ILE B 1 245 ? 0.79 -12.039 -7.086 1 98.81 245 ILE B N 1
ATOM 5545 C CA . ILE B 1 245 ? 0.301 -12.688 -8.297 1 98.81 245 ILE B CA 1
ATOM 5546 C C . ILE B 1 245 ? 0.571 -14.188 -8.219 1 98.81 245 ILE B C 1
ATOM 5548 O O . ILE B 1 245 ? -0.299 -15 -8.539 1 98.81 245 ILE B O 1
ATOM 5552 N N . ALA B 1 246 ? 1.796 -14.531 -7.809 1 98.69 246 ALA B N 1
ATOM 5553 C CA . ALA B 1 246 ? 2.115 -15.945 -7.633 1 98.69 246 ALA B CA 1
ATOM 5554 C C . ALA B 1 246 ? 1.146 -16.609 -6.664 1 98.69 246 ALA B C 1
ATOM 5556 O O . ALA B 1 246 ? 0.72 -17.75 -6.883 1 98.69 246 ALA B O 1
ATOM 5557 N N . GLY B 1 247 ? 0.831 -15.914 -5.59 1 98.38 247 GLY B N 1
ATOM 5558 C CA . GLY B 1 247 ? -0.146 -16.406 -4.637 1 98.38 247 GLY B CA 1
ATOM 5559 C C . GLY B 1 247 ? -1.499 -16.703 -5.262 1 98.38 247 GLY B C 1
ATOM 5560 O O . GLY B 1 247 ? -2.184 -17.641 -4.867 1 98.38 247 GLY B O 1
ATOM 5561 N N . TYR B 1 248 ? -1.912 -15.922 -6.234 1 98.44 248 TYR B N 1
ATOM 5562 C CA . TYR B 1 248 ? -3.176 -16.125 -6.93 1 98.44 248 TYR B CA 1
ATOM 5563 C C . TYR B 1 248 ? -3.201 -17.484 -7.617 1 98.44 248 TYR B C 1
ATOM 5565 O O . TYR B 1 248 ? -4.242 -18.156 -7.66 1 98.44 248 TYR B O 1
ATOM 5573 N N . PHE B 1 249 ? -2.082 -17.953 -8.148 1 98.31 249 PHE B N 1
ATOM 5574 C CA . PHE B 1 249 ? -1.994 -19.188 -8.922 1 98.31 249 PHE B CA 1
ATOM 5575 C C . PHE B 1 249 ? -1.655 -20.375 -8.016 1 98.31 249 PHE B C 1
ATOM 5577 O O . PHE B 1 249 ? -1.679 -21.531 -8.453 1 98.31 249 PHE B O 1
ATOM 5584 N N . MET B 1 250 ? -1.271 -20.078 -6.758 1 97.94 250 MET B N 1
ATOM 5585 C CA . MET B 1 250 ? -0.891 -21.125 -5.812 1 97.94 250 MET B CA 1
ATOM 5586 C C . MET B 1 250 ? -1.984 -22.172 -5.707 1 97.94 250 MET B C 1
ATOM 5588 O O . MET B 1 250 ? -3.164 -21.844 -5.57 1 97.94 250 MET B O 1
ATOM 5592 N N . ASP B 1 251 ? -1.63 -23.406 -5.879 1 97.12 251 ASP B N 1
ATOM 5593 C CA . ASP B 1 251 ? -2.5 -24.562 -5.77 1 97.12 251 ASP B CA 1
ATOM 5594 C C . ASP B 1 251 ? -3.572 -24.562 -6.855 1 97.12 251 ASP B C 1
ATOM 5596 O O . ASP B 1 251 ? -4.707 -24.984 -6.621 1 97.12 251 ASP B O 1
ATOM 5600 N N . HIS B 1 252 ? -3.285 -24 -8 1 97.5 252 HIS B N 1
ATOM 5601 C CA . HIS B 1 252 ? -4.227 -23.984 -9.117 1 97.5 252 HIS B CA 1
ATOM 5602 C C . HIS B 1 252 ? -3.568 -24.484 -10.398 1 97.5 252 HIS B C 1
ATOM 5604 O O . HIS B 1 252 ? -2.346 -24.422 -10.5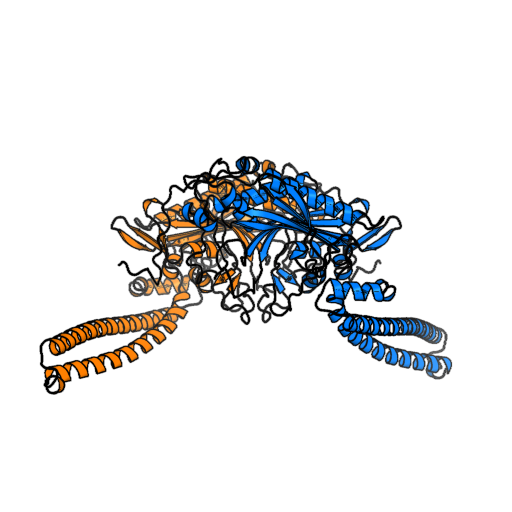39 1 97.5 252 HIS B O 1
ATOM 5610 N N . ALA B 1 253 ? -4.375 -25.016 -11.258 1 97.75 253 ALA B N 1
ATOM 5611 C CA . ALA B 1 253 ? -3.949 -25.438 -12.594 1 97.75 253 ALA B CA 1
ATOM 5612 C C . ALA B 1 253 ? -4.566 -24.547 -13.664 1 97.75 253 ALA B C 1
ATOM 5614 O O . ALA B 1 253 ? -5.742 -24.188 -13.586 1 97.75 253 ALA B O 1
ATOM 5615 N N . VAL B 1 254 ? -3.791 -24.141 -14.609 1 97.25 254 VAL B N 1
ATOM 5616 C CA . VAL B 1 254 ? -4.223 -23.312 -15.734 1 97.25 254 VAL B CA 1
ATOM 5617 C C . VAL B 1 254 ? -4.559 -24.203 -16.938 1 97.25 254 VAL B C 1
ATOM 5619 O O . VAL B 1 254 ? -3.904 -25.219 -17.156 1 97.25 254 VAL B O 1
ATOM 5622 N N . ASN B 1 255 ? -5.582 -23.781 -17.656 1 95.5 255 ASN B N 1
ATOM 5623 C CA . ASN B 1 255 ? -5.918 -24.484 -18.891 1 95.5 255 ASN B CA 1
ATOM 5624 C C . ASN B 1 255 ? -4.863 -24.234 -19.969 1 95.5 255 ASN B C 1
ATOM 5626 O O . ASN B 1 255 ? -4.5 -23.094 -20.25 1 95.5 255 ASN B O 1
ATOM 5630 N N . LEU B 1 256 ? -4.453 -25.344 -20.609 1 96.75 256 LEU B N 1
ATOM 5631 C CA . LEU B 1 256 ? -3.385 -25.281 -21.594 1 96.75 256 LEU B CA 1
ATOM 5632 C C . LEU B 1 256 ? -3.738 -24.297 -22.719 1 96.75 256 LEU B C 1
ATOM 5634 O O . LEU B 1 256 ? -2.877 -23.547 -23.188 1 96.75 256 LEU B O 1
ATOM 5638 N N . GLU B 1 257 ? -4.977 -24.172 -23.125 1 95.44 257 GLU B N 1
ATOM 5639 C CA . GLU B 1 257 ? -5.438 -23.344 -24.25 1 95.44 257 GLU B CA 1
ATOM 5640 C C . GLU B 1 257 ? -5.348 -21.859 -23.906 1 95.44 257 GLU B C 1
ATOM 5642 O O . GLU B 1 257 ? -5.332 -21.016 -24.812 1 95.44 257 GLU B O 1
ATOM 5647 N N . ASP B 1 258 ? -5.23 -21.594 -22.656 1 96.25 258 ASP B N 1
ATOM 5648 C CA . ASP B 1 258 ? -5.211 -20.203 -22.203 1 96.25 258 ASP B CA 1
ATOM 5649 C C . ASP B 1 258 ? -3.785 -19.734 -21.953 1 96.25 258 ASP B C 1
ATOM 5651 O O . ASP B 1 258 ? -3.564 -18.578 -21.594 1 96.25 258 ASP B O 1
ATOM 5655 N N . MET B 1 259 ? -2.811 -20.594 -22.156 1 97.19 259 MET B N 1
ATOM 5656 C CA . MET B 1 259 ? -1.421 -20.266 -21.859 1 97.19 259 MET B CA 1
ATOM 5657 C C . MET B 1 259 ? -0.715 -19.719 -23.109 1 97.19 259 MET B C 1
ATOM 5659 O O . MET B 1 259 ? -1.041 -20.109 -24.234 1 97.19 259 MET B O 1
ATOM 5663 N N . PRO B 1 260 ? 0.223 -18.859 -22.875 1 98.25 260 PRO B N 1
ATOM 5664 C CA . PRO B 1 260 ? 0.674 -18.297 -21.594 1 98.25 260 PRO B CA 1
ATOM 5665 C C . PRO B 1 260 ? -0.296 -17.25 -21.031 1 98.25 260 PRO B C 1
ATOM 5667 O O . PRO B 1 260 ? -0.897 -16.484 -21.797 1 98.25 260 PRO B O 1
ATOM 5670 N N . VAL B 1 261 ? -0.488 -17.297 -19.766 1 98.56 261 VAL B N 1
ATOM 5671 C CA . VAL B 1 261 ? -1.239 -16.25 -19.062 1 98.56 261 VAL B CA 1
ATOM 5672 C C . VAL B 1 261 ? -0.307 -15.102 -18.703 1 98.56 261 VAL B C 1
ATOM 5674 O O . VAL B 1 261 ? 0.721 -15.312 -18.047 1 98.56 261 VAL B O 1
ATOM 5677 N N . ARG B 1 262 ? -0.611 -13.938 -19.141 1 98.75 262 ARG B N 1
ATOM 5678 C CA . ARG B 1 262 ? 0.138 -12.727 -18.812 1 98.75 262 ARG B CA 1
ATOM 5679 C C . ARG B 1 262 ? -0.653 -11.828 -17.875 1 98.75 262 ARG B C 1
ATOM 5681 O O . ARG B 1 262 ? -1.779 -11.43 -18.188 1 98.75 262 ARG B O 1
ATOM 5688 N N . THR B 1 263 ? -0.061 -11.5 -16.766 1 98.88 263 THR B N 1
ATOM 5689 C CA . THR B 1 263 ? -0.723 -10.68 -15.758 1 98.88 263 THR B CA 1
ATOM 5690 C C . THR B 1 263 ? 0.055 -9.391 -15.508 1 98.88 263 THR B C 1
ATOM 5692 O O . THR B 1 263 ? 1.287 -9.398 -15.492 1 98.88 263 THR B O 1
ATOM 5695 N N . VAL B 1 264 ? -0.662 -8.273 -15.414 1 98.94 264 VAL B N 1
ATOM 5696 C CA . VAL B 1 264 ? -0.057 -7 -15.031 1 98.94 264 VAL B CA 1
ATOM 5697 C C . VAL B 1 264 ? -0.686 -6.492 -13.734 1 98.94 264 VAL B C 1
ATOM 5699 O O . VAL B 1 264 ? -1.891 -6.648 -13.523 1 98.94 264 VAL B O 1
ATOM 5702 N N . CYS B 1 265 ? 0.118 -5.965 -12.836 1 98.88 265 CYS B N 1
ATOM 5703 C CA . CYS B 1 265 ? -0.357 -5.453 -11.555 1 98.88 265 CYS B CA 1
ATOM 5704 C C . CYS B 1 265 ? 0.418 -4.207 -11.141 1 98.88 265 CYS B C 1
ATOM 5706 O O . CYS B 1 265 ? 1.65 -4.207 -11.141 1 98.88 265 CYS B O 1
ATOM 5708 N N . SER B 1 266 ? -0.304 -3.102 -10.906 1 98.69 266 SER B N 1
ATOM 5709 C CA . SER B 1 266 ? 0.266 -1.95 -10.211 1 98.69 266 SER B CA 1
ATOM 5710 C C . SER B 1 266 ? 0.062 -2.055 -8.703 1 98.69 266 SER B C 1
ATOM 5712 O O . SER B 1 266 ? -1.068 -2.201 -8.234 1 98.69 266 SER B O 1
ATOM 5714 N N . SER B 1 267 ? 1.122 -2.033 -7.961 1 98.25 267 SER B N 1
ATOM 5715 C CA . SER B 1 267 ? 0.995 -2.188 -6.516 1 98.25 267 SER B CA 1
ATOM 5716 C C . SER B 1 267 ? 1.982 -1.294 -5.773 1 98.25 267 SER B C 1
ATOM 5718 O O . SER B 1 267 ? 2.885 -0.718 -6.387 1 98.25 267 SER B O 1
ATOM 5720 N N . THR B 1 268 ? 1.717 -1.064 -4.531 1 97.94 268 THR B N 1
ATOM 5721 C CA . THR B 1 268 ? 2.703 -0.468 -3.635 1 97.94 268 THR B CA 1
ATOM 5722 C C . THR B 1 268 ? 3.631 -1.535 -3.064 1 97.94 268 THR B C 1
ATOM 5724 O O . THR B 1 268 ? 3.17 -2.572 -2.582 1 97.94 268 THR B O 1
ATOM 5727 N N . CYS B 1 269 ? 4.879 -1.301 -3.15 1 98.19 269 CYS B N 1
ATOM 5728 C CA . CYS B 1 269 ? 5.898 -2.252 -2.719 1 98.19 269 CYS B CA 1
ATOM 5729 C C . CYS B 1 269 ? 6.633 -1.741 -1.484 1 98.19 269 CYS B C 1
ATOM 5731 O O . CYS B 1 269 ? 6.855 -0.537 -1.342 1 98.19 269 CYS B O 1
ATOM 5733 N N . TYR B 1 270 ? 7.094 -2.65 -0.613 1 97.31 270 TYR B N 1
ATOM 5734 C CA . TYR B 1 270 ? 7.742 -2.305 0.646 1 97.31 270 TYR B CA 1
ATOM 5735 C C . TYR B 1 270 ? 9.047 -3.072 0.813 1 97.31 270 TYR B C 1
ATOM 5737 O O . TYR B 1 270 ? 9.07 -4.301 0.726 1 97.31 270 TYR B O 1
ATOM 5745 N N . ARG B 1 271 ? 10.094 -2.42 1.058 1 94.81 271 ARG B N 1
ATOM 5746 C CA . ARG B 1 271 ? 11.398 -3.037 1.276 1 94.81 271 ARG B CA 1
ATOM 5747 C C . ARG B 1 271 ? 12.109 -2.402 2.467 1 94.81 271 ARG B C 1
ATOM 5749 O O . ARG B 1 271 ? 12.102 -1.181 2.623 1 94.81 271 ARG B O 1
ATOM 5756 N N . THR B 1 272 ? 12.742 -3.148 3.365 1 91 272 THR B N 1
ATOM 5757 C CA . THR B 1 272 ? 13.391 -2.635 4.566 1 91 272 THR B CA 1
ATOM 5758 C C . THR B 1 272 ? 14.727 -1.99 4.223 1 91 272 THR B C 1
ATOM 5760 O O . THR B 1 272 ? 15.273 -1.22 5.016 1 91 272 THR B O 1
ATOM 5763 N N . GLU B 1 273 ? 15.281 -2.082 3.121 1 78.44 273 GLU B N 1
ATOM 5764 C CA . GLU B 1 273 ? 16.562 -1.548 2.674 1 78.44 273 GLU B CA 1
ATOM 5765 C C . GLU B 1 273 ? 17.625 -1.684 3.76 1 78.44 273 GLU B C 1
ATOM 5767 O O . GLU B 1 273 ? 18.109 -0.682 4.293 1 78.44 273 GLU B O 1
ATOM 5772 N N . THR B 1 274 ? 18.094 -2.684 4.332 1 62.38 274 THR B N 1
ATOM 5773 C CA . THR B 1 274 ? 18.969 -2.996 5.461 1 62.38 274 THR B CA 1
ATOM 5774 C C . THR B 1 274 ? 20.375 -2.471 5.227 1 62.38 274 THR B C 1
ATOM 5776 O O . THR B 1 274 ? 21.219 -2.482 6.133 1 62.38 274 THR B O 1
ATOM 5779 N N . ASP B 1 275 ? 20.734 -2.002 4.16 1 57.06 275 ASP B N 1
ATOM 5780 C CA . ASP B 1 275 ? 22.109 -1.526 3.955 1 57.06 275 ASP B CA 1
ATOM 5781 C C . ASP B 1 275 ? 22.297 -0.129 4.539 1 57.06 275 ASP B C 1
ATOM 5783 O O . ASP B 1 275 ? 21.688 0.836 4.066 1 57.06 275 ASP B O 1
ATOM 5787 N N . THR B 1 276 ? 22.562 0.018 6.039 1 52.47 276 THR B N 1
ATOM 5788 C CA . THR B 1 276 ? 22.766 1.187 6.887 1 52.47 276 THR B CA 1
ATOM 5789 C C . THR B 1 276 ? 23.766 2.154 6.258 1 52.47 276 THR B C 1
ATOM 5791 O O . THR B 1 276 ? 23.953 3.27 6.75 1 52.47 276 THR B O 1
ATOM 5794 N N . GLY B 1 277 ? 24.688 1.716 5.539 1 46.12 277 GLY B N 1
ATOM 5795 C CA . GLY B 1 277 ? 25.812 2.605 5.336 1 46.12 277 GLY B CA 1
ATOM 5796 C C . GLY B 1 277 ? 25.438 3.9 4.637 1 46.12 277 GLY B C 1
ATOM 5797 O O . GLY B 1 277 ? 25.922 4.973 5.012 1 46.12 277 GLY B O 1
ATOM 5798 N N . LYS B 1 278 ? 25.219 4.043 3.219 1 53.34 278 LYS B N 1
ATOM 5799 C CA . LYS B 1 278 ? 25.656 5.215 2.471 1 53.34 278 LYS B CA 1
ATOM 5800 C C . LYS B 1 278 ? 24.594 6.305 2.475 1 53.34 278 LYS B C 1
ATOM 5802 O O . LYS B 1 278 ? 24.719 7.301 3.189 1 53.34 278 LYS B O 1
ATOM 5807 N N . GLU B 1 279 ? 23.953 6.59 1.146 1 54.38 279 GLU B N 1
ATOM 5808 C CA . GLU B 1 279 ? 23.266 7.777 0.64 1 54.38 279 GLU B CA 1
ATOM 5809 C C . GLU B 1 279 ? 21.766 7.703 0.892 1 54.38 279 GLU B C 1
ATOM 5811 O O . GLU B 1 279 ? 21.016 7.16 0.073 1 54.38 279 GLU B O 1
ATOM 5816 N N . PRO B 1 280 ? 21.25 8.094 2.219 1 66.5 280 PRO B N 1
ATOM 5817 C CA . PRO B 1 280 ? 19.828 7.977 2.566 1 66.5 280 PRO B CA 1
ATOM 5818 C C . PRO B 1 280 ? 18.938 8.906 1.736 1 66.5 280 PRO B C 1
ATOM 5820 O O . PRO B 1 280 ? 17.719 8.891 1.886 1 66.5 280 PRO B O 1
ATOM 5823 N N . TRP B 1 281 ? 19.594 9.484 0.8 1 83.31 281 TRP B N 1
ATOM 5824 C CA . TRP B 1 281 ? 18.797 10.461 0.065 1 83.31 281 TRP B CA 1
ATOM 5825 C C . TRP B 1 281 ? 18.531 9.977 -1.355 1 83.31 281 TRP B C 1
ATOM 5827 O O . TRP B 1 281 ? 19.297 9.203 -1.917 1 83.31 281 TRP B O 1
ATOM 5837 N N . GLY B 1 282 ? 17.422 10.438 -1.82 1 91.88 282 GLY B N 1
ATOM 5838 C CA . GLY B 1 282 ? 17.047 10.148 -3.193 1 91.88 282 GLY B CA 1
ATOM 5839 C C . GLY B 1 282 ? 15.977 9.078 -3.307 1 91.88 282 GLY B C 1
ATOM 5840 O O . GLY B 1 282 ? 15.633 8.43 -2.316 1 91.88 282 GLY B O 1
ATOM 5841 N N . LEU B 1 283 ? 15.547 8.898 -4.469 1 96 283 LEU B N 1
ATOM 5842 C CA . LEU B 1 283 ? 14.414 8.016 -4.723 1 96 283 LEU B CA 1
ATOM 5843 C C . LEU B 1 283 ? 14.883 6.641 -5.168 1 96 283 LEU B C 1
ATOM 5845 O O . LEU B 1 283 ? 14.07 5.738 -5.379 1 96 283 LEU B O 1
ATOM 5849 N N . TYR B 1 284 ? 16.203 6.383 -5.262 1 95.19 284 TYR B N 1
ATOM 5850 C CA . TYR B 1 284 ? 16.719 5.156 -5.859 1 95.19 284 TYR B CA 1
ATOM 5851 C C . TYR B 1 284 ? 16.516 3.967 -4.922 1 95.19 284 TYR B C 1
ATOM 5853 O O . TYR B 1 284 ? 16.219 2.857 -5.371 1 95.19 284 TYR B O 1
ATOM 5861 N N . ARG B 1 285 ? 16.75 4.18 -3.645 1 93.5 285 ARG B N 1
ATOM 5862 C CA . ARG B 1 285 ? 16.516 3.176 -2.609 1 93.5 285 ARG B CA 1
ATOM 5863 C C . ARG B 1 285 ? 15.594 3.707 -1.521 1 93.5 285 ARG B C 1
ATOM 5865 O O . ARG B 1 285 ? 16.031 4.473 -0.654 1 93.5 285 ARG B O 1
ATOM 5872 N N . VAL B 1 286 ? 14.367 3.277 -1.571 1 95.31 286 VAL B N 1
ATOM 5873 C CA . VAL B 1 286 ? 13.359 3.783 -0.64 1 95.31 286 VAL B CA 1
ATOM 5874 C C . VAL B 1 286 ? 12.57 2.619 -0.051 1 95.31 286 VAL B C 1
ATOM 5876 O O . VAL B 1 286 ? 12.586 1.512 -0.592 1 95.31 286 VAL B O 1
ATOM 5879 N N . HIS B 1 287 ? 11.891 2.822 1.034 1 95 287 HIS B N 1
ATOM 5880 C CA . HIS B 1 287 ? 11.18 1.782 1.773 1 95 287 HIS B CA 1
ATOM 5881 C C . HIS B 1 287 ? 9.867 1.424 1.098 1 95 287 HIS B C 1
ATOM 5883 O O . HIS B 1 287 ? 9.375 0.302 1.242 1 95 287 HIS B O 1
ATOM 5889 N N . GLN B 1 288 ? 9.32 2.373 0.433 1 96.94 288 GLN B N 1
ATOM 5890 C CA . GLN B 1 288 ? 8.016 2.217 -0.194 1 96.94 288 GLN B CA 1
ATOM 5891 C C . GLN B 1 288 ? 7.988 2.857 -1.578 1 96.94 288 GLN B C 1
ATOM 5893 O O . GLN B 1 288 ? 8.508 3.959 -1.768 1 96.94 288 GLN B O 1
ATOM 5898 N N . PHE B 1 289 ? 7.43 2.172 -2.533 1 97.94 289 PHE B N 1
ATOM 5899 C CA . PHE B 1 289 ? 7.316 2.758 -3.863 1 97.94 289 PHE B CA 1
ATOM 5900 C C . PHE B 1 289 ? 6.246 2.043 -4.68 1 97.94 289 PHE B C 1
ATOM 5902 O O . PHE B 1 289 ? 5.844 0.926 -4.344 1 97.94 289 PHE B O 1
ATOM 5909 N N . THR B 1 290 ? 5.777 2.668 -5.742 1 98.5 290 THR B N 1
ATOM 5910 C CA . THR B 1 290 ? 4.824 2.088 -6.68 1 98.5 290 THR B CA 1
ATOM 5911 C C . THR B 1 290 ? 5.551 1.394 -7.832 1 98.5 290 THR B C 1
ATOM 5913 O O . THR B 1 290 ? 6.551 1.905 -8.336 1 98.5 290 THR B O 1
ATOM 5916 N N . LYS B 1 291 ? 5.09 0.217 -8.164 1 98.75 291 LYS B N 1
ATOM 5917 C CA . LYS B 1 291 ? 5.703 -0.556 -9.242 1 98.75 291 LYS B CA 1
ATOM 5918 C C . LYS B 1 291 ? 4.641 -1.274 -10.07 1 98.75 291 LYS B C 1
ATOM 5920 O O . LYS B 1 291 ? 3.662 -1.79 -9.531 1 98.75 291 LYS B O 1
ATOM 5925 N N . VAL B 1 292 ? 4.789 -1.238 -11.406 1 98.88 292 VAL B N 1
ATOM 5926 C CA . VAL B 1 292 ? 3.994 -2.074 -12.305 1 98.88 292 VAL B CA 1
ATOM 5927 C C . VAL B 1 292 ? 4.77 -3.344 -12.648 1 98.88 292 VAL B C 1
ATOM 5929 O O . VAL B 1 292 ? 5.867 -3.275 -13.203 1 98.88 292 VAL B O 1
ATOM 5932 N N . GLU B 1 293 ? 4.152 -4.465 -12.344 1 98.88 293 GLU B N 1
ATOM 5933 C CA . GLU B 1 293 ? 4.812 -5.758 -12.492 1 98.88 293 GLU B CA 1
ATOM 5934 C C . GLU B 1 293 ? 4.141 -6.598 -13.578 1 98.88 293 GLU B C 1
ATOM 5936 O O . GLU B 1 293 ? 2.92 -6.535 -13.75 1 98.88 293 GLU B O 1
ATOM 5941 N N . MET B 1 294 ? 4.941 -7.285 -14.336 1 98.94 294 MET B N 1
ATOM 5942 C CA . MET B 1 294 ? 4.477 -8.328 -15.25 1 98.94 294 MET B CA 1
ATOM 5943 C C . MET B 1 294 ? 4.762 -9.711 -14.68 1 98.94 294 MET B C 1
ATOM 5945 O O . MET B 1 294 ? 5.809 -9.938 -14.07 1 98.94 294 MET B O 1
ATOM 5949 N N . PHE B 1 295 ? 3.883 -10.617 -14.828 1 98.94 295 PHE B N 1
ATOM 5950 C CA . PHE B 1 295 ? 4.035 -12 -14.398 1 98.94 295 PHE B CA 1
ATOM 5951 C C . PHE B 1 295 ? 3.395 -12.953 -15.398 1 98.94 295 PHE B C 1
ATOM 5953 O O . PHE B 1 295 ? 2.24 -12.773 -15.789 1 98.94 295 PHE B O 1
ATOM 5960 N N . GLY B 1 296 ? 4.148 -13.93 -15.805 1 98.88 296 GLY B N 1
ATOM 5961 C CA . GLY B 1 296 ? 3.664 -14.898 -16.781 1 98.88 296 GLY B CA 1
ATOM 5962 C C . GLY B 1 296 ? 3.691 -16.328 -16.266 1 98.88 296 GLY B C 1
ATOM 5963 O O . GLY B 1 296 ? 4.613 -16.703 -15.539 1 98.88 296 GLY B O 1
ATOM 5964 N N . VAL B 1 297 ? 2.672 -17.078 -16.562 1 98.88 297 VAL B N 1
ATOM 5965 C CA . VAL B 1 297 ? 2.604 -18.516 -16.344 1 98.88 297 VAL B CA 1
ATOM 5966 C C . VAL B 1 297 ? 2.457 -19.234 -17.703 1 98.88 297 VAL B C 1
ATOM 5968 O O . VAL B 1 297 ? 1.523 -18.953 -18.453 1 98.88 297 VAL B O 1
ATOM 5971 N N . THR B 1 298 ? 3.34 -20.078 -18 1 98.75 298 THR B N 1
ATOM 5972 C CA . THR B 1 298 ? 3.305 -20.719 -19.312 1 98.75 298 THR B CA 1
ATOM 5973 C C . THR B 1 298 ? 3.521 -22.219 -19.172 1 98.75 298 THR B C 1
ATOM 5975 O O . THR B 1 298 ? 3.926 -22.703 -18.125 1 98.75 298 THR B O 1
ATOM 5978 N N . ALA B 1 299 ? 3.164 -22.906 -20.266 1 98.25 299 ALA B N 1
ATOM 5979 C CA . ALA B 1 299 ? 3.4 -24.359 -20.328 1 98.25 299 ALA B CA 1
ATOM 5980 C C . ALA B 1 299 ? 4.879 -24.656 -20.547 1 98.25 299 ALA B C 1
ATOM 5982 O O . ALA B 1 299 ? 5.688 -23.75 -20.734 1 98.25 299 ALA B O 1
ATOM 5983 N N . ALA B 1 300 ? 5.195 -25.859 -20.359 1 97.25 300 ALA B N 1
ATOM 5984 C CA . ALA B 1 300 ? 6.535 -26.375 -20.641 1 97.25 300 ALA B CA 1
ATOM 5985 C C . ALA B 1 300 ? 6.477 -27.625 -21.5 1 97.25 300 ALA B C 1
ATOM 5987 O O . ALA B 1 300 ? 7.066 -28.656 -21.156 1 97.25 300 ALA B O 1
ATOM 5988 N N . GLU B 1 301 ? 5.746 -27.516 -22.562 1 95.81 301 GLU B N 1
ATOM 5989 C CA . GLU B 1 301 ? 5.547 -28.672 -23.438 1 95.81 301 GLU B CA 1
ATOM 5990 C C . GLU B 1 301 ? 6.789 -28.938 -24.281 1 95.81 301 GLU B C 1
ATOM 5992 O O . GLU B 1 301 ? 7.32 -30.062 -24.266 1 95.81 301 GLU B O 1
ATOM 5997 N N . SER B 1 302 ? 7.246 -27.938 -24.969 1 94.12 302 SER B N 1
ATOM 5998 C CA . SER B 1 302 ? 8.445 -28.062 -25.781 1 94.12 302 SER B CA 1
ATOM 5999 C C . SER B 1 302 ? 9.703 -27.703 -24.984 1 94.12 302 SER B C 1
ATOM 6001 O O . SER B 1 302 ? 10.812 -28.047 -25.391 1 94.12 302 SER B O 1
ATOM 6003 N N . GLY B 1 303 ? 9.516 -26.984 -23.953 1 92.81 303 GLY B N 1
ATOM 6004 C CA . GLY B 1 303 ? 10.641 -26.516 -23.141 1 92.81 303 GLY B CA 1
ATOM 6005 C C . GLY B 1 303 ? 11.125 -25.141 -23.531 1 92.81 303 GLY B C 1
ATOM 6006 O O . GLY B 1 303 ? 11.969 -24.547 -22.844 1 92.81 303 GLY B O 1
ATOM 6007 N N . GLU B 1 304 ? 10.555 -24.531 -24.484 1 96.75 304 GLU B N 1
ATOM 6008 C CA . GLU B 1 304 ? 11.023 -23.234 -24.984 1 96.75 304 GLU B CA 1
ATOM 6009 C C . GLU B 1 304 ? 10.062 -22.125 -24.594 1 96.75 304 GLU B C 1
ATOM 6011 O O . GLU B 1 304 ? 10.391 -20.938 -24.734 1 96.75 304 GLU B O 1
ATOM 6016 N N . GLU B 1 305 ? 8.898 -22.484 -24.062 1 98.12 305 GLU B N 1
ATOM 6017 C CA . GLU B 1 305 ? 7.824 -21.516 -23.844 1 98.12 305 GLU B CA 1
ATOM 6018 C C . GLU B 1 305 ? 8.258 -20.422 -22.891 1 98.12 305 GLU B C 1
ATOM 6020 O O . GLU B 1 305 ? 7.98 -19.234 -23.125 1 98.12 305 GLU B O 1
ATOM 6025 N N . SER B 1 306 ? 8.922 -20.75 -21.781 1 98.5 306 SER B N 1
ATOM 6026 C CA . SER B 1 306 ? 9.289 -19.719 -20.797 1 98.5 306 SER B CA 1
ATOM 6027 C C . SER B 1 306 ? 10.414 -18.828 -21.328 1 98.5 306 SER B C 1
ATOM 6029 O O . SER B 1 306 ? 10.484 -17.656 -20.984 1 98.5 306 SER B O 1
ATOM 6031 N N . THR B 1 307 ? 11.305 -19.422 -22.172 1 98.44 307 THR B N 1
ATOM 6032 C CA . THR B 1 307 ? 12.328 -18.609 -22.828 1 98.44 307 THR B CA 1
ATOM 6033 C C . THR B 1 307 ? 11.695 -17.594 -23.766 1 98.44 307 THR B C 1
ATOM 6035 O O . THR B 1 307 ? 12.094 -16.422 -23.797 1 98.44 307 THR B O 1
ATOM 6038 N N . ALA B 1 308 ? 10.727 -18.031 -24.562 1 98.62 308 ALA B N 1
ATOM 6039 C CA . ALA B 1 308 ? 10.008 -17.141 -25.469 1 98.62 308 ALA B CA 1
ATOM 6040 C C . ALA B 1 308 ? 9.289 -16.047 -24.688 1 98.62 308 ALA B C 1
ATOM 6042 O O . ALA B 1 308 ? 9.266 -14.891 -25.125 1 98.62 308 ALA B O 1
ATOM 6043 N N . LEU B 1 309 ? 8.688 -16.406 -23.594 1 98.81 309 LEU B N 1
ATOM 6044 C CA . LEU B 1 309 ? 7.973 -15.43 -22.766 1 98.81 309 LEU B CA 1
ATOM 6045 C C . LEU B 1 309 ? 8.938 -14.406 -22.172 1 98.81 309 LEU B C 1
ATOM 6047 O O . LEU B 1 309 ? 8.609 -13.227 -22.062 1 98.81 309 LEU B O 1
ATOM 6051 N N . LEU B 1 310 ? 10.117 -14.859 -21.734 1 98.88 310 LEU B N 1
ATOM 6052 C CA . LEU B 1 310 ? 11.148 -13.945 -21.25 1 98.88 310 LEU B CA 1
ATOM 6053 C C . LEU B 1 310 ? 11.516 -12.922 -22.312 1 98.88 310 LEU B C 1
ATOM 6055 O O . LEU B 1 310 ? 11.625 -11.727 -22.016 1 98.88 310 LEU B O 1
ATOM 6059 N N . GLU B 1 311 ? 11.711 -13.406 -23.484 1 98.69 311 GLU B N 1
ATOM 6060 C CA . GLU B 1 311 ? 12.055 -12.516 -24.578 1 98.69 311 GLU B CA 1
ATOM 6061 C C . GLU B 1 311 ? 10.93 -11.516 -24.859 1 98.69 311 GLU B C 1
ATOM 6063 O O . GLU B 1 311 ? 11.195 -10.352 -25.172 1 98.69 311 GLU B O 1
ATOM 6068 N N . GLU B 1 312 ? 9.742 -11.961 -24.766 1 98.81 312 GLU B N 1
ATOM 6069 C CA . GLU B 1 312 ? 8.586 -11.086 -24.953 1 98.81 312 GLU B CA 1
ATOM 6070 C C . GLU B 1 312 ? 8.57 -9.984 -23.891 1 98.81 312 GLU B C 1
ATOM 6072 O O . GLU B 1 312 ? 8.352 -8.812 -24.219 1 98.81 312 GLU B O 1
ATOM 6077 N N . PHE B 1 313 ? 8.758 -10.352 -22.609 1 98.94 313 PHE B N 1
ATOM 6078 C CA . PHE B 1 313 ? 8.766 -9.383 -21.516 1 98.94 313 PHE B CA 1
ATOM 6079 C C . PHE B 1 313 ? 9.891 -8.367 -21.719 1 98.94 313 PHE B C 1
ATOM 6081 O O . PHE B 1 313 ? 9.688 -7.164 -21.547 1 98.94 313 PHE B O 1
ATOM 6088 N N . LEU B 1 314 ? 11.039 -8.883 -22.094 1 98.88 314 LEU B N 1
ATOM 6089 C CA . LEU B 1 314 ? 12.172 -7.996 -22.344 1 98.88 314 LEU B CA 1
ATOM 6090 C C . LEU B 1 314 ? 11.859 -7.008 -23.469 1 98.88 314 LEU B C 1
ATOM 6092 O O . LEU B 1 314 ? 12.172 -5.82 -23.359 1 98.88 314 LEU B O 1
ATOM 6096 N N . ALA B 1 315 ? 11.266 -7.488 -24.531 1 98.88 315 ALA B N 1
ATOM 6097 C CA . ALA B 1 315 ? 10.898 -6.637 -25.656 1 98.88 315 ALA B CA 1
ATOM 6098 C C . ALA B 1 315 ? 9.93 -5.543 -25.219 1 98.88 315 ALA B C 1
ATOM 6100 O O . ALA B 1 315 ? 10.039 -4.395 -25.656 1 98.88 315 ALA B O 1
ATOM 6101 N N . LEU B 1 316 ? 8.992 -5.898 -24.406 1 98.88 316 LEU B N 1
ATOM 6102 C CA . LEU B 1 316 ? 8.016 -4.938 -23.906 1 98.88 316 LEU B CA 1
ATOM 6103 C C . LEU B 1 316 ? 8.688 -3.885 -23.031 1 98.88 316 LEU B C 1
ATOM 6105 O O . LEU B 1 316 ? 8.352 -2.701 -23.109 1 98.88 316 LEU B O 1
ATOM 6109 N N . GLN B 1 317 ? 9.641 -4.34 -22.156 1 98.88 317 GLN B N 1
ATOM 6110 C CA . GLN B 1 317 ? 10.391 -3.391 -21.328 1 98.88 317 GLN B CA 1
ATOM 6111 C C . GLN B 1 317 ? 11.133 -2.381 -22.203 1 98.88 317 GLN B C 1
ATOM 6113 O O . GLN B 1 317 ? 11.086 -1.177 -21.953 1 98.88 317 GLN B O 1
ATOM 6118 N N . LYS B 1 318 ? 11.805 -2.904 -23.203 1 98.81 318 LYS B N 1
ATOM 6119 C CA . LYS B 1 318 ? 12.547 -2.039 -24.109 1 98.81 318 LYS B CA 1
ATOM 6120 C C . LYS B 1 318 ? 11.625 -1.045 -24.812 1 98.81 318 LYS B C 1
ATOM 6122 O O . LYS B 1 318 ? 11.969 0.131 -24.953 1 98.81 318 LYS B O 1
ATOM 6127 N N . GLU B 1 319 ? 10.477 -1.521 -25.234 1 98.75 319 GLU B N 1
ATOM 6128 C CA . GLU B 1 319 ? 9.5 -0.654 -25.891 1 98.75 319 GLU B CA 1
ATOM 6129 C C . GLU B 1 319 ? 9.039 0.463 -24.969 1 98.75 319 GLU B C 1
ATOM 6131 O O . GLU B 1 319 ? 8.969 1.625 -25.375 1 98.75 319 GLU B O 1
ATOM 6136 N N . ILE B 1 320 ? 8.742 0.149 -23.75 1 98.88 320 ILE B N 1
ATOM 6137 C CA . ILE B 1 320 ? 8.258 1.106 -22.766 1 98.88 320 ILE B CA 1
ATOM 6138 C C . ILE B 1 320 ? 9.305 2.189 -22.531 1 98.88 320 ILE B C 1
ATOM 6140 O O . ILE B 1 320 ? 9.008 3.383 -22.609 1 98.88 320 ILE B O 1
ATOM 6144 N N . PHE B 1 321 ? 10.547 1.806 -22.328 1 98.81 321 PHE B N 1
ATOM 6145 C CA . PHE B 1 321 ? 11.578 2.77 -21.969 1 98.81 321 PHE B CA 1
ATOM 6146 C C . PHE B 1 321 ? 12 3.584 -23.188 1 98.81 321 PHE B C 1
ATOM 6148 O O . PHE B 1 321 ? 12.352 4.762 -23.062 1 98.81 321 PHE B O 1
ATOM 6155 N N . SER B 1 322 ? 11.914 2.945 -24.406 1 98.75 322 SER B N 1
ATOM 6156 C CA . SER B 1 322 ? 12.18 3.691 -25.625 1 98.75 322 SER B CA 1
ATOM 6157 C C . SER B 1 322 ? 11.094 4.738 -25.891 1 98.75 322 SER B C 1
ATOM 6159 O O . SER B 1 322 ? 11.398 5.855 -26.297 1 98.75 322 SER B O 1
ATOM 6161 N N . GLU B 1 323 ? 9.852 4.375 -25.594 1 98.5 323 GLU B N 1
ATOM 6162 C CA . GLU B 1 323 ? 8.75 5.312 -25.781 1 98.5 323 GLU B CA 1
ATOM 6163 C C . GLU B 1 323 ? 8.844 6.465 -24.781 1 98.5 323 GLU B C 1
ATOM 6165 O O . GLU B 1 323 ? 8.398 7.578 -25.062 1 98.5 323 GLU B O 1
ATOM 6170 N N . LEU B 1 324 ? 9.461 6.227 -23.641 1 98.62 324 LEU B N 1
ATOM 6171 C CA . LEU B 1 324 ? 9.656 7.27 -22.641 1 98.62 324 LEU B CA 1
ATOM 6172 C C . LEU B 1 324 ? 10.852 8.141 -23 1 98.62 324 LEU B C 1
ATOM 6174 O O . LEU B 1 324 ? 11.133 9.133 -22.312 1 98.62 324 LEU B O 1
ATOM 6178 N N . GLY B 1 325 ? 11.602 7.746 -24.016 1 98.19 325 GLY B N 1
ATOM 6179 C CA . GLY B 1 325 ? 12.719 8.531 -24.516 1 98.19 325 GLY B CA 1
ATOM 6180 C C . GLY B 1 325 ? 13.992 8.328 -23.719 1 98.19 325 GLY B C 1
ATOM 6181 O O . GLY B 1 325 ? 14.867 9.195 -23.703 1 98.19 325 GLY B O 1
ATOM 6182 N N . LEU B 1 326 ? 14.172 7.207 -23.109 1 98.62 326 LEU B N 1
ATOM 6183 C CA . LEU B 1 326 ? 15.32 7 -22.234 1 98.62 326 LEU B CA 1
ATOM 6184 C C . LEU B 1 326 ? 16.469 6.324 -22.984 1 98.62 326 LEU B C 1
ATOM 6186 O O . LEU B 1 326 ? 16.234 5.512 -23.891 1 98.62 326 LEU B O 1
ATOM 6190 N N . HIS B 1 327 ? 17.688 6.684 -22.703 1 98.75 327 HIS B N 1
ATOM 6191 C CA . HIS B 1 327 ? 18.891 5.945 -23.078 1 98.75 327 HIS B CA 1
ATOM 6192 C C . HIS B 1 327 ? 19.219 4.867 -22.047 1 98.75 327 HIS B C 1
ATOM 6194 O O . HIS B 1 327 ? 19.359 5.164 -20.859 1 98.75 327 HIS B O 1
ATOM 6200 N N . TYR B 1 328 ? 19.359 3.637 -22.562 1 98.81 328 TYR B N 1
ATOM 6201 C CA . TYR B 1 328 ? 19.547 2.561 -21.594 1 98.81 328 TYR B CA 1
ATOM 6202 C C . TYR B 1 328 ? 20.359 1.419 -22.203 1 98.81 328 TYR B C 1
ATOM 6204 O O . TYR B 1 328 ? 20.578 1.385 -23.422 1 98.81 328 TYR B O 1
ATOM 6212 N N . LYS B 1 329 ? 20.812 0.543 -21.359 1 98.69 329 LYS B N 1
ATOM 6213 C CA . LYS B 1 329 ? 21.469 -0.69 -21.781 1 98.69 329 LYS B CA 1
ATOM 6214 C C . LYS B 1 329 ? 20.797 -1.912 -21.156 1 98.69 329 LYS B C 1
ATOM 6216 O O . LYS B 1 329 ? 20.219 -1.828 -20.078 1 98.69 329 LYS B O 1
ATOM 6221 N N . VAL B 1 330 ? 20.797 -2.965 -21.891 1 98.88 330 VAL B N 1
ATOM 6222 C CA . VAL B 1 330 ? 20.281 -4.258 -21.453 1 98.88 330 VAL B CA 1
ATOM 6223 C C . VAL B 1 330 ? 21.453 -5.16 -21.031 1 98.88 330 VAL B C 1
ATOM 6225 O O . VAL B 1 330 ? 22.406 -5.332 -21.781 1 98.88 330 VAL B O 1
ATOM 6228 N N . LEU B 1 331 ? 21.359 -5.719 -19.859 1 98.88 331 LEU B N 1
ATOM 6229 C CA . LEU B 1 331 ? 22.438 -6.539 -19.312 1 98.88 331 LEU B CA 1
ATOM 6230 C C . LEU B 1 331 ? 21.969 -7.973 -19.078 1 98.88 331 LEU B C 1
ATOM 6232 O O . LEU B 1 331 ? 20.875 -8.195 -18.531 1 98.88 331 LEU B O 1
ATOM 6236 N N . ASP B 1 332 ? 22.703 -8.891 -19.578 1 98.81 332 ASP B N 1
ATOM 6237 C CA . ASP B 1 332 ? 22.562 -10.281 -19.172 1 98.81 332 ASP B CA 1
ATOM 6238 C C . ASP B 1 332 ? 23.281 -10.539 -17.844 1 98.81 332 ASP B C 1
ATOM 6240 O O . ASP B 1 332 ? 24.516 -10.492 -17.781 1 98.81 332 ASP B O 1
ATOM 6244 N N . MET B 1 333 ? 22.531 -10.805 -16.812 1 98.75 333 MET B N 1
ATOM 6245 C CA . MET B 1 333 ? 23.094 -10.812 -15.453 1 98.75 333 MET B CA 1
ATOM 6246 C C . MET B 1 333 ? 23.828 -12.117 -15.18 1 98.75 333 MET B C 1
ATOM 6248 O O . MET B 1 333 ? 23.375 -13.188 -15.594 1 98.75 333 MET B O 1
ATOM 6252 N N . PRO B 1 334 ? 24.906 -12.078 -14.438 1 98.5 334 PRO B N 1
ATOM 6253 C CA . PRO B 1 334 ? 25.75 -13.258 -14.203 1 98.5 334 PRO B CA 1
ATOM 6254 C C . PRO B 1 334 ? 25.203 -14.148 -13.086 1 98.5 334 PRO B C 1
ATOM 6256 O O . PRO B 1 334 ? 24.25 -13.781 -12.406 1 98.5 334 PRO B O 1
ATOM 6259 N N . THR B 1 335 ? 25.844 -15.242 -12.875 1 98 335 THR B N 1
ATOM 6260 C CA . THR B 1 335 ? 25.391 -16.344 -12.039 1 98 335 THR B CA 1
ATOM 6261 C C . THR B 1 335 ? 25.172 -15.875 -10.602 1 98 335 THR B C 1
ATOM 6263 O O . THR B 1 335 ? 24.203 -16.281 -9.961 1 98 335 THR B O 1
ATOM 6266 N N . GLN B 1 336 ? 25.969 -14.977 -10.125 1 97.5 336 GLN B N 1
ATOM 6267 C CA . GLN B 1 336 ? 25.906 -14.578 -8.719 1 97.5 336 GLN B CA 1
ATOM 6268 C C . GLN B 1 336 ? 24.797 -13.562 -8.484 1 97.5 336 GLN B C 1
ATOM 6270 O O . GLN B 1 336 ? 24.469 -13.242 -7.34 1 97.5 336 GLN B O 1
ATOM 6275 N N . GLU B 1 337 ? 24.141 -13.109 -9.602 1 97.12 337 GLU B N 1
ATOM 6276 C CA . GLU B 1 337 ? 23.094 -12.086 -9.516 1 97.12 337 GLU B CA 1
ATOM 6277 C C . GLU B 1 337 ? 21.719 -12.672 -9.836 1 97.12 337 GLU B C 1
ATOM 6279 O O . GLU B 1 337 ? 20.734 -11.938 -9.93 1 97.12 337 GLU B O 1
ATOM 6284 N N . LEU B 1 338 ? 21.641 -13.922 -9.961 1 97.62 338 LEU B N 1
ATOM 6285 C CA . LEU B 1 338 ? 20.391 -14.539 -10.398 1 97.62 338 LEU B CA 1
ATOM 6286 C C . LEU B 1 338 ? 19.453 -14.766 -9.219 1 97.62 338 LEU B C 1
ATOM 6288 O O . LEU B 1 338 ? 18.25 -14.953 -9.406 1 97.62 338 LEU B O 1
ATOM 6292 N N . GLY B 1 339 ? 19.969 -14.703 -8.031 1 94.12 339 GLY B N 1
ATOM 6293 C CA . GLY B 1 339 ? 19.156 -15.141 -6.902 1 94.12 339 GLY B CA 1
ATOM 6294 C C . GLY B 1 339 ? 18.812 -16.625 -6.953 1 94.12 339 GLY B C 1
ATOM 6295 O O . GLY B 1 339 ? 19.391 -17.359 -7.746 1 94.12 339 GLY B O 1
ATOM 6296 N N . LEU B 1 340 ? 17.891 -17.016 -6.164 1 94.81 340 LEU B N 1
ATOM 6297 C CA . LEU B 1 340 ? 17.531 -18.438 -6.094 1 94.81 340 LEU B CA 1
ATOM 6298 C C . LEU B 1 340 ? 16.641 -18.828 -7.258 1 94.81 340 LEU B C 1
ATOM 6300 O O . LEU B 1 340 ? 16.859 -19.844 -7.906 1 94.81 340 LEU B O 1
ATOM 6304 N N . PRO B 1 341 ? 15.727 -17.953 -7.637 1 97.5 341 PRO B N 1
ATOM 6305 C CA . PRO B 1 341 ? 14.695 -18.438 -8.555 1 97.5 341 PRO B CA 1
ATOM 6306 C C . PRO B 1 341 ? 15.109 -18.328 -10.023 1 97.5 341 PRO B C 1
ATOM 6308 O O . PRO B 1 341 ? 14.648 -19.109 -10.852 1 97.5 341 PRO B O 1
ATOM 6311 N N . ALA B 1 342 ? 15.945 -17.406 -10.43 1 98.38 342 ALA B N 1
ATOM 6312 C CA . ALA B 1 342 ? 16.109 -17.047 -11.836 1 98.38 342 ALA B CA 1
ATOM 6313 C C . ALA B 1 342 ? 17 -18.062 -12.555 1 98.38 342 ALA B C 1
ATOM 6315 O O . ALA B 1 342 ? 18.125 -18.312 -12.141 1 98.38 342 ALA B O 1
ATOM 6316 N N . TYR B 1 343 ? 16.469 -18.609 -13.648 1 98.44 343 TYR B N 1
ATOM 6317 C CA . TYR B 1 343 ? 17.219 -19.406 -14.617 1 98.44 343 TYR B CA 1
ATOM 6318 C C . TYR B 1 343 ? 18.062 -18.5 -15.516 1 98.44 343 TYR B C 1
ATOM 6320 O O . TYR B 1 343 ? 19.219 -18.812 -15.781 1 98.44 343 TYR B O 1
ATOM 6328 N N . ARG B 1 344 ? 17.5 -17.453 -15.883 1 98.75 344 ARG B N 1
ATOM 6329 C CA . ARG B 1 344 ? 18.125 -16.359 -16.625 1 98.75 344 ARG B CA 1
ATOM 6330 C C . ARG B 1 344 ? 17.484 -15.023 -16.266 1 98.75 344 ARG B C 1
ATOM 6332 O O . ARG B 1 344 ? 16.266 -14.961 -16.031 1 98.75 344 ARG B O 1
ATOM 6339 N N . LYS B 1 345 ? 18.312 -13.961 -16.266 1 98.81 345 LYS B N 1
ATOM 6340 C CA . LYS B 1 345 ? 17.828 -12.656 -15.836 1 98.81 345 LYS B CA 1
ATOM 6341 C C . LYS B 1 345 ? 18.469 -11.539 -16.656 1 98.81 345 LYS B C 1
ATOM 6343 O O . LYS B 1 345 ? 19.672 -11.57 -16.906 1 98.81 345 LYS B O 1
ATOM 6348 N N . TYR B 1 346 ? 17.672 -10.609 -17.094 1 98.94 346 TYR B N 1
ATOM 6349 C CA . TYR B 1 346 ? 18.141 -9.391 -17.719 1 98.94 346 TYR B CA 1
ATOM 6350 C C . TYR B 1 346 ? 17.812 -8.164 -16.875 1 98.94 346 TYR B C 1
ATOM 6352 O O . TYR B 1 346 ? 16.719 -8.07 -16.312 1 98.94 346 TYR B O 1
ATOM 6360 N N . ASP B 1 347 ? 18.734 -7.309 -16.734 1 98.81 347 ASP B N 1
ATOM 6361 C CA . ASP B 1 347 ? 18.5 -5.996 -16.125 1 98.81 347 ASP B CA 1
ATOM 6362 C C . ASP B 1 347 ? 18.578 -4.895 -17.188 1 98.81 347 ASP B C 1
ATOM 6364 O O . ASP B 1 347 ? 19.281 -5.035 -18.188 1 98.81 347 ASP B O 1
ATOM 6368 N N . ILE B 1 348 ? 17.812 -3.898 -16.984 1 98.88 348 ILE B N 1
ATOM 6369 C CA . ILE B 1 348 ? 17.906 -2.693 -17.812 1 98.88 348 ILE B CA 1
ATOM 6370 C C . ILE B 1 348 ? 18.375 -1.52 -16.953 1 98.88 348 ILE B C 1
ATOM 6372 O O . ILE B 1 348 ? 17.797 -1.257 -15.883 1 98.88 348 ILE B O 1
ATOM 6376 N N . GLU B 1 349 ? 19.422 -0.889 -17.344 1 98.81 349 GLU B N 1
ATOM 6377 C CA . GLU B 1 349 ? 19.938 0.296 -16.672 1 98.81 349 GLU B CA 1
ATOM 6378 C C . GLU B 1 349 ? 19.797 1.538 -17.547 1 98.81 349 GLU B C 1
ATOM 6380 O O . GLU B 1 349 ? 20.141 1.512 -18.734 1 98.81 349 GLU B O 1
ATOM 6385 N N . ALA B 1 350 ? 19.25 2.562 -17.031 1 98.81 350 ALA B N 1
ATOM 6386 C CA . ALA B 1 350 ? 19.141 3.834 -17.734 1 98.81 350 ALA B CA 1
ATOM 6387 C C . ALA B 1 350 ? 20.234 4.805 -17.312 1 98.81 350 ALA B C 1
ATOM 6389 O O . ALA B 1 350 ? 20.688 4.77 -16.172 1 98.81 350 ALA B O 1
ATOM 6390 N N . TRP B 1 351 ? 20.625 5.59 -18.266 1 98.5 351 TRP B N 1
ATOM 6391 C CA . TRP B 1 351 ? 21.562 6.664 -17.953 1 98.5 351 TRP B CA 1
ATOM 6392 C C . TRP B 1 351 ? 20.891 7.746 -17.109 1 98.5 351 TRP B C 1
ATOM 6394 O O . TRP B 1 351 ? 19.797 8.203 -17.453 1 98.5 351 TRP B O 1
ATOM 6404 N N . MET B 1 352 ? 21.5 8.109 -16.031 1 98.06 352 MET B N 1
ATOM 6405 C CA . MET B 1 352 ? 21.047 9.18 -15.141 1 98.06 352 MET B CA 1
ATOM 6406 C C . MET B 1 352 ? 22.078 10.297 -15.062 1 98.06 352 MET B C 1
ATOM 6408 O O . MET B 1 352 ? 22.984 10.242 -14.242 1 98.06 352 MET B O 1
ATOM 6412 N N . PRO B 1 353 ? 21.844 11.289 -15.836 1 98.06 353 PRO B N 1
ATOM 6413 C CA . PRO B 1 353 ? 22.875 12.328 -15.984 1 98.06 353 PRO B CA 1
ATOM 6414 C C . PRO B 1 353 ? 23.25 12.984 -14.656 1 98.06 353 PRO B C 1
ATOM 6416 O O . PRO B 1 353 ? 24.422 13.25 -14.406 1 98.06 353 PRO B O 1
ATOM 6419 N N . GLY B 1 354 ? 22.281 13.297 -13.891 1 96.69 354 GLY B N 1
ATOM 6420 C CA . GLY B 1 354 ? 22.562 13.922 -12.602 1 96.69 354 GLY B CA 1
ATOM 6421 C C . GLY B 1 354 ? 23.391 13.055 -11.688 1 96.69 354 GLY B C 1
ATOM 6422 O O . GLY B 1 354 ? 24.266 13.555 -10.961 1 96.69 354 GLY B O 1
ATOM 6423 N N . ARG B 1 355 ? 23.156 11.805 -11.695 1 94.5 355 ARG B N 1
ATOM 6424 C CA . ARG B 1 355 ? 23.922 10.836 -10.914 1 94.5 355 ARG B CA 1
ATOM 6425 C C . ARG B 1 355 ? 25.266 10.539 -11.57 1 94.5 355 ARG B C 1
ATOM 6427 O O . ARG B 1 355 ? 26.203 10.102 -10.906 1 94.5 355 ARG B O 1
ATOM 6434 N N . GLY B 1 356 ? 25.359 10.695 -12.867 1 95.56 356 GLY B N 1
ATOM 6435 C CA . GLY B 1 356 ? 26.594 10.5 -13.609 1 95.56 356 GLY B CA 1
ATOM 6436 C C . GLY B 1 356 ? 26.906 9.031 -13.867 1 95.56 356 GLY B C 1
ATOM 6437 O O . GLY B 1 356 ? 28.047 8.672 -14.109 1 95.56 356 GLY B O 1
ATOM 6438 N N . LYS B 1 357 ? 25.906 8.172 -13.758 1 96.94 357 LYS B N 1
ATOM 6439 C CA . LYS B 1 357 ? 26.109 6.746 -13.992 1 96.94 357 LYS B CA 1
ATOM 6440 C C . LYS B 1 357 ? 24.797 6.078 -14.414 1 96.94 357 LYS B C 1
ATOM 6442 O O . LYS B 1 357 ? 23.734 6.699 -14.359 1 96.94 357 LYS B O 1
ATOM 6447 N N . TYR B 1 358 ? 24.922 4.863 -14.922 1 97.81 358 TYR B N 1
ATOM 6448 C CA . TYR B 1 358 ? 23.75 4.039 -15.203 1 97.81 358 TYR B CA 1
ATOM 6449 C C . TYR B 1 358 ? 23.141 3.488 -13.922 1 97.81 358 TYR B C 1
ATOM 6451 O O . TYR B 1 358 ? 23.859 3.17 -12.977 1 97.81 358 TYR B O 1
ATOM 6459 N N . GLY B 1 359 ? 21.844 3.465 -13.867 1 97.81 359 GLY B N 1
ATOM 6460 C CA . GLY B 1 359 ? 21.109 2.855 -12.766 1 97.81 359 GLY B CA 1
ATOM 6461 C C . GLY B 1 359 ? 20.047 1.876 -13.227 1 97.81 359 GLY B C 1
ATOM 6462 O O . GLY B 1 359 ? 19.375 2.107 -14.234 1 97.81 359 GLY B O 1
ATOM 6463 N N . GLU B 1 360 ? 19.906 0.787 -12.469 1 98.25 360 GLU B N 1
ATOM 6464 C CA . GLU B 1 360 ? 18.922 -0.234 -12.797 1 98.25 360 GLU B CA 1
ATOM 6465 C C . GLU B 1 360 ? 17.5 0.307 -12.656 1 98.25 360 GLU B C 1
ATOM 6467 O O . GLU B 1 360 ? 17.125 0.835 -11.602 1 98.25 360 GLU B O 1
ATOM 6472 N N . ILE B 1 361 ? 16.672 0.181 -13.719 1 98.56 361 ILE B N 1
ATOM 6473 C CA . ILE B 1 361 ? 15.297 0.676 -13.656 1 98.56 361 ILE B CA 1
ATOM 6474 C C . ILE B 1 361 ? 14.32 -0.478 -13.875 1 98.56 361 ILE B C 1
ATOM 6476 O O . ILE B 1 361 ? 13.117 -0.326 -13.68 1 98.56 361 ILE B O 1
ATOM 6480 N N . SER B 1 362 ? 14.828 -1.608 -14.281 1 98.62 362 SER B N 1
ATOM 6481 C CA . SER B 1 362 ? 13.961 -2.75 -14.547 1 98.62 362 SER B CA 1
ATOM 6482 C C . SER B 1 362 ? 14.742 -4.059 -14.539 1 98.62 362 SER B C 1
ATOM 6484 O O . SER B 1 362 ? 15.977 -4.047 -14.609 1 98.62 362 SER B O 1
ATOM 6486 N N . SER B 1 363 ? 13.992 -5.152 -14.406 1 98.69 363 SER B N 1
ATOM 6487 C CA . SER B 1 363 ? 14.539 -6.504 -14.477 1 98.69 363 SER B CA 1
ATOM 6488 C C . SER B 1 363 ? 13.477 -7.508 -14.898 1 98.69 363 SER B C 1
ATOM 6490 O O . SER B 1 363 ? 12.281 -7.27 -14.703 1 98.69 363 SER B O 1
ATOM 6492 N N . THR B 1 364 ? 13.875 -8.539 -15.586 1 98.88 364 THR B N 1
ATOM 6493 C CA . THR B 1 364 ? 12.992 -9.656 -15.938 1 98.88 364 THR B CA 1
ATOM 6494 C C . THR B 1 364 ? 13.727 -10.984 -15.797 1 98.88 364 THR B C 1
ATOM 6496 O O . THR B 1 364 ? 14.938 -11.062 -16.031 1 98.88 364 THR B O 1
ATOM 6499 N N . SER B 1 365 ? 13.023 -12.008 -15.344 1 98.81 365 SER B N 1
ATOM 6500 C CA . SER B 1 365 ? 13.664 -13.289 -15.047 1 98.81 365 SER B CA 1
ATOM 6501 C C . SER B 1 365 ? 12.773 -14.461 -15.469 1 98.81 365 SER B C 1
ATOM 6503 O O . SER B 1 365 ? 11.555 -14.406 -15.312 1 98.81 365 SER B O 1
ATOM 6505 N N . ASN B 1 366 ? 13.414 -15.414 -16.078 1 98.88 366 ASN B N 1
ATOM 6506 C CA . ASN B 1 366 ? 12.812 -16.734 -16.281 1 98.88 366 ASN B CA 1
ATOM 6507 C C . ASN B 1 366 ? 13.055 -17.656 -15.094 1 98.88 366 ASN B C 1
ATOM 6509 O O . ASN B 1 366 ? 14.203 -18 -14.797 1 98.88 366 ASN B O 1
ATOM 6513 N N . CYS B 1 367 ? 12 -18.141 -14.453 1 98.75 367 CYS B N 1
ATOM 6514 C CA . CYS B 1 367 ? 12.172 -18.938 -13.25 1 98.75 367 CYS B CA 1
ATOM 6515 C C . CYS B 1 367 ? 11.82 -20.406 -13.508 1 98.75 367 CYS B C 1
ATOM 6517 O O . CYS B 1 367 ? 11.766 -21.203 -12.578 1 98.75 367 CYS B O 1
ATOM 6519 N N . THR B 1 368 ? 11.531 -20.734 -14.758 1 98.38 368 THR B N 1
ATOM 6520 C CA . THR B 1 368 ? 11.156 -22.094 -15.117 1 98.38 368 THR B CA 1
ATOM 6521 C C . THR B 1 368 ? 10.141 -22.656 -14.125 1 98.38 368 THR B C 1
ATOM 6523 O O . THR B 1 368 ? 9.055 -22.109 -13.961 1 98.38 368 THR B O 1
ATOM 6526 N N . ASP B 1 369 ? 10.445 -23.797 -13.531 1 97.94 369 ASP B N 1
ATOM 6527 C CA . ASP B 1 369 ? 9.445 -24.391 -12.641 1 97.94 369 ASP B CA 1
ATOM 6528 C C . ASP B 1 369 ? 9.828 -24.188 -11.18 1 97.94 369 ASP B C 1
ATOM 6530 O O . ASP B 1 369 ? 9.289 -24.859 -10.289 1 97.94 369 ASP B O 1
ATOM 6534 N N . TYR B 1 370 ? 10.797 -23.297 -10.859 1 97.56 370 TYR B N 1
ATOM 6535 C CA . TYR B 1 370 ? 11.242 -23.047 -9.492 1 97.56 370 TYR B CA 1
ATOM 6536 C C . TYR B 1 370 ? 10.07 -22.656 -8.602 1 97.56 370 TYR B C 1
ATOM 6538 O O . TYR B 1 370 ? 9.844 -23.297 -7.562 1 97.56 370 TYR B O 1
ATOM 6546 N N . GLN B 1 371 ? 9.312 -21.594 -9.008 1 98.38 371 GLN B N 1
ATOM 6547 C CA . GLN B 1 371 ? 8.195 -21.125 -8.203 1 98.38 371 GLN B CA 1
ATOM 6548 C C . GLN B 1 371 ? 7.016 -22.078 -8.266 1 98.38 371 GLN B C 1
ATOM 6550 O O . GLN B 1 371 ? 6.348 -22.328 -7.254 1 98.38 371 GLN B O 1
ATOM 6555 N N . SER B 1 372 ? 6.793 -22.609 -9.438 1 98.06 372 SER B N 1
ATOM 6556 C CA . SER B 1 372 ? 5.613 -23.438 -9.625 1 98.06 372 SER B CA 1
ATOM 6557 C C . SER B 1 372 ? 5.699 -24.719 -8.805 1 98.06 372 SER B C 1
ATOM 6559 O O . SER B 1 372 ? 4.691 -25.203 -8.281 1 98.06 372 SER B O 1
ATOM 6561 N N . ARG B 1 373 ? 6.84 -25.312 -8.641 1 95.75 373 ARG B N 1
ATOM 6562 C CA . ARG B 1 373 ? 7.02 -26.516 -7.824 1 95.75 373 ARG B CA 1
ATOM 6563 C C . ARG B 1 373 ? 6.785 -26.203 -6.348 1 95.75 373 ARG B C 1
ATOM 6565 O O . ARG B 1 373 ? 6.289 -27.047 -5.602 1 95.75 373 ARG B O 1
ATOM 6572 N N . ARG B 1 374 ? 7.164 -25.094 -5.961 1 95.38 374 ARG B N 1
ATOM 6573 C CA . ARG B 1 374 ? 7.074 -24.719 -4.555 1 95.38 374 ARG B CA 1
ATOM 6574 C C . ARG B 1 374 ? 5.672 -24.219 -4.207 1 95.38 374 ARG B C 1
ATOM 6576 O O . ARG B 1 374 ? 5.234 -24.344 -3.062 1 95.38 374 ARG B O 1
ATOM 6583 N N . LEU B 1 375 ? 4.938 -23.656 -5.203 1 97.12 375 LEU B N 1
ATOM 6584 C CA . LEU B 1 375 ? 3.617 -23.094 -4.953 1 97.12 375 LEU B CA 1
ATOM 6585 C C . LEU B 1 375 ? 2.523 -23.953 -5.578 1 97.12 375 LEU B C 1
ATOM 6587 O O . LEU B 1 375 ? 1.342 -23.609 -5.5 1 97.12 375 LEU B O 1
ATOM 6591 N N . ASN B 1 376 ? 2.916 -25.031 -6.203 1 97 376 ASN B N 1
ATOM 6592 C CA . ASN B 1 376 ? 1.965 -25.953 -6.816 1 97 376 ASN B CA 1
ATOM 6593 C C . ASN B 1 376 ? 1.147 -25.266 -7.906 1 97 376 ASN B C 1
ATOM 6595 O O . ASN B 1 376 ? -0.084 -25.312 -7.883 1 97 376 ASN B O 1
ATOM 6599 N N . ILE B 1 377 ? 1.816 -24.578 -8.773 1 98.5 377 ILE B N 1
ATOM 6600 C CA . ILE B 1 377 ? 1.215 -23.969 -9.953 1 98.5 377 ILE B CA 1
ATOM 6601 C C . ILE B 1 377 ? 1.355 -24.906 -11.148 1 98.5 377 ILE B C 1
ATOM 6603 O O . ILE B 1 377 ? 2.471 -25.188 -11.594 1 98.5 377 ILE B O 1
ATOM 6607 N N . MET B 1 378 ? 0.271 -25.375 -11.656 1 98.5 378 MET B N 1
ATOM 6608 C CA . MET B 1 378 ? 0.331 -26.438 -12.656 1 98.5 378 MET B CA 1
ATOM 6609 C C . MET B 1 378 ? -0.583 -26.141 -13.836 1 98.5 378 MET B C 1
ATOM 6611 O O . MET B 1 378 ? -1.142 -25.047 -13.922 1 98.5 378 MET B O 1
ATOM 6615 N N . TYR B 1 379 ? -0.524 -26.938 -14.891 1 98 379 TYR B N 1
ATOM 6616 C CA . TYR B 1 379 ? -1.449 -26.953 -16.016 1 98 379 TYR B CA 1
ATOM 6617 C C . TYR B 1 379 ? -1.729 -28.375 -16.484 1 98 379 TYR B C 1
ATOM 6619 O O . TYR B 1 379 ? -0.982 -29.297 -16.156 1 98 379 TYR B O 1
ATOM 6627 N N . TYR B 1 380 ? -2.869 -28.516 -17.125 1 94.31 380 TYR B N 1
ATOM 6628 C CA . TYR B 1 380 ? -3.166 -29.797 -17.75 1 94.31 380 TYR B CA 1
ATOM 6629 C C . TYR B 1 380 ? -2.58 -29.859 -19.156 1 94.31 380 TYR B C 1
ATOM 6631 O O . TYR B 1 380 ? -2.891 -29.016 -20.016 1 94.31 380 TYR B O 1
ATOM 6639 N N . ASP B 1 381 ? -1.826 -30.859 -19.391 1 94 381 ASP B N 1
ATOM 6640 C CA . ASP B 1 381 ? -1.244 -30.984 -20.719 1 94 381 ASP B CA 1
ATOM 6641 C C . ASP B 1 381 ? -2.248 -31.594 -21.703 1 94 381 ASP B C 1
ATOM 6643 O O . ASP B 1 381 ? -3.434 -31.703 -21.391 1 94 381 ASP B O 1
ATOM 6647 N N . ARG B 1 382 ? -1.774 -31.906 -22.875 1 92.69 382 ARG B N 1
ATOM 6648 C CA . ARG B 1 382 ? -2.662 -32.344 -23.938 1 92.69 382 ARG B CA 1
ATOM 6649 C C . ARG B 1 382 ? -3.266 -33.719 -23.594 1 92.69 382 ARG B C 1
ATOM 6651 O O . ARG B 1 382 ? -4.344 -34.062 -24.078 1 92.69 382 ARG B O 1
ATOM 6658 N N . THR B 1 383 ? -2.629 -34.5 -22.688 1 93.06 383 THR B N 1
ATOM 6659 C CA . THR B 1 383 ? -3.107 -35.812 -22.312 1 93.06 383 THR B CA 1
ATOM 6660 C C . THR B 1 383 ? -3.959 -35.75 -21.047 1 93.06 383 THR B C 1
ATOM 6662 O O . THR B 1 383 ? -4.414 -36.781 -20.547 1 93.06 383 THR B O 1
ATOM 6665 N N . GLY B 1 384 ? -4.094 -34.562 -20.547 1 90.75 384 GLY B N 1
ATOM 6666 C CA . GLY B 1 384 ? -4.906 -34.406 -19.344 1 90.75 384 GLY B CA 1
ATOM 6667 C C . GLY B 1 384 ? -4.125 -34.625 -18.062 1 90.75 384 GLY B C 1
ATOM 6668 O O . GLY B 1 384 ? -4.707 -34.656 -16.969 1 90.75 384 GLY B O 1
ATOM 6669 N N . GLN B 1 385 ? -2.863 -34.719 -18.156 1 94.31 385 GLN B N 1
ATOM 6670 C CA . GLN B 1 385 ? -2.014 -34.875 -16.984 1 94.31 385 GLN B CA 1
ATOM 6671 C C . GLN B 1 385 ? -1.543 -33.531 -16.438 1 94.31 385 GLN B C 1
ATOM 6673 O O . GLN B 1 385 ? -1.232 -32.625 -17.203 1 94.31 385 GLN B O 1
ATOM 6678 N N . LEU B 1 386 ? -1.392 -33.469 -15.18 1 96.44 386 LEU B N 1
ATOM 6679 C CA . LEU B 1 386 ? -0.909 -32.281 -14.523 1 96.44 386 LEU B CA 1
ATOM 6680 C C . LEU B 1 386 ? 0.606 -32.156 -14.656 1 96.44 386 LEU B C 1
ATOM 6682 O O . LEU B 1 386 ? 1.334 -33.125 -14.422 1 96.44 386 LEU B O 1
ATOM 6686 N N . ARG B 1 387 ? 1.021 -30.984 -15.047 1 97.19 387 ARG B N 1
ATOM 6687 C CA . ARG B 1 387 ? 2.436 -30.641 -15.148 1 97.19 387 ARG B CA 1
ATOM 6688 C C . ARG B 1 387 ? 2.717 -29.297 -14.5 1 97.19 387 ARG B C 1
ATOM 6690 O O . ARG B 1 387 ? 1.843 -28.422 -14.453 1 97.19 387 ARG B O 1
ATOM 6697 N N . TYR B 1 388 ? 3.916 -29.188 -14 1 97.81 388 TYR B N 1
ATOM 6698 C CA . TYR B 1 388 ? 4.285 -27.906 -13.406 1 97.81 388 TYR B CA 1
ATOM 6699 C C . TYR B 1 388 ? 4.496 -26.859 -14.492 1 97.81 388 TYR B C 1
ATOM 6701 O O . TYR B 1 388 ? 5.121 -27.125 -15.516 1 97.81 388 TYR B O 1
ATOM 6709 N N . ALA B 1 389 ? 3.941 -25.688 -14.266 1 98.75 389 ALA B N 1
ATOM 6710 C CA . ALA B 1 389 ? 4.094 -24.578 -15.188 1 98.75 389 ALA B CA 1
ATOM 6711 C C . ALA B 1 389 ? 5.441 -23.875 -15 1 98.75 389 ALA B C 1
ATOM 6713 O O . ALA B 1 389 ? 6.172 -24.188 -14.055 1 98.75 389 ALA B O 1
ATOM 6714 N N . HIS B 1 390 ? 5.816 -23.094 -15.953 1 98.81 390 HIS B N 1
ATOM 6715 C CA . HIS B 1 390 ? 6.934 -22.172 -15.789 1 98.81 390 HIS B CA 1
ATOM 6716 C C . HIS B 1 390 ? 6.438 -20.75 -15.516 1 98.81 390 HIS B C 1
ATOM 6718 O O . HIS B 1 390 ? 5.336 -20.391 -15.93 1 98.81 390 HIS B O 1
ATOM 6724 N N . THR B 1 391 ? 7.199 -20 -14.773 1 98.88 391 THR B N 1
ATOM 6725 C CA . THR B 1 391 ? 6.832 -18.625 -14.461 1 98.88 391 THR B CA 1
ATOM 6726 C C . THR B 1 391 ? 7.918 -17.656 -14.93 1 98.88 391 THR B C 1
ATOM 6728 O O . THR B 1 391 ? 9.102 -18 -14.922 1 98.88 391 THR B O 1
ATOM 6731 N N . VAL B 1 392 ? 7.512 -16.547 -15.43 1 98.94 392 VAL B N 1
ATOM 6732 C CA . VAL B 1 392 ? 8.375 -15.438 -15.828 1 98.94 392 VAL B CA 1
ATOM 6733 C C . VAL B 1 392 ? 7.879 -14.141 -15.188 1 98.94 392 VAL B C 1
ATOM 6735 O O . VAL B 1 392 ? 6.672 -13.906 -15.094 1 98.94 392 VAL B O 1
ATOM 6738 N N . ASN B 1 393 ? 8.75 -13.367 -14.641 1 98.81 393 ASN B N 1
ATOM 6739 C CA . ASN B 1 393 ? 8.383 -12.078 -14.062 1 98.81 393 ASN B CA 1
ATOM 6740 C C . ASN B 1 393 ? 9.219 -10.945 -14.664 1 98.81 393 ASN B C 1
ATOM 6742 O O . ASN B 1 393 ? 10.266 -11.188 -15.266 1 98.81 393 ASN B O 1
ATOM 6746 N N . GLY B 1 394 ? 8.703 -9.75 -14.555 1 98.88 394 GLY B N 1
ATOM 6747 C CA . GLY B 1 394 ? 9.414 -8.578 -15.047 1 98.88 394 GLY B CA 1
ATOM 6748 C C . GLY B 1 394 ? 8.828 -7.273 -14.539 1 98.88 394 GLY B C 1
ATOM 6749 O O . GLY B 1 394 ? 7.609 -7.129 -14.438 1 98.88 394 GLY B O 1
ATOM 6750 N N . THR B 1 395 ? 9.711 -6.348 -14.258 1 98.88 395 THR B N 1
ATOM 6751 C CA . THR B 1 395 ? 9.305 -4.996 -13.891 1 98.88 395 THR B CA 1
ATOM 6752 C C . THR B 1 395 ? 8.984 -4.172 -15.133 1 98.88 395 THR B C 1
ATOM 6754 O O . THR B 1 395 ? 9.867 -3.887 -15.945 1 98.88 395 THR B O 1
ATOM 6757 N N . ALA B 1 396 ? 7.727 -3.854 -15.266 1 98.88 396 ALA B N 1
ATOM 6758 C CA . ALA B 1 396 ? 7.355 -2.99 -16.391 1 98.88 396 ALA B CA 1
ATOM 6759 C C . ALA B 1 396 ? 7.742 -1.54 -16.109 1 98.88 396 ALA B C 1
ATOM 6761 O O . ALA B 1 396 ? 8.188 -0.829 -17.016 1 98.88 396 ALA B O 1
ATOM 6762 N N . CYS B 1 397 ? 7.562 -1.152 -14.828 1 98.81 397 CYS B N 1
ATOM 6763 C CA . CYS B 1 397 ? 7.891 0.224 -14.477 1 98.81 397 CYS B CA 1
ATOM 6764 C C . CYS B 1 397 ? 8.078 0.368 -12.969 1 98.81 397 CYS B C 1
ATOM 6766 O O . CYS B 1 397 ? 7.117 0.246 -12.203 1 98.81 397 CYS B O 1
ATOM 6768 N N . ALA B 1 398 ? 9.258 0.564 -12.531 1 98.62 398 ALA B N 1
ATOM 6769 C CA . ALA B 1 398 ? 9.523 0.982 -11.156 1 98.62 398 ALA B CA 1
ATOM 6770 C C . ALA B 1 398 ? 9.484 2.502 -11.023 1 98.62 398 ALA B C 1
ATOM 6772 O O . ALA B 1 398 ? 10.461 3.184 -11.344 1 98.62 398 ALA B O 1
ATOM 6773 N N . ILE B 1 399 ? 8.492 3.047 -10.484 1 98.69 399 ILE B N 1
ATOM 6774 C CA . ILE B 1 399 ? 8.117 4.449 -10.633 1 98.69 399 ILE B CA 1
ATOM 6775 C C . ILE B 1 399 ? 9.25 5.34 -10.133 1 98.69 399 ILE B C 1
ATOM 6777 O O . ILE B 1 399 ? 9.703 6.242 -10.836 1 98.69 399 ILE B O 1
ATOM 6781 N N . PRO B 1 400 ? 9.82 5.125 -8.922 1 98.06 400 PRO B N 1
ATOM 6782 C CA . PRO B 1 400 ? 10.805 6.09 -8.43 1 98.06 400 PRO B CA 1
ATOM 6783 C C . PRO B 1 400 ? 12.07 6.117 -9.273 1 98.06 400 PRO B C 1
ATOM 6785 O O . PRO B 1 400 ? 12.609 7.191 -9.555 1 98.06 400 PRO B O 1
ATOM 6788 N N . ARG B 1 401 ? 12.547 4.988 -9.703 1 98.38 401 ARG B N 1
ATOM 6789 C CA . ARG B 1 401 ? 13.781 4.945 -10.484 1 98.38 401 ARG B CA 1
ATOM 6790 C C . ARG B 1 401 ? 13.562 5.527 -11.883 1 98.38 401 ARG B C 1
ATOM 6792 O O . ARG B 1 401 ? 14.445 6.184 -12.43 1 98.38 401 ARG B O 1
ATOM 6799 N N . VAL B 1 402 ? 12.398 5.27 -12.438 1 98.81 402 VAL B N 1
ATOM 6800 C CA . VAL B 1 402 ? 12.07 5.852 -13.734 1 98.81 402 VAL B CA 1
ATOM 6801 C C . VAL B 1 402 ? 11.914 7.363 -13.602 1 98.81 402 VAL B C 1
ATOM 6803 O O . VAL B 1 402 ? 12.297 8.117 -14.5 1 98.81 402 VAL B O 1
ATOM 6806 N N . LEU B 1 403 ? 11.383 7.832 -12.484 1 98.69 403 LEU B N 1
ATOM 6807 C CA . LEU B 1 403 ? 11.273 9.266 -12.227 1 98.69 403 LEU B CA 1
ATOM 6808 C C . LEU B 1 403 ? 12.648 9.922 -12.219 1 98.69 403 LEU B C 1
ATOM 6810 O O . LEU B 1 403 ? 12.82 11.008 -12.773 1 98.69 403 LEU B O 1
ATOM 6814 N N . ILE B 1 404 ? 13.609 9.25 -11.57 1 98.5 404 ILE B N 1
ATOM 6815 C CA . ILE B 1 404 ? 14.969 9.773 -11.547 1 98.5 404 ILE B CA 1
ATOM 6816 C C . ILE B 1 404 ? 15.477 9.961 -12.977 1 98.5 404 ILE B C 1
ATOM 6818 O O . ILE B 1 404 ? 15.93 11.047 -13.344 1 98.5 404 ILE B O 1
ATOM 6822 N N . ALA B 1 405 ? 15.328 8.898 -13.766 1 98.69 405 ALA B N 1
ATOM 6823 C CA . ALA B 1 405 ? 15.828 8.922 -15.141 1 98.69 405 ALA B CA 1
ATOM 6824 C C . ALA B 1 405 ? 15.125 10 -15.961 1 98.69 405 ALA B C 1
ATOM 6826 O O . ALA B 1 405 ? 15.773 10.742 -16.703 1 98.69 405 ALA B O 1
ATOM 6827 N N . LEU B 1 406 ? 13.836 10.172 -15.82 1 98.69 406 LEU B N 1
ATOM 6828 C CA . LEU B 1 406 ? 13.055 11.133 -16.594 1 98.69 406 LEU B CA 1
ATOM 6829 C C . LEU B 1 406 ? 13.398 12.562 -16.188 1 98.69 406 LEU B C 1
ATOM 6831 O O . LEU B 1 406 ? 13.625 13.414 -17.047 1 98.69 406 LEU B O 1
ATOM 6835 N N . LEU B 1 407 ? 13.43 12.836 -14.867 1 98.75 407 LEU B N 1
ATOM 6836 C CA . LEU B 1 407 ? 13.688 14.188 -14.375 1 98.75 407 LEU B CA 1
ATOM 6837 C C . LEU B 1 407 ? 15.078 14.664 -14.789 1 98.75 407 LEU B C 1
ATOM 6839 O O . LEU B 1 407 ? 15.242 15.789 -15.25 1 98.75 407 LEU B O 1
ATOM 6843 N N . GLU B 1 408 ? 16.047 13.773 -14.664 1 98.62 408 GLU B N 1
ATOM 6844 C CA . GLU B 1 408 ? 17.422 14.172 -14.945 1 98.62 408 GLU B CA 1
ATOM 6845 C C . GLU B 1 408 ? 17.672 14.281 -16.438 1 98.62 408 GLU B C 1
ATOM 6847 O O . GLU B 1 408 ? 18.422 15.156 -16.891 1 98.62 408 GLU B O 1
ATOM 6852 N N . SER B 1 409 ? 17.031 13.422 -17.25 1 98.56 409 SER B N 1
ATOM 6853 C CA . SER B 1 409 ? 17.312 13.367 -18.672 1 98.56 409 SER B CA 1
ATOM 6854 C C . SER B 1 409 ? 16.547 14.445 -19.438 1 98.56 409 SER B C 1
ATOM 6856 O O . SER B 1 409 ? 16.891 14.773 -20.578 1 98.56 409 SER B O 1
ATOM 6858 N N . ASN B 1 410 ? 15.484 15.016 -18.828 1 98.56 410 ASN B N 1
ATOM 6859 C CA . ASN B 1 410 ? 14.625 15.945 -19.547 1 98.56 410 ASN B CA 1
ATOM 6860 C C . ASN B 1 410 ? 14.633 17.328 -18.922 1 98.56 410 ASN B C 1
ATOM 6862 O O . ASN B 1 410 ? 13.758 18.156 -19.203 1 98.56 410 ASN B O 1
ATOM 6866 N N . GLN B 1 411 ? 15.617 17.562 -18.016 1 98.56 411 GLN B N 1
ATOM 6867 C CA . GLN B 1 411 ? 15.703 18.859 -17.359 1 98.56 411 GLN B CA 1
ATOM 6868 C C . GLN B 1 411 ? 16.094 19.953 -18.344 1 98.56 411 GLN B C 1
ATOM 6870 O O . GLN B 1 411 ? 16.859 19.688 -19.281 1 98.56 411 GLN B O 1
ATOM 6875 N N . LEU B 1 412 ? 15.594 21.125 -18.172 1 98.06 412 LEU B N 1
ATOM 6876 C CA . LEU B 1 412 ? 15.93 22.297 -18.984 1 98.06 412 LEU B CA 1
ATOM 6877 C C . LEU B 1 412 ? 16.75 23.297 -18.172 1 98.06 412 LEU B C 1
ATOM 6879 O O . LEU B 1 412 ? 16.797 23.219 -16.938 1 98.06 412 LEU B O 1
ATOM 6883 N N . GLN B 1 413 ? 17.312 24.203 -18.828 1 97.25 413 GLN B N 1
ATOM 6884 C CA . GLN B 1 413 ? 18.219 25.172 -18.203 1 97.25 413 GLN B CA 1
ATOM 6885 C C . GLN B 1 413 ? 17.484 26.016 -17.156 1 97.25 413 GLN B C 1
ATOM 6887 O O . GLN B 1 413 ? 18.062 26.375 -16.141 1 97.25 413 GLN B O 1
ATOM 6892 N N . ASP B 1 414 ? 16.234 26.266 -17.406 1 97.31 414 ASP B N 1
ATOM 6893 C CA . ASP B 1 414 ? 15.484 27.141 -16.516 1 97.31 414 ASP B CA 1
ATOM 6894 C C . ASP B 1 414 ? 14.93 26.359 -15.312 1 97.31 414 ASP B C 1
ATOM 6896 O O . ASP B 1 414 ? 14.211 26.922 -14.484 1 97.31 414 ASP B O 1
ATOM 6900 N N . GLY B 1 415 ? 15.172 25.109 -15.266 1 96.88 415 GLY B N 1
ATOM 6901 C CA . GLY B 1 415 ? 14.758 24.297 -14.125 1 96.88 415 GLY B CA 1
ATOM 6902 C C . GLY B 1 415 ? 13.5 23.5 -14.391 1 96.88 415 GLY B C 1
ATOM 6903 O O . GLY B 1 415 ? 13.172 22.578 -13.641 1 96.88 415 GLY B O 1
ATOM 6904 N N . SER B 1 416 ? 12.789 23.828 -15.414 1 98.31 416 SER B N 1
ATOM 6905 C CA . SER B 1 416 ? 11.617 23.031 -15.805 1 98.31 416 SER B CA 1
ATOM 6906 C C . SER B 1 416 ? 12.023 21.703 -16.422 1 98.31 416 SER B C 1
ATOM 6908 O O . SER B 1 416 ? 13.211 21.453 -16.656 1 98.31 416 SER B O 1
ATOM 6910 N N . VAL B 1 417 ? 11.078 20.797 -16.531 1 98.75 417 VAL B N 1
ATOM 6911 C CA . VAL B 1 417 ? 11.352 19.469 -17.062 1 98.75 417 VAL B CA 1
ATOM 6912 C C . VAL B 1 417 ? 10.391 19.172 -18.203 1 98.75 417 VAL B C 1
ATOM 6914 O O . VAL B 1 417 ? 9.172 19.266 -18.031 1 98.75 417 VAL B O 1
ATOM 6917 N N . ARG B 1 418 ? 10.914 18.781 -19.328 1 98.5 418 ARG B N 1
ATOM 6918 C CA . ARG B 1 418 ? 10.086 18.375 -20.469 1 98.5 418 ARG B CA 1
ATOM 6919 C C . ARG B 1 418 ? 9.414 17.031 -20.203 1 98.5 418 ARG B C 1
ATOM 6921 O O . ARG B 1 418 ? 10.055 16.094 -19.719 1 98.5 418 ARG B O 1
ATOM 6928 N N . VAL B 1 419 ? 8.148 16.969 -20.469 1 98.56 419 VAL B N 1
ATOM 6929 C CA . VAL B 1 419 ? 7.406 15.711 -20.328 1 98.56 419 VAL B CA 1
ATOM 6930 C C . VAL B 1 419 ? 7.516 14.898 -21.625 1 98.56 419 VAL B C 1
ATOM 6932 O O . VAL B 1 419 ? 7.254 15.414 -22.703 1 98.56 419 VAL B O 1
ATOM 6935 N N . PRO B 1 420 ? 7.953 13.609 -21.5 1 98.19 420 PRO B N 1
ATOM 6936 C CA . PRO B 1 420 ? 7.957 12.773 -22.703 1 98.19 420 PRO B CA 1
ATOM 6937 C C . PRO B 1 420 ? 6.625 12.797 -23.453 1 98.19 420 PRO B C 1
ATOM 6939 O O . PRO B 1 420 ? 5.562 12.797 -22.812 1 98.19 420 PRO B O 1
ATOM 6942 N N . ALA B 1 421 ? 6.656 12.773 -24.797 1 97.88 421 ALA B N 1
ATOM 6943 C CA . ALA B 1 421 ? 5.477 12.914 -25.641 1 97.88 421 ALA B CA 1
ATOM 6944 C C . ALA B 1 421 ? 4.418 11.875 -25.281 1 97.88 421 ALA B C 1
ATOM 6946 O O . ALA B 1 421 ? 3.223 12.188 -25.234 1 97.88 421 ALA B O 1
ATOM 6947 N N . ILE B 1 422 ? 4.828 10.703 -24.953 1 98.25 422 ILE B N 1
ATOM 6948 C CA . ILE B 1 422 ? 3.914 9.594 -24.734 1 98.25 422 ILE B CA 1
ATOM 6949 C C . ILE B 1 422 ? 3.152 9.805 -23.422 1 98.25 422 ILE B C 1
ATOM 6951 O O . ILE B 1 422 ? 2.074 9.242 -23.234 1 98.25 422 ILE B O 1
ATOM 6955 N N . LEU B 1 423 ? 3.701 10.633 -22.469 1 98.25 423 LEU B N 1
ATOM 6956 C CA . LEU B 1 423 ? 3.066 10.844 -21.172 1 98.25 423 LEU B CA 1
ATOM 6957 C C . LEU B 1 423 ? 2.197 12.094 -21.188 1 98.25 423 LEU B C 1
ATOM 6959 O O . LEU B 1 423 ? 1.389 12.312 -20.281 1 98.25 423 LEU B O 1
ATOM 6963 N N . GLN B 1 424 ? 2.35 12.953 -22.156 1 97.88 424 GLN B N 1
ATOM 6964 C CA . GLN B 1 424 ? 1.698 14.258 -22.203 1 97.88 424 GLN B CA 1
ATOM 6965 C C . GLN B 1 424 ? 0.18 14.117 -22.172 1 97.88 424 GLN B C 1
ATOM 6967 O O . GLN B 1 424 ? -0.508 14.883 -21.5 1 97.88 424 GLN B O 1
ATOM 6972 N N . PRO B 1 425 ? -0.413 13.086 -22.859 1 94.88 425 PRO B N 1
ATOM 6973 C CA . PRO B 1 425 ? -1.868 12.945 -22.766 1 94.88 425 PRO B CA 1
ATOM 6974 C C . PRO B 1 425 ? -2.344 12.609 -21.359 1 94.88 425 PRO B C 1
ATOM 6976 O O . PRO B 1 425 ? -3.479 12.93 -21 1 94.88 425 PRO B O 1
ATOM 6979 N N . PHE B 1 426 ? -1.52 12.008 -20.609 1 93.06 426 PHE B N 1
ATOM 6980 C CA . PHE B 1 426 ? -1.885 11.594 -19.25 1 93.06 426 PHE B CA 1
ATOM 6981 C C . PHE B 1 426 ? -1.699 12.742 -1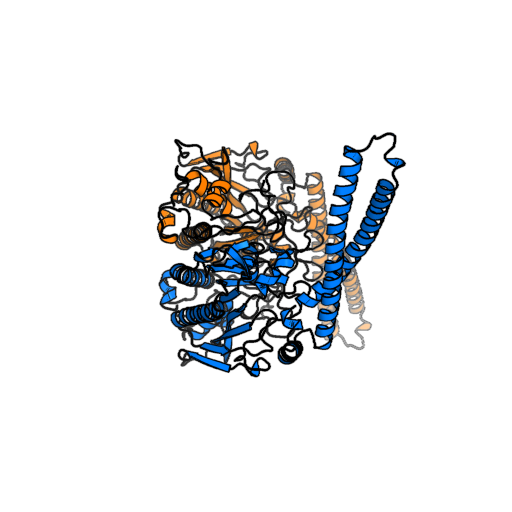8.266 1 93.06 426 PHE B C 1
ATOM 6983 O O . PHE B 1 426 ? -2.496 12.906 -17.344 1 93.06 426 PHE B O 1
ATOM 6990 N N . LEU B 1 427 ? -0.646 13.547 -18.469 1 94.31 427 LEU B N 1
ATOM 6991 C CA . LEU B 1 427 ? -0.323 14.641 -17.562 1 94.31 427 LEU B CA 1
ATOM 6992 C C . LEU B 1 427 ? -1.08 15.906 -17.938 1 94.31 427 LEU B C 1
ATOM 6994 O O . LEU B 1 427 ? -1.355 16.75 -17.094 1 94.31 427 LEU B O 1
ATOM 6998 N N . GLY B 1 428 ? -1.321 16.125 -19.219 1 93.06 428 GLY B N 1
ATOM 6999 C CA . GLY B 1 428 ? -2.018 17.297 -19.703 1 93.06 428 GLY B CA 1
ATOM 7000 C C . GLY B 1 428 ? -1.109 18.5 -19.875 1 93.06 428 GLY B C 1
ATOM 7001 O O . GLY B 1 428 ? -1.585 19.625 -20.031 1 93.06 428 GLY B O 1
ATOM 7002 N N . VAL B 1 429 ? 0.257 18.297 -19.703 1 95.5 429 VAL B N 1
ATOM 7003 C CA . VAL B 1 429 ? 1.203 19.406 -19.859 1 95.5 429 VAL B CA 1
ATOM 7004 C C . VAL B 1 429 ? 2.428 18.922 -20.641 1 95.5 429 VAL B C 1
ATOM 7006 O O . VAL B 1 429 ? 2.744 17.734 -20.641 1 95.5 429 VAL B O 1
ATOM 7009 N N . GLU B 1 430 ? 3.098 19.844 -21.266 1 97.62 430 GLU B N 1
ATOM 7010 C CA . GLU B 1 430 ? 4.293 19.531 -22.031 1 97.62 430 GLU B CA 1
ATOM 7011 C C . GLU B 1 430 ? 5.559 19.719 -21.203 1 97.62 430 GLU B C 1
ATOM 7013 O O . GLU B 1 430 ? 6.609 19.156 -21.531 1 97.62 430 GLU B O 1
ATOM 7018 N N . THR B 1 431 ? 5.363 20.594 -20.203 1 98.38 431 THR B N 1
ATOM 7019 C CA . THR B 1 431 ? 6.504 20.922 -19.359 1 98.38 431 THR B CA 1
ATOM 7020 C C . THR B 1 431 ? 6.074 21.078 -17.906 1 98.38 431 THR B C 1
ATOM 7022 O O . THR B 1 431 ? 5.023 21.672 -17.625 1 98.38 431 THR B O 1
ATOM 7025 N N . ILE B 1 432 ? 6.84 20.484 -17.031 1 98.44 432 ILE B N 1
ATOM 7026 C CA . ILE B 1 432 ? 6.609 20.672 -15.609 1 98.44 432 ILE B CA 1
ATOM 7027 C C . ILE B 1 432 ? 7.328 21.938 -15.133 1 98.44 432 ILE B C 1
ATOM 7029 O O . ILE B 1 432 ? 8.539 22.078 -15.312 1 98.44 432 ILE B O 1
ATOM 7033 N N . VAL B 1 433 ? 6.605 22.844 -14.57 1 97.94 433 VAL B N 1
ATOM 7034 C CA . VAL B 1 433 ? 7.152 24.094 -14.086 1 97.94 433 VAL B CA 1
ATOM 7035 C C . VAL B 1 433 ? 6.848 24.266 -12.602 1 97.94 433 VAL B C 1
ATOM 7037 O O . VAL B 1 433 ? 6.059 23.5 -12.039 1 97.94 433 VAL B O 1
ATOM 7040 N N . LYS B 1 434 ? 7.516 25.188 -12.023 1 96.19 434 LYS B N 1
ATOM 7041 C CA . LYS B 1 434 ? 7.223 25.516 -10.633 1 96.19 434 LYS B CA 1
ATOM 7042 C C . LYS B 1 434 ? 5.758 25.906 -10.453 1 96.19 434 LYS B C 1
ATOM 7044 O O . LYS B 1 434 ? 5.199 26.625 -11.281 1 96.19 434 LYS B O 1
ATOM 7049 N N . PRO B 1 435 ? 5.164 25.375 -9.414 1 94.94 435 PRO B N 1
ATOM 7050 C CA . PRO B 1 435 ? 3.756 25.719 -9.219 1 94.94 435 PRO B CA 1
ATOM 7051 C C . PRO B 1 435 ? 3.553 27.172 -8.805 1 94.94 435 PRO B C 1
ATOM 7053 O O . PRO B 1 435 ? 4.508 27.844 -8.414 1 94.94 435 PRO B O 1
ATOM 7056 N N . SER B 1 436 ? 2.307 27.562 -8.891 1 92.94 436 SER B N 1
ATOM 7057 C CA . SER B 1 436 ? 1.972 28.953 -8.602 1 92.94 436 SER B CA 1
ATOM 7058 C C . SER B 1 436 ? 1.858 29.203 -7.105 1 92.94 436 SER B C 1
ATOM 7060 O O . SER B 1 436 ? 1.991 30.328 -6.641 1 92.94 436 SER B O 1
ATOM 7062 N N . TYR B 1 437 ? 1.552 28.188 -6.348 1 92.94 437 TYR B N 1
ATOM 7063 C CA . TYR B 1 437 ? 1.433 28.359 -4.902 1 92.94 437 TYR B CA 1
ATOM 7064 C C . TYR B 1 437 ? 2.807 28.406 -4.242 1 92.94 437 TYR B C 1
ATOM 7066 O O . TYR B 1 437 ? 3.775 27.859 -4.773 1 92.94 437 TYR B O 1
ATOM 7074 N N . ALA B 1 438 ? 2.904 28.984 -3.078 1 91.44 438 ALA B N 1
ATOM 7075 C CA . ALA B 1 438 ? 4.16 29.109 -2.344 1 91.44 438 ALA B CA 1
ATOM 7076 C C . ALA B 1 438 ? 4.496 27.828 -1.593 1 91.44 438 ALA B C 1
ATOM 7078 O O . ALA B 1 438 ? 3.602 27.141 -1.096 1 91.44 438 ALA B O 1
ATOM 7079 N N . PRO B 1 439 ? 5.773 27.531 -1.478 1 90.19 439 PRO B N 1
ATOM 7080 C CA . PRO B 1 439 ? 6.168 26.391 -0.65 1 90.19 439 PRO B CA 1
ATOM 7081 C C . PRO B 1 439 ? 5.777 26.562 0.816 1 90.19 439 PRO B C 1
ATOM 7083 O O . PRO B 1 439 ? 5.762 27.688 1.328 1 90.19 439 PRO B O 1
ATOM 7086 N N . LEU B 1 440 ? 5.48 25.469 1.41 1 93.94 440 LEU B N 1
ATOM 7087 C CA . LEU B 1 440 ? 5.184 25.516 2.838 1 93.94 440 LEU B CA 1
ATOM 7088 C C . LEU B 1 440 ? 6.398 25.984 3.633 1 93.94 440 LEU B C 1
ATOM 7090 O O . LEU B 1 440 ? 7.535 25.641 3.289 1 93.94 440 LEU B O 1
ATOM 7094 N N . LYS B 1 441 ? 6.137 26.672 4.652 1 94.12 441 LYS B N 1
ATOM 7095 C CA . LYS B 1 441 ? 7.219 27.141 5.52 1 94.12 441 LYS B CA 1
ATOM 7096 C C . LYS B 1 441 ? 7.359 26.234 6.746 1 94.12 441 LYS B C 1
ATOM 7098 O O . LYS B 1 441 ? 6.402 26.062 7.504 1 94.12 441 LYS B O 1
ATOM 7103 N N . TYR B 1 442 ? 8.492 25.719 6.953 1 94.31 442 TYR B N 1
ATOM 7104 C CA . TYR B 1 442 ? 8.75 24.875 8.117 1 94.31 442 TYR B CA 1
ATOM 7105 C C . TYR B 1 442 ? 8.789 25.703 9.391 1 94.31 442 TYR B C 1
ATOM 7107 O O . TYR B 1 442 ? 9.477 26.719 9.461 1 94.31 442 TYR B O 1
ATOM 7115 N N . ILE B 1 443 ? 8.078 25.297 10.383 1 93.44 443 ILE B N 1
ATOM 7116 C CA . ILE B 1 443 ? 8.008 26.047 11.641 1 93.44 443 ILE B CA 1
ATOM 7117 C C . ILE B 1 443 ? 8.227 25.094 12.812 1 93.44 443 ILE B C 1
ATOM 7119 O O . ILE B 1 443 ? 7.801 25.375 13.938 1 93.44 443 ILE B O 1
ATOM 7123 N N . GLY B 1 444 ? 8.664 23.875 12.531 1 87.62 444 GLY B N 1
ATOM 7124 C CA . GLY B 1 444 ? 8.914 22.891 13.57 1 87.62 444 GLY B CA 1
ATOM 7125 C C . GLY B 1 444 ? 10.148 23.188 14.391 1 87.62 444 GLY B C 1
ATOM 7126 O O . GLY B 1 444 ? 10.688 24.297 14.336 1 87.62 444 GLY B O 1
ATOM 7127 N N . PRO B 1 445 ? 10.398 22.125 15.266 1 76.25 445 PRO B N 1
ATOM 7128 C CA . PRO B 1 445 ? 11.602 22.328 16.078 1 76.25 445 PRO B CA 1
ATOM 7129 C C . PRO B 1 445 ? 12.875 22.391 15.242 1 76.25 445 PRO B C 1
ATOM 7131 O O . PRO B 1 445 ? 12.875 21.984 14.078 1 76.25 445 PRO B O 1
ATOM 7134 N N . ASN B 1 446 ? 14 23.016 15.734 1 63.91 446 ASN B N 1
ATOM 7135 C CA . ASN B 1 446 ? 15.32 23.109 15.117 1 63.91 446 ASN B CA 1
ATOM 7136 C C . ASN B 1 446 ? 15.305 24.031 13.906 1 63.91 446 ASN B C 1
ATOM 7138 O O . ASN B 1 446 ? 15.906 23.719 12.875 1 63.91 446 ASN B O 1
ATOM 7142 N N . GLN B 1 447 ? 14.516 24.969 14.109 1 57.59 447 GLN B N 1
ATOM 7143 C CA . GLN B 1 447 ? 14.555 26.016 13.086 1 57.59 447 GLN B CA 1
ATOM 7144 C C . GLN B 1 447 ? 15.938 26.641 13 1 57.59 447 GLN B C 1
ATOM 7146 O O . GLN B 1 447 ? 16.641 26.75 14 1 57.59 447 GLN B O 1
ATOM 7151 N N . PRO B 1 448 ? 16.516 26.547 11.727 1 45.97 448 PRO B N 1
ATOM 7152 C CA . PRO B 1 448 ? 17.812 27.203 11.664 1 45.97 448 PRO B CA 1
ATOM 7153 C C . PRO B 1 448 ? 17.812 28.578 12.344 1 45.97 448 PRO B C 1
ATOM 7155 O O . PRO B 1 448 ? 16.797 29.281 12.328 1 45.97 448 PRO B O 1
ATOM 7158 N N . LYS B 1 449 ? 18.562 28.719 13.484 1 45.5 449 LYS B N 1
ATOM 7159 C CA . LYS B 1 449 ? 18.828 30.031 14.086 1 45.5 449 LYS B CA 1
ATOM 7160 C C . LYS B 1 449 ? 19.047 31.094 13.016 1 45.5 449 LYS B C 1
ATOM 7162 O O . LYS B 1 449 ? 19.828 30.891 12.094 1 45.5 449 LYS B O 1
ATOM 7167 N N . ARG B 1 450 ? 18.047 31.922 12.727 1 41.72 450 ARG B N 1
ATOM 7168 C CA . ARG B 1 450 ? 18.359 33.094 11.922 1 41.72 450 ARG B CA 1
ATOM 7169 C C . ARG B 1 450 ? 19.688 33.719 12.359 1 41.72 450 ARG B C 1
ATOM 7171 O O . ARG B 1 450 ? 19.875 34 13.547 1 41.72 450 ARG B O 1
ATOM 7178 N N . ARG B 1 451 ? 20.734 33.469 11.562 1 34.88 451 ARG B N 1
ATOM 7179 C CA . ARG B 1 451 ? 21.859 34.375 11.742 1 34.88 451 ARG B CA 1
ATOM 7180 C C . ARG B 1 451 ? 21.422 35.844 11.555 1 34.88 451 ARG B C 1
ATOM 7182 O O . ARG B 1 451 ? 20.656 36.156 10.641 1 34.88 451 ARG B O 1
#

Solvent-accessible surface area (backbone atoms only — not comparable to full-atom values): 46626 Å² total; per-residue (Å²): 104,67,66,46,68,75,37,47,66,61,48,33,50,50,30,62,52,30,62,58,95,45,46,54,68,52,51,52,50,45,53,51,41,45,51,52,38,51,50,48,52,49,52,47,51,52,47,53,53,48,47,51,52,40,51,50,52,50,51,50,49,60,71,73,40,58,79,91,52,41,82,74,33,66,71,50,49,52,41,50,51,48,46,52,50,46,52,53,51,45,55,54,47,51,53,50,43,51,54,39,46,54,61,30,48,69,53,56,66,63,56,55,45,64,69,48,87,82,49,34,76,35,45,76,90,43,40,41,78,75,46,77,43,75,62,79,78,83,73,98,60,88,75,52,36,42,59,60,46,25,45,72,40,58,17,38,46,59,75,91,25,64,79,38,52,26,79,27,42,56,34,28,24,43,66,40,23,40,47,51,53,24,52,50,51,53,53,52,52,53,41,43,75,73,64,29,39,36,34,38,62,54,48,48,30,24,56,66,40,36,44,22,64,50,39,58,67,81,41,91,80,36,59,36,45,42,37,29,57,92,80,38,71,61,35,28,40,33,64,44,57,63,42,31,54,51,41,72,40,41,26,21,29,41,56,55,88,53,48,63,40,40,32,34,31,72,38,73,21,28,33,54,71,80,76,80,77,77,78,70,65,56,58,80,67,44,36,63,47,50,34,32,32,37,41,33,42,23,56,57,84,88,65,50,49,44,59,53,49,36,51,50,52,50,51,50,38,51,48,52,42,51,56,57,67,47,24,35,35,34,27,39,42,5,39,46,65,35,66,37,34,25,28,44,38,38,36,31,27,33,51,22,62,37,78,70,44,70,42,74,42,33,40,35,30,25,24,43,46,47,38,20,67,62,35,45,21,28,24,39,47,98,84,66,46,80,40,65,18,18,36,30,42,30,40,65,38,34,43,47,39,47,46,38,32,49,47,27,57,29,52,44,93,87,60,32,30,52,45,42,75,76,45,22,81,65,60,73,44,61,57,49,56,64,63,90,63,76,78,72,40,79,67,41,87,82,57,77,74,81,124,103,69,66,46,67,72,36,48,68,60,47,35,48,49,30,61,53,29,63,56,95,45,48,54,69,53,49,53,50,45,52,51,43,44,53,50,39,50,50,49,51,50,51,48,51,54,46,53,52,47,46,52,52,41,51,51,52,49,51,50,48,62,71,74,40,57,79,88,51,40,81,72,33,65,70,50,48,52,42,50,51,48,46,51,50,46,52,52,52,45,54,54,47,51,53,50,44,51,54,39,46,53,61,30,49,69,55,55,65,62,56,56,44,64,70,47,88,83,50,34,76,35,46,73,88,42,40,40,77,74,44,76,42,74,62,80,77,84,74,99,58,87,75,50,35,43,60,61,46,26,44,71,37,57,17,40,45,61,75,93,24,63,78,37,50,26,78,27,43,54,35,27,24,42,68,39,25,40,48,51,52,25,53,50,51,53,52,51,52,54,41,42,74,71,62,28,39,37,34,36,62,54,49,52,30,24,56,66,39,36,44,23,63,50,40,58,66,81,41,90,80,36,58,37,46,43,37,29,56,93,80,39,72,62,35,28,40,33,62,43,57,62,42,32,54,51,42,71,41,40,27,21,30,40,57,57,89,54,48,63,41,40,34,33,32,71,38,71,22,29,33,56,69,78,76,79,75,83,78,69,65,57,58,79,66,44,36,62,46,49,34,32,32,35,41,33,42,24,55,57,85,88,65,50,50,43,59,54,49,38,51,50,52,50,52,50,37,52,49,52,42,51,59,58,67,46,24,34,36,35,28,40,42,6,40,46,67,34,65,37,33,26,30,44,38,39,37,31,28,34,52,22,61,36,78,70,45,72,42,75,41,33,40,37,29,24,24,45,47,46,37,19,67,62,35,44,21,28,23,38,47,97,86,66,46,80,39,65,19,19,38,30,42,29,40,67,39,34,45,47,38,47,47,39,31,48,46,26,57,30,51,44,92,87,62,31,30,50,44,42,75,76,44,22,82,64,60,73,44,61,57,50,59,64,62,91,63,78,78,70,41,79,66,41,88,84,59,79,75,82,127

Radius of gyration: 32.98 Å; Cα contacts (8 Å, |Δi|>4): 1767; chains: 2; bounding box: 80×114×76 Å

InterPro domains:
  IPR002314 Aminoacyl-tRNA synthetase, class II (G/ P/ S/T) [PF00587] (232-410)
  IPR002317 Serine-tRNA ligase, type1 [PIRSF001529] (25-434)
  IPR002317 Serine-tRNA ligase, type1 [PR00981] (284-297)
  IPR002317 Serine-tRNA ligase, type1 [PR00981] (327-340)
  IPR002317 Serine-tRNA ligase, type1 [PR00981] (344-360)
  IPR002317 Serine-tRNA ligase, type1 [PR00981] (362-378)
  IPR002317 Serine-tRNA ligase, type1 [PTHR11778] (8-435)
  IPR002317 Serine-tRNA ligase, type1 [TIGR00414] (8-427)
  IPR006195 Aminoacyl-tRNA synthetase, class II [PS50862] (140-420)
  IPR010978 Class I and II aminoacyl-tRNA synthetase, tRNA-binding arm [SSF46589] (6-120)
  IPR033729 Serine-tRNA ligase catalytic core domain [cd00770] (126-427)
  IPR042103 Serine-tRNA synthetase, type1, N-terminal domain superfamily [G3DSA:1.10.287.40] (1-112)
  IPR045864 Class II Aminoacyl-tRNA synthetase/Biotinyl protein ligase (BPL) and lipoyl protein ligase (LPL) [G3DSA:3.30.930.10] (113-432)
  IPR045864 Class II Aminoacyl-tRNA synthetase/Biotinyl protein ligase (BPL) and lipoyl protein ligase (LPL) [SSF55681] (122-433)